Protein 1XK7 (pdb70)

GO terms:
  GO:0008735 L-carnitine CoA-transferase activity (F, EXP)
  GO:0042413 carnitine catabolic process (P, EXP)

Organism: Escherichia coli (strain K12) (NCBI:txid83333)

Secondary structure (DSSP, 8-state):
---------STTTT-EEEEE--SSHHHHHH--TTTT-EEEEEE-SSS--GGGGSSSHHHHHTTT-EEEEE-TTSHHHHHHHHH----SEEEEE-SSSHHHHTT--HHHHHHH-TT-EEEEE-SS-SSS-TTTTTSPP-HHHHHHHHTSGGGSSBTTB---TTTHHHHHHHHHHHHHHHHHHHHHHHH---EEEEE-----------TTTT------TTB-SSBTT-B-EEETTEEE----SHHHHHHHHHHHT-GGGTTSSSS-TT----BTTTSTTHHHHHHHHHHHHHTS-HHHHHHHHHHTT----B---GGGSTT-HHHHHHT-EEEEE----EEEEE-----SSS------------HHHHHHHTT--HHHHHHHHHTTSEE---/---------STTTT-EEEEE--SSHHHHHH--GGGT-EEEEEE-SSS--GGGGSSSHHHHHTTT-EEEEE-TTSHHHHHHHHH----SEEEEE-SSSHHHHTT--HHHHHHH-TT-EEEEE-SS-SSS-TTTTTSPP-HHHHHHHHTSGGGSSBTTB---TTTHHHHHHHHHHHHHHHHHHHHHHHH---EEEEE-----------GGGT------TTB-SSBTT-B-EE-SSSEE----SHHHHHHHHHHHT-GGGTTSSSS-TT----BTTTSTTHHHHHHHHHHHHHTS-HHHHHHHHHHHT----B---GGGSTT-HHHHHHT-EEEEE----EEEEE---EESSS------------HHHHHHHTT--HHHHHHHHHTTSEE---/---------STTTT-EEEEE--SSHHHHHH--TTTT-EEEEEE-SSS--GGGGSSSHHHHHTTT-EEEEE-TTSHHHHHHHHH----SEEEEE-SSSHHHHTT--HHHHHHH-TT-EEEEE-SS-SSS-TTTTTSPP-HHHHHHHHTHHHHSSBTTB---TTTHHHHHHHHHHHHHHHHHHHHHHHH---EEEEE-----------TTTT------TTB-SSBTT-B-EE-SSSEE----SHHHHHHHHHHHT-GGGTTSSSS-TT----BTTTSTTHHHHHHHHHHHHHHS-HHHHHHHHHHHT----B---GGGSTT-HHHHHHT-EEEEE----EEEEE---EESSS------------HHHHHHHTT--HHHHHHHHHTTSEE---

InterPro domains:
  IPR003673 CoA-transferase family III [PF02515] (12-378)
  IPR023452 L-carnitine CoA-transferase CaiB [MF_01050] (1-405)
  IPR023606 CoA-transferase family III domain 1 superfamily [G3DSA:3.40.50.10540] (11-395)
  IPR023606 CoA-transferase family III domain 1 superfamily [SSF89796] (5-401)
  IPR044855 CoA-transferase family III domain 3 superfamily [G3DSA:3.30.1540.10] (228-330)
  IPR050509 Coenzyme A-transferase family III [PTHR48228] (10-400)

Sequence (1170 aa):
SHDHLPPKFGPLAGLRVVFSGIEIAGPFAGQFAEWGAEVIWIENVAWADTIRVQPNYPQLSRRNLHALSLNIFKDEGREAFLKLETTDIFIEASKGPAFARRGITDEVLWQHNPKLVIAHLSGFGQYGTEEYTNLPAYNTIAQAFSGYLIQNGDVDQPPAFPYTADYFSGLTATTAALAALHKVRETGKGESIDIAYEVLRGQYFDYFNGGECPRSKGKDPYYAGCGLYKCADGYIVELVGITQIEECFKDIGLAHLLGTPEIPEGTQLIHRIECPYGPLVEEKLDAWLATHTIAEVKERFAELNIACAKVLTVPELESNPQYVARESITQWQTDGRTCKGPNIPKFKNNPGQIWRGPSHGDTAAILKNIGYSENDIQELVSKGLAKVEDSHDHLPPKFGPLAGLRVVFSGIEIAGPFAGQFAEWGAEVIWIENVAWADTIRVQPNYPQLSRRNLHALSLNIFKDEGREAFLKLETTDIFIEASKGPAFARRGITDEVLWQHNPKLVIAHLSGFGQYGTEEYTNLPAYNTIAQAFSGYLIQNGDVDQPPAFPYTADYFSGLTATTAALAALHKVRETGKGESIDIAYEVLRGQYFDYFNGGECPRSKGKDPYYAGCGLYKCADGYIVELVGITQIEECFKDIGLAHLLGTPEIPEGTQLIHRIECPYGPLVEEKLDAWLATHTIAEVKERFAELNIACAKVLTVPELESNPQYVARESITQWQTDGRTCKGPNIPKFKNNPGQIWRGPSHGDTAAILKNIGYSENDIQELVSKGLAKVEDSHDHLPPKFGPLAGLRVVFSGIEIAGPFAGQFAEWGAEVIWIENVAWADTIRVQPNYPQLSRRNLHALSLNIFKDEGREAFLKLETTDIFIEASKGPAFARRGITDEVLWQHNPKLVIAHLSGFGQYGTEEYTNLPAYNTIAQAFSGYLIQNGDVDQPPAFPYTADYFSGLTATTAALAALHKVRETGKGESIDIAYEVLRGQYFDYFNGGECPRSKGKDPYYAGCGLYKCADGYIVELVGITQIEECFKDIGLAHLLGTPEIPEGTQLIHRIECPYGPLVEEKLDAWLATHTIAEVKERFAELNIACAKVLTVPELESNPQYVARESITQWQTDGRTCKGPNIPKFKNNPGQIWRGPSHGDTAAILKNIGYSENDIQELVSKGLAKVED

CATH classification: 3.40.50.10540 (+1 more: 3.30.1540.10)

Radius of gyration: 36.62 Å; Cα contacts (8 Å, |Δi|>4): 2453; chains: 3; bounding box: 99×98×75 Å

Solvent-accessible surface area: 49655 Å² total

Nearest PDB structures (foldseek):
  1xk7-assembly1_A  TM=1.002E+00  e=2.950E-79  Escherichia coli
  1xvu-assembly1_A  TM=9.661E-01  e=5.053E-73  Escherichia coli
  9br6-assembly1_A  TM=8.521E-01  e=4.899E-26  Homo sapiens
  9br7-assembly1_A  TM=8.840E-01  e=3.973E-25  Homo sapiens
  4hl6-assembly3_E  TM=8.559E-01  e=3.321E-25  Escherichia coli K-12

Foldseek 3Di:
DVLDDDDAFFPAAPAAEEEDDADFQQLQLQVSQLGHHAYEYEAEQVDGHPNVVDDFVCLVSVFSYHYWYFQCLDDVSVVLNLLLLPHAEYEYEAQAQVCVVSPNDVVSSCVSPQNYAYEYEHAAKNDDDPVRRRDHHALVVLCVLLVNQVQDDAQPDTHDDDSVSSNLQSNVSNVVSVVQSVVCVVPVGYYYHIGYNVSNCVPPDAVVPPRDFGHHPQADRWWAPAGWAAAQAAIKGAQFWQLSVCVVCVQLVNNVVECDPLHHRGRGTHTLVSRPCNVVSNVSNNVSRHHDDPVRVVVVCVVSVNDMDTPDDPVRQCPPPVCVVVVQKDWDFAVGDIGIGGARVADDPGGGGRDYRDDHAVNVSSSVSSPADPVRVVVCVVVSRTDHDD/DVLDDDDAFFPAAPAAEEEADADFQQLQLQVSQLGHHAYEYEAEFPDGHPNVVDDFCLLVSVFSYDYWHFQCLDDLRVVLNLLLLPHAEYEYEAQALVCVVSPNDVVSSCVSPQLYAYEYEHAAKNDDDPVRRRDHHALVVLCVLLVNQVQDDAQPDTHDDDSVSSNLQSNVRNVVSVVQSVVCVPPVGYYYHIGYNVSNCVPPDAVVPPRDFGHHPQADRWFAPAGWADAQAAIKGDQFAQQSCCVVCVQLVNNVVECDPLHHRGDGTHGLVSRPCNVVSNVSNRVSRHHDDPVRVVVVCVVSVNDMDTDDDPVRQCPPPVCVVVVQKDWDFAVGDIGIGGRRVADDPGGGGRDYSDDHAVNVSNSVSSPADPVNVVVCVVVSRTDHDD/DVLDDDDAFFPAAPAAEEEADADFQQLQLQVSQLGHHAYEYEAELVDGHPNVVDDFCCLVSVFSYDYWYFQCLDDVRVVLNLLLLPHAEYEYEAQALVCVVSPNDPVSSCVSPQNYAYEYEAAAKNDDDPVRRRDHHDLVVLCVLLVNQVQDDAQPDTHDDDSVSSNLQSNVSNVVSVVQSVVCVPPVGYDYHIGYSVSNCVPPDAVVPPRDFGHHPQADRWWAPAGWADAQAAIKGDQFWQLSVCVVCVQLVNNVVECDPLHHHGRGTHTLVSRPCNVVSVVSNNVSRHHDDPVRVVVVCVVSVPDMDTPDDPVRQCPPPVCVVVVQKDWDFAVGDIGIGGRRVADDPGGGHRDYRDDHAVNVSNSVSSPADPVNSVVCVVVSRTDHDD

Structure (mmCIF, N/CA/C/O backbone):
data_1XK7
#
_entry.id   1XK7
#
_cell.length_a   184.276
_cell.length_b   106.167
_cell.length_c   69.676
_cell.angle_alpha   90.00
_cell.angle_beta   107.45
_cell.angle_gamma   90.00
#
_symmetry.space_group_name_H-M   'C 1 2 1'
#
loop_
_entity.id
_entity.type
_entity.pdbx_description
1 polymer 'Crotonobetainyl-CoA:carnitine CoA-transferase'
2 water water
#
loop_
_atom_site.group_PDB
_atom_site.id
_atom_site.type_symbol
_atom_site.label_atom_id
_atom_site.label_alt_id
_atom_site.label_comp_id
_atom_site.label_asym_id
_atom_site.label_entity_id
_atom_site.label_seq_id
_atom_site.pdbx_PDB_ins_code
_atom_site.Cartn_x
_atom_site.Cartn_y
_atom_site.Cartn_z
_atom_site.occupancy
_atom_site.B_iso_or_equiv
_atom_site.auth_seq_id
_atom_site.auth_comp_id
_atom_site.auth_asym_id
_atom_site.auth_atom_id
_atom_site.pdbx_PDB_model_num
ATOM 1 N N . SER A 1 2 ? 105.558 30.734 17.712 1.00 32.81 -1 SER A N 1
ATOM 2 C CA . SER A 1 2 ? 106.220 31.663 16.748 1.00 32.80 -1 SER A CA 1
ATOM 3 C C . SER A 1 2 ? 106.872 30.900 15.593 1.00 32.74 -1 SER A C 1
ATOM 4 O O . SER A 1 2 ? 106.738 29.677 15.498 1.00 33.04 -1 SER A O 1
ATOM 7 N N . HIS A 1 3 ? 107.581 31.625 14.727 1.00 32.60 0 HIS A N 1
ATOM 8 C CA . HIS A 1 3 ? 108.248 31.032 13.565 1.00 32.43 0 HIS A CA 1
ATOM 9 C C . HIS A 1 3 ? 109.337 30.020 13.935 1.00 32.50 0 HIS A C 1
ATOM 10 O O . HIS A 1 3 ? 109.711 29.178 13.116 1.00 32.76 0 HIS A O 1
ATOM 25 N N . ASP A 1 5 ? 108.938 27.963 16.529 1.00 31.00 2 ASP A N 1
ATOM 26 C CA . ASP A 1 5 ? 108.248 26.865 17.208 1.00 30.25 2 ASP A CA 1
ATOM 27 C C . ASP A 1 5 ? 107.589 25.894 16.238 1.00 29.15 2 ASP A C 1
ATOM 28 O O . ASP A 1 5 ? 106.360 25.851 16.115 1.00 29.53 2 ASP A O 1
ATOM 33 N N . HIS A 1 6 ? 108.420 25.114 15.553 1.00 27.63 3 HIS A N 1
ATOM 34 C CA . HIS A 1 6 ? 107.944 24.095 14.624 1.00 25.88 3 HIS A CA 1
ATOM 35 C C . HIS A 1 6 ? 108.872 22.884 14.623 1.00 24.29 3 HIS A C 1
ATOM 36 O O . HIS A 1 6 ? 110.068 23.001 14.919 1.00 24.54 3 HIS A O 1
ATOM 43 N N . LEU A 1 7 ? 108.322 21.722 14.283 1.00 21.84 4 LEU A N 1
ATOM 44 C CA . LEU A 1 7 ? 109.131 20.519 14.172 1.00 19.41 4 LEU A CA 1
ATOM 45 C C . LEU A 1 7 ? 109.884 20.535 12.844 1.00 18.15 4 LEU A C 1
ATOM 46 O O . LEU A 1 7 ? 109.279 20.716 11.785 1.00 17.64 4 LEU A O 1
ATOM 51 N N . PRO A 1 8 ? 111.205 20.372 12.900 1.00 16.86 5 PRO A N 1
ATOM 52 C CA . PRO A 1 8 ? 112.019 20.349 11.681 1.00 15.93 5 PRO A CA 1
ATOM 53 C C . PRO A 1 8 ? 111.860 19.047 10.892 1.00 15.02 5 PRO A C 1
ATOM 54 O O . PRO A 1 8 ? 111.805 17.956 11.466 1.00 14.78 5 PRO A O 1
ATOM 66 N N . PRO A 1 10 ? 112.223 17.979 6.232 1.00 12.52 7 PRO A N 1
ATOM 67 C CA . PRO A 1 10 ? 112.343 18.581 4.896 1.00 12.49 7 PRO A CA 1
ATOM 68 C C . PRO A 1 10 ? 110.969 18.924 4.317 1.00 12.28 7 PRO A C 1
ATOM 69 O O . PRO A 1 10 ? 109.998 18.209 4.576 1.00 12.29 7 PRO A O 1
ATOM 73 N N . LYS A 1 11 ? 110.885 20.030 3.583 1.00 12.20 8 LYS A N 1
ATOM 74 C CA . LYS A 1 11 ? 109.655 20.372 2.878 1.00 12.53 8 LYS A CA 1
ATOM 75 C C . LYS A 1 11 ? 109.564 19.549 1.602 1.00 12.24 8 LYS A C 1
ATOM 76 O O . LYS A 1 11 ? 110.415 19.666 0.727 1.00 12.71 8 LYS A O 1
ATOM 82 N N . PHE A 1 12 ? 108.537 18.704 1.511 1.00 11.79 9 PHE A N 1
ATOM 83 C CA . PHE A 1 12 ? 108.325 17.871 0.329 1.00 11.44 9 PHE A CA 1
ATOM 84 C C . PHE A 1 12 ? 106.893 17.378 0.267 1.00 11.06 9 PHE A C 1
ATOM 85 O O . PHE A 1 12 ? 106.169 17.426 1.262 1.00 11.37 9 PHE A O 1
ATOM 93 N N . GLY A 1 13 ? 106.507 16.893 -0.907 1.00 11.21 10 GLY A N 1
ATOM 94 C CA . GLY A 1 13 ? 105.250 16.183 -1.063 1.00 10.81 10 GLY A CA 1
ATOM 95 C C . GLY A 1 13 ? 104.052 17.097 -1.198 1.00 10.72 10 GLY A C 1
ATOM 96 O O . GLY A 1 13 ? 104.143 18.302 -0.953 1.00 11.24 10 GLY A O 1
ATOM 97 N N . PRO A 1 14 ? 102.922 16.534 -1.613 1.00 10.81 11 PRO A N 1
ATOM 98 C CA . PRO A 1 14 ? 101.690 17.318 -1.756 1.00 10.86 11 PRO A CA 1
ATOM 99 C C . PRO A 1 14 ? 101.160 17.815 -0.406 1.00 11.03 11 PRO A C 1
ATOM 100 O O . PRO A 1 14 ? 100.443 18.819 -0.364 1.00 11.00 11 PRO A O 1
ATOM 104 N N . LEU A 1 15 ? 101.543 17.148 0.684 1.00 10.59 12 LEU A N 1
ATOM 105 C CA . LEU A 1 15 ? 100.995 17.459 2.004 1.00 10.61 12 LEU A CA 1
ATOM 106 C C . LEU A 1 15 ? 101.950 18.222 2.933 1.00 10.44 12 LEU A C 1
ATOM 107 O O . LEU A 1 15 ? 101.706 18.306 4.135 1.00 10.37 12 LEU A O 1
ATOM 112 N N . ALA A 1 16 ? 103.020 18.792 2.378 1.00 11.00 13 ALA A N 1
ATOM 113 C CA . ALA A 1 16 ? 103.893 19.669 3.177 1.00 11.15 13 ALA A CA 1
ATOM 114 C C . ALA A 1 16 ? 103.077 20.716 3.939 1.00 11.85 13 ALA A C 1
ATOM 115 O O . ALA A 1 16 ? 102.186 21.357 3.372 1.00 11.96 13 ALA A O 1
ATOM 117 N N . GLY A 1 17 ? 103.379 20.875 5.225 1.00 12.07 14 GLY A N 1
ATOM 118 C CA . GLY A 1 17 ? 102.734 21.877 6.052 1.00 12.89 14 GLY A CA 1
ATOM 119 C C . GLY A 1 17 ? 101.435 21.455 6.713 1.00 13.07 14 GLY A C 1
ATOM 120 O O . GLY A 1 17 ? 100.918 22.161 7.583 1.00 13.67 14 GLY A O 1
ATOM 121 N N . LEU A 1 18 ? 100.900 20.307 6.311 1.00 12.98 15 LEU A N 1
ATOM 122 C CA . LEU A 1 18 ? 99.690 19.785 6.938 1.00 13.23 15 LEU A CA 1
ATOM 123 C C . LEU A 1 18 ? 100.044 19.160 8.276 1.00 13.29 15 LEU A C 1
ATOM 124 O O . LEU A 1 18 ? 101.056 18.460 8.389 1.00 14.18 15 LEU A O 1
ATOM 129 N N . ARG A 1 19 ? 99.211 19.415 9.281 1.00 13.14 16 ARG A N 1
ATOM 130 C CA . ARG A 1 19 ? 99.454 18.934 10.639 1.00 13.27 16 ARG A CA 1
ATOM 131 C C . ARG A 1 19 ? 98.461 17.838 11.008 1.00 12.61 16 ARG A C 1
ATOM 132 O O . ARG A 1 19 ? 97.269 18.099 11.174 1.00 12.29 16 ARG A O 1
ATOM 140 N N . VAL A 1 20 ? 98.963 16.610 11.119 1.00 11.74 17 VAL A N 1
ATOM 141 C CA . VAL A 1 20 ? 98.139 15.444 11.433 1.00 11.49 17 VAL A CA 1
ATOM 142 C C . VAL A 1 20 ? 98.584 14.838 12.758 1.00 11.20 17 VAL A C 1
ATOM 143 O O . VAL A 1 20 ? 99.777 14.784 13.051 1.00 11.19 17 VAL A O 1
ATOM 147 N N . VAL A 1 21 ? 97.618 14.395 13.557 1.00 11.29 18 VAL A N 1
ATOM 148 C CA . VAL A 1 21 ? 97.905 13.708 14.816 1.00 11.15 18 VAL A CA 1
ATOM 149 C C . VAL A 1 21 ? 97.077 12.429 14.843 1.00 11.24 18 VAL A C 1
ATOM 150 O O . VAL A 1 21 ? 95.912 12.450 14.451 1.00 11.13 18 VAL A O 1
ATOM 154 N N . PHE A 1 22 ? 97.665 11.319 15.282 1.00 11.10 19 PHE A N 1
ATOM 155 C CA . PHE A 1 22 ? 96.870 10.101 15.455 1.00 11.44 19 PHE A CA 1
ATOM 156 C C . PHE A 1 22 ? 97.044 9.411 16.799 1.00 12.06 19 PHE A C 1
ATOM 157 O O . PHE A 1 22 ? 98.129 9.411 17.384 1.00 11.56 19 PHE A O 1
ATOM 165 N N . SER A 1 23 ? 95.938 8.851 17.274 1.00 12.57 20 SER A N 1
ATOM 166 C CA . SER A 1 23 ? 95.892 8.062 18.491 1.00 13.66 20 SER A CA 1
ATOM 167 C C . SER A 1 23 ? 95.397 6.673 18.126 1.00 14.17 20 SER A C 1
ATOM 168 O O . SER A 1 23 ? 94.282 6.505 17.639 1.00 14.55 20 SER A O 1
ATOM 171 N N . GLY A 1 24 ? 96.239 5.678 18.348 1.00 14.49 21 GLY A N 1
ATOM 172 C CA . GLY A 1 24 ? 95.890 4.313 18.021 1.00 14.68 21 GLY A CA 1
ATOM 173 C C . GLY A 1 24 ? 97.113 3.444 17.884 1.00 14.85 21 GLY A C 1
ATOM 174 O O . GLY A 1 24 ? 98.239 3.940 17.835 1.00 14.83 21 GLY A O 1
ATOM 175 N N . ILE A 1 25 ? 96.877 2.138 17.822 1.00 14.82 22 ILE A N 1
ATOM 176 C CA . ILE A 1 25 ? 97.951 1.148 17.788 1.00 14.78 22 ILE A CA 1
ATOM 177 C C . ILE A 1 25 ? 97.785 0.173 16.625 1.00 14.93 22 ILE A C 1
ATOM 178 O O . ILE A 1 25 ? 96.760 0.178 15.930 1.00 15.12 22 ILE A O 1
ATOM 183 N N . GLU A 1 26 ? 98.815 -0.645 16.411 1.00 14.55 23 GLU A N 1
ATOM 184 C CA . GLU A 1 26 ? 98.802 -1.717 15.414 1.00 15.01 23 GLU A CA 1
ATOM 185 C C . GLU A 1 26 ? 98.642 -1.186 13.986 1.00 14.50 23 GLU A C 1
ATOM 186 O O . GLU A 1 26 ? 99.442 -0.346 13.573 1.00 14.77 23 GLU A O 1
ATOM 192 N N . ILE A 1 27 ? 97.632 -1.639 13.239 1.00 14.08 24 ILE A N 1
ATOM 193 C CA . ILE A 1 27 ? 97.570 -1.291 11.808 1.00 13.47 24 ILE A CA 1
ATOM 194 C C . ILE A 1 27 ? 96.591 -0.169 11.415 1.00 13.23 24 ILE A C 1
ATOM 195 O O . ILE A 1 27 ? 97.026 0.896 10.992 1.00 12.87 24 ILE A O 1
ATOM 200 N N . ALA A 1 28 ? 95.285 -0.408 11.543 1.00 12.72 25 ALA A N 1
ATOM 201 C CA . ALA A 1 28 ? 94.285 0.429 10.863 1.00 12.64 25 ALA A CA 1
ATOM 202 C C . ALA A 1 28 ? 94.442 1.941 11.061 1.00 12.44 25 ALA A C 1
ATOM 203 O O . ALA A 1 28 ? 94.602 2.679 10.087 1.00 12.39 25 ALA A O 1
ATOM 205 N N . GLY A 1 29 ? 94.397 2.393 12.311 1.00 12.36 26 GLY A N 1
ATOM 206 C CA . GLY A 1 29 ? 94.545 3.809 12.622 1.00 12.05 26 GLY A CA 1
ATOM 207 C C . GLY A 1 29 ? 95.896 4.407 12.257 1.00 11.68 26 GLY A C 1
ATOM 208 O O . GLY A 1 29 ? 95.968 5.420 11.553 1.00 11.72 26 GLY A O 1
ATOM 209 N N . PRO A 1 30 ? 96.981 3.817 12.749 1.00 11.26 27 PRO A N 1
ATOM 210 C CA . PRO A 1 30 ? 98.323 4.299 12.392 1.00 11.24 27 PRO A CA 1
ATOM 211 C C . PRO A 1 30 ? 98.650 4.256 10.890 1.00 11.00 27 PRO A C 1
ATOM 212 O O . PRO A 1 30 ? 99.342 5.156 10.412 1.00 10.80 27 PRO A O 1
ATOM 216 N N . PHE A 1 31 ? 98.152 3.253 10.165 1.00 10.89 28 PHE A N 1
ATOM 217 C CA . PHE A 1 31 ? 98.314 3.208 8.712 1.00 10.53 28 PHE A CA 1
ATOM 218 C C . PHE A 1 31 ? 97.688 4.444 8.060 1.00 10.73 28 PHE A C 1
ATOM 219 O O . PHE A 1 31 ? 98.306 5.084 7.202 1.00 10.78 28 PHE A O 1
ATOM 227 N N . ALA A 1 32 ? 96.472 4.772 8.493 1.00 10.78 29 ALA A N 1
ATOM 228 C CA . ALA A 1 32 ? 95.769 5.966 8.030 1.00 10.53 29 ALA A CA 1
ATOM 229 C C . ALA A 1 32 ? 96.587 7.224 8.307 1.00 10.70 29 ALA A C 1
ATOM 230 O O . ALA A 1 32 ? 96.745 8.072 7.435 1.00 11.09 29 ALA A O 1
ATOM 232 N N . GLY A 1 33 ? 97.124 7.324 9.516 1.00 10.60 30 GLY A N 1
ATOM 233 C CA . GLY A 1 33 ? 97.880 8.502 9.913 1.00 10.41 30 GLY A CA 1
ATOM 234 C C . GLY A 1 33 ? 99.215 8.607 9.203 1.00 10.15 30 GLY A C 1
ATOM 235 O O . GLY A 1 33 ? 99.592 9.675 8.703 1.00 9.73 30 GLY A O 1
ATOM 236 N N . GLN A 1 34 ? 99.935 7.493 9.147 1.00 10.09 31 GLN A N 1
ATOM 237 C CA . GLN A 1 34 ? 101.274 7.487 8.566 1.00 10.49 31 GLN A CA 1
ATOM 238 C C . GLN A 1 34 ? 101.283 7.732 7.055 1.00 10.71 31 GLN A C 1
ATOM 239 O O . GLN A 1 34 ? 102.263 8.246 6.522 1.00 10.66 31 GLN A O 1
ATOM 253 N N . PHE A 1 36 ? 99.772 9.994 5.489 1.00 10.81 33 PHE A N 1
ATOM 254 C CA . PHE A 1 36 ? 99.947 11.443 5.332 1.00 10.71 33 PHE A CA 1
ATOM 255 C C . PHE A 1 36 ? 101.435 11.791 5.343 1.00 10.79 33 PHE A C 1
ATOM 256 O O . PHE A 1 36 ? 101.876 12.682 4.615 1.00 11.00 33 PHE A O 1
ATOM 264 N N . ALA A 1 37 ? 102.196 11.068 6.166 1.00 10.29 34 ALA A N 1
ATOM 265 C CA . ALA A 1 37 ? 103.636 11.309 6.328 1.00 10.35 34 ALA A CA 1
ATOM 266 C C . ALA A 1 37 ? 104.473 10.809 5.141 1.00 10.37 34 ALA A C 1
ATOM 267 O O . ALA A 1 37 ? 105.529 11.370 4.837 1.00 10.46 34 ALA A O 1
ATOM 269 N N . GLU A 1 38 ? 104.007 9.757 4.467 1.00 10.30 35 GLU A N 1
ATOM 270 C CA . GLU A 1 38 ? 104.637 9.301 3.222 1.00 10.55 35 GLU A CA 1
ATOM 271 C C . GLU A 1 38 ? 104.648 10.428 2.187 1.00 10.42 35 GLU A C 1
ATOM 272 O O . GLU A 1 38 ? 105.544 10.503 1.342 1.00 10.51 35 GLU A O 1
ATOM 278 N N . TRP A 1 39 ? 103.644 11.306 2.272 1.00 10.49 36 TRP A N 1
ATOM 279 C CA . TRP A 1 39 ? 103.418 12.335 1.262 1.00 10.59 36 TRP A CA 1
ATOM 280 C C . TRP A 1 39 ? 103.685 13.758 1.754 1.00 10.77 36 TRP A C 1
ATOM 281 O O . TRP A 1 39 ? 103.235 14.729 1.141 1.00 10.99 36 TRP A O 1
ATOM 292 N N . GLY A 1 40 ? 104.425 13.872 2.853 1.00 10.43 37 GLY A N 1
ATOM 293 C CA . GLY A 1 40 ? 104.993 15.148 3.267 1.00 10.58 37 GLY A CA 1
ATOM 294 C C . GLY A 1 40 ? 104.438 15.834 4.500 1.00 10.45 37 GLY A C 1
ATOM 295 O O . GLY A 1 40 ? 105.006 16.829 4.956 1.00 11.19 37 GLY A O 1
ATOM 296 N N . ALA A 1 41 ? 103.341 15.325 5.051 1.00 10.50 38 ALA A N 1
ATOM 297 C CA . ALA A 1 41 ? 102.707 15.962 6.203 1.00 10.67 38 ALA A CA 1
ATOM 298 C C . ALA A 1 41 ? 103.556 15.825 7.465 1.00 10.95 38 ALA A C 1
ATOM 299 O O . ALA A 1 41 ? 104.374 14.914 7.579 1.00 10.55 38 ALA A O 1
ATOM 301 N N . GLU A 1 42 ? 103.342 16.736 8.409 1.00 11.15 39 GLU A N 1
ATOM 302 C CA . GLU A 1 42 ? 103.850 16.547 9.764 1.00 11.36 39 GLU A CA 1
ATOM 303 C C . GLU A 1 42 ? 102.847 15.676 10.511 1.00 11.80 39 GLU A C 1
ATOM 304 O O . GLU A 1 42 ? 101.714 16.096 10.745 1.00 12.16 39 GLU A O 1
ATOM 310 N N . VAL A 1 43 ? 103.259 14.464 10.869 1.00 11.59 40 VAL A N 1
ATOM 311 C CA . VAL A 1 43 ? 102.357 13.534 11.542 1.00 11.46 40 VAL A CA 1
ATOM 312 C C . VAL A 1 43 ? 102.904 13.157 12.912 1.00 11.52 40 VAL A C 1
ATOM 313 O O . VAL A 1 43 ? 104.031 12.664 13.030 1.00 11.41 40 VAL A O 1
ATOM 317 N N . ILE A 1 44 ? 102.090 13.397 13.939 1.00 11.35 41 ILE A N 1
ATOM 318 C CA . ILE A 1 44 ? 102.452 13.054 15.311 1.00 11.47 41 ILE A CA 1
ATOM 319 C C . ILE A 1 44 ? 101.738 11.778 15.742 1.00 11.60 41 ILE A C 1
ATOM 320 O O . ILE A 1 44 ? 100.505 11.697 15.723 1.00 12.32 41 ILE A O 1
ATOM 325 N N . TRP A 1 45 ? 102.549 10.796 16.123 1.00 11.85 42 TRP A N 1
ATOM 326 C CA . TRP A 1 45 ? 102.116 9.489 16.601 1.00 11.81 42 TRP A CA 1
ATOM 327 C C . TRP A 1 45 ? 102.023 9.566 18.123 1.00 12.06 42 TRP A C 1
ATOM 328 O O . TRP A 1 45 ? 103.041 9.751 18.803 1.00 11.89 42 TRP A O 1
ATOM 339 N N . ILE A 1 46 ? 100.810 9.447 18.663 1.00 12.33 43 ILE A N 1
ATOM 340 C CA . ILE A 1 46 ? 100.640 9.440 20.115 1.00 13.04 43 ILE A CA 1
ATOM 341 C C . ILE A 1 46 ? 100.714 8.026 20.661 1.00 13.57 43 ILE A C 1
ATOM 342 O O . ILE A 1 46 ? 100.017 7.129 20.178 1.00 13.84 43 ILE A O 1
ATOM 347 N N . GLU A 1 47 ? 101.570 7.842 21.668 1.00 13.98 44 GLU A N 1
ATOM 348 C CA . GLU A 1 47 ? 101.630 6.604 22.430 1.00 14.58 44 GLU A CA 1
ATOM 349 C C . GLU A 1 47 ? 101.333 6.889 23.896 1.00 15.53 44 GLU A C 1
ATOM 350 O O . GLU A 1 47 ? 101.590 7.987 24.390 1.00 15.50 44 GLU A O 1
ATOM 356 N N . ASN A 1 48 ? 100.789 5.891 24.584 1.00 16.69 45 ASN A N 1
ATOM 357 C CA . ASN A 1 48 ? 100.605 5.973 26.026 1.00 18.30 45 ASN A CA 1
ATOM 358 C C . ASN A 1 48 ? 101.951 6.079 26.738 1.00 18.59 45 ASN A C 1
ATOM 359 O O . ASN A 1 48 ? 102.992 5.795 26.145 1.00 18.65 45 ASN A O 1
ATOM 364 N N . VAL A 1 49 ? 101.919 6.499 28.000 1.00 19.03 46 VAL A N 1
ATOM 365 C CA . VAL A 1 49 ? 103.132 6.742 28.781 1.00 19.54 46 VAL A CA 1
ATOM 366 C C . VAL A 1 49 ? 103.779 5.451 29.302 1.00 20.12 46 VAL A C 1
ATOM 367 O O . VAL A 1 49 ? 104.975 5.223 29.092 1.00 20.10 46 VAL A O 1
ATOM 371 N N . ALA A 1 50 ? 102.984 4.613 29.965 1.00 20.81 47 ALA A N 1
ATOM 372 C CA . ALA A 1 50 ? 103.483 3.397 30.608 1.00 21.74 47 ALA A CA 1
ATOM 373 C C . ALA A 1 50 ? 103.720 2.234 29.637 1.00 22.34 47 ALA A C 1
ATOM 374 O O . ALA A 1 50 ? 104.532 1.344 29.908 1.00 23.01 47 ALA A O 1
ATOM 376 N N . TRP A 1 51 ? 103.005 2.241 28.516 1.00 22.50 48 TRP A N 1
ATOM 377 C CA . TRP A 1 51 ? 103.160 1.208 27.497 1.00 22.86 48 TRP A CA 1
ATOM 378 C C . TRP A 1 51 ? 103.186 1.824 26.107 1.00 21.93 48 TRP A C 1
ATOM 379 O O . TRP A 1 51 ? 102.417 2.739 25.805 1.00 22.97 48 TRP A O 1
ATOM 390 N N . ALA A 1 52 ? 104.077 1.312 25.269 1.00 20.52 49 ALA A N 1
ATOM 391 C CA . ALA A 1 52 ? 104.214 1.790 23.904 1.00 19.07 49 ALA A CA 1
ATOM 392 C C . ALA A 1 52 ? 103.258 1.039 22.980 1.00 18.12 49 ALA A C 1
ATOM 393 O O . ALA A 1 52 ? 102.688 0.012 23.361 1.00 18.00 49 ALA A O 1
ATOM 395 N N . ASP A 1 53 ? 103.069 1.585 21.781 1.00 16.87 50 ASP A N 1
ATOM 396 C CA . ASP A 1 53 ? 102.336 0.935 20.692 1.00 16.18 50 ASP A CA 1
ATOM 397 C C . ASP A 1 53 ? 102.799 -0.513 20.569 1.00 15.95 50 ASP A C 1
ATOM 398 O O . ASP A 1 53 ? 103.995 -0.775 20.463 1.00 15.58 50 ASP A O 1
ATOM 403 N N . THR A 1 54 ? 101.859 -1.454 20.590 1.00 16.01 51 THR A N 1
ATOM 404 C CA . THR A 1 54 ? 102.206 -2.874 20.485 1.00 16.58 51 THR A CA 1
ATOM 405 C C . THR A 1 54 ? 102.812 -3.251 19.128 1.00 16.10 51 THR A C 1
ATOM 406 O O . THR A 1 54 ? 103.411 -4.317 18.991 1.00 16.25 51 THR A O 1
ATOM 410 N N . ILE A 1 55 ? 102.675 -2.379 18.130 1.00 16.01 52 ILE A N 1
ATOM 411 C CA . ILE A 1 55 ? 103.356 -2.601 16.852 1.00 15.77 52 ILE A CA 1
ATOM 412 C C . ILE A 1 55 ? 104.865 -2.808 17.036 1.00 15.84 52 ILE A C 1
ATOM 413 O O . ILE A 1 55 ? 105.482 -3.552 16.283 1.00 16.02 52 ILE A O 1
ATOM 418 N N . ARG A 1 56 ? 105.434 -2.168 18.057 1.00 15.85 53 ARG A N 1
ATOM 419 C CA . ARG A 1 56 ? 106.884 -2.170 18.276 1.00 15.83 53 ARG A CA 1
ATOM 420 C C . ARG A 1 56 ? 107.454 -3.556 18.570 1.00 16.08 53 ARG A C 1
ATOM 421 O O . ARG A 1 56 ? 108.661 -3.769 18.442 1.00 16.15 53 ARG A O 1
ATOM 429 N N . VAL A 1 57 ? 106.580 -4.483 18.962 1.00 16.52 54 VAL A N 1
ATOM 430 C CA . VAL A 1 57 ? 106.955 -5.875 19.212 1.00 17.14 54 VAL A CA 1
ATOM 431 C C . VAL A 1 57 ? 107.359 -6.567 17.906 1.00 16.85 54 VAL A C 1
ATOM 432 O O . VAL A 1 57 ? 108.225 -7.450 17.907 1.00 16.99 54 VAL A O 1
ATOM 436 N N . GLN A 1 58 ? 106.737 -6.155 16.798 1.00 16.32 55 GLN A N 1
ATOM 437 C CA . GLN A 1 58 ? 107.065 -6.684 15.473 1.00 15.90 55 GLN A CA 1
ATOM 438 C C . GLN A 1 58 ? 108.516 -6.357 15.119 1.00 15.72 55 GLN A C 1
ATOM 439 O O . GLN A 1 58 ? 108.956 -5.222 15.301 1.00 15.89 55 GLN A O 1
ATOM 445 N N . PRO A 1 59 ? 109.265 -7.353 14.646 1.00 15.85 56 PRO A N 1
ATOM 446 C CA . PRO A 1 59 ? 110.714 -7.197 14.456 1.00 15.57 56 PRO A CA 1
ATOM 447 C C . PRO A 1 59 ? 111.174 -6.253 13.337 1.00 15.17 56 PRO A C 1
ATOM 448 O O . PRO A 1 59 ? 112.270 -5.709 13.457 1.00 15.72 56 PRO A O 1
ATOM 452 N N . ASN A 1 60 ? 110.383 -6.062 12.280 1.00 14.34 57 ASN A N 1
ATOM 453 C CA . ASN A 1 60 ? 110.855 -5.309 11.111 1.00 13.74 57 ASN A CA 1
ATOM 454 C C . ASN A 1 60 ? 109.822 -4.382 10.498 1.00 13.24 57 ASN A C 1
ATOM 455 O O . ASN A 1 60 ? 110.140 -3.265 10.089 1.00 12.34 57 ASN A O 1
ATOM 460 N N . TYR A 1 61 ? 108.582 -4.858 10.429 1.00 12.68 58 TYR A N 1
ATOM 461 C CA . TYR A 1 61 ? 107.505 -4.077 9.832 1.00 12.35 58 TYR A CA 1
ATOM 462 C C . TYR A 1 61 ? 107.398 -2.614 10.313 1.00 12.37 58 TYR A C 1
ATOM 463 O O . TYR A 1 61 ? 107.223 -1.725 9.473 1.00 12.08 58 TYR A O 1
ATOM 472 N N . PRO A 1 62 ? 107.500 -2.350 11.625 1.00 12.13 59 PRO A N 1
ATOM 473 C CA . PRO A 1 62 ? 107.362 -0.976 12.133 1.00 12.06 59 PRO A CA 1
ATOM 474 C C . PRO A 1 62 ? 108.375 0.001 11.533 1.00 11.72 59 PRO A C 1
ATOM 475 O O . PRO A 1 62 ? 108.092 1.193 11.495 1.00 12.03 59 PRO A O 1
ATOM 479 N N . GLN A 1 63 ? 109.523 -0.485 11.060 1.00 11.73 60 GLN A N 1
ATOM 480 C CA . GLN A 1 63 ? 110.483 0.403 10.397 1.00 11.48 60 GLN A CA 1
ATOM 481 C C . GLN A 1 63 ? 109.883 1.011 9.125 1.00 11.19 60 GLN A C 1
ATOM 482 O O . GLN A 1 63 ? 110.214 2.137 8.741 1.00 11.59 60 GLN A O 1
ATOM 488 N N . LEU A 1 64 ? 108.991 0.261 8.480 1.00 10.75 61 LEU A N 1
ATOM 489 C CA . LEU A 1 64 ? 108.226 0.788 7.358 1.00 10.33 61 LEU A CA 1
ATOM 490 C C . LEU A 1 64 ? 106.980 1.538 7.842 1.00 10.30 61 LEU A C 1
ATOM 491 O O . LEU A 1 64 ? 106.710 2.662 7.406 1.00 10.20 61 LEU A O 1
ATOM 496 N N . SER A 1 65 ? 106.222 0.912 8.736 1.00 10.40 62 SER A N 1
ATOM 497 C CA . SER A 1 65 ? 104.898 1.425 9.093 1.00 10.53 62 SER A CA 1
ATOM 498 C C . SER A 1 65 ? 104.912 2.650 10.014 1.00 10.78 62 SER A C 1
ATOM 499 O O . SER A 1 65 ? 103.867 3.282 10.226 1.00 10.66 62 SER A O 1
ATOM 502 N N . ARG A 1 66 ? 106.089 2.997 10.543 1.00 10.41 63 ARG A N 1
ATOM 503 C CA . ARG A 1 66 ? 106.226 4.165 11.421 1.00 10.28 63 ARG A CA 1
ATOM 504 C C . ARG A 1 66 ? 107.324 5.135 10.977 1.00 10.11 63 ARG A C 1
ATOM 505 O O . ARG A 1 66 ? 107.710 6.024 11.738 1.00 10.26 63 ARG A O 1
ATOM 513 N N . ARG A 1 67 ? 107.807 4.978 9.746 1.00 10.45 64 ARG A N 1
ATOM 514 C CA . ARG A 1 67 ? 108.792 5.915 9.201 1.00 10.44 64 ARG A CA 1
ATOM 515 C C . ARG A 1 67 ? 108.156 7.295 8.990 1.00 10.67 64 ARG A C 1
ATOM 516 O O . ARG A 1 67 ? 106.930 7.416 8.894 1.00 11.06 64 ARG A O 1
ATOM 524 N N . ASN A 1 68 ? 108.987 8.331 8.960 1.00 10.29 65 ASN A N 1
ATOM 525 C CA . ASN A 1 68 ? 108.533 9.709 8.713 1.00 10.21 65 ASN A CA 1
ATOM 526 C C . ASN A 1 68 ? 107.643 10.299 9.815 1.00 10.40 65 ASN A C 1
ATOM 527 O O . ASN A 1 68 ? 106.973 11.309 9.596 1.00 10.46 65 ASN A O 1
ATOM 532 N N . LEU A 1 69 ? 107.655 9.687 10.999 1.00 10.79 66 LEU A N 1
ATOM 533 C CA . LEU A 1 69 ? 106.782 10.111 12.092 1.00 11.25 66 LEU A CA 1
ATOM 534 C C . LEU A 1 69 ? 107.502 10.851 13.217 1.00 11.79 66 LEU A C 1
ATOM 535 O O . LEU A 1 69 ? 108.694 10.637 13.455 1.00 12.11 66 LEU A O 1
ATOM 540 N N . HIS A 1 70 ? 106.765 11.734 13.890 1.00 12.04 67 HIS A N 1
ATOM 541 C CA . HIS A 1 70 ? 107.200 12.337 15.152 1.00 12.69 67 HIS A CA 1
ATOM 542 C C . HIS A 1 70 ? 106.475 11.634 16.298 1.00 12.98 67 HIS A C 1
ATOM 543 O O . HIS A 1 70 ? 105.278 11.365 16.204 1.00 13.53 67 HIS A O 1
ATOM 550 N N . ALA A 1 71 ? 107.195 11.343 17.380 1.00 12.96 68 ALA A N 1
ATOM 551 C CA . ALA A 1 71 ? 106.639 10.552 18.478 1.00 13.09 68 ALA A CA 1
ATOM 552 C C . ALA A 1 71 ? 106.329 11.373 19.730 1.00 13.26 68 ALA A C 1
ATOM 553 O O . ALA A 1 71 ? 107.218 11.996 20.321 1.00 13.21 68 ALA A O 1
ATOM 555 N N . LEU A 1 72 ? 105.059 11.364 20.122 1.00 13.45 69 LEU A N 1
ATOM 556 C CA . LEU A 1 72 ? 104.604 11.990 21.357 1.00 13.76 69 LEU A CA 1
ATOM 557 C C . LEU A 1 72 ? 104.139 10.893 22.316 1.00 13.90 69 LEU A C 1
ATOM 558 O O . LEU A 1 72 ? 103.407 9.985 21.925 1.00 14.28 69 LEU A O 1
ATOM 563 N N . SER A 1 73 ? 104.576 10.970 23.568 1.00 14.39 70 SER A N 1
ATOM 564 C CA . SER A 1 73 ? 104.061 10.068 24.594 1.00 14.79 70 SER A CA 1
ATOM 565 C C . SER A 1 73 ? 103.373 10.893 25.674 1.00 15.21 70 SER A C 1
ATOM 566 O O . SER A 1 73 ? 104.022 11.635 26.415 1.00 15.23 70 SER A O 1
ATOM 569 N N . LEU A 1 74 ? 102.048 10.762 25.735 1.00 15.43 71 LEU A N 1
ATOM 570 C CA . LEU A 1 74 ? 101.193 11.633 26.534 1.00 15.59 71 LEU A CA 1
ATOM 571 C C . LEU A 1 74 ? 99.924 10.885 26.921 1.00 16.07 71 LEU A C 1
ATOM 572 O O . LEU A 1 74 ? 99.343 10.171 26.098 1.00 15.84 71 LEU A O 1
ATOM 577 N N . ASN A 1 75 ? 99.500 11.042 28.173 1.00 16.41 72 ASN A N 1
ATOM 578 C CA . ASN A 1 75 ? 98.204 10.531 28.606 1.00 17.26 72 ASN A CA 1
ATOM 579 C C . ASN A 1 75 ? 97.141 11.577 28.292 1.00 17.37 72 ASN A C 1
ATOM 580 O O . ASN A 1 75 ? 96.937 12.523 29.053 1.00 17.43 72 ASN A O 1
ATOM 585 N N . ILE A 1 76 ? 96.460 11.393 27.163 1.00 17.39 73 ILE A N 1
ATOM 586 C CA . ILE A 1 76 ? 95.576 12.419 26.614 1.00 17.86 73 ILE A CA 1
ATOM 587 C C . ILE A 1 76 ? 94.221 12.527 27.315 1.00 18.15 73 ILE A C 1
ATOM 588 O O . ILE A 1 76 ? 93.442 13.432 27.020 1.00 17.99 73 ILE A O 1
ATOM 593 N N . PHE A 1 77 ? 93.956 11.615 28.248 1.00 19.10 74 PHE A N 1
ATOM 594 C CA . PHE A 1 77 ? 92.668 11.577 28.939 1.00 20.24 74 PHE A CA 1
ATOM 595 C C . PHE A 1 77 ? 92.723 12.048 30.392 1.00 20.74 74 PHE A C 1
ATOM 596 O O . PHE A 1 77 ? 91.679 12.207 31.029 1.00 21.25 74 PHE A O 1
ATOM 604 N N . LYS A 1 78 ? 93.927 12.276 30.912 1.00 21.22 75 LYS A N 1
ATOM 605 C CA . LYS A 1 78 ? 94.097 12.543 32.340 1.00 21.64 75 LYS A CA 1
ATOM 606 C C . LYS A 1 78 ? 94.722 13.896 32.652 1.00 21.73 75 LYS A C 1
ATOM 607 O O . LYS A 1 78 ? 95.826 14.201 32.200 1.00 21.69 75 LYS A O 1
ATOM 613 N N . ASP A 1 79 ? 93.989 14.691 33.430 1.00 21.82 76 ASP A N 1
ATOM 614 C CA . ASP A 1 79 ? 94.479 15.940 34.023 1.00 21.97 76 ASP A CA 1
ATOM 615 C C . ASP A 1 79 ? 95.280 16.825 33.062 1.00 21.66 76 ASP A C 1
ATOM 616 O O . ASP A 1 79 ? 94.776 17.220 32.006 1.00 21.23 76 ASP A O 1
ATOM 621 N N . GLU A 1 80 ? 96.525 17.122 33.430 1.00 21.46 77 GLU A N 1
ATOM 622 C CA . GLU A 1 80 ? 97.384 18.013 32.650 1.00 21.56 77 GLU A CA 1
ATOM 623 C C . GLU A 1 80 ? 97.751 17.443 31.278 1.00 20.95 77 GLU A C 1
ATOM 624 O O . GLU A 1 80 ? 98.103 18.193 30.367 1.00 20.99 77 GLU A O 1
ATOM 630 N N . GLY A 1 81 ? 97.664 16.121 31.145 1.00 20.48 78 GLY A N 1
ATOM 631 C CA . GLY A 1 81 ? 97.897 15.446 29.878 1.00 20.03 78 GLY A CA 1
ATOM 632 C C . GLY A 1 81 ? 96.774 15.727 28.895 1.00 19.59 78 GLY A C 1
ATOM 633 O O . GLY A 1 81 ? 97.020 15.938 27.709 1.00 19.35 78 GLY A O 1
ATOM 634 N N . ARG A 1 82 ? 95.541 15.733 29.400 1.00 19.50 79 ARG A N 1
ATOM 635 C CA . ARG A 1 82 ? 94.372 16.104 28.603 1.00 19.55 79 ARG A CA 1
ATOM 636 C C . ARG A 1 82 ? 94.454 17.570 28.178 1.00 19.34 79 ARG A C 1
ATOM 637 O O . ARG A 1 82 ? 94.153 17.910 27.031 1.00 19.08 79 ARG A O 1
ATOM 645 N N . GLU A 1 83 ? 94.876 18.432 29.106 1.00 19.02 80 GLU A N 1
ATOM 646 C CA . GLU A 1 83 ? 95.080 19.850 28.806 1.00 19.05 80 GLU A CA 1
ATOM 647 C C . GLU A 1 83 ? 96.083 20.019 27.671 1.00 18.34 80 GLU A C 1
ATOM 648 O O . GLU A 1 83 ? 95.869 20.822 26.763 1.00 18.28 80 GLU A O 1
ATOM 654 N N . ALA A 1 84 ? 97.175 19.256 27.732 1.00 17.90 81 ALA A N 1
ATOM 655 C CA . ALA A 1 84 ? 98.218 19.315 26.712 1.00 17.13 81 ALA A CA 1
ATOM 656 C C . ALA A 1 84 ? 97.701 18.836 25.361 1.00 16.82 81 ALA A C 1
ATOM 657 O O . ALA A 1 84 ? 97.961 19.470 24.336 1.00 16.74 81 ALA A O 1
ATOM 659 N N . PHE A 1 85 ? 96.955 17.731 25.375 1.00 16.21 82 PHE A N 1
ATOM 660 C CA . PHE A 1 85 ? 96.361 17.179 24.156 1.00 15.91 82 PHE A CA 1
ATOM 661 C C . PHE A 1 85 ? 95.405 18.165 23.497 1.00 15.97 82 PHE A C 1
ATOM 662 O O . PHE A 1 85 ? 95.449 18.367 22.278 1.00 15.37 82 PHE A O 1
ATOM 670 N N . LEU A 1 86 ? 94.534 18.774 24.296 1.00 15.94 83 LEU A N 1
ATOM 671 C CA . LEU A 1 86 ? 93.563 19.709 23.741 1.00 15.94 83 LEU A CA 1
ATOM 672 C C . LEU A 1 86 ? 94.224 20.995 23.244 1.00 15.86 83 LEU A C 1
ATOM 673 O O . LEU A 1 86 ? 93.771 21.587 22.266 1.00 15.92 83 LEU A O 1
ATOM 678 N N . LYS A 1 87 ? 95.309 21.410 23.899 1.00 15.70 84 LYS A N 1
ATOM 679 C CA . LYS A 1 87 ? 96.107 22.523 23.397 1.00 15.86 84 LYS A CA 1
ATOM 680 C C . LYS A 1 87 ? 96.695 22.185 22.025 1.00 15.26 84 LYS A C 1
ATOM 681 O O . LYS A 1 87 ? 96.659 23.008 21.107 1.00 15.42 84 LYS A O 1
ATOM 687 N N . LEU A 1 88 ? 97.220 20.968 21.887 1.00 15.00 85 LEU A N 1
ATOM 688 C CA . LEU A 1 88 ? 97.773 20.510 20.609 1.00 14.75 85 LEU A CA 1
ATOM 689 C C . LEU A 1 88 ? 96.720 20.556 19.502 1.00 14.81 85 LEU A C 1
ATOM 690 O O . LEU A 1 88 ? 97.019 20.936 18.366 1.00 14.15 85 LEU A O 1
ATOM 703 N N . GLU A 1 90 ? 94.479 22.626 18.996 1.00 15.42 87 GLU A N 1
ATOM 704 C CA . GLU A 1 90 ? 94.268 23.991 18.512 1.00 15.86 87 GLU A CA 1
ATOM 705 C C . GLU A 1 90 ? 95.002 24.324 17.205 1.00 15.57 87 GLU A C 1
ATOM 706 O O . GLU A 1 90 ? 94.539 25.171 16.435 1.00 16.08 87 GLU A O 1
ATOM 712 N N . THR A 1 91 ? 96.128 23.652 16.955 1.00 15.43 88 THR A N 1
ATOM 713 C CA . THR A 1 91 ? 96.912 23.884 15.733 1.00 15.24 88 THR A CA 1
ATOM 714 C C . THR A 1 91 ? 97.005 22.650 14.832 1.00 14.65 88 THR A C 1
ATOM 715 O O . THR A 1 91 ? 97.807 22.613 13.890 1.00 15.24 88 THR A O 1
ATOM 719 N N . THR A 1 92 ? 96.176 21.652 15.123 1.00 13.53 89 THR A N 1
ATOM 720 C CA . THR A 1 92 ? 96.119 20.411 14.353 1.00 12.81 89 THR A CA 1
ATOM 721 C C . THR A 1 92 ? 95.050 20.507 13.263 1.00 12.52 89 THR A C 1
ATOM 722 O O . THR A 1 92 ? 93.947 20.999 13.520 1.00 12.51 89 THR A O 1
ATOM 726 N N . ASP A 1 93 ? 95.375 20.039 12.056 1.00 12.41 90 ASP A N 1
ATOM 727 C CA . ASP A 1 93 ? 94.403 20.036 10.952 1.00 12.11 90 ASP A CA 1
ATOM 728 C C . ASP A 1 93 ? 93.518 18.795 10.972 1.00 11.88 90 ASP A C 1
ATOM 729 O O . ASP A 1 93 ? 92.304 18.889 10.773 1.00 11.46 90 ASP A O 1
ATOM 734 N N . ILE A 1 94 ? 94.142 17.637 11.172 1.00 11.64 91 ILE A N 1
ATOM 735 C CA . ILE A 1 94 ? 93.451 16.349 11.122 1.00 11.20 91 ILE A CA 1
ATOM 736 C C . ILE A 1 94 ? 93.826 15.511 12.336 1.00 11.38 91 ILE A C 1
ATOM 737 O O . ILE A 1 94 ? 95.009 15.328 12.630 1.00 11.19 91 ILE A O 1
ATOM 742 N N . PHE A 1 95 ? 92.815 15.018 13.044 1.00 11.58 92 PHE A N 1
ATOM 743 C CA . PHE A 1 95 ? 93.024 14.061 14.122 1.00 11.70 92 PHE A CA 1
ATOM 744 C C . PHE A 1 95 ? 92.382 12.729 13.751 1.00 12.01 92 PHE A C 1
ATOM 745 O O . PHE A 1 95 ? 91.193 12.671 13.440 1.00 11.88 92 PHE A O 1
ATOM 753 N N . ILE A 1 96 ? 93.182 11.668 13.779 1.00 12.02 93 ILE A N 1
ATOM 754 C CA . ILE A 1 96 ? 92.699 10.313 13.510 1.00 12.76 93 ILE A CA 1
ATOM 755 C C . ILE A 1 96 ? 92.781 9.496 14.791 1.00 12.88 93 ILE A C 1
ATOM 756 O O . ILE A 1 96 ? 93.814 9.495 15.464 1.00 12.92 93 ILE A O 1
ATOM 761 N N . GLU A 1 97 ? 91.699 8.806 15.140 1.00 13.02 94 GLU A N 1
ATOM 762 C CA . GLU A 1 97 ? 91.757 7.874 16.264 1.00 13.29 94 GLU A CA 1
ATOM 763 C C . GLU A 1 97 ? 91.045 6.558 15.984 1.00 13.78 94 GLU A C 1
ATOM 764 O O . GLU A 1 97 ? 89.978 6.535 15.367 1.00 13.05 94 GLU A O 1
ATOM 770 N N . ALA A 1 98 ? 91.659 5.468 16.437 1.00 14.50 95 ALA A N 1
ATOM 771 C CA . ALA A 1 98 ? 91.051 4.146 16.361 1.00 15.51 95 ALA A CA 1
ATOM 772 C C . ALA A 1 98 ? 90.723 3.668 17.772 1.00 16.36 95 ALA A C 1
ATOM 773 O O . ALA A 1 98 ? 91.602 3.621 18.647 1.00 16.69 95 ALA A O 1
ATOM 775 N N . SER A 1 99 ? 89.447 3.342 17.979 1.00 16.91 96 SER A N 1
ATOM 776 C CA . SER A 1 99 ? 88.885 3.023 19.293 1.00 18.27 96 SER A CA 1
ATOM 777 C C . SER A 1 99 ? 87.815 1.947 19.173 1.00 18.66 96 SER A C 1
ATOM 778 O O . SER A 1 99 ? 87.343 1.654 18.073 1.00 18.68 96 SER A O 1
ATOM 781 N N . LYS A 1 100 ? 87.431 1.373 20.314 1.00 19.34 97 LYS A N 1
ATOM 782 C CA . LYS A 1 100 ? 86.281 0.477 20.387 1.00 19.96 97 LYS A CA 1
ATOM 783 C C . LYS A 1 100 ? 85.004 1.317 20.458 1.00 19.76 97 LYS A C 1
ATOM 784 O O . LYS A 1 100 ? 84.533 1.672 21.544 1.00 20.15 97 LYS A O 1
ATOM 790 N N . GLY A 1 101 ? 84.457 1.647 19.292 1.00 19.28 98 GLY A N 1
ATOM 791 C CA . GLY A 1 101 ? 83.283 2.503 19.207 1.00 18.92 98 GLY A CA 1
ATOM 792 C C . GLY A 1 101 ? 83.551 3.923 19.682 1.00 18.58 98 GLY A C 1
ATOM 793 O O . GLY A 1 101 ? 84.665 4.425 19.522 1.00 18.65 98 GLY A O 1
ATOM 794 N N . PRO A 1 102 ? 82.542 4.573 20.267 1.00 18.43 99 PRO A N 1
ATOM 795 C CA . PRO A 1 102 ? 82.675 5.956 20.746 1.00 18.21 99 PRO A CA 1
ATOM 796 C C . PRO A 1 102 ? 83.384 6.059 22.106 1.00 17.90 99 PRO A C 1
ATOM 797 O O . PRO A 1 102 ? 82.873 6.680 23.040 1.00 17.73 99 PRO A O 1
ATOM 801 N N . ALA A 1 103 ? 84.562 5.446 22.199 1.00 17.75 100 ALA A N 1
ATOM 802 C CA . ALA A 1 103 ? 85.352 5.437 23.432 1.00 17.68 100 ALA A CA 1
ATOM 803 C C . ALA A 1 103 ? 85.821 6.832 23.842 1.00 17.78 100 ALA A C 1
ATOM 804 O O . ALA A 1 103 ? 85.852 7.152 25.029 1.00 18.13 100 ALA A O 1
ATOM 806 N N . PHE A 1 104 ? 86.193 7.656 22.868 1.00 17.73 101 PHE A N 1
ATOM 807 C CA . PHE A 1 104 ? 86.627 9.021 23.166 1.00 18.07 101 PHE A CA 1
ATOM 808 C C . PHE A 1 104 ? 85.533 9.818 23.871 1.00 18.65 101 PHE A C 1
ATOM 809 O O . PHE A 1 104 ? 85.799 10.481 24.871 1.00 18.30 101 PHE A O 1
ATOM 817 N N . ALA A 1 105 ? 84.305 9.726 23.360 1.00 19.29 102 ALA A N 1
ATOM 818 C CA . ALA A 1 105 ? 83.160 10.414 23.960 1.00 20.14 102 ALA A CA 1
ATOM 819 C C . ALA A 1 105 ? 82.875 9.923 25.382 1.00 20.92 102 ALA A C 1
ATOM 820 O O . ALA A 1 105 ? 82.537 10.722 26.261 1.00 21.06 102 ALA A O 1
ATOM 822 N N . ARG A 1 106 ? 83.021 8.614 25.595 1.00 21.69 103 ARG A N 1
ATOM 823 C CA . ARG A 1 106 ? 82.859 7.996 26.913 1.00 22.54 103 ARG A CA 1
ATOM 824 C C . ARG A 1 106 ? 83.851 8.555 27.925 1.00 22.95 103 ARG A C 1
ATOM 825 O O . ARG A 1 106 ? 83.540 8.682 29.113 1.00 23.37 103 ARG A O 1
ATOM 833 N N . ARG A 1 107 ? 85.045 8.879 27.444 1.00 23.06 104 ARG A N 1
ATOM 834 C CA . ARG A 1 107 ? 86.122 9.359 28.302 1.00 23.43 104 ARG A CA 1
ATOM 835 C C . ARG A 1 107 ? 86.172 10.886 28.355 1.00 23.24 104 ARG A C 1
ATOM 836 O O . ARG A 1 107 ? 87.114 11.470 28.902 1.00 23.63 104 ARG A O 1
ATOM 844 N N . GLY A 1 108 ? 85.153 11.525 27.785 1.00 22.75 105 GLY A N 1
ATOM 845 C CA . GLY A 1 108 ? 84.976 12.959 27.914 1.00 22.14 105 GLY A CA 1
ATOM 846 C C . GLY A 1 108 ? 85.521 13.808 26.781 1.00 21.46 105 GLY A C 1
ATOM 847 O O . GLY A 1 108 ? 85.351 15.032 26.794 1.00 21.84 105 GLY A O 1
ATOM 848 N N . ILE A 1 109 ? 86.175 13.182 25.803 1.00 20.62 106 ILE A N 1
ATOM 849 C CA . ILE A 1 109 ? 86.652 13.924 24.638 1.00 19.55 106 ILE A CA 1
ATOM 850 C C . ILE A 1 109 ? 85.693 13.722 23.461 1.00 19.07 106 ILE A C 1
ATOM 851 O O . ILE A 1 109 ? 85.960 12.957 22.532 1.00 18.63 106 ILE A O 1
ATOM 856 N N . THR A 1 110 ? 84.555 14.405 23.537 1.00 18.52 107 THR A N 1
ATOM 857 C CA . THR A 1 110 ? 83.558 14.384 22.470 1.00 18.35 107 THR A CA 1
ATOM 858 C C . THR A 1 110 ? 84.046 15.254 21.315 1.00 17.99 107 THR A C 1
ATOM 859 O O . THR A 1 110 ? 84.979 16.046 21.477 1.00 17.91 107 THR A O 1
ATOM 863 N N . ASP A 1 111 ? 83.412 15.114 20.153 1.00 17.90 108 ASP A N 1
ATOM 864 C CA . ASP A 1 111 ? 83.701 15.985 19.013 1.00 18.19 108 ASP A CA 1
ATOM 865 C C . ASP A 1 111 ? 83.430 17.440 19.376 1.00 18.60 108 ASP A C 1
ATOM 866 O O . ASP A 1 111 ? 84.124 18.352 18.922 1.00 18.77 108 ASP A O 1
ATOM 871 N N . GLU A 1 112 ? 82.411 17.640 20.207 1.00 18.85 109 GLU A N 1
ATOM 872 C CA . GLU A 1 112 ? 82.047 18.962 20.692 1.00 19.25 109 GLU A CA 1
ATOM 873 C C . GLU A 1 112 ? 83.212 19.603 21.454 1.00 18.96 109 GLU A C 1
ATOM 874 O O . GLU A 1 112 ? 83.539 20.770 21.231 1.00 18.97 109 GLU A O 1
ATOM 880 N N . VAL A 1 113 ? 83.850 18.824 22.327 1.00 18.66 110 VAL A N 1
ATOM 881 C CA . VAL A 1 113 ? 85.010 19.290 23.087 1.00 18.48 110 VAL A CA 1
ATOM 882 C C . VAL A 1 113 ? 86.184 19.603 22.147 1.00 18.20 110 VAL A C 1
ATOM 883 O O . VAL A 1 113 ? 86.848 20.632 22.292 1.00 18.16 110 VAL A O 1
ATOM 887 N N . LEU A 1 114 ? 86.411 18.732 21.166 1.00 17.82 111 LEU A N 1
ATOM 888 C CA . LEU A 1 114 ? 87.483 18.945 20.191 1.00 17.64 111 LEU A CA 1
ATOM 889 C C . LEU A 1 114 ? 87.295 20.238 19.403 1.00 17.43 111 LEU A C 1
ATOM 890 O O . LEU A 1 114 ? 88.242 21.011 19.229 1.00 17.54 111 LEU A O 1
ATOM 895 N N . TRP A 1 115 ? 86.065 20.484 18.958 1.00 17.42 112 TRP A N 1
ATOM 896 C CA . TRP A 1 115 ? 85.749 21.678 18.186 1.00 17.47 112 TRP A CA 1
ATOM 897 C C . TRP A 1 115 ? 85.766 22.969 19.018 1.00 18.00 112 TRP A C 1
ATOM 898 O O . TRP A 1 115 ? 85.929 24.059 18.462 1.00 18.15 112 TRP A O 1
ATOM 909 N N . GLN A 1 116 ? 85.601 22.842 20.337 1.00 18.53 113 GLN A N 1
ATOM 910 C CA . GLN A 1 116 ? 85.762 23.969 21.256 1.00 19.06 113 GLN A CA 1
ATOM 911 C C . GLN A 1 116 ? 87.193 24.498 21.172 1.00 18.60 113 GLN A C 1
ATOM 912 O O . GLN A 1 116 ? 87.429 25.712 21.228 1.00 18.73 113 GLN A O 1
ATOM 918 N N . HIS A 1 117 ? 88.140 23.576 21.018 1.00 18.16 114 HIS A N 1
ATOM 919 C CA . HIS A 1 117 ? 89.553 23.925 20.919 1.00 17.93 114 HIS A CA 1
ATOM 920 C C . HIS A 1 117 ? 89.985 24.246 19.490 1.00 17.61 114 HIS A C 1
ATOM 921 O O . HIS A 1 117 ? 90.862 25.087 19.276 1.00 17.68 114 HIS A O 1
ATOM 928 N N . ASN A 1 118 ? 89.356 23.590 18.517 1.00 16.91 115 ASN A N 1
ATOM 929 C CA . ASN A 1 118 ? 89.592 23.893 17.111 1.00 16.39 115 ASN A CA 1
ATOM 930 C C . ASN A 1 118 ? 88.358 23.601 16.263 1.00 16.20 115 ASN A C 1
ATOM 931 O O . ASN A 1 118 ? 88.129 22.450 15.893 1.00 16.14 115 ASN A O 1
ATOM 936 N N . PRO A 1 119 ? 87.579 24.639 15.947 1.00 16.37 116 PRO A N 1
ATOM 937 C CA . PRO A 1 119 ? 86.374 24.490 15.115 1.00 16.41 116 PRO A CA 1
ATOM 938 C C . PRO A 1 119 ? 86.644 23.991 13.690 1.00 16.13 116 PRO A C 1
ATOM 939 O O . PRO A 1 119 ? 85.700 23.558 13.027 1.00 16.52 116 PRO A O 1
ATOM 943 N N . LYS A 1 120 ? 87.895 24.050 13.233 1.00 15.69 117 LYS A N 1
ATOM 944 C CA . LYS A 1 120 ? 88.258 23.604 11.885 1.00 15.07 117 LYS A CA 1
ATOM 945 C C . LYS A 1 120 ? 88.640 22.121 11.830 1.00 14.19 117 LYS A C 1
ATOM 946 O O . LYS A 1 120 ? 88.774 21.547 10.742 1.00 13.63 117 LYS A O 1
ATOM 952 N N . LEU A 1 121 ? 88.814 21.507 12.996 1.00 13.45 118 LEU A N 1
ATOM 953 C CA . LEU A 1 121 ? 89.385 20.159 13.079 1.00 12.95 118 LEU A CA 1
ATOM 954 C C . LEU A 1 121 ? 88.615 19.100 12.288 1.00 12.68 118 LEU A C 1
ATOM 955 O O . LEU A 1 121 ? 87.385 18.999 12.386 1.00 12.89 118 LEU A O 1
ATOM 960 N N . VAL A 1 122 ? 89.357 18.328 11.498 1.00 12.16 119 VAL A N 1
ATOM 961 C CA . VAL A 1 122 ? 88.824 17.129 10.861 1.00 11.70 119 VAL A CA 1
ATOM 962 C C . VAL A 1 122 ? 89.146 15.955 11.775 1.00 12.20 119 VAL A C 1
ATOM 963 O O . VAL A 1 122 ? 90.313 15.716 12.102 1.00 12.28 119 VAL A O 1
ATOM 967 N N . ILE A 1 123 ? 88.102 15.247 12.201 1.00 12.18 120 ILE A N 1
ATOM 968 C CA . ILE A 1 123 ? 88.229 14.123 13.122 1.00 12.00 120 ILE A CA 1
ATOM 969 C C . ILE A 1 123 ? 87.789 12.850 12.425 1.00 12.06 120 ILE A C 1
ATOM 970 O O . ILE A 1 123 ? 86.664 12.770 11.930 1.00 11.97 120 ILE A O 1
ATOM 975 N N . ALA A 1 124 ? 88.670 11.856 12.401 1.00 11.95 121 ALA A N 1
ATOM 976 C CA . ALA A 1 124 ? 88.344 10.556 11.828 1.00 11.80 121 ALA A CA 1
ATOM 977 C C . ALA A 1 124 ? 88.320 9.509 12.927 1.00 12.31 121 ALA A C 1
ATOM 978 O O . ALA A 1 124 ? 89.330 9.292 13.597 1.00 12.46 121 ALA A O 1
ATOM 980 N N . HIS A 1 125 ? 87.155 8.889 13.121 1.00 12.37 122 HIS A N 1
ATOM 981 C CA . HIS A 1 125 ? 86.977 7.821 14.099 1.00 12.75 122 HIS A CA 1
ATOM 982 C C . HIS A 1 125 ? 86.938 6.470 13.390 1.00 13.06 122 HIS A C 1
ATOM 983 O O . HIS A 1 125 ? 85.985 6.168 12.657 1.00 12.93 122 HIS A O 1
ATOM 990 N N . LEU A 1 126 ? 87.969 5.662 13.608 1.00 13.49 123 LEU A N 1
ATOM 991 C CA . LEU A 1 126 ? 88.026 4.319 13.046 1.00 14.10 123 LEU A CA 1
ATOM 992 C C . LEU A 1 126 ? 87.608 3.304 14.099 1.00 13.91 123 LEU A C 1
ATOM 993 O O . LEU A 1 126 ? 88.160 3.279 15.198 1.00 14.28 123 LEU A O 1
ATOM 998 N N . SER A 1 127 ? 86.618 2.477 13.781 1.00 13.24 124 SER A N 1
ATOM 999 C CA . SER A 1 127 ? 86.200 1.428 14.708 1.00 13.08 124 SER A CA 1
ATOM 1000 C C . SER A 1 127 ? 85.759 0.189 13.944 1.00 12.94 124 SER A C 1
ATOM 1001 O O . SER A 1 127 ? 85.627 0.226 12.723 1.00 12.76 124 SER A O 1
ATOM 1004 N N . GLY A 1 128 ? 85.525 -0.906 14.663 1.00 12.99 125 GLY A N 1
ATOM 1005 C CA . GLY A 1 128 ? 85.044 -2.121 14.026 1.00 12.98 125 GLY A CA 1
ATOM 1006 C C . GLY A 1 128 ? 83.607 -2.020 13.544 1.00 13.28 125 GLY A C 1
ATOM 1007 O O . GLY A 1 128 ? 83.287 -2.488 12.443 1.00 13.20 125 GLY A O 1
ATOM 1008 N N . PHE A 1 129 ? 82.756 -1.393 14.355 1.00 13.35 126 PHE A N 1
ATOM 1009 C CA . PHE A 1 129 ? 81.306 -1.435 14.143 1.00 13.54 126 PHE A CA 1
ATOM 1010 C C . PHE A 1 129 ? 80.624 -0.066 14.092 1.00 13.71 126 PHE A C 1
ATOM 1011 O O . PHE A 1 129 ? 79.403 0.012 13.944 1.00 13.39 126 PHE A O 1
ATOM 1019 N N . GLY A 1 130 ? 81.406 1.008 14.201 1.00 13.60 127 GLY A N 1
ATOM 1020 C CA . GLY A 1 130 ? 80.862 2.355 14.085 1.00 13.93 127 GLY A CA 1
ATOM 1021 C C . GLY A 1 130 ? 80.723 3.120 15.391 1.00 14.00 127 GLY A C 1
ATOM 1022 O O . GLY A 1 130 ? 80.861 2.553 16.475 1.00 14.16 127 GLY A O 1
ATOM 1023 N N . GLN A 1 131 ? 80.449 4.419 15.282 1.00 14.56 128 GLN A N 1
ATOM 1024 C CA . GLN A 1 131 ? 80.321 5.290 16.451 1.00 15.01 128 GLN A CA 1
ATOM 1025 C C . GLN A 1 131 ? 78.952 5.217 17.123 1.00 15.57 128 GLN A C 1
ATOM 1026 O O . GLN A 1 131 ? 78.783 5.685 18.250 1.00 16.26 128 GLN A O 1
ATOM 1032 N N . TYR A 1 132 ? 77.978 4.652 16.418 1.00 15.81 129 TYR A N 1
ATOM 1033 C CA . TYR A 1 132 ? 76.635 4.466 16.957 1.00 16.05 129 TYR A CA 1
ATOM 1034 C C . TYR A 1 132 ? 76.035 3.193 16.387 1.00 16.49 129 TYR A C 1
ATOM 1035 O O . TYR A 1 132 ? 76.520 2.660 15.385 1.00 16.09 129 TYR A O 1
ATOM 1044 N N . GLY A 1 133 ? 74.974 2.717 17.027 1.00 17.24 130 GLY A N 1
ATOM 1045 C CA . GLY A 1 133 ? 74.280 1.526 16.580 1.00 18.62 130 GLY A CA 1
ATOM 1046 C C . GLY A 1 133 ? 73.563 0.895 17.751 1.00 19.54 130 GLY A C 1
ATOM 1047 O O . GLY A 1 133 ? 72.878 1.586 18.505 1.00 20.49 130 GLY A O 1
ATOM 1048 N N . THR A 1 134 ? 73.730 -0.412 17.912 1.00 20.28 131 THR A N 1
ATOM 1049 C CA . THR A 1 134 ? 73.118 -1.128 19.028 1.00 21.22 131 THR A CA 1
ATOM 1050 C C . THR A 1 134 ? 74.096 -1.263 20.183 1.00 21.99 131 THR A C 1
ATOM 1051 O O . THR A 1 134 ? 75.307 -1.158 19.994 1.00 21.86 131 THR A O 1
ATOM 1055 N N . GLU A 1 135 ? 73.563 -1.516 21.376 1.00 22.88 132 GLU A N 1
ATOM 1056 C CA . GLU A 1 135 ? 74.384 -1.762 22.559 1.00 24.15 132 GLU A CA 1
ATOM 1057 C C . GLU A 1 135 ? 75.250 -3.014 22.419 1.00 24.44 132 GLU A C 1
ATOM 1058 O O . GLU A 1 135 ? 76.357 -3.068 22.954 1.00 24.34 132 GLU A O 1
ATOM 1064 N N . GLU A 1 136 ? 74.737 -4.001 21.687 1.00 25.00 133 GLU A N 1
ATOM 1065 C CA . GLU A 1 136 ? 75.387 -5.300 21.503 1.00 25.93 133 GLU A CA 1
ATOM 1066 C C . GLU A 1 136 ? 76.673 -5.255 20.672 1.00 25.89 133 GLU A C 1
ATOM 1067 O O . GLU A 1 136 ? 77.647 -5.922 21.013 1.00 25.98 133 GLU A O 1
ATOM 1073 N N . TYR A 1 137 ? 76.672 -4.475 19.591 1.00 25.91 134 TYR A N 1
ATOM 1074 C CA . TYR A 1 137 ? 77.765 -4.507 18.611 1.00 25.92 134 TYR A CA 1
ATOM 1075 C C . TYR A 1 137 ? 78.710 -3.309 18.649 1.00 25.73 134 TYR A C 1
ATOM 1076 O O . TYR A 1 137 ? 79.902 -3.447 18.360 1.00 25.93 134 TYR A O 1
ATOM 1085 N N . THR A 1 138 ? 78.175 -2.139 18.991 1.00 25.66 135 THR A N 1
ATOM 1086 C CA . THR A 1 138 ? 78.890 -0.867 18.834 1.00 25.40 135 THR A CA 1
ATOM 1087 C C . THR A 1 138 ? 80.225 -0.784 19.578 1.00 25.95 135 THR A C 1
ATOM 1088 O O . THR A 1 138 ? 81.166 -0.150 19.090 1.00 25.79 135 THR A O 1
ATOM 1092 N N . ASN A 1 139 ? 80.309 -1.428 20.740 1.00 26.42 136 ASN A N 1
ATOM 1093 C CA . ASN A 1 139 ? 81.497 -1.317 21.589 1.00 26.92 136 ASN A CA 1
ATOM 1094 C C . ASN A 1 139 ? 82.409 -2.547 21.573 1.00 27.08 136 ASN A C 1
ATOM 1095 O O . ASN A 1 139 ? 83.269 -2.708 22.443 1.00 27.18 136 ASN A O 1
ATOM 1100 N N . LEU A 1 140 ? 82.220 -3.399 20.569 1.00 27.33 137 LEU A N 1
ATOM 1101 C CA . LEU A 1 140 ? 83.016 -4.610 20.404 1.00 27.51 137 LEU A CA 1
ATOM 1102 C C . LEU A 1 140 ? 84.413 -4.290 19.857 1.00 27.62 137 LEU A C 1
ATOM 1103 O O . LEU A 1 140 ? 84.605 -3.252 19.224 1.00 27.60 137 LEU A O 1
ATOM 1108 N N . PRO A 1 141 ? 85.392 -5.161 20.120 1.00 27.61 138 PRO A N 1
ATOM 1109 C CA . PRO A 1 141 ? 86.756 -4.961 19.610 1.00 27.54 138 PRO A CA 1
ATOM 1110 C C . PRO A 1 141 ? 86.862 -5.016 18.086 1.00 27.13 138 PRO A C 1
ATOM 1111 O O . PRO A 1 141 ? 86.142 -5.788 17.439 1.00 27.27 138 PRO A O 1
ATOM 1115 N N . ALA A 1 142 ? 87.759 -4.198 17.538 1.00 26.54 139 ALA A N 1
ATOM 1116 C CA . ALA A 1 142 ? 88.050 -4.187 16.109 1.00 25.73 139 ALA A CA 1
ATOM 1117 C C . ALA A 1 142 ? 89.172 -5.162 15.781 1.00 25.29 139 ALA A C 1
ATOM 1118 O O . ALA A 1 142 ? 90.292 -5.037 16.290 1.00 25.59 139 ALA A O 1
ATOM 1120 N N . TYR A 1 143 ? 88.853 -6.142 14.945 1.00 24.07 140 TYR A N 1
ATOM 1121 C CA . TYR A 1 143 ? 89.845 -7.068 14.413 1.00 23.18 140 TYR A CA 1
ATOM 1122 C C . TYR A 1 143 ? 89.605 -7.231 12.928 1.00 21.99 140 TYR A C 1
ATOM 1123 O O . TYR A 1 143 ? 88.457 -7.256 12.481 1.00 21.78 140 TYR A O 1
ATOM 1132 N N . ASN A 1 144 ? 90.689 -7.339 12.166 1.00 20.69 141 ASN A N 1
ATOM 1133 C CA . ASN A 1 144 ? 90.594 -7.562 10.732 1.00 19.62 141 ASN A CA 1
ATOM 1134 C C . ASN A 1 144 ? 89.740 -8.786 10.376 1.00 19.20 141 ASN A C 1
ATOM 1135 O O . ASN A 1 144 ? 88.867 -8.700 9.509 1.00 18.59 141 ASN A O 1
ATOM 1140 N N . THR A 1 145 ? 89.975 -9.911 11.054 1.00 18.48 142 THR A N 1
ATOM 1141 C CA . THR A 1 145 ? 89.217 -11.132 10.773 1.00 18.11 142 THR A CA 1
ATOM 1142 C C . THR A 1 145 ? 87.731 -10.947 11.065 1.00 17.69 142 THR A C 1
ATOM 1143 O O . THR A 1 145 ? 86.888 -11.443 10.319 1.00 17.66 142 THR A O 1
ATOM 1147 N N . ILE A 1 146 ? 87.425 -10.238 12.150 1.00 17.48 143 ILE A N 1
ATOM 1148 C CA . ILE A 1 146 ? 86.038 -9.969 12.529 1.00 17.26 143 ILE A CA 1
ATOM 1149 C C . ILE A 1 146 ? 85.350 -9.084 11.485 1.00 16.84 143 ILE A C 1
ATOM 1150 O O . ILE A 1 146 ? 84.216 -9.359 11.095 1.00 16.71 143 ILE A O 1
ATOM 1155 N N . ALA A 1 147 ? 86.043 -8.040 11.028 1.00 16.18 144 ALA A N 1
ATOM 1156 C CA . ALA A 1 147 ? 85.508 -7.168 9.975 1.00 15.82 144 ALA A CA 1
ATOM 1157 C C . ALA A 1 147 ? 85.212 -7.944 8.695 1.00 15.53 144 ALA A C 1
ATOM 1158 O O . ALA A 1 147 ? 84.175 -7.731 8.065 1.00 15.49 144 ALA A O 1
ATOM 1160 N N . GLN A 1 148 ? 86.113 -8.847 8.316 1.00 15.01 145 GLN A N 1
ATOM 1161 C CA . GLN A 1 148 ? 85.905 -9.684 7.136 1.00 14.81 145 GLN A CA 1
ATOM 1162 C C . GLN A 1 148 ? 84.714 -10.626 7.350 1.00 14.91 145 GLN A C 1
ATOM 1163 O O . GLN A 1 148 ? 83.866 -10.778 6.463 1.00 15.10 145 GLN A O 1
ATOM 1169 N N . ALA A 1 149 ? 84.647 -11.226 8.539 1.00 15.25 146 ALA A N 1
ATOM 1170 C CA . ALA A 1 149 ? 83.545 -12.118 8.900 1.00 15.09 146 ALA A CA 1
ATOM 1171 C C . ALA A 1 149 ? 82.191 -11.401 8.882 1.00 15.13 146 ALA A C 1
ATOM 1172 O O . ALA A 1 149 ? 81.205 -11.937 8.374 1.00 15.24 146 ALA A O 1
ATOM 1174 N N . PHE A 1 150 ? 82.159 -10.184 9.420 1.00 14.89 147 PHE A N 1
ATOM 1175 C CA . PHE A 1 150 ? 80.912 -9.446 9.635 1.00 14.58 147 PHE A CA 1
ATOM 1176 C C . PHE A 1 150 ? 80.359 -8.789 8.369 1.00 14.57 147 PHE A C 1
ATOM 1177 O O . PHE A 1 150 ? 79.173 -8.463 8.307 1.00 14.50 147 PHE A O 1
ATOM 1185 N N . SER A 1 151 ? 81.223 -8.599 7.374 1.00 14.45 148 SER A N 1
ATOM 1186 C CA . SER A 1 151 ? 80.898 -7.832 6.171 1.00 14.31 148 SER A CA 1
ATOM 1187 C C . SER A 1 151 ? 80.537 -8.684 4.955 1.00 14.25 148 SER A C 1
ATOM 1188 O O . SER A 1 151 ? 80.206 -8.146 3.896 1.00 14.47 148 SER A O 1
ATOM 1191 N N . GLY A 1 152 ? 80.627 -10.004 5.093 1.00 14.18 149 GLY A N 1
ATOM 1192 C CA . GLY A 1 152 ? 80.464 -10.898 3.962 1.00 14.18 149 GLY A CA 1
ATOM 1193 C C . GLY A 1 152 ? 81.692 -11.017 3.067 1.00 14.28 149 GLY A C 1
ATOM 1194 O O . GLY A 1 152 ? 81.609 -11.581 1.977 1.00 14.38 149 GLY A O 1
ATOM 1195 N N . TYR A 1 153 ? 82.834 -10.492 3.518 1.00 14.13 150 TYR A N 1
ATOM 1196 C CA . TYR A 1 153 ? 84.059 -10.574 2.729 1.00 13.91 150 TYR A CA 1
ATOM 1197 C C . TYR A 1 153 ? 84.711 -11.939 2.885 1.00 13.90 150 TYR A C 1
ATOM 1198 O O . TYR A 1 153 ? 85.152 -12.532 1.901 1.00 13.82 150 TYR A O 1
ATOM 1207 N N . LEU A 1 154 ? 84.769 -12.422 4.125 1.00 14.34 151 LEU A N 1
ATOM 1208 C CA . LEU A 1 154 ? 85.411 -13.701 4.432 1.00 14.58 151 LEU A CA 1
ATOM 1209 C C . LEU A 1 154 ? 84.724 -14.856 3.702 1.00 14.84 151 LEU A C 1
ATOM 1210 O O . LEU A 1 154 ? 85.388 -15.690 3.082 1.00 14.95 151 LEU A O 1
ATOM 1215 N N . ILE A 1 155 ? 83.393 -14.882 3.759 1.00 15.34 152 ILE A N 1
ATOM 1216 C CA . ILE A 1 155 ? 82.622 -15.975 3.159 1.00 15.78 152 ILE A CA 1
ATOM 1217 C C . ILE A 1 155 ? 82.816 -16.122 1.645 1.00 15.86 152 ILE A C 1
ATOM 1218 O O . ILE A 1 155 ? 82.609 -17.206 1.093 1.00 16.19 152 ILE A O 1
ATOM 1223 N N . GLN A 1 156 ? 83.232 -15.048 0.975 1.00 15.77 153 GLN A N 1
ATOM 1224 C CA . GLN A 1 156 ? 83.445 -15.107 -0.472 1.00 15.73 153 GLN A CA 1
ATOM 1225 C C . GLN A 1 156 ? 84.909 -15.313 -0.885 1.00 15.50 153 GLN A C 1
ATOM 1226 O O . GLN A 1 156 ? 85.213 -15.481 -2.066 1.00 15.67 153 GLN A O 1
ATOM 1232 N N . ASN A 1 157 ? 85.807 -15.287 0.093 1.00 15.57 154 ASN A N 1
ATOM 1233 C CA . ASN A 1 157 ? 87.210 -15.607 -0.142 1.00 15.85 154 ASN A CA 1
ATOM 1234 C C . ASN A 1 157 ? 87.487 -17.069 0.184 1.00 16.11 154 ASN A C 1
ATOM 1235 O O . ASN A 1 157 ? 86.753 -17.688 0.954 1.00 15.87 154 ASN A O 1
ATOM 1240 N N . GLY A 1 158 ? 88.536 -17.619 -0.414 1.00 16.49 155 GLY A N 1
ATOM 1241 C CA . GLY A 1 158 ? 88.893 -19.007 -0.171 1.00 17.35 155 GLY A CA 1
ATOM 1242 C C . GLY A 1 158 ? 88.470 -19.959 -1.274 1.00 18.22 155 GLY A C 1
ATOM 1243 O O . GLY A 1 158 ? 88.205 -19.548 -2.416 1.00 18.19 155 GLY A O 1
ATOM 1244 N N . ASP A 1 159 ? 88.429 -21.240 -0.911 1.00 18.99 156 ASP A N 1
ATOM 1245 C CA . ASP A 1 159 ? 88.142 -22.344 -1.820 1.00 20.27 156 ASP A CA 1
ATOM 1246 C C . ASP A 1 159 ? 86.683 -22.763 -1.693 1.00 20.45 156 ASP A C 1
ATOM 1247 O O . ASP A 1 159 ? 86.034 -22.465 -0.691 1.00 19.94 156 ASP A O 1
ATOM 1252 N N . VAL A 1 160 ? 86.182 -23.465 -2.709 1.00 21.25 157 VAL A N 1
ATOM 1253 C CA . VAL A 1 160 ? 84.793 -23.947 -2.746 1.00 22.31 157 VAL A CA 1
ATOM 1254 C C . VAL A 1 160 ? 84.275 -24.381 -1.373 1.00 22.71 157 VAL A C 1
ATOM 1255 O O . VAL A 1 160 ? 83.240 -23.893 -0.916 1.00 23.07 157 VAL A O 1
ATOM 1259 N N . ASP A 1 161 ? 84.999 -25.291 -0.721 1.00 23.36 158 ASP A N 1
ATOM 1260 C CA . ASP A 1 161 ? 84.573 -25.829 0.573 1.00 23.91 158 ASP A CA 1
ATOM 1261 C C . ASP A 1 161 ? 85.495 -25.424 1.726 1.00 23.59 158 ASP A C 1
ATOM 1262 O O . ASP A 1 161 ? 85.604 -26.135 2.732 1.00 23.91 158 ASP A O 1
ATOM 1267 N N . GLN A 1 162 ? 86.153 -24.275 1.574 1.00 22.79 159 GLN A N 1
ATOM 1268 C CA . GLN A 1 162 ? 86.983 -23.712 2.632 1.00 21.98 159 GLN A CA 1
ATOM 1269 C C . GLN A 1 162 ? 87.117 -22.199 2.481 1.00 21.35 159 GLN A C 1
ATOM 1270 O O . GLN A 1 162 ? 87.986 -21.723 1.745 1.00 21.43 159 GLN A O 1
ATOM 1276 N N . PRO A 1 163 ? 86.254 -21.448 3.164 1.00 20.85 160 PRO A N 1
ATOM 1277 C CA . PRO A 1 163 ? 86.406 -19.990 3.222 1.00 20.43 160 PRO A CA 1
ATOM 1278 C C . PRO A 1 163 ? 87.680 -19.632 3.979 1.00 20.33 160 PRO A C 1
ATOM 1279 O O . PRO A 1 163 ? 88.109 -20.386 4.847 1.00 20.36 160 PRO A O 1
ATOM 1291 N N . PRO A 1 165 ? 90.096 -15.825 5.187 1.00 17.91 162 PRO A N 1
ATOM 1292 C CA . PRO A 1 165 ? 90.211 -14.364 5.112 1.00 17.10 162 PRO A CA 1
ATOM 1293 C C . PRO A 1 165 ? 91.274 -13.943 4.107 1.00 16.29 162 PRO A C 1
ATOM 1294 O O . PRO A 1 165 ? 92.202 -14.708 3.833 1.00 16.44 162 PRO A O 1
ATOM 1298 N N . ALA A 1 166 ? 91.124 -12.746 3.549 1.00 15.24 163 ALA A N 1
ATOM 1299 C CA . ALA A 1 166 ? 92.175 -12.156 2.728 1.00 14.29 163 ALA A CA 1
ATOM 1300 C C . ALA A 1 166 ? 93.337 -11.762 3.641 1.00 13.94 163 ALA A C 1
ATOM 1301 O O . ALA A 1 166 ? 93.120 -11.407 4.797 1.00 13.46 163 ALA A O 1
ATOM 1303 N N . PHE A 1 167 ? 94.556 -11.826 3.104 1.00 13.57 164 PHE A N 1
ATOM 1304 C CA . PHE A 1 167 ? 95.795 -11.800 3.894 1.00 13.96 164 PHE A CA 1
ATOM 1305 C C . PHE A 1 167 ? 96.800 -10.829 3.242 1.00 13.56 164 PHE A C 1
ATOM 1306 O O . PHE A 1 167 ? 96.829 -10.730 2.018 1.00 13.64 164 PHE A O 1
ATOM 1314 N N . PRO A 1 168 ? 97.630 -10.117 4.014 1.00 13.55 165 PRO A N 1
ATOM 1315 C CA . PRO A 1 168 ? 97.593 -10.049 5.479 1.00 13.38 165 PRO A CA 1
ATOM 1316 C C . PRO A 1 168 ? 96.809 -8.840 6.018 1.00 13.53 165 PRO A C 1
ATOM 1317 O O . PRO A 1 168 ? 97.004 -7.715 5.546 1.00 13.45 165 PRO A O 1
ATOM 1321 N N . TYR A 1 169 ? 95.930 -9.077 6.988 1.00 13.51 166 TYR A N 1
ATOM 1322 C CA . TYR A 1 169 ? 95.178 -8.002 7.654 1.00 13.69 166 TYR A CA 1
ATOM 1323 C C . TYR A 1 169 ? 94.502 -7.033 6.677 1.00 13.31 166 TYR A C 1
ATOM 1324 O O . TYR A 1 169 ? 94.450 -5.821 6.911 1.00 13.00 166 TYR A O 1
ATOM 1333 N N . THR A 1 170 ? 93.964 -7.595 5.596 1.00 12.83 167 THR A N 1
ATOM 1334 C CA . THR A 1 170 ? 93.426 -6.825 4.478 1.00 12.75 167 THR A CA 1
ATOM 1335 C C . THR A 1 170 ? 92.426 -5.743 4.890 1.00 12.64 167 THR A C 1
ATOM 1336 O O . THR A 1 170 ? 92.481 -4.624 4.375 1.00 12.60 167 THR A O 1
ATOM 1340 N N . ALA A 1 171 ? 91.531 -6.077 5.818 1.00 12.82 168 ALA A N 1
ATOM 1341 C CA . ALA A 1 171 ? 90.515 -5.135 6.288 1.00 12.77 168 ALA A CA 1
ATOM 1342 C C . ALA A 1 171 ? 91.113 -3.933 7.017 1.00 12.76 168 ALA A C 1
ATOM 1343 O O . ALA A 1 171 ? 90.565 -2.828 6.947 1.00 12.89 168 ALA A O 1
ATOM 1345 N N . ASP A 1 172 ? 92.233 -4.143 7.710 1.00 12.63 169 ASP A N 1
ATOM 1346 C CA . ASP A 1 172 ? 92.907 -3.044 8.406 1.00 12.93 169 ASP A CA 1
ATOM 1347 C C . ASP A 1 172 ? 93.411 -2.010 7.408 1.00 11.87 169 ASP A C 1
ATOM 1348 O O . ASP A 1 172 ? 93.300 -0.802 7.645 1.00 12.16 169 ASP A O 1
ATOM 1353 N N . TYR A 1 173 ? 93.945 -2.489 6.285 1.00 11.25 170 TYR A N 1
ATOM 1354 C CA . TYR A 1 173 ? 94.486 -1.620 5.245 1.00 10.71 170 TYR A CA 1
ATOM 1355 C C . TYR A 1 173 ? 93.409 -0.888 4.460 1.00 10.70 170 TYR A C 1
ATOM 1356 O O . TYR A 1 173 ? 93.520 0.312 4.225 1.00 10.86 170 TYR A O 1
ATOM 1365 N N . PHE A 1 174 ? 92.347 -1.595 4.078 1.00 10.67 171 PHE A N 1
ATOM 1366 C CA . PHE A 1 174 ? 91.234 -0.926 3.412 1.00 10.82 171 PHE A CA 1
ATOM 1367 C C . PHE A 1 174 ? 90.634 0.153 4.319 1.00 10.70 171 PHE A C 1
ATOM 1368 O O . PHE A 1 174 ? 90.323 1.250 3.859 1.00 10.95 171 PHE A O 1
ATOM 1376 N N . SER A 1 175 ? 90.475 -0.162 5.602 1.00 10.75 172 SER A N 1
ATOM 1377 C CA . SER A 1 175 ? 89.823 0.758 6.537 1.00 11.55 172 SER A CA 1
ATOM 1378 C C . SER A 1 175 ? 90.689 1.973 6.826 1.00 11.36 172 SER A C 1
ATOM 1379 O O . SER A 1 175 ? 90.204 3.104 6.775 1.00 11.32 172 SER A O 1
ATOM 1382 N N . GLY A 1 176 ? 91.975 1.738 7.094 1.00 11.24 173 GLY A N 1
ATOM 1383 C CA . GLY A 1 176 ? 92.933 2.821 7.259 1.00 11.27 173 GLY A CA 1
ATOM 1384 C C . GLY A 1 176 ? 93.022 3.722 6.038 1.00 11.34 173 GLY A C 1
ATOM 1385 O O . GLY A 1 176 ? 92.969 4.948 6.157 1.00 11.12 173 GLY A O 1
ATOM 1386 N N . LEU A 1 177 ? 93.150 3.122 4.857 1.00 11.52 174 LEU A N 1
ATOM 1387 C CA . LEU A 1 177 ? 93.214 3.898 3.624 1.00 11.93 174 LEU A CA 1
ATOM 1388 C C . LEU A 1 177 ? 91.955 4.737 3.433 1.00 11.56 174 LEU A C 1
ATOM 1389 O O . LEU A 1 177 ? 92.047 5.914 3.089 1.00 11.58 174 LEU A O 1
ATOM 1394 N N . THR A 1 178 ? 90.790 4.142 3.693 1.00 11.59 175 THR A N 1
ATOM 1395 C CA . THR A 1 178 ? 89.527 4.881 3.605 1.00 11.50 175 THR A CA 1
ATOM 1396 C C . THR A 1 178 ? 89.514 6.101 4.526 1.00 11.25 175 THR A C 1
ATOM 1397 O O . THR A 1 178 ? 89.045 7.178 4.135 1.00 11.15 175 THR A O 1
ATOM 1401 N N . ALA A 1 179 ? 90.047 5.937 5.736 1.00 10.65 176 ALA A N 1
ATOM 1402 C CA . ALA A 1 179 ? 90.125 7.041 6.691 1.00 10.47 176 ALA A CA 1
ATOM 1403 C C . ALA A 1 179 ? 90.996 8.182 6.160 1.00 10.51 176 ALA A C 1
ATOM 1404 O O . ALA A 1 179 ? 90.619 9.347 6.266 1.00 10.70 176 ALA A O 1
ATOM 1406 N N . THR A 1 180 ? 92.145 7.844 5.573 1.00 10.13 177 THR A N 1
ATOM 1407 C CA . THR A 1 180 ? 92.994 8.849 4.935 1.00 10.25 177 THR A CA 1
ATOM 1408 C C . THR A 1 180 ? 92.222 9.606 3.859 1.00 10.12 177 THR A C 1
ATOM 1409 O O . THR A 1 180 ? 92.213 10.844 3.857 1.00 10.14 177 THR A O 1
ATOM 1413 N N . THR A 1 181 ? 91.565 8.851 2.977 1.00 10.09 178 THR A N 1
ATOM 1414 C CA . THR A 1 181 ? 90.784 9.402 1.863 1.00 10.13 178 THR A CA 1
ATOM 1415 C C . THR A 1 181 ? 89.705 10.360 2.357 1.00 9.97 178 THR A C 1
ATOM 1416 O O . THR A 1 181 ? 89.597 11.498 1.886 1.00 9.89 178 THR A O 1
ATOM 1420 N N . ALA A 1 182 ? 88.907 9.882 3.308 1.00 10.05 179 ALA A N 1
ATOM 1421 C CA . ALA A 1 182 ? 87.791 10.655 3.846 1.00 9.90 179 ALA A CA 1
ATOM 1422 C C . ALA A 1 182 ? 88.251 11.925 4.562 1.00 10.23 179 ALA A C 1
ATOM 1423 O O . ALA A 1 182 ? 87.618 12.978 4.432 1.00 9.83 179 ALA A O 1
ATOM 1425 N N . ALA A 1 183 ? 89.350 11.826 5.311 1.00 10.02 180 ALA A N 1
ATOM 1426 C CA . ALA A 1 183 ? 89.906 12.987 6.010 1.00 10.42 180 ALA A CA 1
ATOM 1427 C C . ALA A 1 183 ? 90.389 14.045 5.026 1.00 10.38 180 ALA A C 1
ATOM 1428 O O . ALA A 1 183 ? 90.157 15.236 5.240 1.00 10.32 180 ALA A O 1
ATOM 1430 N N . LEU A 1 184 ? 91.049 13.609 3.949 1.00 10.48 181 LEU A N 1
ATOM 1431 C CA . LEU A 1 184 ? 91.486 14.514 2.883 1.00 10.73 181 LEU A CA 1
ATOM 1432 C C . LEU A 1 184 ? 90.298 15.183 2.183 1.00 10.60 181 LEU A C 1
ATOM 1433 O O . LEU A 1 184 ? 90.393 16.331 1.753 1.00 10.98 181 LEU A O 1
ATOM 1438 N N . ALA A 1 185 ? 89.187 14.459 2.071 1.00 10.70 182 ALA A N 1
ATOM 1439 C CA . ALA A 1 185 ? 87.979 15.017 1.461 1.00 10.86 182 ALA A CA 1
ATOM 1440 C C . ALA A 1 185 ? 87.372 16.089 2.364 1.00 11.13 182 ALA A C 1
ATOM 1441 O O . ALA A 1 185 ? 87.003 17.172 1.892 1.00 11.44 182 ALA A O 1
ATOM 1443 N N . ALA A 1 186 ? 87.270 15.780 3.657 1.00 11.14 183 ALA A N 1
ATOM 1444 C CA . ALA A 1 186 ? 86.766 16.722 4.648 1.00 11.39 183 ALA A CA 1
ATOM 1445 C C . ALA A 1 186 ? 87.665 17.955 4.728 1.00 11.59 183 ALA A C 1
ATOM 1446 O O . ALA A 1 186 ? 87.178 19.069 4.926 1.00 12.03 183 ALA A O 1
ATOM 1448 N N . LEU A 1 187 ? 88.973 17.745 4.577 1.00 12.10 184 LEU A N 1
ATOM 1449 C CA . LEU A 1 187 ? 89.939 18.843 4.554 1.00 12.89 184 LEU A CA 1
ATOM 1450 C C . LEU A 1 187 ? 89.613 19.858 3.463 1.00 13.47 184 LEU A C 1
ATOM 1451 O O . LEU A 1 187 ? 89.717 21.067 3.683 1.00 13.47 184 LEU A O 1
ATOM 1456 N N . HIS A 1 188 ? 89.199 19.361 2.301 1.00 14.35 185 HIS A N 1
ATOM 1457 C CA . HIS A 1 188 ? 88.799 20.224 1.198 1.00 14.95 185 HIS A CA 1
ATOM 1458 C C . HIS A 1 188 ? 87.682 21.170 1.615 1.00 15.63 185 HIS A C 1
ATOM 1459 O O . HIS A 1 188 ? 87.747 22.375 1.353 1.00 15.68 185 HIS A O 1
ATOM 1466 N N . LYS A 1 189 ? 86.673 20.616 2.283 1.00 16.31 186 LYS A N 1
ATOM 1467 C CA . LYS A 1 189 ? 85.524 21.388 2.745 1.00 16.94 186 LYS A CA 1
ATOM 1468 C C . LYS A 1 189 ? 85.925 22.481 3.742 1.00 17.81 186 LYS A C 1
ATOM 1469 O O . LYS A 1 189 ? 85.373 23.581 3.711 1.00 17.43 186 LYS A O 1
ATOM 1475 N N . VAL A 1 190 ? 86.900 22.179 4.599 1.00 18.83 187 VAL A N 1
ATOM 1476 C CA . VAL A 1 190 ? 87.402 23.143 5.583 1.00 20.30 187 VAL A CA 1
ATOM 1477 C C . VAL A 1 190 ? 87.990 24.378 4.894 1.00 21.88 187 VAL A C 1
ATOM 1478 O O . VAL A 1 190 ? 87.783 25.505 5.346 1.00 22.16 187 VAL A O 1
ATOM 1482 N N . ARG A 1 191 ? 88.705 24.161 3.793 1.00 23.82 188 ARG A N 1
ATOM 1483 C CA . ARG A 1 191 ? 89.393 25.255 3.098 1.00 26.03 188 ARG A CA 1
ATOM 1484 C C . ARG A 1 191 ? 88.472 26.269 2.400 1.00 26.89 188 ARG A C 1
ATOM 1485 O O . ARG A 1 191 ? 88.953 27.262 1.845 1.00 27.33 188 ARG A O 1
ATOM 1493 N N . GLU A 1 192 ? 87.163 26.020 2.433 1.00 28.01 189 GLU A N 1
ATOM 1494 C CA . GLU A 1 192 ? 86.172 26.979 1.933 1.00 28.84 189 GLU A CA 1
ATOM 1495 C C . GLU A 1 192 ? 85.220 27.487 3.021 1.00 28.92 189 GLU A C 1
ATOM 1496 O O . GLU A 1 192 ? 84.916 28.686 3.077 1.00 29.35 189 GLU A O 1
ATOM 1502 N N . THR A 1 193 ? 84.756 26.584 3.883 1.00 28.46 190 THR A N 1
ATOM 1503 C CA . THR A 1 193 ? 83.779 26.938 4.912 1.00 27.87 190 THR A CA 1
ATOM 1504 C C . THR A 1 193 ? 84.418 27.344 6.237 1.00 27.09 190 THR A C 1
ATOM 1505 O O . THR A 1 193 ? 83.850 28.144 6.980 1.00 27.38 190 THR A O 1
ATOM 1509 N N . GLY A 1 194 ? 85.586 26.779 6.537 1.00 26.34 191 GLY A N 1
ATOM 1510 C CA . GLY A 1 194 ? 86.237 26.998 7.817 1.00 24.95 191 GLY A CA 1
ATOM 1511 C C . GLY A 1 194 ? 85.637 26.175 8.946 1.00 24.07 191 GLY A C 1
ATOM 1512 O O . GLY A 1 194 ? 85.887 26.447 10.121 1.00 24.20 191 GLY A O 1
ATOM 1513 N N . LYS A 1 195 ? 84.838 25.172 8.591 1.00 23.00 192 LYS A N 1
ATOM 1514 C CA . LYS A 1 195 ? 84.188 24.322 9.582 1.00 21.95 192 LYS A CA 1
ATOM 1515 C C . LYS A 1 195 ? 84.629 22.875 9.428 1.00 20.56 192 LYS A C 1
ATOM 1516 O O . LYS A 1 195 ? 84.663 22.335 8.318 1.00 20.29 192 LYS A O 1
ATOM 1522 N N . GLY A 1 196 ? 84.957 22.260 10.560 1.00 19.40 193 GLY A N 1
ATOM 1523 C CA . GLY A 1 196 ? 85.477 20.908 10.590 1.00 17.57 193 GLY A CA 1
ATOM 1524 C C . GLY A 1 196 ? 84.438 19.834 10.366 1.00 16.69 193 GLY A C 1
ATOM 1525 O O . GLY A 1 196 ? 83.296 20.110 9.980 1.00 16.69 193 GLY A O 1
ATOM 1526 N N . GLU A 1 197 ? 84.853 18.597 10.613 1.00 14.94 194 GLU A N 1
ATOM 1527 C CA . GLU A 1 197 ? 84.055 17.428 10.286 1.00 13.72 194 GLU A CA 1
ATOM 1528 C C . GLU A 1 197 ? 84.417 16.277 11.214 1.00 13.33 194 GLU A C 1
ATOM 1529 O O . GLU A 1 197 ? 85.534 16.215 11.740 1.00 13.02 194 GLU A O 1
ATOM 1535 N N . SER A 1 198 ? 83.453 15.387 11.430 1.00 12.70 195 SER A N 1
ATOM 1536 C CA . SER A 1 198 ? 83.680 14.135 12.133 1.00 12.74 195 SER A CA 1
ATOM 1537 C C . SER A 1 198 ? 83.294 12.989 11.217 1.00 12.55 195 SER A C 1
ATOM 1538 O O . SER A 1 198 ? 82.211 12.991 10.621 1.00 13.07 195 SER A O 1
ATOM 1541 N N . ILE A 1 199 ? 84.185 12.010 11.113 1.00 11.81 196 ILE A N 1
ATOM 1542 C CA . ILE A 1 199 ? 84.019 10.912 10.170 1.00 11.79 196 ILE A CA 1
ATOM 1543 C C . ILE A 1 199 ? 83.935 9.584 10.909 1.00 11.76 196 ILE A C 1
ATOM 1544 O O . ILE A 1 199 ? 84.822 9.237 11.697 1.00 11.95 196 ILE A O 1
ATOM 1549 N N . ASP A 1 200 ? 82.852 8.853 10.653 1.00 11.86 197 ASP A N 1
ATOM 1550 C CA . ASP A 1 200 ? 82.580 7.579 11.310 1.00 11.66 197 ASP A CA 1
ATOM 1551 C C . ASP A 1 200 ? 82.901 6.456 10.319 1.00 11.76 197 ASP A C 1
ATOM 1552 O O . ASP A 1 200 ? 82.085 6.116 9.451 1.00 11.49 197 ASP A O 1
ATOM 1557 N N . ILE A 1 201 ? 84.115 5.917 10.439 1.00 11.99 198 ILE A N 1
ATOM 1558 C CA . ILE A 1 201 ? 84.578 4.823 9.584 1.00 12.35 198 ILE A CA 1
ATOM 1559 C C . ILE A 1 201 ? 84.440 3.500 10.325 1.00 12.51 198 ILE A C 1
ATOM 1560 O O . ILE A 1 201 ? 85.227 3.190 11.225 1.00 13.03 198 ILE A O 1
ATOM 1565 N N . ALA A 1 202 ? 83.427 2.728 9.939 1.00 12.40 199 ALA A N 1
ATOM 1566 C CA . ALA A 1 202 ? 83.202 1.403 10.491 1.00 11.93 199 ALA A CA 1
ATOM 1567 C C . ALA A 1 202 ? 83.822 0.381 9.555 1.00 11.88 199 ALA A C 1
ATOM 1568 O O . ALA A 1 202 ? 83.502 0.337 8.358 1.00 11.49 199 ALA A O 1
ATOM 1578 N N . TYR A 1 204 ? 83.469 -2.743 9.061 1.00 11.97 201 TYR A N 1
ATOM 1579 C CA . TYR A 1 204 ? 82.585 -3.661 8.345 1.00 11.54 201 TYR A CA 1
ATOM 1580 C C . TYR A 1 204 ? 81.870 -2.996 7.165 1.00 11.67 201 TYR A C 1
ATOM 1581 O O . TYR A 1 204 ? 81.573 -3.661 6.181 1.00 11.83 201 TYR A O 1
ATOM 1590 N N . GLU A 1 205 ? 81.634 -1.689 7.252 1.00 11.24 202 GLU A N 1
ATOM 1591 C CA . GLU A 1 205 ? 81.009 -0.963 6.146 1.00 11.34 202 GLU A CA 1
ATOM 1592 C C . GLU A 1 205 ? 81.997 -0.726 5.006 1.00 11.14 202 GLU A C 1
ATOM 1593 O O . GLU A 1 205 ? 81.619 -0.754 3.825 1.00 11.71 202 GLU A O 1
ATOM 1599 N N . VAL A 1 206 ? 83.263 -0.496 5.358 1.00 11.08 203 VAL A N 1
ATOM 1600 C CA . VAL A 1 206 ? 84.331 -0.438 4.364 1.00 11.40 203 VAL A CA 1
ATOM 1601 C C . VAL A 1 206 ? 84.367 -1.747 3.580 1.00 11.57 203 VAL A C 1
ATOM 1602 O O . VAL A 1 206 ? 84.333 -1.749 2.349 1.00 11.81 203 VAL A O 1
ATOM 1614 N N . LEU A 1 208 ? 82.144 -4.165 3.430 1.00 11.18 205 LEU A N 1
ATOM 1615 C CA . LEU A 1 208 ? 80.887 -4.374 2.719 1.00 10.77 205 LEU A CA 1
ATOM 1616 C C . LEU A 1 208 ? 80.986 -3.828 1.300 1.00 10.80 205 LEU A C 1
ATOM 1617 O O . LEU A 1 208 ? 80.654 -4.524 0.340 1.00 10.82 205 LEU A O 1
ATOM 1622 N N . ARG A 1 209 ? 81.466 -2.592 1.163 1.00 10.33 206 ARG A N 1
ATOM 1623 C CA . ARG A 1 209 ? 81.606 -1.996 -0.167 1.00 10.47 206 ARG A CA 1
ATOM 1624 C C . ARG A 1 209 ? 82.573 -2.774 -1.056 1.00 10.58 206 ARG A C 1
ATOM 1625 O O . ARG A 1 209 ? 82.310 -2.961 -2.239 1.00 10.63 206 ARG A O 1
ATOM 1641 N N . GLY A 1 211 ? 83.218 -5.830 -1.198 1.00 12.01 208 GLY A N 1
ATOM 1642 C CA . GLY A 1 211 ? 82.724 -7.143 -1.582 1.00 12.29 208 GLY A CA 1
ATOM 1643 C C . GLY A 1 211 ? 81.420 -7.138 -2.362 1.00 12.62 208 GLY A C 1
ATOM 1644 O O . GLY A 1 211 ? 80.668 -8.117 -2.315 1.00 12.56 208 GLY A O 1
ATOM 1645 N N . GLN A 1 212 ? 81.165 -6.067 -3.110 1.00 12.34 209 GLN A N 1
ATOM 1646 C CA . GLN A 1 212 ? 79.873 -5.907 -3.790 1.00 12.40 209 GLN A CA 1
ATOM 1647 C C . GLN A 1 212 ? 79.758 -6.436 -5.217 1.00 12.58 209 GLN A C 1
ATOM 1648 O O . GLN A 1 212 ? 78.639 -6.594 -5.721 1.00 12.54 209 GLN A O 1
ATOM 1654 N N . TYR A 1 213 ? 80.886 -6.684 -5.885 1.00 12.57 210 TYR A N 1
ATOM 1655 C CA . TYR A 1 213 ? 80.863 -7.030 -7.307 1.00 12.55 210 TYR A CA 1
ATOM 1656 C C . TYR A 1 213 ? 79.805 -8.077 -7.646 1.00 12.64 210 TYR A C 1
ATOM 1657 O O . TYR A 1 213 ? 79.046 -7.909 -8.602 1.00 12.59 210 TYR A O 1
ATOM 1666 N N . PHE A 1 214 ? 79.761 -9.144 -6.852 1.00 13.00 211 PHE A N 1
ATOM 1667 C CA . PHE A 1 214 ? 78.752 -10.179 -7.033 1.00 13.45 211 PHE A CA 1
ATOM 1668 C C . PHE A 1 214 ? 77.593 -10.076 -6.049 1.00 13.23 211 PHE A C 1
ATOM 1669 O O . PHE A 1 214 ? 76.488 -10.522 -6.358 1.00 13.82 211 PHE A O 1
ATOM 1693 N N . ASP A 1 217 ? 74.215 -8.763 -7.122 1.00 12.87 214 ASP A N 1
ATOM 1694 C CA . ASP A 1 217 ? 73.283 -9.718 -7.732 1.00 13.34 214 ASP A CA 1
ATOM 1695 C C . ASP A 1 217 ? 72.341 -10.313 -6.691 1.00 13.39 214 ASP A C 1
ATOM 1696 O O . ASP A 1 217 ? 71.142 -10.436 -6.945 1.00 13.55 214 ASP A O 1
ATOM 1701 N N . TYR A 1 218 ? 72.887 -10.699 -5.535 1.00 12.94 215 TYR A N 1
ATOM 1702 C CA . TYR A 1 218 ? 72.079 -11.230 -4.437 1.00 12.73 215 TYR A CA 1
ATOM 1703 C C . TYR A 1 218 ? 71.014 -10.227 -3.987 1.00 12.56 215 TYR A C 1
ATOM 1704 O O . TYR A 1 218 ? 69.832 -10.570 -3.848 1.00 12.58 215 TYR A O 1
ATOM 1713 N N . PHE A 1 219 ? 71.425 -8.979 -3.792 1.00 12.09 216 PHE A N 1
ATOM 1714 C CA . PHE A 1 219 ? 70.514 -7.946 -3.301 1.00 11.96 216 PHE A CA 1
ATOM 1715 C C . PHE A 1 219 ? 69.412 -7.599 -4.305 1.00 12.04 216 PHE A C 1
ATOM 1716 O O . PHE A 1 219 ? 68.374 -7.071 -3.915 1.00 11.98 216 PHE A O 1
ATOM 1724 N N . ASN A 1 220 ? 69.649 -7.899 -5.583 1.00 12.30 217 ASN A N 1
ATOM 1725 C CA . ASN A 1 220 ? 68.769 -7.455 -6.663 1.00 12.74 217 ASN A CA 1
ATOM 1726 C C . ASN A 1 220 ? 68.239 -8.569 -7.574 1.00 13.13 217 ASN A C 1
ATOM 1727 O O . ASN A 1 220 ? 68.069 -8.387 -8.793 1.00 12.92 217 ASN A O 1
ATOM 1732 N N . GLY A 1 221 ? 67.970 -9.716 -6.952 1.00 14.05 218 GLY A N 1
ATOM 1733 C CA . GLY A 1 221 ? 67.134 -10.747 -7.546 1.00 15.12 218 GLY A CA 1
ATOM 1734 C C . GLY A 1 221 ? 67.863 -11.893 -8.213 1.00 15.96 218 GLY A C 1
ATOM 1735 O O . GLY A 1 221 ? 67.224 -12.805 -8.750 1.00 16.22 218 GLY A O 1
ATOM 1736 N N . GLY A 1 222 ? 69.192 -11.838 -8.200 1.00 16.30 219 GLY A N 1
ATOM 1737 C CA . GLY A 1 222 ? 70.012 -12.900 -8.753 1.00 17.04 219 GLY A CA 1
ATOM 1738 C C . GLY A 1 222 ? 70.591 -13.770 -7.656 1.00 17.44 219 GLY A C 1
ATOM 1739 O O . GLY A 1 222 ? 70.023 -13.890 -6.572 1.00 17.92 219 GLY A O 1
ATOM 1740 N N . GLU A 1 223 ? 71.734 -14.382 -7.933 1.00 18.17 220 GLU A N 1
ATOM 1741 C CA . GLU A 1 223 ? 72.334 -15.286 -6.964 1.00 18.85 220 GLU A CA 1
ATOM 1742 C C . GLU A 1 223 ? 73.730 -14.818 -6.601 1.00 18.45 220 GLU A C 1
ATOM 1743 O O . GLU A 1 223 ? 74.419 -14.199 -7.420 1.00 18.06 220 GLU A O 1
ATOM 1757 N N . CYS A 1 225 ? 77.597 -15.406 -5.978 1.00 18.31 222 CYS A N 1
ATOM 1758 C CA . CYS A 1 225 ? 78.553 -16.222 -6.715 1.00 18.38 222 CYS A CA 1
ATOM 1759 C C . CYS A 1 225 ? 79.085 -17.352 -5.836 1.00 18.25 222 CYS A C 1
ATOM 1760 O O . CYS A 1 225 ? 79.069 -17.245 -4.611 1.00 17.94 222 CYS A O 1
ATOM 1763 N N . PRO A 1 226 ? 79.534 -18.442 -6.457 1.00 18.25 223 PRO A N 1
ATOM 1764 C CA . PRO A 1 226 ? 80.267 -19.479 -5.727 1.00 18.31 223 PRO A CA 1
ATOM 1765 C C . PRO A 1 226 ? 81.669 -18.991 -5.376 1.00 18.08 223 PRO A C 1
ATOM 1766 O O . PRO A 1 226 ? 82.161 -18.041 -5.990 1.00 18.20 223 PRO A O 1
ATOM 1770 N N . ARG A 1 227 ? 82.298 -19.631 -4.397 1.00 17.84 224 ARG A N 1
ATOM 1771 C CA . ARG A 1 227 ? 83.712 -19.387 -4.133 1.00 17.96 224 ARG A CA 1
ATOM 1772 C C . ARG A 1 227 ? 84.556 -19.971 -5.262 1.00 18.04 224 ARG A C 1
ATOM 1773 O O . ARG A 1 227 ? 84.126 -20.897 -5.957 1.00 18.38 224 ARG A O 1
ATOM 1789 N N . SER A 1 229 ? 87.434 -22.085 -7.170 1.00 18.28 226 SER A N 1
ATOM 1790 C CA . SER A 1 229 ? 88.061 -23.394 -7.027 1.00 18.50 226 SER A CA 1
ATOM 1791 C C . SER A 1 229 ? 89.550 -23.268 -7.317 1.00 18.28 226 SER A C 1
ATOM 1792 O O . SER A 1 229 ? 89.947 -23.039 -8.460 1.00 18.21 226 SER A O 1
ATOM 1795 N N . LYS A 1 230 ? 90.368 -23.413 -6.273 1.00 18.56 227 LYS A N 1
ATOM 1796 C CA . LYS A 1 230 ? 91.828 -23.294 -6.382 1.00 18.83 227 LYS A CA 1
ATOM 1797 C C . LYS A 1 230 ? 92.286 -22.028 -7.121 1.00 18.46 227 LYS A C 1
ATOM 1798 O O . LYS A 1 230 ? 93.220 -22.064 -7.922 1.00 18.77 227 LYS A O 1
ATOM 1804 N N . GLY A 1 231 ? 91.617 -20.909 -6.840 1.00 18.32 228 GLY A N 1
ATOM 1805 C CA . GLY A 1 231 ? 91.974 -19.625 -7.419 1.00 17.79 228 GLY A CA 1
ATOM 1806 C C . GLY A 1 231 ? 91.489 -19.390 -8.840 1.00 17.56 228 GLY A C 1
ATOM 1807 O O . GLY A 1 231 ? 91.861 -18.402 -9.477 1.00 17.49 228 GLY A O 1
ATOM 1808 N N . LYS A 1 232 ? 90.666 -20.304 -9.346 1.00 17.47 229 LYS A N 1
ATOM 1809 C CA . LYS A 1 232 ? 90.068 -20.139 -10.665 1.00 17.69 229 LYS A CA 1
ATOM 1810 C C . LYS A 1 232 ? 88.804 -19.295 -10.569 1.00 17.68 229 LYS A C 1
ATOM 1811 O O . LYS A 1 232 ? 88.090 -19.348 -9.569 1.00 17.53 229 LYS A O 1
ATOM 1817 N N . ASP A 1 233 ? 88.542 -18.522 -11.618 1.00 17.85 230 ASP A N 1
ATOM 1818 C CA . ASP A 1 233 ? 87.357 -17.672 -11.695 1.00 18.49 230 ASP A CA 1
ATOM 1819 C C . ASP A 1 233 ? 86.088 -18.461 -11.381 1.00 18.50 230 ASP A C 1
ATOM 1820 O O . ASP A 1 233 ? 85.944 -19.596 -11.844 1.00 18.63 230 ASP A O 1
ATOM 1825 N N . PRO A 1 234 ? 85.178 -17.888 -10.592 1.00 18.32 231 PRO A N 1
ATOM 1826 C CA . PRO A 1 234 ? 83.931 -18.587 -10.250 1.00 18.30 231 PRO A CA 1
ATOM 1827 C C . PRO A 1 234 ? 83.058 -18.901 -11.469 1.00 18.34 231 PRO A C 1
ATOM 1828 O O . PRO A 1 234 ? 82.304 -19.876 -11.422 1.00 18.48 231 PRO A O 1
ATOM 1832 N N . TYR A 1 235 ? 83.183 -18.116 -12.537 1.00 18.24 232 TYR A N 1
ATOM 1833 C CA . TYR A 1 235 ? 82.261 -18.224 -13.670 1.00 18.27 232 TYR A CA 1
ATOM 1834 C C . TYR A 1 235 ? 82.901 -18.539 -15.019 1.00 18.55 232 TYR A C 1
ATOM 1835 O O . TYR A 1 235 ? 82.305 -19.245 -15.837 1.00 18.66 232 TYR A O 1
ATOM 1844 N N . TYR A 1 236 ? 84.097 -18.007 -15.259 1.00 18.48 233 TYR A N 1
ATOM 1845 C CA . TYR A 1 236 ? 84.688 -18.044 -16.596 1.00 18.77 233 TYR A CA 1
ATOM 1846 C C . TYR A 1 236 ? 85.896 -18.965 -16.728 1.00 18.83 233 TYR A C 1
ATOM 1847 O O . TYR A 1 236 ? 86.895 -18.797 -16.033 1.00 18.84 233 TYR A O 1
ATOM 1856 N N . ALA A 1 237 ? 85.779 -19.942 -17.628 1.00 18.85 234 ALA A N 1
ATOM 1857 C CA . ALA A 1 237 ? 86.839 -20.914 -17.890 1.00 18.76 234 ALA A CA 1
ATOM 1858 C C . ALA A 1 237 ? 88.098 -20.251 -18.434 1.00 18.67 234 ALA A C 1
ATOM 1859 O O . ALA A 1 237 ? 88.024 -19.274 -19.174 1.00 18.75 234 ALA A O 1
ATOM 1861 N N . GLY A 1 238 ? 89.255 -20.786 -18.053 1.00 18.70 235 GLY A N 1
ATOM 1862 C CA . GLY A 1 238 ? 90.523 -20.276 -18.544 1.00 18.59 235 GLY A CA 1
ATOM 1863 C C . GLY A 1 238 ? 90.930 -18.948 -17.932 1.00 18.46 235 GLY A C 1
ATOM 1864 O O . GLY A 1 238 ? 91.838 -18.291 -18.438 1.00 18.50 235 GLY A O 1
ATOM 1865 N N . CYS A 1 239 ? 90.253 -18.561 -16.851 1.00 18.55 236 CYS A N 1
ATOM 1866 C CA . CYS A 1 239 ? 90.554 -17.317 -16.142 1.00 18.60 236 CYS A CA 1
ATOM 1867 C C . CYS A 1 239 ? 90.915 -17.556 -14.680 1.00 18.40 236 CYS A C 1
ATOM 1868 O O . CYS A 1 239 ? 90.217 -18.276 -13.963 1.00 18.25 236 CYS A O 1
ATOM 1871 N N . GLY A 1 240 ? 92.014 -16.945 -14.245 1.00 18.55 237 GLY A N 1
ATOM 1872 C CA . GLY A 1 240 ? 92.463 -17.082 -12.873 1.00 18.72 237 GLY A CA 1
ATOM 1873 C C . GLY A 1 240 ? 93.750 -17.870 -12.752 1.00 19.21 237 GLY A C 1
ATOM 1874 O O . GLY A 1 240 ? 94.574 -17.857 -13.661 1.00 19.02 237 GLY A O 1
ATOM 1875 N N . LEU A 1 241 ? 93.896 -18.568 -11.628 1.00 19.62 238 LEU A N 1
ATOM 1876 C CA . LEU A 1 241 ? 95.150 -19.220 -11.262 1.00 20.34 238 LEU A CA 1
ATOM 1877 C C . LEU A 1 241 ? 95.280 -20.648 -11.791 1.00 21.12 238 LEU A C 1
ATOM 1878 O O . LEU A 1 241 ? 94.351 -21.452 -11.674 1.00 21.02 238 LEU A O 1
ATOM 1883 N N . TYR A 1 242 ? 96.448 -20.949 -12.356 1.00 21.79 239 TYR A N 1
ATOM 1884 C CA . TYR A 1 242 ? 96.750 -22.277 -12.886 1.00 22.75 239 TYR A CA 1
ATOM 1885 C C . TYR A 1 242 ? 98.151 -22.721 -12.487 1.00 23.45 239 TYR A C 1
ATOM 1886 O O . TYR A 1 242 ? 99.016 -21.890 -12.196 1.00 23.37 239 TYR A O 1
ATOM 1895 N N . LYS A 1 243 ? 98.365 -24.034 -12.483 1.00 24.32 240 LYS A N 1
ATOM 1896 C CA . LYS A 1 243 ? 99.647 -24.613 -12.100 1.00 25.27 240 LYS A CA 1
ATOM 1897 C C . LYS A 1 243 ? 100.409 -25.094 -13.328 1.00 25.74 240 LYS A C 1
ATOM 1898 O O . LYS A 1 243 ? 99.896 -25.889 -14.123 1.00 25.99 240 LYS A O 1
ATOM 1904 N N . CYS A 1 244 ? 101.632 -24.597 -13.486 1.00 26.26 241 CYS A N 1
ATOM 1905 C CA . CYS A 1 244 ? 102.507 -25.044 -14.563 1.00 26.73 241 CYS A CA 1
ATOM 1906 C C . CYS A 1 244 ? 103.529 -26.039 -14.011 1.00 27.03 241 CYS A C 1
ATOM 1907 O O . CYS A 1 244 ? 103.412 -26.477 -12.862 1.00 26.94 241 CYS A O 1
ATOM 1910 N N . ALA A 1 245 ? 104.514 -26.401 -14.831 1.00 27.62 242 ALA A N 1
ATOM 1911 C CA . ALA A 1 245 ? 105.521 -27.392 -14.453 1.00 28.25 242 ALA A CA 1
ATOM 1912 C C . ALA A 1 245 ? 106.432 -26.917 -13.323 1.00 28.49 242 ALA A C 1
ATOM 1913 O O . ALA A 1 245 ? 106.830 -27.713 -12.469 1.00 28.94 242 ALA A O 1
ATOM 1915 N N . ASP A 1 246 ? 106.746 -25.623 -13.319 1.00 28.79 243 ASP A N 1
ATOM 1916 C CA . ASP A 1 246 ? 107.712 -25.060 -12.372 1.00 28.77 243 ASP A CA 1
ATOM 1917 C C . ASP A 1 246 ? 107.190 -23.854 -11.578 1.00 28.47 243 ASP A C 1
ATOM 1918 O O . ASP A 1 246 ? 107.969 -22.986 -11.173 1.00 28.70 243 ASP A O 1
ATOM 1923 N N . GLY A 1 247 ? 105.878 -23.813 -11.349 1.00 27.96 244 GLY A N 1
ATOM 1924 C CA . GLY A 1 247 ? 105.261 -22.738 -10.587 1.00 27.15 244 GLY A CA 1
ATOM 1925 C C . GLY A 1 247 ? 103.869 -22.381 -11.074 1.00 26.58 244 GLY A C 1
ATOM 1926 O O . GLY A 1 247 ? 103.311 -23.064 -11.934 1.00 26.64 244 GLY A O 1
ATOM 1927 N N . TYR A 1 248 ? 103.314 -21.303 -10.523 1.00 25.84 245 TYR A N 1
ATOM 1928 C CA . TYR A 1 248 ? 101.943 -20.887 -10.824 1.00 24.98 245 TYR A CA 1
ATOM 1929 C C . TYR A 1 248 ? 101.884 -19.714 -11.796 1.00 24.67 245 TYR A C 1
ATOM 1930 O O . TYR A 1 248 ? 102.777 -18.866 -11.822 1.00 24.23 245 TYR A O 1
ATOM 1939 N N . ILE A 1 249 ? 100.825 -19.679 -12.604 1.00 24.27 246 ILE A N 1
ATOM 1940 C CA . ILE A 1 249 ? 100.534 -18.520 -13.443 1.00 24.19 246 ILE A CA 1
ATOM 1941 C C . ILE A 1 249 ? 99.078 -18.111 -13.272 1.00 23.64 246 ILE A C 1
ATOM 1942 O O . ILE A 1 249 ? 98.230 -18.930 -12.909 1.00 23.52 246 ILE A O 1
ATOM 1947 N N . VAL A 1 250 ? 98.806 -16.833 -13.511 1.00 23.31 247 VAL A N 1
ATOM 1948 C CA . VAL A 1 250 ? 97.438 -16.361 -13.695 1.00 22.89 247 VAL A CA 1
ATOM 1949 C C . VAL A 1 250 ? 97.256 -16.065 -15.174 1.00 22.74 247 VAL A C 1
ATOM 1950 O O . VAL A 1 250 ? 98.186 -15.617 -15.838 1.00 22.66 247 VAL A O 1
ATOM 1962 N N . GLU A 1 252 ? 94.153 -15.129 -18.562 1.00 23.70 249 GLU A N 1
ATOM 1963 C CA . GLU A 1 252 ? 92.832 -14.661 -18.974 1.00 24.45 249 GLU A CA 1
ATOM 1964 C C . GLU A 1 252 ? 92.509 -15.137 -20.391 1.00 24.73 249 GLU A C 1
ATOM 1965 O O . GLU A 1 252 ? 92.921 -14.512 -21.376 1.00 24.54 249 GLU A O 1
ATOM 1971 N N . LEU A 1 253 ? 91.788 -16.254 -20.490 1.00 25.13 250 LEU A N 1
ATOM 1972 C CA . LEU A 1 253 ? 91.367 -16.789 -21.788 1.00 25.95 250 LEU A CA 1
ATOM 1973 C C . LEU A 1 253 ? 90.153 -16.030 -22.335 1.00 26.42 250 LEU A C 1
ATOM 1974 O O . LEU A 1 253 ? 89.005 -16.458 -22.179 1.00 26.67 250 LEU A O 1
ATOM 1979 N N . VAL A 1 254 ? 90.431 -14.893 -22.969 1.00 26.91 251 VAL A N 1
ATOM 1980 C CA . VAL A 1 254 ? 89.405 -14.011 -23.514 1.00 27.53 251 VAL A CA 1
ATOM 1981 C C . VAL A 1 254 ? 89.782 -13.605 -24.938 1.00 27.87 251 VAL A C 1
ATOM 1982 O O . VAL A 1 254 ? 90.913 -13.179 -25.191 1.00 28.03 251 VAL A O 1
ATOM 1986 N N . GLY A 1 255 ? 88.832 -13.744 -25.861 1.00 28.36 252 GLY A N 1
ATOM 1987 C CA . GLY A 1 255 ? 89.037 -13.368 -27.252 1.00 28.97 252 GLY A CA 1
ATOM 1988 C C . GLY A 1 255 ? 88.800 -14.519 -28.211 1.00 29.48 252 GLY A C 1
ATOM 1989 O O . GLY A 1 255 ? 88.958 -15.686 -27.838 1.00 29.37 252 GLY A O 1
ATOM 1990 N N . ILE A 1 256 ? 88.432 -14.185 -29.449 1.00 29.87 253 ILE A N 1
ATOM 1991 C CA . ILE A 1 256 ? 88.096 -15.183 -30.471 1.00 30.44 253 ILE A CA 1
ATOM 1992 C C . ILE A 1 256 ? 89.290 -16.064 -30.857 1.00 30.72 253 ILE A C 1
ATOM 1993 O O . ILE A 1 256 ? 89.220 -17.290 -30.743 1.00 30.77 253 ILE A O 1
ATOM 1998 N N . THR A 1 257 ? 90.378 -15.440 -31.307 1.00 31.17 254 THR A N 1
ATOM 1999 C CA . THR A 1 257 ? 91.580 -16.174 -31.712 1.00 31.62 254 THR A CA 1
ATOM 2000 C C . THR A 1 257 ? 92.278 -16.802 -30.502 1.00 31.65 254 THR A C 1
ATOM 2001 O O . THR A 1 257 ? 92.873 -17.880 -30.604 1.00 31.53 254 THR A O 1
ATOM 2005 N N . GLN A 1 258 ? 92.184 -16.121 -29.361 1.00 31.70 255 GLN A N 1
ATOM 2006 C CA . GLN A 1 258 ? 92.743 -16.603 -28.102 1.00 31.75 255 GLN A CA 1
ATOM 2007 C C . GLN A 1 258 ? 92.157 -17.959 -27.717 1.00 31.67 255 GLN A C 1
ATOM 2008 O O . GLN A 1 258 ? 92.895 -18.871 -27.350 1.00 31.77 255 GLN A O 1
ATOM 2014 N N . ILE A 1 259 ? 90.834 -18.081 -27.815 1.00 31.57 256 ILE A N 1
ATOM 2015 C CA . ILE A 1 259 ? 90.142 -19.339 -27.538 1.00 31.51 256 ILE A CA 1
ATOM 2016 C C . ILE A 1 259 ? 90.392 -20.358 -28.650 1.00 31.64 256 ILE A C 1
ATOM 2017 O O . ILE A 1 259 ? 90.626 -21.532 -28.372 1.00 31.65 256 ILE A O 1
ATOM 2022 N N . GLU A 1 260 ? 90.352 -19.899 -29.900 1.00 31.89 257 GLU A N 1
ATOM 2023 C CA . GLU A 1 260 ? 90.544 -20.774 -31.058 1.00 32.23 257 GLU A CA 1
ATOM 2024 C C . GLU A 1 260 ? 91.890 -21.501 -31.035 1.00 32.23 257 GLU A C 1
ATOM 2025 O O . GLU A 1 260 ? 91.938 -22.728 -31.138 1.00 32.36 257 GLU A O 1
ATOM 2031 N N . GLU A 1 261 ? 92.970 -20.741 -30.877 1.00 32.22 258 GLU A N 1
ATOM 2032 C CA . GLU A 1 261 ? 94.323 -21.294 -30.929 1.00 32.18 258 GLU A CA 1
ATOM 2033 C C . GLU A 1 261 ? 94.731 -22.028 -29.650 1.00 31.87 258 GLU A C 1
ATOM 2034 O O . GLU A 1 261 ? 95.509 -22.981 -29.707 1.00 31.83 258 GLU A O 1
ATOM 2040 N N . CYS A 1 262 ? 94.216 -21.584 -28.503 1.00 31.64 259 CYS A N 1
ATOM 2041 C CA . CYS A 1 262 ? 94.472 -22.273 -27.237 1.00 31.26 259 CYS A CA 1
ATOM 2042 C C . CYS A 1 262 ? 93.831 -23.658 -27.235 1.00 31.33 259 CYS A C 1
ATOM 2043 O O . CYS A 1 262 ? 94.456 -24.632 -26.816 1.00 31.20 259 CYS A O 1
ATOM 2046 N N . PHE A 1 263 ? 92.587 -23.729 -27.709 1.00 31.44 260 PHE A N 1
ATOM 2047 C CA . PHE A 1 263 ? 91.863 -24.992 -27.845 1.00 31.59 260 PHE A CA 1
ATOM 2048 C C . PHE A 1 263 ? 92.648 -25.988 -28.696 1.00 31.88 260 PHE A C 1
ATOM 2049 O O . PHE A 1 263 ? 92.771 -27.158 -28.331 1.00 31.78 260 PHE A O 1
ATOM 2057 N N . LYS A 1 264 ? 93.183 -25.508 -29.818 1.00 32.30 261 LYS A N 1
ATOM 2058 C CA . LYS A 1 264 ? 94.028 -26.315 -30.697 1.00 32.72 261 LYS A CA 1
ATOM 2059 C C . LYS A 1 264 ? 95.241 -26.873 -29.955 1.00 32.88 261 LYS A C 1
ATOM 2060 O O . LYS A 1 264 ? 95.554 -28.059 -30.075 1.00 33.01 261 LYS A O 1
ATOM 2066 N N . ASP A 1 265 ? 95.907 -26.015 -29.181 1.00 33.04 262 ASP A N 1
ATOM 2067 C CA . ASP A 1 265 ? 97.085 -26.406 -28.408 1.00 33.12 262 ASP A CA 1
ATOM 2068 C C . ASP A 1 265 ? 96.777 -27.496 -27.382 1.00 32.99 262 ASP A C 1
ATOM 2069 O O . ASP A 1 265 ? 97.569 -28.423 -27.200 1.00 33.03 262 ASP A O 1
ATOM 2074 N N . ILE A 1 266 ? 95.624 -27.382 -26.723 1.00 32.86 263 ILE A N 1
ATOM 2075 C CA . ILE A 1 266 ? 95.268 -28.263 -25.606 1.00 32.74 263 ILE A CA 1
ATOM 2076 C C . ILE A 1 266 ? 94.480 -29.513 -26.025 1.00 32.73 263 ILE A C 1
ATOM 2077 O O . ILE A 1 266 ? 94.095 -30.325 -25.179 1.00 32.73 263 ILE A O 1
ATOM 2082 N N . GLY A 1 267 ? 94.253 -29.657 -27.329 1.00 32.80 264 GLY A N 1
ATOM 2083 C CA . GLY A 1 267 ? 93.638 -30.847 -27.892 1.00 32.65 264 GLY A CA 1
ATOM 2084 C C . GLY A 1 267 ? 92.126 -30.796 -28.000 1.00 32.67 264 GLY A C 1
ATOM 2085 O O . GLY A 1 267 ? 91.467 -31.839 -28.019 1.00 32.56 264 GLY A O 1
ATOM 2086 N N . LEU A 1 268 ? 91.580 -29.584 -28.090 1.00 32.51 265 LEU A N 1
ATOM 2087 C CA . LEU A 1 268 ? 90.134 -29.379 -28.116 1.00 32.53 265 LEU A CA 1
ATOM 2088 C C . LEU A 1 268 ? 89.648 -28.652 -29.374 1.00 32.36 265 LEU A C 1
ATOM 2089 O O . LEU A 1 268 ? 88.582 -28.036 -29.369 1.00 32.28 265 LEU A O 1
ATOM 2094 N N . ALA A 1 269 ? 90.425 -28.742 -30.453 1.00 32.33 266 ALA A N 1
ATOM 2095 C CA . ALA A 1 269 ? 90.074 -28.115 -31.731 1.00 32.36 266 ALA A CA 1
ATOM 2096 C C . ALA A 1 269 ? 88.680 -28.515 -32.227 1.00 32.27 266 ALA A C 1
ATOM 2097 O O . ALA A 1 269 ? 87.983 -27.714 -32.854 1.00 32.35 266 ALA A O 1
ATOM 2099 N N . HIS A 1 270 ? 88.284 -29.751 -31.928 1.00 32.25 267 HIS A N 1
ATOM 2100 C CA . HIS A 1 270 ? 87.001 -30.304 -32.361 1.00 32.28 267 HIS A CA 1
ATOM 2101 C C . HIS A 1 270 ? 85.792 -29.685 -31.647 1.00 32.26 267 HIS A C 1
ATOM 2102 O O . HIS A 1 270 ? 84.651 -29.861 -32.085 1.00 32.36 267 HIS A O 1
ATOM 2109 N N . LEU A 1 271 ? 86.046 -28.966 -30.554 1.00 32.01 268 LEU A N 1
ATOM 2110 C CA . LEU A 1 271 ? 84.993 -28.263 -2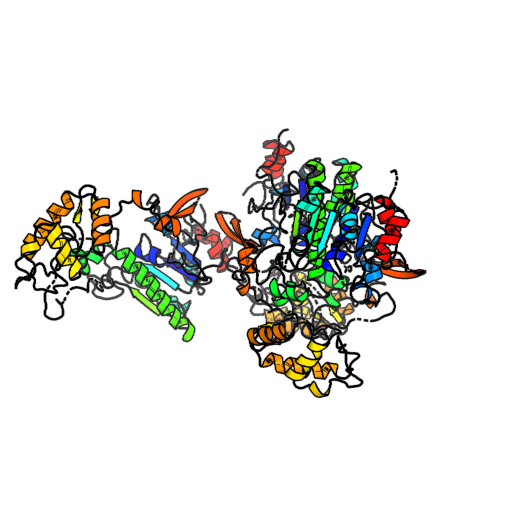9.825 1.00 31.87 268 LEU A CA 1
ATOM 2111 C C . LEU A 1 271 ? 84.641 -26.919 -30.462 1.00 31.66 268 LEU A C 1
ATOM 2112 O O . LEU A 1 271 ? 83.590 -26.349 -30.173 1.00 31.66 268 LEU A O 1
ATOM 2117 N N . LEU A 1 272 ? 85.523 -26.414 -31.323 1.00 31.48 269 LEU A N 1
ATOM 2118 C CA . LEU A 1 272 ? 85.298 -25.135 -31.996 1.00 31.28 269 LEU A CA 1
ATOM 2119 C C . LEU A 1 272 ? 84.229 -25.253 -33.078 1.00 31.10 269 LEU A C 1
ATOM 2120 O O . LEU A 1 272 ? 84.130 -26.280 -33.755 1.00 31.40 269 LEU A O 1
ATOM 2125 N N . GLY A 1 273 ? 83.422 -24.205 -33.222 1.00 30.73 270 GLY A N 1
ATOM 2126 C CA . GLY A 1 273 ? 82.358 -24.174 -34.215 1.00 30.32 270 GLY A CA 1
ATOM 2127 C C . GLY A 1 273 ? 81.148 -25.041 -33.903 1.00 29.92 270 GLY A C 1
ATOM 2128 O O . GLY A 1 273 ? 80.339 -25.325 -34.793 1.00 30.10 270 GLY A O 1
ATOM 2129 N N . THR A 1 274 ? 81.023 -25.464 -32.647 1.00 29.26 271 THR A N 1
ATOM 2130 C CA . THR A 1 274 ? 79.867 -26.239 -32.192 1.00 28.68 271 THR A CA 1
ATOM 2131 C C . THR A 1 274 ? 78.807 -25.297 -31.612 1.00 28.05 271 THR A C 1
ATOM 2132 O O . THR A 1 274 ? 79.111 -24.139 -31.331 1.00 27.91 271 THR A O 1
ATOM 2136 N N . PRO A 1 275 ? 77.565 -25.769 -31.457 1.00 27.50 272 PRO A N 1
ATOM 2137 C CA . PRO A 1 275 ? 76.523 -24.989 -30.771 1.00 27.14 272 PRO A CA 1
ATOM 2138 C C . PRO A 1 275 ? 76.936 -24.524 -29.368 1.00 26.88 272 PRO A C 1
ATOM 2139 O O . PRO A 1 275 ? 76.520 -23.448 -28.934 1.00 26.49 272 PRO A O 1
ATOM 2143 N N . GLU A 1 276 ? 77.746 -25.330 -28.685 1.00 26.73 273 GLU A N 1
ATOM 2144 C CA . GLU A 1 276 ? 78.192 -25.031 -27.323 1.00 26.78 273 GLU A CA 1
ATOM 2145 C C . GLU A 1 276 ? 79.254 -23.937 -27.297 1.00 26.84 273 GLU A C 1
ATOM 2146 O O . GLU A 1 276 ? 79.242 -23.076 -26.414 1.00 26.80 273 GLU A O 1
ATOM 2152 N N . ILE A 1 277 ? 80.177 -23.991 -28.255 1.00 27.02 274 ILE A N 1
ATOM 2153 C CA . ILE A 1 277 ? 81.179 -22.943 -28.451 1.00 27.41 274 ILE A CA 1
ATOM 2154 C C . ILE A 1 277 ? 81.149 -22.480 -29.918 1.00 27.69 274 ILE A C 1
ATOM 2155 O O . ILE A 1 277 ? 81.936 -22.952 -30.747 1.00 27.75 274 ILE A O 1
ATOM 2160 N N . PRO A 1 278 ? 80.217 -21.580 -30.240 1.00 27.94 275 PRO A N 1
ATOM 2161 C CA . PRO A 1 278 ? 80.035 -21.100 -31.617 1.00 28.18 275 PRO A CA 1
ATOM 2162 C C . PRO A 1 278 ? 81.216 -20.297 -32.144 1.00 28.51 275 PRO A C 1
ATOM 2163 O O . PRO A 1 278 ? 82.047 -19.822 -31.364 1.00 28.38 275 PRO A O 1
ATOM 2167 N N . GLU A 1 279 ? 81.275 -20.158 -33.467 1.00 28.82 276 GLU A N 1
ATOM 2168 C CA . GLU A 1 279 ? 82.233 -19.281 -34.128 1.00 29.28 276 GLU A CA 1
ATOM 2169 C C . GLU A 1 279 ? 82.054 -17.860 -33.600 1.00 28.98 276 GLU A C 1
ATOM 2170 O O . GLU A 1 279 ? 80.949 -17.310 -33.632 1.00 28.93 276 GLU A O 1
ATOM 2176 N N . GLY A 1 280 ? 83.139 -17.283 -33.091 1.00 28.75 277 GLY A N 1
ATOM 2177 C CA . GLY A 1 280 ? 83.112 -15.927 -32.573 1.00 28.32 277 GLY A CA 1
ATOM 2178 C C . GLY A 1 280 ? 82.962 -15.817 -31.064 1.00 28.08 277 GLY A C 1
ATOM 2179 O O . GLY A 1 280 ? 82.778 -14.716 -30.544 1.00 28.22 277 GLY A O 1
ATOM 2180 N N . THR A 1 281 ? 83.034 -16.951 -30.367 1.00 27.72 278 THR A N 1
ATOM 2181 C CA . THR A 1 281 ? 82.999 -16.975 -28.904 1.00 27.27 278 THR A CA 1
ATOM 2182 C C . THR A 1 281 ? 84.208 -16.233 -28.334 1.00 27.31 278 THR A C 1
ATOM 2183 O O . THR A 1 281 ? 85.348 -16.493 -28.724 1.00 26.99 278 THR A O 1
ATOM 2187 N N . GLN A 1 282 ? 83.938 -15.303 -27.422 1.00 27.33 279 GLN A N 1
ATOM 2188 C CA . GLN A 1 282 ? 84.974 -14.462 -26.826 1.00 27.51 279 GLN A CA 1
ATOM 2189 C C . GLN A 1 282 ? 85.271 -14.840 -25.382 1.00 27.19 279 GLN A C 1
ATOM 2190 O O . GLN A 1 282 ? 86.334 -14.510 -24.855 1.00 27.16 279 GLN A O 1
ATOM 2196 N N . LEU A 1 283 ? 84.328 -15.539 -24.755 1.00 26.73 280 LEU A N 1
ATOM 2197 C CA . LEU A 1 283 ? 84.400 -15.866 -23.338 1.00 26.48 280 LEU A CA 1
ATOM 2198 C C . LEU A 1 283 ? 83.646 -17.167 -23.082 1.00 26.22 280 LEU A C 1
ATOM 2199 O O . LEU A 1 283 ? 82.544 -17.358 -23.599 1.00 26.36 280 LEU A O 1
ATOM 2204 N N . ILE A 1 284 ? 84.241 -18.062 -22.298 1.00 25.76 281 ILE A N 1
ATOM 2205 C CA . ILE A 1 284 ? 83.595 -19.331 -21.960 1.00 25.34 281 ILE A CA 1
ATOM 2206 C C . ILE A 1 284 ? 83.031 -19.297 -20.541 1.00 24.97 281 ILE A C 1
ATOM 2207 O O . ILE A 1 284 ? 83.788 -19.224 -19.571 1.00 24.91 281 ILE A O 1
ATOM 2212 N N . HIS A 1 285 ? 81.705 -19.350 -20.425 1.00 24.49 282 HIS A N 1
ATOM 2213 C CA . HIS A 1 285 ? 81.057 -19.493 -19.124 1.00 24.00 282 HIS A CA 1
ATOM 2214 C C . HIS A 1 285 ? 81.100 -20.962 -18.714 1.00 24.02 282 HIS A C 1
ATOM 2215 O O . HIS A 1 285 ? 80.484 -21.812 -19.362 1.00 23.80 282 HIS A O 1
ATOM 2222 N N . ARG A 1 286 ? 81.835 -21.252 -17.642 1.00 23.76 283 ARG A N 1
ATOM 2223 C CA . ARG A 1 286 ? 82.115 -22.631 -17.232 1.00 23.96 283 ARG A CA 1
ATOM 2224 C C . ARG A 1 286 ? 80.883 -23.422 -16.798 1.00 24.23 283 ARG A C 1
ATOM 2225 O O . ARG A 1 286 ? 80.819 -24.636 -17.002 1.00 24.25 283 ARG A O 1
ATOM 2233 N N . ILE A 1 287 ? 79.919 -22.734 -16.193 1.00 24.60 284 ILE A N 1
ATOM 2234 C CA . ILE A 1 287 ? 78.708 -23.383 -15.699 1.00 25.30 284 ILE A CA 1
ATOM 2235 C C . ILE A 1 287 ? 77.690 -23.556 -16.828 1.00 25.44 284 ILE A C 1
ATOM 2236 O O . ILE A 1 287 ? 77.101 -24.628 -16.970 1.00 25.78 284 ILE A O 1
ATOM 2241 N N . GLU A 1 288 ? 77.506 -22.507 -17.629 1.00 25.76 285 GLU A N 1
ATOM 2242 C CA . GLU A 1 288 ? 76.535 -22.513 -18.729 1.00 26.22 285 GLU A CA 1
ATOM 2243 C C . GLU A 1 288 ? 76.970 -23.418 -19.889 1.00 25.89 285 GLU A C 1
ATOM 2244 O O . GLU A 1 288 ? 76.134 -24.077 -20.513 1.00 26.02 285 GLU A O 1
ATOM 2250 N N . CYS A 1 289 ? 78.270 -23.446 -20.174 1.00 25.46 286 CYS A N 1
ATOM 2251 C CA . CYS A 1 289 ? 78.798 -24.270 -21.257 1.00 25.05 286 CYS A CA 1
ATOM 2252 C C . CYS A 1 289 ? 78.987 -25.713 -20.789 1.00 25.05 286 CYS A C 1
ATOM 2253 O O . CYS A 1 289 ? 79.694 -25.960 -19.811 1.00 24.77 286 CYS A O 1
ATOM 2256 N N . PRO A 1 290 ? 78.347 -26.663 -21.478 1.00 24.98 287 PRO A N 1
ATOM 2257 C CA . PRO A 1 290 ? 78.476 -28.089 -21.144 1.00 25.07 287 PRO A CA 1
ATOM 2258 C C . PRO A 1 290 ? 79.921 -28.598 -21.179 1.00 25.13 287 PRO A C 1
ATOM 2259 O O . PRO A 1 290 ? 80.229 -29.587 -20.511 1.00 25.17 287 PRO A O 1
ATOM 2263 N N . TYR A 1 291 ? 80.785 -27.925 -21.935 1.00 25.18 288 TYR A N 1
ATOM 2264 C CA . TYR A 1 291 ? 82.187 -28.327 -22.066 1.00 25.34 288 TYR A CA 1
ATOM 2265 C C . TYR A 1 291 ? 83.120 -27.673 -21.039 1.00 25.10 288 TYR A C 1
ATOM 2266 O O . TYR A 1 291 ? 84.316 -27.971 -21.011 1.00 24.84 288 TYR A O 1
ATOM 2275 N N . GLY A 1 292 ? 82.568 -26.789 -20.209 1.00 25.09 289 GLY A N 1
ATOM 2276 C CA . GLY A 1 292 ? 83.324 -26.100 -19.170 1.00 25.01 289 GLY A CA 1
ATOM 2277 C C . GLY A 1 292 ? 84.337 -26.946 -18.403 1.00 25.11 289 GLY A C 1
ATOM 2278 O O . GLY A 1 292 ? 85.531 -26.638 -18.426 1.00 25.09 289 GLY A O 1
ATOM 2279 N N . PRO A 1 293 ? 83.875 -27.988 -17.709 1.00 25.21 290 PRO A N 1
ATOM 2280 C CA . PRO A 1 293 ? 84.776 -28.910 -16.999 1.00 25.24 290 PRO A CA 1
ATOM 2281 C C . PRO A 1 293 ? 85.840 -29.577 -17.886 1.00 25.25 290 PRO A C 1
ATOM 2282 O O . PRO A 1 293 ? 86.986 -29.696 -17.441 1.00 25.24 290 PRO A O 1
ATOM 2286 N N . LEU A 1 294 ? 85.480 -29.990 -19.103 1.00 25.11 291 LEU A N 1
ATOM 2287 C CA . LEU A 1 294 ? 86.442 -30.585 -20.038 1.00 25.15 291 LEU A CA 1
ATOM 2288 C C . LEU A 1 294 ? 87.530 -29.598 -20.467 1.00 25.14 291 LEU A C 1
ATOM 2289 O O . LEU A 1 294 ? 88.698 -29.975 -20.615 1.00 25.09 291 LEU A O 1
ATOM 2294 N N . VAL A 1 295 ? 87.144 -28.338 -20.664 1.00 25.04 292 VAL A N 1
ATOM 2295 C CA . VAL A 1 295 ? 88.097 -27.287 -21.014 1.00 25.09 292 VAL A CA 1
ATOM 2296 C C . VAL A 1 295 ? 89.140 -27.158 -19.902 1.00 25.18 292 VAL A C 1
ATOM 2297 O O . VAL A 1 295 ? 90.339 -27.100 -20.175 1.00 25.17 292 VAL A O 1
ATOM 2301 N N . GLU A 1 296 ? 88.671 -27.149 -18.655 1.00 25.25 293 GLU A N 1
ATOM 2302 C CA . GLU A 1 296 ? 89.548 -27.054 -17.489 1.00 25.64 293 GLU A CA 1
ATOM 2303 C C . GLU A 1 296 ? 90.482 -28.253 -17.383 1.00 26.11 293 GLU A C 1
ATOM 2304 O O . GLU A 1 296 ? 91.672 -28.088 -17.119 1.00 26.01 293 GLU A O 1
ATOM 2310 N N . GLU A 1 297 ? 89.940 -29.452 -17.599 1.00 26.63 294 GLU A N 1
ATOM 2311 C CA . GLU A 1 297 ? 90.728 -30.684 -17.549 1.00 27.37 294 GLU A CA 1
ATOM 2312 C C . GLU A 1 297 ? 91.895 -30.637 -18.537 1.00 27.42 294 GLU A C 1
ATOM 2313 O O . GLU A 1 297 ? 93.037 -30.945 -18.179 1.00 27.45 294 GLU A O 1
ATOM 2319 N N . LYS A 1 298 ? 91.598 -30.234 -19.770 1.00 27.62 295 LYS A N 1
ATOM 2320 C CA . LYS A 1 298 ? 92.590 -30.176 -20.839 1.00 27.93 295 LYS A CA 1
ATOM 2321 C C . LYS A 1 298 ? 93.558 -29.007 -20.681 1.00 27.87 295 LYS A C 1
ATOM 2322 O O . LYS A 1 298 ? 94.734 -29.123 -21.035 1.00 27.89 295 LYS A O 1
ATOM 2328 N N . LEU A 1 299 ? 93.064 -27.887 -20.152 1.00 27.87 296 LEU A N 1
ATOM 2329 C CA . LEU A 1 299 ? 93.918 -26.735 -19.865 1.00 27.85 296 LEU A CA 1
ATOM 2330 C C . LEU A 1 299 ? 94.935 -27.063 -18.778 1.00 27.71 296 LEU A C 1
ATOM 2331 O O . LEU A 1 299 ? 96.121 -26.767 -18.931 1.00 27.69 296 LEU A O 1
ATOM 2336 N N . ASP A 1 300 ? 94.466 -27.678 -17.691 1.00 27.68 297 ASP A N 1
ATOM 2337 C CA . ASP A 1 300 ? 95.338 -28.094 -16.593 1.00 27.96 297 ASP A CA 1
ATOM 2338 C C . ASP A 1 300 ? 96.460 -28.994 -17.106 1.00 28.24 297 ASP A C 1
ATOM 2339 O O . ASP A 1 300 ? 97.629 -28.782 -16.783 1.00 28.16 297 ASP A O 1
ATOM 2344 N N . ALA A 1 301 ? 96.090 -29.981 -17.921 1.00 28.66 298 ALA A N 1
ATOM 2345 C CA . ALA A 1 301 ? 97.029 -30.978 -18.440 1.00 28.87 298 ALA A CA 1
ATOM 2346 C C . ALA A 1 301 ? 98.103 -30.372 -19.339 1.00 29.22 298 ALA A C 1
ATOM 2347 O O . ALA A 1 301 ? 99.275 -30.748 -19.253 1.00 29.31 298 ALA A O 1
ATOM 2349 N N . TRP A 1 302 ? 97.701 -29.441 -20.201 1.00 29.48 299 TRP A N 1
ATOM 2350 C CA . TRP A 1 302 ? 98.633 -28.770 -21.099 1.00 29.99 299 TRP A CA 1
ATOM 2351 C C . TRP A 1 302 ? 99.614 -27.889 -20.328 1.00 30.32 299 TRP A C 1
ATOM 2352 O O . TRP A 1 302 ? 100.807 -27.867 -20.635 1.00 30.24 299 TRP A O 1
ATOM 2363 N N . LEU A 1 303 ? 99.104 -27.174 -19.325 1.00 30.61 300 LEU A N 1
ATOM 2364 C CA . LEU A 1 303 ? 99.931 -26.275 -18.521 1.00 31.09 300 LEU A CA 1
ATOM 2365 C C . LEU A 1 303 ? 100.871 -27.037 -17.587 1.00 31.56 300 LEU A C 1
ATOM 2366 O O . LEU A 1 303 ? 102.007 -26.615 -17.372 1.00 31.55 300 LEU A O 1
ATOM 2371 N N . ALA A 1 304 ? 100.392 -28.162 -17.056 1.00 32.24 301 ALA A N 1
ATOM 2372 C CA . ALA A 1 304 ? 101.154 -29.000 -16.126 1.00 33.00 301 ALA A CA 1
ATOM 2373 C C . ALA A 1 304 ? 102.471 -29.530 -16.704 1.00 33.52 301 ALA A C 1
ATOM 2374 O O . ALA A 1 304 ? 103.433 -29.737 -15.962 1.00 33.79 301 ALA A O 1
ATOM 2376 N N . THR A 1 305 ? 102.510 -29.737 -18.020 1.00 34.11 302 THR A N 1
ATOM 2377 C CA . THR A 1 305 ? 103.699 -30.270 -18.693 1.00 34.68 302 THR A CA 1
ATOM 2378 C C . THR A 1 305 ? 104.546 -29.181 -19.361 1.00 34.99 302 THR A C 1
ATOM 2379 O O . THR A 1 305 ? 105.518 -29.482 -20.060 1.00 35.08 302 THR A O 1
ATOM 2383 N N . HIS A 1 306 ? 104.176 -27.922 -19.139 1.00 35.31 303 HIS A N 1
ATOM 2384 C CA . HIS A 1 306 ? 104.897 -26.788 -19.711 1.00 35.56 303 HIS A CA 1
ATOM 2385 C C . HIS A 1 306 ? 105.452 -25.880 -18.618 1.00 35.66 303 HIS A C 1
ATOM 2386 O O . HIS A 1 306 ? 104.804 -25.665 -17.593 1.00 35.63 303 HIS A O 1
ATOM 2393 N N . THR A 1 307 ? 106.651 -25.347 -18.844 1.00 35.83 304 THR A N 1
ATOM 2394 C CA . THR A 1 307 ? 107.252 -24.394 -17.913 1.00 35.94 304 THR A CA 1
ATOM 2395 C C . THR A 1 307 ? 106.614 -23.017 -18.084 1.00 36.00 304 THR A C 1
ATOM 2396 O O . THR A 1 307 ? 105.993 -22.740 -19.112 1.00 35.90 304 THR A O 1
ATOM 2400 N N . ILE A 1 308 ? 106.773 -22.162 -17.075 1.00 36.23 305 ILE A N 1
ATOM 2401 C CA . ILE A 1 308 ? 106.238 -20.800 -17.112 1.00 36.43 305 ILE A CA 1
ATOM 2402 C C . ILE A 1 308 ? 106.778 -20.020 -18.313 1.00 36.54 305 ILE A C 1
ATOM 2403 O O . ILE A 1 308 ? 106.017 -19.343 -19.004 1.00 36.43 305 ILE A O 1
ATOM 2408 N N . ALA A 1 309 ? 108.082 -20.137 -18.567 1.00 36.69 306 ALA A N 1
ATOM 2409 C CA . ALA A 1 309 ? 108.710 -19.490 -19.719 1.00 36.78 306 ALA A CA 1
ATOM 2410 C C . ALA A 1 309 ? 108.086 -19.952 -21.035 1.00 36.87 306 ALA A C 1
ATOM 2411 O O . ALA A 1 309 ? 107.841 -19.139 -21.927 1.00 36.90 306 ALA A O 1
ATOM 2413 N N . GLU A 1 310 ? 107.829 -21.256 -21.138 1.00 37.07 307 GLU A N 1
ATOM 2414 C CA . GLU A 1 310 ? 107.180 -21.846 -22.307 1.00 37.24 307 GLU A CA 1
ATOM 2415 C C . GLU A 1 310 ? 105.744 -21.342 -22.459 1.00 37.27 307 GLU A C 1
ATOM 2416 O O . GLU A 1 310 ? 105.320 -20.981 -23.560 1.00 37.32 307 GLU A O 1
ATOM 2422 N N . VAL A 1 311 ? 105.010 -21.323 -21.347 1.00 37.46 308 VAL A N 1
ATOM 2423 C CA . VAL A 1 311 ? 103.628 -20.838 -21.311 1.00 37.56 308 VAL A CA 1
ATOM 2424 C C . VAL A 1 311 ? 103.566 -19.350 -21.665 1.00 37.78 308 VAL A C 1
ATOM 2425 O O . VAL A 1 311 ? 102.783 -18.949 -22.530 1.00 37.81 308 VAL A O 1
ATOM 2429 N N . LYS A 1 312 ? 104.405 -18.548 -21.008 1.00 37.95 309 LYS A N 1
ATOM 2430 C CA . LYS A 1 312 ? 104.503 -17.113 -21.281 1.00 38.21 309 LYS A CA 1
ATOM 2431 C C . LYS A 1 312 ? 104.835 -16.837 -22.745 1.00 38.19 309 LYS A C 1
ATOM 2432 O O . LYS A 1 312 ? 104.218 -15.977 -23.371 1.00 38.27 309 LYS A O 1
ATOM 2438 N N . GLU A 1 313 ? 105.808 -17.577 -23.280 1.00 38.37 310 GLU A N 1
ATOM 2439 C CA . GLU A 1 313 ? 106.194 -17.481 -24.688 1.00 38.38 310 GLU A CA 1
ATOM 2440 C C . GLU A 1 313 ? 105.011 -17.765 -25.616 1.00 38.17 310 GLU A C 1
ATOM 2441 O O . GLU A 1 313 ? 104.755 -17.003 -26.553 1.00 38.25 310 GLU A O 1
ATOM 2447 N N . ARG A 1 314 ? 104.295 -18.856 -25.340 1.00 37.86 311 ARG A N 1
ATOM 2448 C CA . ARG A 1 314 ? 103.139 -19.260 -26.139 1.00 37.54 311 ARG A CA 1
ATOM 2449 C C . ARG A 1 314 ? 101.968 -18.287 -25.999 1.00 37.14 311 ARG A C 1
ATOM 2450 O O . ARG A 1 314 ? 101.317 -17.954 -26.990 1.00 37.26 311 ARG A O 1
ATOM 2458 N N . PHE A 1 315 ? 101.714 -17.833 -24.773 1.00 36.73 312 PHE A N 1
ATOM 2459 C CA . PHE A 1 315 ? 100.619 -16.901 -24.503 1.00 36.23 312 PHE A CA 1
ATOM 2460 C C . PHE A 1 315 ? 100.896 -15.509 -25.071 1.00 36.20 312 PHE A C 1
ATOM 2461 O O . PHE A 1 315 ? 99.966 -14.789 -25.434 1.00 36.19 312 PHE A O 1
ATOM 2469 N N . ALA A 1 316 ? 102.175 -15.142 -25.146 1.00 36.05 313 ALA A N 1
ATOM 2470 C CA . ALA A 1 316 ? 102.591 -13.903 -25.800 1.00 36.08 313 ALA A CA 1
ATOM 2471 C C . ALA A 1 316 ? 102.314 -13.960 -27.302 1.00 35.95 313 ALA A C 1
ATOM 2472 O O . ALA A 1 316 ? 101.905 -12.965 -27.902 1.00 36.13 313 ALA A O 1
ATOM 2474 N N . GLU A 1 317 ? 102.533 -15.134 -27.895 1.00 35.93 314 GLU A N 1
ATOM 2475 C CA . GLU A 1 317 ? 102.274 -15.373 -29.315 1.00 35.72 314 GLU A CA 1
ATOM 2476 C C . GLU A 1 317 ? 100.788 -15.251 -29.661 1.00 35.32 314 GLU A C 1
ATOM 2477 O O . GLU A 1 317 ? 100.435 -14.798 -30.752 1.00 35.37 314 GLU A O 1
ATOM 2483 N N . LEU A 1 318 ? 99.931 -15.646 -28.722 1.00 34.69 315 LEU A N 1
ATOM 2484 C CA . LEU A 1 318 ? 98.484 -15.670 -28.937 1.00 34.12 315 LEU A CA 1
ATOM 2485 C C . LEU A 1 318 ? 97.758 -14.465 -28.339 1.00 33.68 315 LEU A C 1
ATOM 2486 O O . LEU A 1 318 ? 96.532 -14.361 -28.444 1.00 33.64 315 LEU A O 1
ATOM 2491 N N . ASN A 1 319 ? 98.517 -13.560 -27.721 1.00 33.02 316 ASN A N 1
ATOM 2492 C CA . ASN A 1 319 ? 97.963 -12.390 -27.034 1.00 32.31 316 ASN A CA 1
ATOM 2493 C C . ASN A 1 319 ? 97.009 -12.753 -25.887 1.00 31.51 316 ASN A C 1
ATOM 2494 O O . ASN A 1 319 ? 95.953 -12.136 -25.713 1.00 31.47 316 ASN A O 1
ATOM 2499 N N . ILE A 1 320 ? 97.387 -13.773 -25.122 1.00 30.55 317 ILE A N 1
ATOM 2500 C CA . ILE A 1 320 ? 96.664 -14.149 -23.912 1.00 29.62 317 ILE A CA 1
ATOM 2501 C C . ILE A 1 320 ? 97.376 -13.516 -22.721 1.00 28.88 317 ILE A C 1
ATOM 2502 O O . ILE A 1 320 ? 98.551 -13.798 -22.468 1.00 28.68 317 ILE A O 1
ATOM 2507 N N . ALA A 1 321 ? 96.663 -12.651 -22.006 1.00 28.05 318 ALA A N 1
ATOM 2508 C CA . ALA A 1 321 ? 97.222 -11.976 -20.841 1.00 27.28 318 ALA A CA 1
ATOM 2509 C C . ALA A 1 321 ? 97.542 -12.981 -19.742 1.00 26.73 318 ALA A C 1
ATOM 2510 O O . ALA A 1 321 ? 96.702 -13.804 -19.374 1.00 26.59 318 ALA A O 1
ATOM 2512 N N . CYS A 1 322 ? 98.770 -12.918 -19.236 1.00 26.15 319 CYS A N 1
ATOM 2513 C CA . CYS A 1 322 ? 99.206 -13.812 -18.172 1.00 25.45 319 CYS A CA 1
ATOM 2514 C C . CYS A 1 322 ? 100.364 -13.224 -17.376 1.00 24.82 319 CYS A C 1
ATOM 2515 O O . CYS A 1 322 ? 100.991 -12.249 -17.799 1.00 24.83 319 CYS A O 1
ATOM 2518 N N . ALA A 1 323 ? 100.624 -13.818 -16.216 1.00 24.17 320 ALA A N 1
ATOM 2519 C CA . ALA A 1 323 ? 101.759 -13.450 -15.379 1.00 23.60 320 ALA A CA 1
ATOM 2520 C C . ALA A 1 323 ? 102.103 -14.597 -14.446 1.00 23.18 320 ALA A C 1
ATOM 2521 O O . ALA A 1 323 ? 101.216 -15.275 -13.922 1.00 22.90 320 ALA A O 1
ATOM 2523 N N . LYS A 1 324 ? 103.399 -14.816 -14.245 1.00 22.80 321 LYS A N 1
ATOM 2524 C CA . LYS A 1 324 ? 103.856 -15.732 -13.220 1.00 22.46 321 LYS A CA 1
ATOM 2525 C C . LYS A 1 324 ? 103.474 -15.181 -11.850 1.00 21.89 321 LYS A C 1
ATOM 2526 O O . LYS A 1 324 ? 103.568 -13.970 -11.608 1.00 22.04 321 LYS A O 1
ATOM 2532 N N . VAL A 1 325 ? 103.003 -16.065 -10.978 1.00 21.21 322 VAL A N 1
ATOM 2533 C CA . VAL A 1 325 ? 102.833 -15.731 -9.571 1.00 20.47 322 VAL A CA 1
ATOM 2534 C C . VAL A 1 325 ? 104.229 -15.683 -8.959 1.00 20.18 322 VAL A C 1
ATOM 2535 O O . VAL A 1 325 ? 104.852 -16.719 -8.701 1.00 20.29 322 VAL A O 1
ATOM 2539 N N . LEU A 1 326 ? 104.720 -14.465 -8.759 1.00 19.28 323 LEU A N 1
ATOM 2540 C CA . LEU A 1 326 ? 106.068 -14.262 -8.244 1.00 18.65 323 LEU A CA 1
ATOM 2541 C C . LEU A 1 326 ? 106.134 -14.591 -6.763 1.00 18.31 323 LEU A C 1
ATOM 2542 O O . LEU A 1 326 ? 105.249 -14.218 -5.985 1.00 18.21 323 LEU A O 1
ATOM 2547 N N . THR A 1 327 ? 107.173 -15.327 -6.382 1.00 17.80 324 THR A N 1
ATOM 2548 C CA . THR A 1 327 ? 107.454 -15.551 -4.975 1.00 17.57 324 THR A CA 1
ATOM 2549 C C . THR A 1 327 ? 108.210 -14.328 -4.465 1.00 16.96 324 THR A C 1
ATOM 2550 O O . THR A 1 327 ? 108.788 -13.570 -5.247 1.00 16.77 324 THR A O 1
ATOM 2554 N N . VAL A 1 328 ? 108.184 -14.132 -3.154 1.00 16.54 325 VAL A N 1
ATOM 2555 C CA . VAL A 1 328 ? 108.822 -12.968 -2.546 1.00 16.21 325 VAL A CA 1
ATOM 2556 C C . VAL A 1 328 ? 110.309 -12.794 -2.935 1.00 16.07 325 VAL A C 1
ATOM 2557 O O . VAL A 1 328 ? 110.730 -11.675 -3.217 1.00 16.08 325 VAL A O 1
ATOM 2561 N N . PRO A 1 329 ? 111.106 -13.869 -2.957 1.00 16.03 326 PRO A N 1
ATOM 2562 C CA . PRO A 1 329 ? 112.498 -13.764 -3.422 1.00 16.06 326 PRO A CA 1
ATOM 2563 C C . PRO A 1 329 ? 112.691 -13.284 -4.869 1.00 16.14 326 PRO A C 1
ATOM 2564 O O . PRO A 1 329 ? 113.818 -12.928 -5.222 1.00 16.17 326 PRO A O 1
ATOM 2568 N N . GLU A 1 330 ? 111.635 -13.270 -5.683 1.00 16.11 327 GLU A N 1
ATOM 2569 C CA . GLU A 1 330 ? 111.750 -12.905 -7.095 1.00 16.56 327 GLU A CA 1
ATOM 2570 C C . GLU A 1 330 ? 111.480 -11.426 -7.401 1.00 16.09 327 GLU A C 1
ATOM 2571 O O . GLU A 1 330 ? 111.655 -10.989 -8.537 1.00 16.49 327 GLU A O 1
ATOM 2577 N N . LEU A 1 331 ? 111.050 -10.666 -6.398 1.00 15.80 328 LEU A N 1
ATOM 2578 C CA . LEU A 1 331 ? 110.631 -9.282 -6.625 1.00 15.50 328 LEU A CA 1
ATOM 2579 C C . LEU A 1 331 ? 111.781 -8.309 -6.885 1.00 15.36 328 LEU A C 1
ATOM 2580 O O . LEU A 1 331 ? 111.729 -7.536 -7.835 1.00 15.08 328 LEU A O 1
ATOM 2585 N N . GLU A 1 332 ? 112.813 -8.351 -6.045 1.00 15.41 329 GLU A N 1
ATOM 2586 C CA . GLU A 1 332 ? 113.884 -7.354 -6.087 1.00 15.61 329 GLU A CA 1
ATOM 2587 C C . GLU A 1 332 ? 114.626 -7.282 -7.418 1.00 15.56 329 GLU A C 1
ATOM 2588 O O . GLU A 1 332 ? 115.001 -6.198 -7.878 1.00 15.58 329 GLU A O 1
ATOM 2594 N N . SER A 1 333 ? 114.843 -8.442 -8.030 1.00 15.45 330 SER A N 1
ATOM 2595 C CA . SER A 1 333 ? 115.612 -8.520 -9.266 1.00 15.54 330 SER A CA 1
ATOM 2596 C C . SER A 1 333 ? 114.749 -8.356 -10.514 1.00 15.27 330 SER A C 1
ATOM 2597 O O . SER A 1 333 ? 115.276 -8.335 -11.627 1.00 15.59 330 SER A O 1
ATOM 2600 N N . ASN A 1 334 ? 113.431 -8.254 -10.337 1.00 15.14 331 ASN A N 1
ATOM 2601 C CA . ASN A 1 334 ? 112.558 -8.035 -11.486 1.00 15.11 331 ASN A CA 1
ATOM 2602 C C . ASN A 1 334 ? 112.870 -6.693 -12.159 1.00 15.14 331 ASN A C 1
ATOM 2603 O O . ASN A 1 334 ? 112.937 -5.660 -11.489 1.00 14.76 331 ASN A O 1
ATOM 2608 N N . PRO A 1 335 ? 113.088 -6.714 -13.473 1.00 14.94 332 PRO A N 1
ATOM 2609 C CA . PRO A 1 335 ? 113.504 -5.511 -14.204 1.00 14.73 332 PRO A CA 1
ATOM 2610 C C . PRO A 1 335 ? 112.584 -4.298 -14.011 1.00 14.17 332 PRO A C 1
ATOM 2611 O O . PRO A 1 335 ? 113.098 -3.183 -13.984 1.00 14.33 332 PRO A O 1
ATOM 2615 N N . GLN A 1 336 ? 111.273 -4.501 -13.870 1.00 13.38 333 GLN A N 1
ATOM 2616 C CA . GLN A 1 336 ? 110.374 -3.364 -13.645 1.00 12.91 333 GLN A CA 1
ATOM 2617 C C . GLN A 1 336 ? 110.574 -2.767 -12.250 1.00 12.82 333 GLN A C 1
ATOM 2618 O O . GLN A 1 336 ? 110.632 -1.545 -12.102 1.00 12.40 333 GLN A O 1
ATOM 2624 N N . TYR A 1 337 ? 110.690 -3.635 -11.245 1.00 12.51 334 TYR A N 1
ATOM 2625 C CA . TYR A 1 337 ? 110.993 -3.205 -9.879 1.00 12.64 334 TYR A CA 1
ATOM 2626 C C . TYR A 1 337 ? 112.304 -2.410 -9.851 1.00 12.59 334 TYR A C 1
ATOM 2627 O O . TYR A 1 337 ? 112.392 -1.349 -9.224 1.00 12.63 334 TYR A O 1
ATOM 2636 N N . VAL A 1 338 ? 113.323 -2.928 -10.538 1.00 12.68 335 VAL A N 1
ATOM 2637 C CA . VAL A 1 338 ? 114.617 -2.258 -10.611 1.00 13.02 335 VAL A CA 1
ATOM 2638 C C . VAL A 1 338 ? 114.514 -0.873 -11.266 1.00 13.09 335 VAL A C 1
ATOM 2639 O O . VAL A 1 338 ? 115.014 0.115 -10.727 1.00 13.20 335 VAL A O 1
ATOM 2643 N N . ALA A 1 339 ? 113.840 -0.804 -12.412 1.00 13.11 336 ALA A N 1
ATOM 2644 C CA . ALA A 1 339 ? 113.715 0.443 -13.164 1.00 13.40 336 ALA A CA 1
ATOM 2645 C C . ALA A 1 339 ? 112.955 1.519 -12.383 1.00 13.45 336 ALA A C 1
ATOM 2646 O O . ALA A 1 339 ? 113.285 2.706 -12.458 1.00 14.16 336 ALA A O 1
ATOM 2648 N N . ARG A 1 340 ? 111.940 1.093 -11.638 1.00 13.21 337 ARG A N 1
ATOM 2649 C CA . ARG A 1 340 ? 111.076 2.036 -10.929 1.00 12.97 337 ARG A CA 1
ATOM 2650 C C . ARG A 1 340 ? 111.501 2.274 -9.484 1.00 12.99 337 ARG A C 1
ATOM 2651 O O . ARG A 1 340 ? 110.858 3.040 -8.770 1.00 12.76 337 ARG A O 1
ATOM 2659 N N . GLU A 1 341 ? 112.586 1.621 -9.060 1.00 13.18 338 GLU A N 1
ATOM 2660 C CA . GLU A 1 341 ? 113.042 1.666 -7.665 1.00 13.40 338 GLU A CA 1
ATOM 2661 C C . GLU A 1 341 ? 111.878 1.370 -6.706 1.00 12.91 338 GLU A C 1
ATOM 2662 O O . GLU A 1 341 ? 111.678 2.073 -5.713 1.00 12.85 338 GLU A O 1
ATOM 2668 N N . SER A 1 342 ? 111.108 0.328 -7.016 1.00 12.40 339 SER A N 1
ATOM 2669 C CA . SER A 1 342 ? 109.898 0.029 -6.251 1.00 12.27 339 SER A CA 1
ATOM 2670 C C . SER A 1 342 ? 110.230 -0.427 -4.835 1.00 12.35 339 SER A C 1
ATOM 2671 O O . SER A 1 342 ? 109.484 -0.153 -3.895 1.00 12.16 339 SER A O 1
ATOM 2674 N N . ILE A 1 343 ? 111.350 -1.133 -4.702 1.00 12.71 340 ILE A N 1
ATOM 2675 C CA . ILE A 1 343 ? 111.910 -1.456 -3.395 1.00 13.24 340 ILE A CA 1
ATOM 2676 C C . ILE A 1 343 ? 113.178 -0.630 -3.213 1.00 13.44 340 ILE A C 1
ATOM 2677 O O . ILE A 1 343 ? 114.038 -0.599 -4.094 1.00 14.28 340 ILE A O 1
ATOM 2682 N N . THR A 1 344 ? 113.278 0.046 -2.074 1.00 13.30 341 THR A N 1
ATOM 2683 C CA . THR A 1 344 ? 114.392 0.945 -1.827 1.00 13.16 341 THR A CA 1
ATOM 2684 C C . THR A 1 344 ? 115.009 0.676 -0.456 1.00 13.10 341 THR A C 1
ATOM 2685 O O . THR A 1 344 ? 114.667 -0.307 0.203 1.00 12.79 341 THR A O 1
ATOM 2689 N N . GLN A 1 345 ? 115.942 1.532 -0.050 1.00 12.92 342 GLN A N 1
ATOM 2690 C CA . GLN A 1 345 ? 116.558 1.443 1.263 1.00 13.10 342 GLN A CA 1
ATOM 2691 C C . GLN A 1 345 ? 116.619 2.818 1.919 1.00 12.68 342 GLN A C 1
ATOM 2692 O O . GLN A 1 345 ? 116.658 3.842 1.231 1.00 12.77 342 GLN A O 1
ATOM 2698 N N . TRP A 1 346 ? 116.621 2.826 3.248 1.00 12.24 343 TRP A N 1
ATOM 2699 C CA . TRP A 1 346 ? 116.784 4.050 4.037 1.00 12.29 343 TRP A CA 1
ATOM 2700 C C . TRP A 1 346 ? 117.495 3.723 5.343 1.00 12.57 343 TRP A C 1
ATOM 2701 O O . TRP A 1 346 ? 117.652 2.554 5.690 1.00 12.52 343 TRP A O 1
ATOM 2712 N N . GLN A 1 347 ? 117.904 4.758 6.074 1.00 12.71 344 GLN A N 1
ATOM 2713 C CA . GLN A 1 347 ? 118.580 4.568 7.354 1.00 13.38 344 GLN A CA 1
ATOM 2714 C C . GLN A 1 347 ? 117.614 4.596 8.532 1.00 13.30 344 GLN A C 1
ATOM 2715 O O . GLN A 1 347 ? 116.771 5.491 8.625 1.00 13.37 344 GLN A O 1
ATOM 2721 N N . THR A 1 348 ? 117.733 3.615 9.427 1.00 13.22 345 THR A N 1
ATOM 2722 C CA . THR A 1 348 ? 116.982 3.642 10.681 1.00 13.73 345 THR A CA 1
ATOM 2723 C C . THR A 1 348 ? 117.597 4.692 11.601 1.00 14.35 345 THR A C 1
ATOM 2724 O O . THR A 1 348 ? 118.722 5.147 11.371 1.00 14.67 345 THR A O 1
ATOM 2736 N N . ASP A 1 350 ? 118.803 4.157 14.349 1.00 17.04 347 ASP A N 1
ATOM 2737 C CA . ASP A 1 350 ? 119.977 3.576 15.006 1.00 17.81 347 ASP A CA 1
ATOM 2738 C C . ASP A 1 350 ? 121.069 3.078 14.050 1.00 17.70 347 ASP A C 1
ATOM 2739 O O . ASP A 1 350 ? 121.838 2.178 14.387 1.00 18.01 347 ASP A O 1
ATOM 2744 N N . GLY A 1 351 ? 121.129 3.686 12.867 1.00 17.28 348 GLY A N 1
ATOM 2745 C CA . GLY A 1 351 ? 122.306 3.621 12.014 1.00 16.92 348 GLY A CA 1
ATOM 2746 C C . GLY A 1 351 ? 122.407 2.443 11.067 1.00 16.53 348 GLY A C 1
ATOM 2747 O O . GLY A 1 351 ? 123.455 2.227 10.458 1.00 16.89 348 GLY A O 1
ATOM 2748 N N . ARG A 1 352 ? 121.316 1.700 10.911 1.00 15.95 349 ARG A N 1
ATOM 2749 C CA . ARG A 1 352 ? 121.319 0.519 10.059 1.00 15.16 349 ARG A CA 1
ATOM 2750 C C . ARG A 1 352 ? 120.538 0.776 8.769 1.00 14.53 349 ARG A C 1
ATOM 2751 O O . ARG A 1 352 ? 119.539 1.502 8.772 1.00 14.15 349 ARG A O 1
ATOM 2759 N N . THR A 1 353 ? 121.008 0.197 7.668 1.00 13.48 350 THR A N 1
ATOM 2760 C CA . THR A 1 353 ? 120.262 0.236 6.414 1.00 13.32 350 THR A CA 1
ATOM 2761 C C . THR A 1 353 ? 119.064 -0.703 6.487 1.00 13.13 350 THR A C 1
ATOM 2762 O O . THR A 1 353 ? 119.211 -1.892 6.782 1.00 13.68 350 THR A O 1
ATOM 2766 N N . CYS A 1 354 ? 117.888 -0.154 6.198 1.00 12.91 351 CYS A N 1
ATOM 2767 C CA . CYS A 1 354 ? 116.637 -0.895 6.198 1.00 12.68 351 CYS A CA 1
ATOM 2768 C C . CYS A 1 354 ? 116.099 -0.956 4.777 1.00 12.54 351 CYS A C 1
ATOM 2769 O O . CYS A 1 354 ? 116.199 0.016 4.027 1.00 12.44 351 CYS A O 1
ATOM 2772 N N . LYS A 1 355 ? 115.551 -2.111 4.412 1.00 12.55 352 LYS A N 1
ATOM 2773 C CA . LYS A 1 355 ? 115.047 -2.351 3.067 1.00 12.85 352 LYS A CA 1
ATOM 2774 C C . LYS A 1 355 ? 113.526 -2.462 3.082 1.00 12.41 352 LYS A C 1
ATOM 2775 O O . LYS A 1 355 ? 112.950 -3.032 3.998 1.00 12.57 352 LYS A O 1
ATOM 2781 N N . GLY A 1 356 ? 112.875 -1.921 2.059 1.00 12.38 353 GLY A N 1
ATOM 2782 C CA . GLY A 1 356 ? 111.424 -1.990 1.978 1.00 12.25 353 GLY A CA 1
ATOM 2783 C C . GLY A 1 356 ? 110.887 -1.184 0.814 1.00 12.13 353 GLY A C 1
ATOM 2784 O O . GLY A 1 356 ? 111.662 -0.560 0.093 1.00 12.43 353 GLY A O 1
ATOM 2785 N N . PRO A 1 357 ? 109.569 -1.188 0.611 1.00 12.19 354 PRO A N 1
ATOM 2786 C CA . PRO A 1 357 ? 108.983 -0.432 -0.502 1.00 12.05 354 PRO A CA 1
ATOM 2787 C C . PRO A 1 357 ? 109.284 1.059 -0.440 1.00 11.79 354 PRO A C 1
ATOM 2788 O O . PRO A 1 357 ? 109.358 1.656 0.650 1.00 12.14 354 PRO A O 1
ATOM 2792 N N . ASN A 1 358 ? 109.470 1.639 -1.620 1.00 11.44 355 ASN A N 1
ATOM 2793 C CA . ASN A 1 358 ? 109.581 3.083 -1.787 1.00 11.36 355 ASN A CA 1
ATOM 2794 C C . ASN A 1 358 ? 108.240 3.746 -1.494 1.00 11.76 355 ASN A C 1
ATOM 2795 O O . ASN A 1 358 ? 107.257 3.059 -1.183 1.00 11.98 355 ASN A O 1
ATOM 2800 N N . ILE A 1 359 ? 108.203 5.075 -1.586 1.00 12.00 356 ILE A N 1
ATOM 2801 C CA . ILE A 1 359 ? 106.946 5.812 -1.471 1.00 12.11 356 ILE A CA 1
ATOM 2802 C C . ILE A 1 359 ? 106.055 5.453 -2.650 1.00 11.96 356 ILE A C 1
ATOM 2803 O O . ILE A 1 359 ? 106.517 5.399 -3.787 1.00 12.19 356 ILE A O 1
ATOM 2816 N N . PRO A 1 361 ? 101.891 6.413 -4.166 1.00 11.34 358 PRO A N 1
ATOM 2817 C CA . PRO A 1 361 ? 102.304 6.309 -5.569 1.00 11.50 358 PRO A CA 1
ATOM 2818 C C . PRO A 1 361 ? 103.367 7.364 -5.873 1.00 11.40 358 PRO A C 1
ATOM 2819 O O . PRO A 1 361 ? 103.844 8.040 -4.952 1.00 11.75 358 PRO A O 1
ATOM 2823 N N . LYS A 1 362 ? 103.733 7.505 -7.140 1.00 11.71 359 LYS A N 1
ATOM 2824 C CA . LYS A 1 362 ? 104.789 8.435 -7.510 1.00 11.79 359 LYS A CA 1
ATOM 2825 C C . LYS A 1 362 ? 104.188 9.762 -7.976 1.00 11.84 359 LYS A C 1
ATOM 2826 O O . LYS A 1 362 ? 103.593 9.834 -9.051 1.00 11.93 359 LYS A O 1
ATOM 2832 N N . PHE A 1 363 ? 104.327 10.799 -7.152 1.00 11.72 360 PHE A N 1
ATOM 2833 C CA . PHE A 1 363 ? 103.918 12.153 -7.534 1.00 11.93 360 PHE A CA 1
ATOM 2834 C C . PHE A 1 363 ? 105.028 12.783 -8.368 1.00 12.39 360 PHE A C 1
ATOM 2835 O O . PHE A 1 363 ? 106.194 12.737 -7.984 1.00 12.61 360 PHE A O 1
ATOM 2843 N N . LYS A 1 364 ? 104.665 13.369 -9.505 1.00 13.30 361 LYS A N 1
ATOM 2844 C CA . LYS A 1 364 ? 105.654 13.912 -10.440 1.00 13.78 361 LYS A CA 1
ATOM 2845 C C . LYS A 1 364 ? 106.344 15.181 -9.932 1.00 13.95 361 LYS A C 1
ATOM 2846 O O . LYS A 1 364 ? 107.584 15.267 -9.918 1.00 14.24 361 LYS A O 1
ATOM 2852 N N . ASN A 1 365 ? 105.544 16.161 -9.530 1.00 13.91 362 ASN A N 1
ATOM 2853 C CA . ASN A 1 365 ? 106.065 17.472 -9.157 1.00 13.88 362 ASN A CA 1
ATOM 2854 C C . ASN A 1 365 ? 106.532 17.530 -7.714 1.00 13.51 362 ASN A C 1
ATOM 2855 O O . ASN A 1 365 ? 107.566 18.136 -7.416 1.00 14.05 362 ASN A O 1
ATOM 2860 N N . ASN A 1 366 ? 105.771 16.896 -6.824 1.00 13.04 363 ASN A N 1
ATOM 2861 C CA . ASN A 1 366 ? 106.119 16.840 -5.408 1.00 12.75 363 ASN A CA 1
ATOM 2862 C C . ASN A 1 366 ? 106.191 15.405 -4.886 1.00 12.45 363 ASN A C 1
ATOM 2863 O O . ASN A 1 366 ? 105.314 14.971 -4.139 1.00 12.09 363 ASN A O 1
ATOM 2868 N N . PRO A 1 367 ? 107.232 14.666 -5.276 1.00 12.19 364 PRO A N 1
ATOM 2869 C CA . PRO A 1 367 ? 107.368 13.265 -4.863 1.00 12.09 364 PRO A CA 1
ATOM 2870 C C . PRO A 1 367 ? 107.533 13.137 -3.357 1.00 11.97 364 PRO A C 1
ATOM 2871 O O . PRO A 1 367 ? 108.113 14.024 -2.731 1.00 11.95 364 PRO A O 1
ATOM 2875 N N . GLY A 1 368 ? 107.005 12.055 -2.790 1.00 11.83 365 GLY A N 1
ATOM 2876 C CA . GLY A 1 368 ? 107.294 11.698 -1.414 1.00 11.83 365 GLY A CA 1
ATOM 2877 C C . GLY A 1 368 ? 108.734 11.234 -1.287 1.00 11.94 365 GLY A C 1
ATOM 2878 O O . GLY A 1 368 ? 109.403 10.949 -2.291 1.00 12.25 365 GLY A O 1
ATOM 2879 N N . GLN A 1 369 ? 109.215 11.188 -0.049 1.00 11.63 366 GLN A N 1
ATOM 2880 C CA . GLN A 1 369 ? 110.539 10.658 0.268 1.00 11.59 366 GLN A CA 1
ATOM 2881 C C . GLN A 1 369 ? 110.525 10.107 1.686 1.00 11.43 366 GLN A C 1
ATOM 2882 O O . GLN A 1 369 ? 109.617 10.410 2.464 1.00 10.96 366 GLN A O 1
ATOM 2888 N N . ILE A 1 370 ? 111.541 9.314 2.019 1.00 11.33 367 ILE A N 1
ATOM 2889 C CA . ILE A 1 370 ? 111.761 8.860 3.390 1.00 11.76 367 ILE A CA 1
ATOM 2890 C C . ILE A 1 370 ? 112.783 9.782 4.058 1.00 11.65 367 ILE A C 1
ATOM 2891 O O . ILE A 1 370 ? 113.956 9.768 3.683 1.00 12.67 367 ILE A O 1
ATOM 2896 N N . TRP A 1 371 ? 112.341 10.568 5.041 1.00 11.29 368 TRP A N 1
ATOM 2897 C CA . TRP A 1 371 ? 113.214 11.563 5.685 1.00 11.16 368 TRP A CA 1
ATOM 2898 C C . TRP A 1 371 ? 113.671 11.197 7.098 1.00 11.31 368 TRP A C 1
ATOM 2899 O O . TRP A 1 371 ? 114.599 11.815 7.626 1.00 11.07 368 TRP A O 1
ATOM 2910 N N . ARG A 1 372 ? 113.013 10.218 7.717 1.00 10.89 369 ARG A N 1
ATOM 2911 C CA . ARG A 1 372 ? 113.419 9.743 9.044 1.00 11.68 369 ARG A CA 1
ATOM 2912 C C . ARG A 1 372 ? 112.913 8.334 9.288 1.00 11.47 369 ARG A C 1
ATOM 2913 O O . ARG A 1 372 ? 111.815 7.979 8.861 1.00 11.71 369 ARG A O 1
ATOM 2921 N N . GLY A 1 373 ? 113.728 7.531 9.967 1.00 11.11 370 GLY A N 1
ATOM 2922 C CA . GLY A 1 373 ? 113.304 6.213 10.408 1.00 10.97 370 GLY A CA 1
ATOM 2923 C C . GLY A 1 373 ? 112.271 6.296 11.521 1.00 10.95 370 GLY A C 1
ATOM 2924 O O . GLY A 1 373 ? 112.006 7.371 12.050 1.00 10.48 370 GLY A O 1
ATOM 2933 N N . PRO A 1 375 ? 110.718 6.601 14.909 1.00 12.22 372 PRO A N 1
ATOM 2934 C CA . PRO A 1 375 ? 111.214 7.167 16.173 1.00 12.39 372 PRO A CA 1
ATOM 2935 C C . PRO A 1 375 ? 110.985 6.263 17.385 1.00 12.76 372 PRO A C 1
ATOM 2936 O O . PRO A 1 375 ? 110.126 5.369 17.366 1.00 12.72 372 PRO A O 1
ATOM 2940 N N . SER A 1 376 ? 111.761 6.497 18.440 1.00 13.19 373 SER A N 1
ATOM 2941 C CA . SER A 1 376 ? 111.579 5.776 19.693 1.00 13.55 373 SER A CA 1
ATOM 2942 C C . SER A 1 376 ? 110.404 6.334 20.503 1.00 13.86 373 SER A C 1
ATOM 2943 O O . SER A 1 376 ? 109.867 7.399 20.192 1.00 13.89 373 SER A O 1
ATOM 2946 N N . HIS A 1 377 ? 110.015 5.588 21.534 1.00 14.21 374 HIS A N 1
ATOM 2947 C CA . HIS A 1 377 ? 108.901 5.923 22.421 1.00 14.62 374 HIS A CA 1
ATOM 2948 C C . HIS A 1 377 ? 109.145 7.263 23.125 1.00 14.56 374 HIS A C 1
ATOM 2949 O O . HIS A 1 377 ? 110.099 7.402 23.894 1.00 14.84 374 HIS A O 1
ATOM 2956 N N . GLY A 1 378 ? 108.299 8.251 22.833 1.00 14.66 375 GLY A N 1
ATOM 2957 C CA . GLY A 1 378 ? 108.406 9.575 23.427 1.00 14.71 375 GLY A CA 1
ATOM 2958 C C . GLY A 1 378 ? 109.529 10.450 22.890 1.00 14.96 375 GLY A C 1
ATOM 2959 O O . GLY A 1 378 ? 109.839 11.492 23.474 1.00 14.83 375 GLY A O 1
ATOM 2968 N N . ASP A 1 380 ? 109.938 12.671 20.604 1.00 14.62 377 ASP A N 1
ATOM 2969 C CA . ASP A 1 380 ? 109.723 14.076 20.252 1.00 14.30 377 ASP A CA 1
ATOM 2970 C C . ASP A 1 380 ? 108.807 14.824 21.221 1.00 14.08 377 ASP A C 1
ATOM 2971 O O . ASP A 1 380 ? 108.451 15.979 20.975 1.00 14.18 377 ASP A O 1
ATOM 2976 N N . THR A 1 381 ? 108.465 14.175 22.331 1.00 13.97 378 THR A N 1
ATOM 2977 C CA . THR A 1 381 ? 107.587 14.758 23.344 1.00 13.99 378 THR A CA 1
ATOM 2978 C C . THR A 1 381 ? 108.019 16.162 23.759 1.00 14.24 378 THR A C 1
ATOM 2979 O O . THR A 1 381 ? 107.212 17.086 23.736 1.00 14.36 378 THR A O 1
ATOM 2983 N N . ALA A 1 382 ? 109.290 16.306 24.131 1.00 14.65 379 ALA A N 1
ATOM 2984 C CA . ALA A 1 382 ? 109.794 17.583 24.635 1.00 14.82 379 ALA A CA 1
ATOM 2985 C C . ALA A 1 382 ? 109.685 18.708 23.604 1.00 14.91 379 ALA A C 1
ATOM 2986 O O . ALA A 1 382 ? 109.274 19.823 23.936 1.00 14.59 379 ALA A O 1
ATOM 2988 N N . ALA A 1 383 ? 110.055 18.409 22.360 1.00 14.94 380 ALA A N 1
ATOM 2989 C CA . ALA A 1 383 ? 109.975 19.377 21.267 1.00 14.93 380 ALA A CA 1
ATOM 2990 C C . ALA A 1 383 ? 108.527 19.794 20.990 1.00 14.91 380 ALA A C 1
ATOM 2991 O O . ALA A 1 383 ? 108.234 20.985 20.849 1.00 14.98 380 ALA A O 1
ATOM 2993 N N . ILE A 1 384 ? 107.627 18.812 20.933 1.00 15.04 381 ILE A N 1
ATOM 2994 C CA . ILE A 1 384 ? 106.213 19.076 20.662 1.00 15.08 381 ILE A CA 1
ATOM 2995 C C . ILE A 1 384 ? 105.599 19.938 21.769 1.00 15.23 381 ILE A C 1
ATOM 2996 O O . ILE A 1 384 ? 104.922 20.928 21.488 1.00 15.14 381 ILE A O 1
ATOM 3001 N N . LEU A 1 385 ? 105.856 19.576 23.023 1.00 15.32 382 LEU A N 1
ATOM 3002 C CA . LEU A 1 385 ? 105.310 20.328 24.151 1.00 15.87 382 LEU A CA 1
ATOM 3003 C C . LEU A 1 385 ? 105.870 21.753 24.225 1.00 16.31 382 LEU A C 1
ATOM 3004 O O . LEU A 1 385 ? 105.126 22.693 24.489 1.00 16.16 382 LEU A O 1
ATOM 3009 N N . LYS A 1 386 ? 107.165 21.913 23.954 1.00 16.89 383 LYS A N 1
ATOM 3010 C CA . LYS A 1 386 ? 107.770 23.247 23.902 1.00 17.66 383 LYS A CA 1
ATOM 3011 C C . LYS A 1 386 ? 107.118 24.110 22.819 1.00 17.91 383 LYS A C 1
ATOM 3012 O O . LYS A 1 386 ? 106.817 25.285 23.052 1.00 18.10 383 LYS A O 1
ATOM 3018 N N . ASN A 1 387 ? 106.892 23.516 21.647 1.00 18.03 384 ASN A N 1
ATOM 3019 C CA . ASN A 1 387 ? 106.278 24.227 20.524 1.00 18.56 384 ASN A CA 1
ATOM 3020 C C . ASN A 1 387 ? 104.894 24.782 20.848 1.00 18.69 384 ASN A C 1
ATOM 3021 O O . ASN A 1 387 ? 104.525 25.858 20.369 1.00 19.37 384 ASN A O 1
ATOM 3026 N N . ILE A 1 388 ? 104.141 24.058 21.674 1.00 18.78 385 ILE A N 1
ATOM 3027 C CA . ILE A 1 388 ? 102.786 24.473 22.039 1.00 19.14 385 ILE A CA 1
ATOM 3028 C C . ILE A 1 388 ? 102.722 25.243 23.368 1.00 19.61 385 ILE A C 1
ATOM 3029 O O . ILE A 1 388 ? 101.640 25.470 23.914 1.00 20.14 385 ILE A O 1
ATOM 3034 N N . GLY A 1 389 ? 103.891 25.635 23.876 1.00 19.78 386 GLY A N 1
ATOM 3035 C CA . GLY A 1 389 ? 103.980 26.602 24.961 1.00 20.21 386 GLY A CA 1
ATOM 3036 C C . GLY A 1 389 ? 104.422 26.134 26.337 1.00 20.41 386 GLY A C 1
ATOM 3037 O O . GLY A 1 389 ? 104.396 26.922 27.284 1.00 20.86 386 GLY A O 1
ATOM 3038 N N . TYR A 1 390 ? 104.828 24.872 26.458 1.00 20.35 387 TYR A N 1
ATOM 3039 C CA . TYR A 1 390 ? 105.259 24.320 27.741 1.00 20.54 387 TYR A CA 1
ATOM 3040 C C . TYR A 1 390 ? 106.738 24.581 28.024 1.00 20.75 387 TYR A C 1
ATOM 3041 O O . TYR A 1 390 ? 107.587 24.389 27.158 1.00 20.63 387 TYR A O 1
ATOM 3050 N N . SER A 1 391 ? 107.037 25.023 29.244 1.00 21.11 388 SER A N 1
ATOM 3051 C CA . SER A 1 391 ? 108.423 25.216 29.672 1.00 21.51 388 SER A CA 1
ATOM 3052 C C . SER A 1 391 ? 109.081 23.883 30.030 1.00 21.64 388 SER A C 1
ATOM 3053 O O . SER A 1 391 ? 108.399 22.872 30.189 1.00 21.36 388 SER A O 1
ATOM 3056 N N . GLU A 1 392 ? 110.406 23.895 30.174 1.00 22.06 389 GLU A N 1
ATOM 3057 C CA . GLU A 1 392 ? 111.153 22.721 30.631 1.00 22.72 389 GLU A CA 1
ATOM 3058 C C . GLU A 1 392 ? 110.641 22.233 31.992 1.00 22.49 389 GLU A C 1
ATOM 3059 O O . GLU A 1 392 ? 110.510 21.025 32.221 1.00 22.46 389 GLU A O 1
ATOM 3065 N N . ASN A 1 393 ? 110.350 23.182 32.882 1.00 22.39 390 ASN A N 1
ATOM 3066 C CA . ASN A 1 393 ? 109.769 22.878 34.186 1.00 22.30 390 ASN A CA 1
ATOM 3067 C C . ASN A 1 393 ? 108.385 22.238 34.062 1.00 22.05 390 ASN A C 1
ATOM 3068 O O . ASN A 1 393 ? 108.080 21.285 34.780 1.00 22.20 390 ASN A O 1
ATOM 3073 N N . ASP A 1 394 ? 107.564 22.771 33.152 1.00 22.05 391 ASP A N 1
ATOM 3074 C CA . ASP A 1 394 ? 106.230 22.233 32.869 1.00 21.85 391 ASP A CA 1
ATOM 3075 C C . ASP A 1 394 ? 106.309 20.779 32.412 1.00 21.60 391 ASP A C 1
ATOM 3076 O O . ASP A 1 394 ? 105.532 19.934 32.864 1.00 21.40 391 ASP A O 1
ATOM 3081 N N . ILE A 1 395 ? 107.239 20.503 31.498 1.00 21.18 392 ILE A N 1
ATOM 3082 C CA . ILE A 1 395 ? 107.412 19.161 30.942 1.00 21.14 392 ILE A CA 1
ATOM 3083 C C . ILE A 1 395 ? 107.899 18.179 32.016 1.00 21.38 392 ILE A C 1
ATOM 3084 O O . ILE A 1 395 ? 107.395 17.061 32.117 1.00 21.04 392 ILE A O 1
ATOM 3089 N N . GLN A 1 396 ? 108.867 18.614 32.821 1.00 21.98 393 GLN A N 1
ATOM 3090 C CA . GLN A 1 396 ? 109.358 17.832 33.952 1.00 22.86 393 GLN A CA 1
ATOM 3091 C C . GLN A 1 396 ? 108.216 17.421 34.880 1.00 22.64 393 GLN A C 1
ATOM 3092 O O . GLN A 1 396 ? 108.159 16.276 35.336 1.00 22.64 393 GLN A O 1
ATOM 3098 N N . GLU A 1 397 ? 107.319 18.369 35.147 1.00 22.75 394 GLU A N 1
ATOM 3099 C CA . GLU A 1 397 ? 106.136 18.150 35.977 1.00 23.11 394 GLU A CA 1
ATOM 3100 C C . GLU A 1 397 ? 105.240 17.060 35.382 1.00 22.52 394 GLU A C 1
ATOM 3101 O O . GLU A 1 397 ? 104.788 16.160 36.090 1.00 22.11 394 GLU A O 1
ATOM 3107 N N . LEU A 1 398 ? 105.004 17.137 34.074 1.00 22.08 395 LEU A N 1
ATOM 3108 C CA . LEU A 1 398 ? 104.198 16.130 33.387 1.00 21.80 395 LEU A CA 1
ATOM 3109 C C . LEU A 1 398 ? 104.823 14.744 33.487 1.00 21.55 395 LEU A C 1
ATOM 3110 O O . LEU A 1 398 ? 104.121 13.756 33.722 1.00 21.36 395 LEU A O 1
ATOM 3115 N N . VAL A 1 399 ? 106.141 14.680 33.311 1.00 21.37 396 VAL A N 1
ATOM 3116 C CA . VAL A 1 399 ? 106.867 13.413 33.355 1.00 21.45 396 VAL A CA 1
ATOM 3117 C C . VAL A 1 399 ? 106.817 12.781 34.753 1.00 21.90 396 VAL A C 1
ATOM 3118 O O . VAL A 1 399 ? 106.595 11.574 34.881 1.00 21.88 396 VAL A O 1
ATOM 3122 N N . SER A 1 400 ? 107.007 13.602 35.786 1.00 22.27 397 SER A N 1
ATOM 3123 C CA . SER A 1 400 ? 106.995 13.120 37.169 1.00 22.78 397 SER A CA 1
ATOM 3124 C C . SER A 1 400 ? 105.603 12.656 37.603 1.00 22.69 397 SER A C 1
ATOM 3125 O O . SER A 1 400 ? 105.473 11.715 38.392 1.00 22.81 397 SER A O 1
ATOM 3128 N N . LYS A 1 401 ? 104.572 13.309 37.065 1.00 22.43 398 LYS A N 1
ATOM 3129 C CA . LYS A 1 401 ? 103.180 12.950 37.337 1.00 22.41 398 LYS A CA 1
ATOM 3130 C C . LYS A 1 401 ? 102.721 11.723 36.539 1.00 22.11 398 LYS A C 1
ATOM 3131 O O . LYS A 1 401 ? 101.617 11.215 36.754 1.00 22.27 398 LYS A O 1
ATOM 3137 N N . GLY A 1 402 ? 103.573 11.256 35.627 1.00 21.58 399 GLY A N 1
ATOM 3138 C CA . GLY A 1 402 ? 103.281 10.090 34.809 1.00 20.80 399 GLY A CA 1
ATOM 3139 C C . GLY A 1 402 ? 102.354 10.395 33.647 1.00 20.22 399 GLY A C 1
ATOM 3140 O O . GLY A 1 402 ? 101.740 9.487 33.082 1.00 20.19 399 GLY A O 1
ATOM 3141 N N . LEU A 1 403 ? 102.266 11.672 33.283 1.00 19.59 400 LEU A N 1
ATOM 3142 C CA . LEU A 1 403 ? 101.349 12.123 32.239 1.00 18.85 400 LEU A CA 1
ATOM 3143 C C . LEU A 1 403 ? 102.033 12.283 30.881 1.00 18.53 400 LEU A C 1
ATOM 3144 O O . LEU A 1 403 ? 101.362 12.408 29.855 1.00 18.21 400 LEU A O 1
ATOM 3149 N N . ALA A 1 404 ? 103.365 12.280 30.886 1.00 18.09 401 ALA A N 1
ATOM 3150 C CA . ALA A 1 404 ? 104.151 12.321 29.656 1.00 17.78 401 ALA A CA 1
ATOM 3151 C C . ALA A 1 404 ? 105.431 11.516 29.813 1.00 17.86 401 ALA A C 1
ATOM 3152 O O . ALA A 1 404 ? 105.921 11.322 30.926 1.00 17.86 401 ALA A O 1
ATOM 3154 N N . LYS A 1 405 ? 105.964 11.046 28.691 1.00 17.51 402 LYS A N 1
ATOM 3155 C CA . LYS A 1 405 ? 107.280 10.426 28.658 1.00 17.28 402 LYS A CA 1
ATOM 3156 C C . LYS A 1 405 ? 108.104 11.106 27.579 1.00 17.51 402 LYS A C 1
ATOM 3157 O O . LYS A 1 405 ? 107.640 11.264 26.446 1.00 16.80 402 LYS A O 1
ATOM 3163 N N . VAL A 1 406 ? 109.318 11.516 27.932 1.00 17.66 403 VAL A N 1
ATOM 3164 C CA . VAL A 1 406 ? 110.225 12.119 26.955 1.00 18.55 403 VAL A CA 1
ATOM 3165 C C . VAL A 1 406 ? 111.161 11.050 26.390 1.00 19.41 403 VAL A C 1
ATOM 3166 O O . VAL A 1 406 ? 110.851 9.860 26.465 1.00 19.42 403 VAL A O 1
ATOM 3170 N N . GLU A 1 407 ? 112.284 11.473 25.815 1.00 20.51 404 GLU A N 1
ATOM 3171 C CA . GLU A 1 407 ? 113.186 10.558 25.116 1.00 22.02 404 GLU A CA 1
ATOM 3172 C C . GLU A 1 407 ? 113.870 9.559 26.054 1.00 22.58 404 GLU A C 1
ATOM 3173 O O . GLU A 1 407 ? 114.123 9.864 27.223 1.00 22.79 404 GLU A O 1
ATOM 3179 N N . ASP A 1 408 ? 114.151 8.367 25.530 1.00 23.20 405 ASP A N 1
ATOM 3180 C CA . ASP A 1 408 ? 114.875 7.327 26.264 1.00 23.78 405 ASP A CA 1
ATOM 3181 C C . ASP A 1 408 ? 116.247 7.827 26.719 1.00 23.89 405 ASP A C 1
ATOM 3182 O O . ASP A 1 408 ? 116.491 7.839 27.944 1.00 19.37 405 ASP A O 1
ATOM 3188 N N . SER B 1 2 ? 151.247 12.065 17.664 1.00 36.56 -1 SER B N 1
ATOM 3189 C CA . SER B 1 2 ? 151.571 10.908 16.776 1.00 36.44 -1 SER B CA 1
ATOM 3190 C C . SER B 1 2 ? 150.613 10.826 15.583 1.00 36.38 -1 SER B C 1
ATOM 3191 O O . SER B 1 2 ? 149.781 11.718 15.384 1.00 36.61 -1 SER B O 1
ATOM 3194 N N . HIS B 1 3 ? 150.733 9.757 14.796 1.00 36.12 0 HIS B N 1
ATOM 3195 C CA . HIS B 1 3 ? 149.907 9.573 13.602 1.00 35.73 0 HIS B CA 1
ATOM 3196 C C . HIS B 1 3 ? 148.437 9.281 13.921 1.00 35.63 0 HIS B C 1
ATOM 3197 O O . HIS B 1 3 ? 147.568 9.432 13.059 1.00 35.79 0 HIS B O 1
ATOM 3212 N N . ASP B 1 5 ? 146.810 10.827 16.452 1.00 33.25 2 ASP B N 1
ATOM 3213 C CA . ASP B 1 5 ? 146.283 11.984 17.178 1.00 32.03 2 ASP B CA 1
ATOM 3214 C C . ASP B 1 5 ? 145.564 12.982 16.264 1.00 30.78 2 ASP B C 1
ATOM 3215 O O . ASP B 1 5 ? 145.670 14.197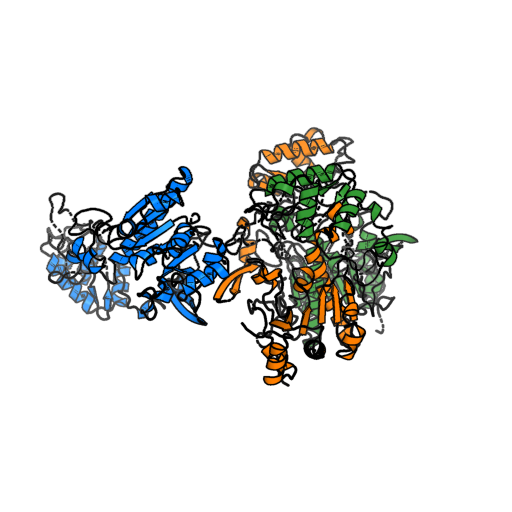 16.449 1.00 31.06 2 ASP B O 1
ATOM 3220 N N . HIS B 1 6 ? 144.826 12.462 15.284 1.00 28.95 3 HIS B N 1
ATOM 3221 C CA . HIS B 1 6 ? 144.053 13.299 14.368 1.00 26.88 3 HIS B CA 1
ATOM 3222 C C . HIS B 1 6 ? 142.551 13.040 14.498 1.00 25.07 3 HIS B C 1
ATOM 3223 O O . HIS B 1 6 ? 142.132 11.936 14.864 1.00 25.34 3 HIS B O 1
ATOM 3230 N N . LEU B 1 7 ? 141.744 14.056 14.203 1.00 22.35 4 LEU B N 1
ATOM 3231 C CA . LEU B 1 7 ? 140.294 13.891 14.184 1.00 19.88 4 LEU B CA 1
ATOM 3232 C C . LEU B 1 7 ? 139.890 13.224 12.875 1.00 18.38 4 LEU B C 1
ATOM 3233 O O . LEU B 1 7 ? 140.307 13.666 11.808 1.00 17.72 4 LEU B O 1
ATOM 3238 N N . PRO B 1 8 ? 139.104 12.149 12.954 1.00 17.08 5 PRO B N 1
ATOM 3239 C CA . PRO B 1 8 ? 138.647 11.452 11.748 1.00 16.03 5 PRO B CA 1
ATOM 3240 C C . PRO B 1 8 ? 137.608 12.257 10.968 1.00 15.15 5 PRO B C 1
ATOM 3241 O O . PRO B 1 8 ? 136.704 12.859 11.552 1.00 14.43 5 PRO B O 1
ATOM 3253 N N . PRO B 1 10 ? 136.511 12.470 6.317 1.00 12.13 7 PRO B N 1
ATOM 3254 C CA . PRO B 1 10 ? 136.978 12.058 4.988 1.00 12.14 7 PRO B CA 1
ATOM 3255 C C . PRO B 1 10 ? 137.951 13.087 4.410 1.00 12.18 7 PRO B C 1
ATOM 3256 O O . PRO B 1 10 ? 137.788 14.286 4.651 1.00 11.99 7 PRO B O 1
ATOM 3260 N N . LYS B 1 11 ? 138.972 12.614 3.699 1.00 12.00 8 LYS B N 1
ATOM 3261 C CA . LYS B 1 11 ? 139.901 13.508 3.010 1.00 12.59 8 LYS B CA 1
ATOM 3262 C C . LYS B 1 11 ? 139.252 14.006 1.724 1.00 12.34 8 LYS B C 1
ATOM 3263 O O . LYS B 1 11 ? 138.928 13.213 0.836 1.00 12.87 8 LYS B O 1
ATOM 3269 N N . PHE B 1 12 ? 139.033 15.317 1.635 1.00 11.87 9 PHE B N 1
ATOM 3270 C CA . PHE B 1 12 ? 138.443 15.905 0.431 1.00 11.21 9 PHE B CA 1
ATOM 3271 C C . PHE B 1 12 ? 138.706 17.402 0.331 1.00 11.16 9 PHE B C 1
ATOM 3272 O O . PHE B 1 12 ? 139.086 18.042 1.309 1.00 11.10 9 PHE B O 1
ATOM 3280 N N . GLY B 1 13 ? 138.471 17.945 -0.858 1.00 10.97 10 GLY B N 1
ATOM 3281 C CA . GLY B 1 13 ? 138.458 19.386 -1.057 1.00 10.92 10 GLY B CA 1
ATOM 3282 C C . GLY B 1 13 ? 139.845 19.987 -1.144 1.00 11.10 10 GLY B C 1
ATOM 3283 O O . GLY B 1 13 ? 140.838 19.325 -0.819 1.00 11.37 10 GLY B O 1
ATOM 3284 N N . PRO B 1 14 ? 139.932 21.240 -1.582 1.00 11.13 11 PRO B N 1
ATOM 3285 C CA . PRO B 1 14 ? 141.234 21.907 -1.705 1.00 11.20 11 PRO B CA 1
ATOM 3286 C C . PRO B 1 14 ? 141.918 22.108 -0.354 1.00 11.18 11 PRO B C 1
ATOM 3287 O O . PRO B 1 14 ? 143.142 22.218 -0.307 1.00 11.41 11 PRO B O 1
ATOM 3291 N N . LEU B 1 15 ? 141.143 22.129 0.725 1.00 11.01 12 LEU B N 1
ATOM 3292 C CA . LEU B 1 15 ? 141.697 22.449 2.042 1.00 11.13 12 LEU B CA 1
ATOM 3293 C C . LEU B 1 15 ? 141.877 21.271 2.990 1.00 11.16 12 LEU B C 1
ATOM 3294 O O . LEU B 1 15 ? 142.052 21.469 4.196 1.00 11.19 12 LEU B O 1
ATOM 3299 N N . ALA B 1 16 ? 141.856 20.047 2.454 1.00 11.31 13 ALA B N 1
ATOM 3300 C CA . ALA B 1 16 ? 142.155 18.862 3.259 1.00 11.58 13 ALA B CA 1
ATOM 3301 C C . ALA B 1 16 ? 143.463 19.059 4.019 1.00 11.99 13 ALA B C 1
ATOM 3302 O O . ALA B 1 16 ? 144.454 19.530 3.450 1.00 12.28 13 ALA B O 1
ATOM 3304 N N . GLY B 1 17 ? 143.454 18.707 5.301 1.00 12.48 14 GLY B N 1
ATOM 3305 C CA . GLY B 1 17 ? 144.658 18.755 6.112 1.00 12.87 14 GLY B CA 1
ATOM 3306 C C . GLY B 1 17 ? 144.912 20.089 6.787 1.00 13.03 14 GLY B C 1
ATOM 3307 O O . GLY B 1 17 ? 145.761 20.190 7.679 1.00 13.27 14 GLY B O 1
ATOM 3308 N N . LEU B 1 18 ? 144.199 21.123 6.358 1.00 12.84 15 LEU B N 1
ATOM 3309 C CA . LEU B 1 18 ? 144.302 22.425 7.015 1.00 13.01 15 LEU B CA 1
ATOM 3310 C C . LEU B 1 18 ? 143.582 22.404 8.361 1.00 13.07 15 LEU B C 1
ATOM 3311 O O . LEU B 1 18 ? 142.488 21.843 8.477 1.00 14.05 15 LEU B O 1
ATOM 3316 N N . ARG B 1 19 ? 144.209 22.995 9.374 1.00 12.61 16 ARG B N 1
ATOM 3317 C CA . ARG B 1 19 ? 143.636 23.045 10.715 1.00 12.87 16 ARG B CA 1
ATOM 3318 C C . ARG B 1 19 ? 143.224 24.470 11.084 1.00 12.15 16 ARG B C 1
ATOM 3319 O O . ARG B 1 19 ? 144.071 25.352 11.243 1.00 11.89 16 ARG B O 1
ATOM 3327 N N . VAL B 1 20 ? 141.912 24.678 11.198 1.00 11.50 17 VAL B N 1
ATOM 3328 C CA . VAL B 1 20 ? 141.320 25.984 11.493 1.00 11.12 17 VAL B CA 1
ATOM 3329 C C . VAL B 1 20 ? 140.537 25.884 12.794 1.00 10.87 17 VAL B C 1
ATOM 3330 O O . VAL B 1 20 ? 139.894 24.868 13.064 1.00 10.78 17 VAL B O 1
ATOM 3334 N N . VAL B 1 21 ? 140.626 26.924 13.617 1.00 10.68 18 VAL B N 1
ATOM 3335 C CA . VAL B 1 21 ? 139.866 27.012 14.857 1.00 10.69 18 VAL B CA 1
ATOM 3336 C C . VAL B 1 21 ? 139.201 28.382 14.859 1.00 11.07 18 VAL B C 1
ATOM 3337 O O . VAL B 1 21 ? 139.824 29.359 14.460 1.00 11.16 18 VAL B O 1
ATOM 3341 N N . PHE B 1 22 ? 137.943 28.457 15.292 1.00 11.27 19 PHE B N 1
ATOM 3342 C CA . PHE B 1 22 ? 137.303 29.760 15.448 1.00 11.56 19 PHE B CA 1
ATOM 3343 C C . PHE B 1 22 ? 136.608 29.966 16.788 1.00 11.85 19 PHE B C 1
ATOM 3344 O O . PHE B 1 22 ? 136.066 29.027 17.380 1.00 11.72 19 PHE B O 1
ATOM 3352 N N . SER B 1 23 ? 136.686 31.206 17.263 1.00 12.32 20 SER B N 1
ATOM 3353 C CA . SER B 1 23 ? 135.999 31.663 18.458 1.00 13.31 20 SER B CA 1
ATOM 3354 C C . SER B 1 23 ? 135.040 32.767 18.037 1.00 13.54 20 SER B C 1
ATOM 3355 O O . SER B 1 23 ? 135.447 33.782 17.489 1.00 14.23 20 SER B O 1
ATOM 3358 N N . GLY B 1 24 ? 133.756 32.549 18.267 1.00 13.69 21 GLY B N 1
ATOM 3359 C CA . GLY B 1 24 ? 132.757 33.523 17.888 1.00 13.69 21 GLY B CA 1
ATOM 3360 C C . GLY B 1 24 ? 131.396 32.888 17.859 1.00 13.53 21 GLY B C 1
ATOM 3361 O O . GLY B 1 24 ? 131.278 31.663 17.948 1.00 13.80 21 GLY B O 1
ATOM 3362 N N . ILE B 1 25 ? 130.380 33.733 17.736 1.00 13.35 22 ILE B N 1
ATOM 3363 C CA . ILE B 1 25 ? 128.990 33.289 17.727 1.00 13.23 22 ILE B CA 1
ATOM 3364 C C . ILE B 1 25 ? 128.238 33.906 16.555 1.00 13.40 22 ILE B C 1
ATOM 3365 O O . ILE B 1 25 ? 128.766 34.770 15.848 1.00 13.41 22 ILE B O 1
ATOM 3370 N N . GLU B 1 26 ? 127.009 33.438 16.352 1.00 13.53 23 GLU B N 1
ATOM 3371 C CA . GLU B 1 26 ? 126.097 34.012 15.370 1.00 14.02 23 GLU B CA 1
ATOM 3372 C C . GLU B 1 26 ? 126.623 33.851 13.935 1.00 13.41 23 GLU B C 1
ATOM 3373 O O . GLU B 1 26 ? 126.909 32.726 13.531 1.00 13.32 23 GLU B O 1
ATOM 3379 N N . ILE B 1 27 ? 126.774 34.945 13.180 1.00 13.16 24 ILE B N 1
ATOM 3380 C CA . ILE B 1 27 ? 127.106 34.819 11.750 1.00 12.49 24 ILE B CA 1
ATOM 3381 C C . ILE B 1 27 ? 128.561 35.104 11.355 1.00 12.22 24 ILE B C 1
ATOM 3382 O O . ILE B 1 27 ? 129.252 34.206 10.887 1.00 12.17 24 ILE B O 1
ATOM 3387 N N . ALA B 1 28 ? 129.013 36.347 11.527 1.00 11.86 25 ALA B N 1
ATOM 3388 C CA . ALA B 1 28 ? 130.234 36.827 10.865 1.00 11.69 25 ALA B CA 1
ATOM 3389 C C . ALA B 1 28 ? 131.457 35.929 11.060 1.00 11.53 25 ALA B C 1
ATOM 3390 O O . ALA B 1 28 ? 132.035 35.443 10.087 1.00 11.88 25 ALA B O 1
ATOM 3392 N N . GLY B 1 29 ? 131.850 35.722 12.314 1.00 11.04 26 GLY B N 1
ATOM 3393 C CA . GLY B 1 29 ? 133.008 34.901 12.624 1.00 10.82 26 GLY B CA 1
ATOM 3394 C C . GLY B 1 29 ? 132.842 33.439 12.243 1.00 10.70 26 GLY B C 1
ATOM 3395 O O . GLY B 1 29 ? 133.687 32.877 11.542 1.00 10.89 26 GLY B O 1
ATOM 3396 N N . PRO B 1 30 ? 131.775 32.801 12.718 1.00 10.47 27 PRO B N 1
ATOM 3397 C CA . PRO B 1 30 ? 131.515 31.399 12.364 1.00 10.41 27 PRO B CA 1
ATOM 3398 C C . PRO B 1 30 ? 131.344 31.137 10.859 1.00 10.40 27 PRO B C 1
ATOM 3399 O O . PRO B 1 30 ? 131.778 30.086 10.389 1.00 10.28 27 PRO B O 1
ATOM 3403 N N . PHE B 1 31 ? 130.746 32.074 10.121 1.00 10.58 28 PHE B N 1
ATOM 3404 C CA . PHE B 1 31 ? 130.647 31.943 8.668 1.00 10.41 28 PHE B CA 1
ATOM 3405 C C . PHE B 1 31 ? 132.038 31.862 8.045 1.00 10.59 28 PHE B C 1
ATOM 3406 O O . PHE B 1 31 ? 132.301 30.993 7.199 1.00 11.06 28 PHE B O 1
ATOM 3414 N N . ALA B 1 32 ? 132.925 32.755 8.483 1.00 10.41 29 ALA B N 1
ATOM 3415 C CA . ALA B 1 32 ? 134.316 32.755 8.032 1.00 10.57 29 ALA B CA 1
ATOM 3416 C C . ALA B 1 32 ? 134.990 31.414 8.306 1.00 10.38 29 ALA B C 1
ATOM 3417 O O . ALA B 1 32 ? 135.655 30.869 7.437 1.00 10.69 29 ALA B O 1
ATOM 3419 N N . GLY B 1 33 ? 134.814 30.889 9.517 1.00 10.44 30 GLY B N 1
ATOM 3420 C CA . GLY B 1 33 ? 135.458 29.642 9.903 1.00 10.27 30 GLY B CA 1
ATOM 3421 C C . GLY B 1 33 ? 134.869 28.442 9.189 1.00 10.31 30 GLY B C 1
ATOM 3422 O O . GLY B 1 33 ? 135.594 27.579 8.677 1.00 10.07 30 GLY B O 1
ATOM 3423 N N . GLN B 1 34 ? 133.543 28.395 9.141 1.00 10.04 31 GLN B N 1
ATOM 3424 C CA . GLN B 1 34 ? 132.855 27.245 8.560 1.00 10.62 31 GLN B CA 1
ATOM 3425 C C . GLN B 1 34 ? 133.091 27.115 7.054 1.00 10.71 31 GLN B C 1
ATOM 3426 O O . GLN B 1 34 ? 133.082 26.004 6.527 1.00 10.44 31 GLN B O 1
ATOM 3440 N N . PHE B 1 36 ? 135.813 27.295 5.487 1.00 11.10 33 PHE B N 1
ATOM 3441 C CA . PHE B 1 36 ? 136.958 26.395 5.344 1.00 11.11 33 PHE B CA 1
ATOM 3442 C C . PHE B 1 36 ? 136.515 24.930 5.365 1.00 10.85 33 PHE B C 1
ATOM 3443 O O . PHE B 1 36 ? 137.062 24.109 4.622 1.00 11.03 33 PHE B O 1
ATOM 3451 N N . ALA B 1 37 ? 135.526 24.622 6.209 1.00 10.76 34 ALA B N 1
ATOM 3452 C CA . ALA B 1 37 ? 134.998 23.258 6.351 1.00 10.45 34 ALA B CA 1
ATOM 3453 C C . ALA B 1 37 ? 134.181 22.796 5.138 1.00 10.30 34 ALA B C 1
ATOM 3454 O O . ALA B 1 37 ? 134.170 21.603 4.812 1.00 10.80 34 ALA B O 1
ATOM 3456 N N . GLU B 1 38 ? 133.497 23.728 4.473 1.00 10.35 35 GLU B N 1
ATOM 3457 C CA . GLU B 1 38 ? 132.791 23.410 3.224 1.00 10.33 35 GLU B CA 1
ATOM 3458 C C . GLU B 1 38 ? 133.758 22.829 2.198 1.00 10.43 35 GLU B C 1
ATOM 3459 O O . GLU B 1 38 ? 133.376 22.008 1.362 1.00 10.43 35 GLU B O 1
ATOM 3465 N N . TRP B 1 39 ? 135.021 23.250 2.293 1.00 10.15 36 TRP B N 1
ATOM 3466 C CA . TRP B 1 39 ? 136.035 22.931 1.295 1.00 10.32 36 TRP B CA 1
ATOM 3467 C C . TRP B 1 39 ? 137.131 21.971 1.789 1.00 10.10 36 TRP B C 1
ATOM 3468 O O . TRP B 1 39 ? 138.203 21.866 1.169 1.00 10.62 36 TRP B O 1
ATOM 3479 N N . GLY B 1 40 ? 136.863 21.284 2.897 1.00 10.41 37 GLY B N 1
ATOM 3480 C CA . GLY B 1 40 ? 137.670 20.138 3.301 1.00 9.98 37 GLY B CA 1
ATOM 3481 C C . GLY B 1 40 ? 138.555 20.280 4.526 1.00 10.62 37 GLY B C 1
ATOM 3482 O O . GLY B 1 40 ? 139.144 19.294 4.984 1.00 10.58 37 GLY B O 1
ATOM 3483 N N . ALA B 1 41 ? 138.650 21.492 5.060 1.00 10.50 38 ALA B N 1
ATOM 3484 C CA . ALA B 1 41 ? 139.497 21.738 6.228 1.00 10.59 38 ALA B CA 1
ATOM 3485 C C . ALA B 1 41 ? 138.941 21.072 7.479 1.00 10.60 38 ALA B C 1
ATOM 3486 O O . ALA B 1 41 ? 137.744 20.803 7.571 1.00 10.72 38 ALA B O 1
ATOM 3488 N N . GLU B 1 42 ? 139.822 20.816 8.441 1.00 10.46 39 GLU B N 1
ATOM 3489 C CA . GLU B 1 42 ? 139.403 20.456 9.788 1.00 11.00 39 GLU B CA 1
ATOM 3490 C C . GLU B 1 42 ? 139.155 21.763 10.529 1.00 11.12 39 GLU B C 1
ATOM 3491 O O . GLU B 1 42 ? 140.077 22.552 10.722 1.00 11.82 39 GLU B O 1
ATOM 3497 N N . VAL B 1 43 ? 137.903 22.002 10.906 1.00 10.66 40 VAL B N 1
ATOM 3498 C CA . VAL B 1 43 ? 137.533 23.248 11.568 1.00 10.68 40 VAL B CA 1
ATOM 3499 C C . VAL B 1 43 ? 136.917 22.975 12.934 1.00 10.87 40 VAL B C 1
ATOM 3500 O O . VAL B 1 43 ? 135.922 22.252 13.056 1.00 10.83 40 VAL B O 1
ATOM 3504 N N . ILE B 1 44 ? 137.533 23.554 13.961 1.00 10.74 41 ILE B N 1
ATOM 3505 C CA . ILE B 1 44 ? 137.046 23.436 15.329 1.00 10.86 41 ILE B CA 1
ATOM 3506 C C . ILE B 1 44 ? 136.298 24.700 15.743 1.00 10.76 41 ILE B C 1
ATOM 3507 O O . ILE B 1 44 ? 136.842 25.808 15.723 1.00 11.40 41 ILE B O 1
ATOM 3512 N N . TRP B 1 45 ? 135.041 24.494 16.115 1.00 10.82 42 TRP B N 1
ATOM 3513 C CA . TRP B 1 45 ? 134.122 25.517 16.593 1.00 10.78 42 TRP B CA 1
ATOM 3514 C C . TRP B 1 45 ? 134.229 25.556 18.117 1.00 11.31 42 TRP B C 1
ATOM 3515 O O . TRP B 1 45 ? 133.892 24.576 18.792 1.00 11.29 42 TRP B O 1
ATOM 3526 N N . ILE B 1 46 ? 134.737 26.664 18.664 1.00 11.22 43 ILE B N 1
ATOM 3527 C CA . ILE B 1 46 ? 134.779 26.819 20.119 1.00 12.05 43 ILE B CA 1
ATOM 3528 C C . ILE B 1 46 ? 133.493 27.443 20.639 1.00 11.91 43 ILE B C 1
ATOM 3529 O O . ILE B 1 46 ? 133.059 28.495 20.160 1.00 12.20 43 ILE B O 1
ATOM 3534 N N . GLU B 1 47 ? 132.884 26.776 21.615 1.00 12.57 44 GLU B N 1
ATOM 3535 C CA . GLU B 1 47 ? 131.744 27.329 22.340 1.00 12.97 44 GLU B CA 1
ATOM 3536 C C . GLU B 1 47 ? 132.090 27.498 23.813 1.00 13.64 44 GLU B C 1
ATOM 3537 O O . GLU B 1 47 ? 133.036 26.885 24.305 1.00 13.84 44 GLU B O 1
ATOM 3543 N N . ASN B 1 48 ? 131.314 28.342 24.493 1.00 14.71 45 ASN B N 1
ATOM 3544 C CA . ASN B 1 48 ? 131.383 28.507 25.947 1.00 16.13 45 ASN B CA 1
ATOM 3545 C C . ASN B 1 48 ? 131.013 27.195 26.647 1.00 16.30 45 ASN B C 1
ATOM 3546 O O . ASN B 1 48 ? 130.573 26.248 26.000 1.00 15.99 45 ASN B O 1
ATOM 3551 N N . VAL B 1 49 ? 131.181 27.151 27.967 1.00 16.78 46 VAL B N 1
ATOM 3552 C CA . VAL B 1 49 ? 130.998 25.914 28.727 1.00 17.15 46 VAL B CA 1
ATOM 3553 C C . VAL B 1 49 ? 129.572 25.729 29.273 1.00 17.31 46 VAL B C 1
ATOM 3554 O O . VAL B 1 49 ? 128.910 24.730 28.969 1.00 17.36 46 VAL B O 1
ATOM 3558 N N . ALA B 1 50 ? 129.105 26.684 30.073 1.00 17.42 47 ALA B N 1
ATOM 3559 C CA . ALA B 1 50 ? 127.787 26.577 30.713 1.00 17.66 47 ALA B CA 1
ATOM 3560 C C . ALA B 1 50 ? 126.625 27.006 29.809 1.00 17.70 47 ALA B C 1
ATOM 3561 O O . ALA B 1 50 ? 125.453 26.799 30.141 1.00 18.11 47 ALA B O 1
ATOM 3563 N N . TRP B 1 51 ? 126.959 27.617 28.678 1.00 17.34 48 TRP B N 1
ATOM 3564 C CA . TRP B 1 51 ? 125.988 27.936 27.633 1.00 17.13 48 TRP B CA 1
ATOM 3565 C C . TRP B 1 51 ? 126.673 27.770 26.279 1.00 16.65 48 TRP B C 1
ATOM 3566 O O . TRP B 1 51 ? 127.899 27.665 26.207 1.00 16.59 48 TRP B O 1
ATOM 3577 N N . ALA B 1 52 ? 125.877 27.732 25.217 1.00 15.81 49 ALA B N 1
ATOM 3578 C CA . ALA B 1 52 ? 126.386 27.468 23.876 1.00 15.12 49 ALA B CA 1
ATOM 3579 C C . ALA B 1 52 ? 126.258 28.695 22.967 1.00 14.61 49 ALA B C 1
ATOM 3580 O O . ALA B 1 52 ? 125.754 29.741 23.387 1.00 14.85 49 ALA B O 1
ATOM 3582 N N . ASP B 1 53 ? 126.742 28.555 21.732 1.00 13.88 50 ASP B N 1
ATOM 3583 C CA . ASP B 1 53 ? 126.592 29.549 20.667 1.00 13.67 50 ASP B CA 1
ATOM 3584 C C . ASP B 1 53 ? 125.116 29.900 20.535 1.00 13.59 50 ASP B C 1
ATOM 3585 O O . ASP B 1 53 ? 124.276 29.009 20.411 1.00 13.53 50 ASP B O 1
ATOM 3590 N N . THR B 1 54 ? 124.803 31.194 20.568 1.00 13.62 51 THR B N 1
ATOM 3591 C CA . THR B 1 54 ? 123.414 31.645 20.453 1.00 14.19 51 THR B CA 1
ATOM 3592 C C . THR B 1 54 ? 122.780 31.307 19.103 1.00 14.07 51 THR B C 1
ATOM 3593 O O . THR B 1 54 ? 121.559 31.332 18.978 1.00 14.21 51 THR B O 1
ATOM 3597 N N . ILE B 1 55 ? 123.602 30.986 18.101 1.00 13.90 52 ILE B N 1
ATOM 3598 C CA . ILE B 1 55 ? 123.073 30.506 16.816 1.00 13.58 52 ILE B CA 1
ATOM 3599 C C . ILE B 1 55 ? 122.129 29.317 17.005 1.00 13.83 52 ILE B C 1
ATOM 3600 O O . ILE B 1 55 ? 121.194 29.141 16.229 1.00 13.85 52 ILE B O 1
ATOM 3605 N N . ARG B 1 56 ? 122.361 28.527 18.053 1.00 14.05 53 ARG B N 1
ATOM 3606 C CA . ARG B 1 56 ? 121.644 27.264 18.244 1.00 14.23 53 ARG B CA 1
ATOM 3607 C C . ARG B 1 56 ? 120.154 27.466 18.519 1.00 14.92 53 ARG B C 1
ATOM 3608 O O . ARG B 1 56 ? 119.363 26.531 18.372 1.00 15.20 53 ARG B O 1
ATOM 3616 N N . VAL B 1 57 ? 119.790 28.687 18.913 1.00 15.33 54 VAL B N 1
ATOM 3617 C CA . VAL B 1 57 ? 118.395 29.067 19.139 1.00 16.17 54 VAL B CA 1
ATOM 3618 C C . VAL B 1 57 ? 117.619 29.076 17.813 1.00 15.84 54 VAL B C 1
ATOM 3619 O O . VAL B 1 57 ? 116.411 28.817 17.793 1.00 16.03 54 VAL B O 1
ATOM 3623 N N . GLN B 1 58 ? 118.317 29.350 16.710 1.00 15.34 55 GLN B N 1
ATOM 3624 C CA . GLN B 1 58 ? 117.688 29.352 15.387 1.00 15.15 55 GLN B CA 1
ATOM 3625 C C . GLN B 1 58 ? 117.223 27.947 15.011 1.00 15.15 55 GLN B C 1
ATOM 3626 O O . GLN B 1 58 ? 117.963 26.977 15.170 1.00 15.16 55 GLN B O 1
ATOM 3632 N N . PRO B 1 59 ? 115.986 27.835 14.529 1.00 15.34 56 PRO B N 1
ATOM 3633 C CA . PRO B 1 59 ? 115.363 26.523 14.320 1.00 15.08 56 PRO B CA 1
ATOM 3634 C C . PRO B 1 59 ? 115.961 25.634 13.219 1.00 14.55 56 PRO B C 1
ATOM 3635 O O . PRO B 1 59 ? 115.861 24.415 13.350 1.00 15.14 56 PRO B O 1
ATOM 3639 N N . ASN B 1 60 ? 116.545 26.205 12.164 1.00 13.64 57 ASN B N 1
ATOM 3640 C CA . ASN B 1 60 ? 116.975 25.400 11.010 1.00 12.90 57 ASN B CA 1
ATOM 3641 C C . ASN B 1 60 ? 118.310 25.802 10.396 1.00 12.34 57 ASN B C 1
ATOM 3642 O O . ASN B 1 60 ? 119.102 24.950 9.987 1.00 11.95 57 ASN B O 1
ATOM 3647 N N . TYR B 1 61 ? 118.547 27.109 10.321 1.00 11.84 58 TYR B N 1
ATOM 3648 C CA . TYR B 1 61 ? 119.765 27.635 9.716 1.00 11.37 58 TYR B CA 1
ATOM 3649 C C . TYR B 1 61 ? 121.069 26.990 10.224 1.00 11.37 58 TYR B C 1
ATOM 3650 O O . TYR B 1 61 ? 121.942 26.688 9.404 1.00 10.73 58 TYR B O 1
ATOM 3659 N N . PRO B 1 62 ? 121.214 26.782 11.541 1.00 11.33 59 PRO B N 1
ATOM 3660 C CA . PRO B 1 62 ? 122.449 26.196 12.084 1.00 11.39 59 PRO B CA 1
ATOM 3661 C C . PRO B 1 62 ? 122.805 24.837 11.480 1.00 11.00 59 PRO B C 1
ATOM 3662 O O . PRO B 1 62 ? 123.988 24.518 11.425 1.00 11.50 59 PRO B O 1
ATOM 3666 N N . GLN B 1 63 ? 121.822 24.065 11.015 1.00 10.61 60 GLN B N 1
ATOM 3667 C CA . GLN B 1 63 ? 122.120 22.799 10.350 1.00 11.11 60 GLN B CA 1
ATOM 3668 C C . GLN B 1 63 ? 122.975 23.024 9.101 1.00 10.85 60 GLN B C 1
ATOM 3669 O O . GLN B 1 63 ? 123.824 22.195 8.763 1.00 11.03 60 GLN B O 1
ATOM 3675 N N . LEU B 1 64 ? 122.762 24.159 8.432 1.00 10.64 61 LEU B N 1
ATOM 3676 C CA . LEU B 1 64 ? 123.605 24.568 7.318 1.00 9.98 61 LEU B CA 1
ATOM 3677 C C . LEU B 1 64 ? 124.870 25.277 7.808 1.00 10.30 61 LEU B C 1
ATOM 3678 O O . LEU B 1 64 ? 125.973 24.960 7.367 1.00 10.14 61 LEU B O 1
ATOM 3683 N N . SER B 1 65 ? 124.707 26.237 8.714 1.00 10.15 62 SER B N 1
ATOM 3684 C CA . SER B 1 65 ? 125.813 27.140 9.042 1.00 9.77 62 SER B CA 1
ATOM 3685 C C . SER B 1 65 ? 126.858 26.521 9.960 1.00 9.93 62 SER B C 1
ATOM 3686 O O . SER B 1 65 ? 127.916 27.115 10.182 1.00 9.66 62 SER B O 1
ATOM 3689 N N . ARG B 1 66 ? 126.567 25.327 10.478 1.00 9.47 63 ARG B N 1
ATOM 3690 C CA . ARG B 1 66 ? 127.503 24.622 11.354 1.00 9.70 63 ARG B CA 1
ATOM 3691 C C . ARG B 1 66 ? 127.798 23.195 10.897 1.00 9.68 63 ARG B C 1
ATOM 3692 O O . ARG B 1 66 ? 128.383 22.413 11.652 1.00 10.33 63 ARG B O 1
ATOM 3700 N N . ARG B 1 67 ? 127.417 22.857 9.664 1.00 9.82 64 ARG B N 1
ATOM 3701 C CA . ARG B 1 67 ? 127.734 21.525 9.145 1.00 9.44 64 ARG B CA 1
ATOM 3702 C C . ARG B 1 67 ? 129.251 21.374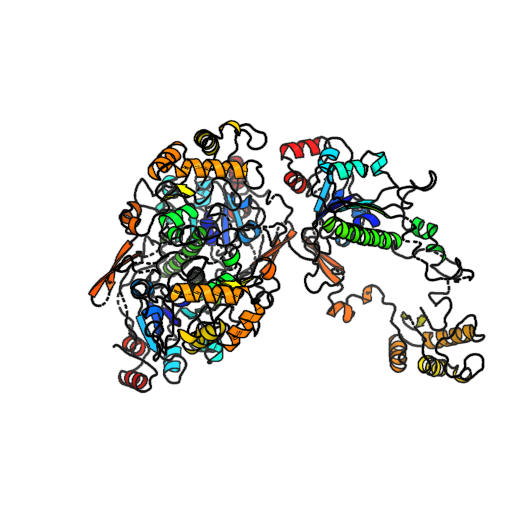 8.977 1.00 9.70 64 ARG B C 1
ATOM 3703 O O . ARG B 1 67 ? 129.978 22.373 8.927 1.00 9.53 64 ARG B O 1
ATOM 3711 N N . ASN B 1 68 ? 129.722 20.129 8.937 1.00 9.58 65 ASN B N 1
ATOM 3712 C CA . ASN B 1 68 ? 131.140 19.812 8.718 1.00 10.01 65 ASN B CA 1
ATOM 3713 C C . ASN B 1 68 ? 132.100 20.282 9.819 1.00 10.08 65 ASN B C 1
ATOM 3714 O O . ASN B 1 68 ? 133.314 20.334 9.596 1.00 10.57 65 ASN B O 1
ATOM 3719 N N . LEU B 1 69 ? 131.564 20.607 10.994 1.00 10.58 66 LEU B N 1
ATOM 3720 C CA . LEU B 1 69 ? 132.368 21.159 12.086 1.00 11.12 66 LEU B CA 1
ATOM 3721 C C . LEU B 1 69 ? 132.630 20.165 13.211 1.00 11.74 66 LEU B C 1
ATOM 3722 O O . LEU B 1 69 ? 131.824 19.263 13.465 1.00 11.71 66 LEU B O 1
ATOM 3727 N N . HIS B 1 70 ? 133.765 20.343 13.881 1.00 11.88 67 HIS B N 1
ATOM 3728 C CA . HIS B 1 70 ? 134.048 19.664 15.140 1.00 12.16 67 HIS B CA 1
ATOM 3729 C C . HIS B 1 70 ? 133.763 20.667 16.254 1.00 12.18 67 HIS B C 1
ATOM 3730 O O . HIS B 1 70 ? 134.075 21.847 16.110 1.00 12.62 67 HIS B O 1
ATOM 3737 N N . ALA B 1 71 ? 133.141 20.203 17.336 1.00 12.10 68 ALA B N 1
ATOM 3738 C CA . ALA B 1 71 ? 132.699 21.082 18.420 1.00 12.26 68 ALA B CA 1
ATOM 3739 C C . ALA B 1 71 ? 133.547 20.947 19.685 1.00 12.42 68 ALA B C 1
ATOM 3740 O O . ALA B 1 71 ? 133.632 19.870 20.282 1.00 12.56 68 ALA B O 1
ATOM 3742 N N . LEU B 1 72 ? 134.163 22.055 20.086 1.00 12.24 69 LEU B N 1
ATOM 3743 C CA . LEU B 1 72 ? 134.926 22.125 21.330 1.00 12.49 69 LEU B CA 1
ATOM 3744 C C . LEU B 1 72 ? 134.222 23.080 22.285 1.00 12.46 69 LEU B C 1
ATOM 3745 O O . LEU B 1 72 ? 133.848 24.181 21.897 1.00 12.80 69 LEU B O 1
ATOM 3750 N N . SER B 1 73 ? 134.027 22.648 23.527 1.00 12.81 70 SER B N 1
ATOM 3751 C CA . SER B 1 73 ? 133.476 23.524 24.560 1.00 13.14 70 SER B CA 1
ATOM 3752 C C . SER B 1 73 ? 134.534 23.730 25.632 1.00 13.45 70 SER B C 1
ATOM 3753 O O . SER B 1 73 ? 134.884 22.804 26.369 1.00 13.26 70 SER B O 1
ATOM 3756 N N . LEU B 1 74 ? 135.055 24.951 25.691 1.00 13.63 71 LEU B N 1
ATOM 3757 C CA . LEU B 1 74 ? 136.228 25.249 26.501 1.00 14.03 71 LEU B CA 1
ATOM 3758 C C . LEU B 1 74 ? 136.283 26.735 26.842 1.00 14.35 71 LEU B C 1
ATOM 3759 O O . LEU B 1 74 ? 136.028 27.588 25.989 1.00 14.17 71 LEU B O 1
ATOM 3764 N N . ASN B 1 75 ? 136.595 27.035 28.101 1.00 14.77 72 ASN B N 1
ATOM 3765 C CA . ASN B 1 75 ? 136.854 28.410 28.519 1.00 15.45 72 ASN B CA 1
ATOM 3766 C C . ASN B 1 75 ? 138.297 28.752 28.193 1.00 15.79 72 ASN B C 1
ATOM 3767 O O . ASN B 1 75 ? 139.212 28.400 28.942 1.00 15.93 72 ASN B O 1
ATOM 3772 N N . ILE B 1 76 ? 138.499 29.448 27.079 1.00 15.81 73 ILE B N 1
ATOM 3773 C CA . ILE B 1 76 ? 139.842 29.628 26.529 1.00 15.84 73 ILE B CA 1
ATOM 3774 C C . ILE B 1 76 ? 140.651 30.745 27.187 1.00 16.37 73 ILE B C 1
ATOM 3775 O O . ILE B 1 76 ? 141.829 30.929 26.873 1.00 16.23 73 ILE B O 1
ATOM 3780 N N . PHE B 1 77 ? 140.021 31.474 28.100 1.00 17.36 74 PHE B N 1
ATOM 3781 C CA . PHE B 1 77 ? 140.663 32.633 28.706 1.00 18.37 74 PHE B CA 1
ATOM 3782 C C . PHE B 1 77 ? 141.123 32.400 30.144 1.00 19.15 74 PHE B C 1
ATOM 3783 O O . PHE B 1 77 ? 141.906 33.191 30.670 1.00 19.73 74 PHE B O 1
ATOM 3791 N N . LYS B 1 78 ? 140.662 31.308 30.754 1.00 19.44 75 LYS B N 1
ATOM 3792 C CA . LYS B 1 78 ? 140.850 31.081 32.190 1.00 20.04 75 LYS B CA 1
ATOM 3793 C C . LYS B 1 78 ? 141.609 29.804 32.557 1.00 19.93 75 LYS B C 1
ATOM 3794 O O . LYS B 1 78 ? 141.210 28.699 32.182 1.00 19.93 75 LYS B O 1
ATOM 3800 N N . ASP B 1 79 ? 142.691 29.981 33.317 1.00 19.73 76 ASP B N 1
ATOM 3801 C CA . ASP B 1 79 ? 143.413 28.886 33.985 1.00 19.55 76 ASP B CA 1
ATOM 3802 C C . ASP B 1 79 ? 143.712 27.676 33.086 1.00 18.88 76 ASP B C 1
ATOM 3803 O O . ASP B 1 79 ? 144.378 27.818 32.065 1.00 18.40 76 ASP B O 1
ATOM 3808 N N . GLU B 1 80 ? 143.217 26.498 33.469 1.00 18.22 77 GLU B N 1
ATOM 3809 C CA . GLU B 1 80 ? 143.484 25.261 32.738 1.00 17.89 77 GLU B CA 1
ATOM 3810 C C . GLU B 1 80 ? 142.908 25.287 31.325 1.00 17.05 77 GLU B C 1
ATOM 3811 O O . GLU B 1 80 ? 143.443 24.647 30.425 1.00 17.13 77 GLU B O 1
ATOM 3817 N N . GLY B 1 81 ? 141.818 26.029 31.151 1.00 16.73 78 GLY B N 1
ATOM 3818 C CA . GLY B 1 81 ? 141.180 26.185 29.853 1.00 15.90 78 GLY B CA 1
ATOM 3819 C C . GLY B 1 81 ? 142.036 26.991 28.897 1.00 15.75 78 GLY B C 1
ATOM 3820 O O . GLY B 1 81 ? 142.161 26.645 27.722 1.00 15.21 78 GLY B O 1
ATOM 3821 N N . ARG B 1 82 ? 142.630 28.068 29.411 1.00 15.35 79 ARG B N 1
ATOM 3822 C CA . ARG B 1 82 ? 143.575 28.875 28.646 1.00 15.72 79 ARG B CA 1
ATOM 3823 C C . ARG B 1 82 ? 144.791 28.048 28.232 1.00 15.55 79 ARG B C 1
ATOM 3824 O O . ARG B 1 82 ? 145.268 28.142 27.100 1.00 15.35 79 ARG B O 1
ATOM 3832 N N . GLU B 1 83 ? 145.287 27.237 29.165 1.00 15.64 80 GLU B N 1
ATOM 3833 C CA . GLU B 1 83 ? 146.420 26.364 28.909 1.00 15.81 80 GLU B CA 1
ATOM 3834 C C . GLU B 1 83 ? 146.112 25.409 27.755 1.00 15.51 80 GLU B C 1
ATOM 3835 O O . GLU B 1 83 ? 146.947 25.204 26.872 1.00 15.43 80 GLU B O 1
ATOM 3841 N N . ALA B 1 84 ? 144.908 24.838 27.777 1.00 15.32 81 ALA B N 1
ATOM 3842 C CA . ALA B 1 84 ? 144.470 23.908 26.741 1.00 14.92 81 ALA B CA 1
ATOM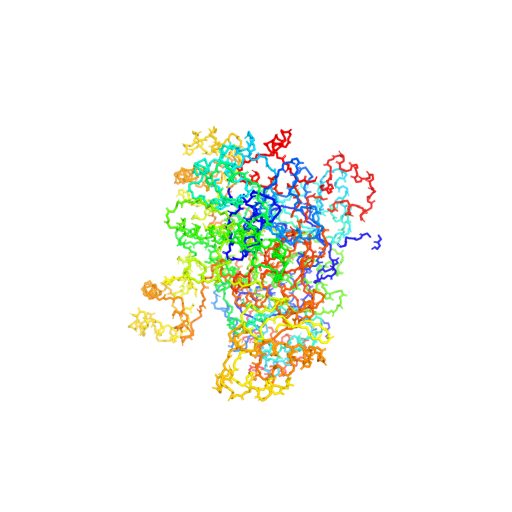 3843 C C . ALA B 1 84 ? 144.347 24.599 25.387 1.00 14.73 81 ALA B C 1
ATOM 3844 O O . ALA B 1 84 ? 144.781 24.056 24.368 1.00 14.49 81 ALA B O 1
ATOM 3846 N N . PHE B 1 85 ? 143.762 25.796 25.381 1.00 14.46 82 PHE B N 1
ATOM 3847 C CA . PHE B 1 85 ? 143.589 26.564 24.148 1.00 14.44 82 PHE B CA 1
ATOM 3848 C C . PHE B 1 85 ? 144.934 26.902 23.505 1.00 14.45 82 PHE B C 1
ATOM 3849 O O . PHE B 1 85 ? 145.121 26.735 22.298 1.00 14.71 82 PHE B O 1
ATOM 3857 N N . LEU B 1 86 ? 145.872 27.380 24.318 1.00 14.40 83 LEU B N 1
ATOM 3858 C CA . LEU B 1 86 ? 147.187 27.746 23.805 1.00 14.50 83 LEU B CA 1
ATOM 3859 C C . LEU B 1 86 ? 147.970 26.526 23.317 1.00 14.51 83 LEU B C 1
ATOM 3860 O O . LEU B 1 86 ? 148.732 26.623 22.353 1.00 14.96 83 LEU B O 1
ATOM 3865 N N . LYS B 1 87 ? 147.755 25.376 23.958 1.00 14.75 84 LYS B N 1
ATOM 3866 C CA . LYS B 1 87 ? 148.326 24.117 23.484 1.00 15.09 84 LYS B CA 1
ATOM 3867 C C . LYS B 1 87 ? 147.759 23.774 22.107 1.00 14.79 84 LYS B C 1
ATOM 3868 O O . LYS B 1 87 ? 148.499 23.392 21.202 1.00 14.75 84 LYS B O 1
ATOM 3874 N N . LEU B 1 88 ? 146.446 23.934 21.960 1.00 14.45 85 LEU B N 1
ATOM 3875 C CA . LEU B 1 88 ? 145.782 23.685 20.682 1.00 14.43 85 LEU B CA 1
ATOM 3876 C C . LEU B 1 88 ? 146.374 24.545 19.558 1.00 14.36 85 LEU B C 1
ATOM 3877 O O . LEU B 1 88 ? 146.567 24.065 18.435 1.00 14.27 85 LEU B O 1
ATOM 3890 N N . GLU B 1 90 ? 149.307 25.450 19.074 1.00 15.10 87 GLU B N 1
ATOM 3891 C CA . GLU B 1 90 ? 150.603 24.953 18.612 1.00 15.54 87 GLU B CA 1
ATOM 3892 C C . GLU B 1 90 ? 150.534 24.211 17.275 1.00 15.30 87 GLU B C 1
ATOM 3893 O O . GLU B 1 90 ? 151.482 24.272 16.489 1.00 15.65 87 GLU B O 1
ATOM 3899 N N . THR B 1 91 ? 149.412 23.535 17.017 1.00 15.36 88 THR B N 1
ATOM 3900 C CA . THR B 1 91 ? 149.223 22.771 15.781 1.00 15.22 88 THR B CA 1
ATOM 3901 C C . THR B 1 91 ? 148.122 23.332 14.880 1.00 14.74 88 THR B C 1
ATOM 3902 O O . THR B 1 91 ? 147.700 22.670 13.932 1.00 15.29 88 THR B O 1
ATOM 3906 N N . THR B 1 92 ? 147.664 24.544 15.188 1.00 13.61 89 THR B N 1
ATOM 3907 C CA . THR B 1 92 ? 146.620 25.213 14.418 1.00 12.94 89 THR B CA 1
ATOM 3908 C C . THR B 1 92 ? 147.245 26.080 13.324 1.00 12.74 89 THR B C 1
ATOM 3909 O O . THR B 1 92 ? 148.228 26.772 13.572 1.00 12.56 89 THR B O 1
ATOM 3913 N N . ASP B 1 93 ? 146.675 26.037 12.119 1.00 12.30 90 ASP B N 1
ATOM 3914 C CA . ASP B 1 93 ? 147.160 26.883 11.019 1.00 12.30 90 ASP B CA 1
ATOM 3915 C C . ASP B 1 93 ? 146.533 28.270 11.030 1.00 11.95 90 ASP B C 1
ATOM 3916 O O . ASP B 1 93 ? 147.218 29.275 10.820 1.00 11.70 90 ASP B O 1
ATOM 3921 N N . ILE B 1 94 ? 145.220 28.313 11.246 1.00 11.32 91 ILE B N 1
ATOM 3922 C CA . ILE B 1 94 ? 144.461 29.560 11.175 1.00 10.81 91 ILE B CA 1
ATOM 3923 C C . ILE B 1 94 ? 143.527 29.641 12.364 1.00 10.78 91 ILE B C 1
ATOM 3924 O O . ILE B 1 94 ? 142.782 28.698 12.644 1.00 10.66 91 ILE B O 1
ATOM 3929 N N . PHE B 1 95 ? 143.581 30.768 13.068 1.00 10.79 92 PHE B N 1
ATOM 3930 C CA . PHE B 1 95 ? 142.642 31.045 14.140 1.00 10.82 92 PHE B CA 1
ATOM 3931 C C . PHE B 1 95 ? 141.826 32.283 13.788 1.00 11.12 92 PHE B C 1
ATOM 3932 O O . PHE B 1 95 ? 142.387 33.337 13.501 1.00 10.56 92 PHE B O 1
ATOM 3940 N N . ILE B 1 96 ? 140.503 32.137 13.792 1.00 11.52 93 ILE B N 1
ATOM 3941 C CA . ILE B 1 96 ? 139.582 33.233 13.490 1.00 12.20 93 ILE B CA 1
ATOM 3942 C C . ILE B 1 96 ? 138.809 33.580 14.757 1.00 12.12 93 ILE B C 1
ATOM 3943 O O . ILE B 1 96 ? 138.290 32.694 15.431 1.00 11.49 93 ILE B O 1
ATOM 3948 N N . GLU B 1 97 ? 138.743 34.865 15.093 1.00 12.20 94 GLU B N 1
ATOM 3949 C CA . GLU B 1 97 ? 137.890 35.291 16.199 1.00 12.64 94 GLU B CA 1
ATOM 3950 C C . GLU B 1 97 ? 137.119 36.564 15.881 1.00 12.64 94 GLU B C 1
ATOM 3951 O O . GLU B 1 97 ? 137.650 37.479 15.244 1.00 12.56 94 GLU B O 1
ATOM 3957 N N . ALA B 1 98 ? 135.868 36.602 16.331 1.00 13.25 95 ALA B N 1
ATOM 3958 C CA . ALA B 1 98 ? 135.033 37.797 16.229 1.00 13.80 95 ALA B CA 1
ATOM 3959 C C . ALA B 1 98 ? 134.733 38.334 17.623 1.00 14.40 95 ALA B C 1
ATOM 3960 O O . ALA B 1 98 ? 134.228 37.608 18.485 1.00 14.38 95 ALA B O 1
ATOM 3962 N N . SER B 1 99 ? 135.062 39.608 17.825 1.00 15.15 96 SER B N 1
ATOM 3963 C CA . SER B 1 99 ? 135.014 40.267 19.127 1.00 16.30 96 SER B CA 1
ATOM 3964 C C . SER B 1 99 ? 134.690 41.740 18.955 1.00 16.36 96 SER B C 1
ATOM 3965 O O . SER B 1 99 ? 134.720 42.264 17.841 1.00 16.11 96 SER B O 1
ATOM 3968 N N . LYS B 1 100 ? 134.401 42.408 20.071 1.00 16.56 97 LYS B N 1
ATOM 3969 C CA . LYS B 1 100 ? 134.252 43.859 20.087 1.00 17.08 97 LYS B CA 1
ATOM 3970 C C . LYS B 1 100 ? 135.642 44.476 20.197 1.00 16.79 97 LYS B C 1
ATOM 3971 O O . LYS B 1 100 ? 136.198 44.582 21.290 1.00 17.17 97 LYS B O 1
ATOM 3977 N N . GLY B 1 101 ? 136.217 44.846 19.056 1.00 16.32 98 GLY B N 1
ATOM 3978 C CA . GLY B 1 101 ? 137.567 45.391 19.021 1.00 15.94 98 GLY B CA 1
ATOM 3979 C C . GLY B 1 101 ? 138.631 44.438 19.556 1.00 15.49 98 GLY B C 1
ATOM 3980 O O . GLY B 1 101 ? 138.500 43.216 19.411 1.00 15.31 98 GLY B O 1
ATOM 3981 N N . PRO B 1 102 ? 139.686 44.984 20.165 1.00 15.24 99 PRO B N 1
ATOM 3982 C CA . PRO B 1 102 ? 140.792 44.171 20.682 1.00 14.92 99 PRO B CA 1
ATOM 3983 C C . PRO B 1 102 ? 140.457 43.490 22.018 1.00 14.79 99 PRO B C 1
ATOM 3984 O O . PRO B 1 102 ? 141.235 43.554 22.977 1.00 15.06 99 PRO B O 1
ATOM 3988 N N . ALA B 1 103 ? 139.303 42.829 22.062 1.00 14.57 100 ALA B N 1
ATOM 3989 C CA . ALA B 1 103 ? 138.862 42.105 23.255 1.00 14.31 100 ALA B CA 1
ATOM 3990 C C . ALA B 1 103 ? 139.826 40.986 23.651 1.00 14.22 100 ALA B C 1
ATOM 3991 O O . ALA B 1 103 ? 140.040 40.755 24.831 1.00 14.22 100 ALA B O 1
ATOM 3993 N N . PHE B 1 104 ? 140.415 40.297 22.677 1.00 13.92 101 PHE B N 1
ATOM 3994 C CA . PHE B 1 104 ? 141.372 39.239 23.008 1.00 14.29 101 PHE B CA 1
ATOM 3995 C C . PHE B 1 104 ? 142.577 39.768 23.783 1.00 14.61 101 PHE B C 1
ATOM 3996 O O . PHE B 1 104 ? 142.985 39.174 24.788 1.00 14.92 101 PHE B O 1
ATOM 4004 N N . ALA B 1 105 ? 143.120 40.895 23.329 1.00 14.63 102 ALA B N 1
ATOM 4005 C CA . ALA B 1 105 ? 144.225 41.555 24.026 1.00 14.93 102 ALA B CA 1
ATOM 4006 C C . ALA B 1 105 ? 143.821 41.944 25.448 1.00 15.30 102 ALA B C 1
ATOM 4007 O O . ALA B 1 105 ? 144.598 41.754 26.395 1.00 15.81 102 ALA B O 1
ATOM 4009 N N . ARG B 1 106 ? 142.606 42.475 25.591 1.00 15.23 103 ARG B N 1
ATOM 4010 C CA . ARG B 1 106 ? 142.074 42.872 26.902 1.00 15.59 103 ARG B CA 1
ATOM 4011 C C . ARG B 1 106 ? 141.987 41.685 27.857 1.00 16.00 103 ARG B C 1
ATOM 4012 O O . ARG B 1 106 ? 142.188 41.835 29.067 1.00 16.09 103 ARG B O 1
ATOM 4020 N N . ARG B 1 107 ? 141.690 40.512 27.296 1.00 15.95 104 ARG B N 1
ATOM 4021 C CA . ARG B 1 107 ? 141.542 39.275 28.064 1.00 16.43 104 ARG B CA 1
ATOM 4022 C C . ARG B 1 107 ? 142.868 38.564 28.334 1.00 16.73 104 ARG B C 1
ATOM 4023 O O . ARG B 1 107 ? 142.892 37.506 28.976 1.00 17.58 104 ARG B O 1
ATOM 4031 N N . GLY B 1 108 ? 143.963 39.130 27.833 1.00 16.75 105 GLY B N 1
ATOM 4032 C CA . GLY B 1 108 ? 145.286 38.580 28.070 1.00 16.63 105 GLY B CA 1
ATOM 4033 C C . GLY B 1 108 ? 145.853 37.725 26.948 1.00 16.59 105 GLY B C 1
ATOM 4034 O O . GLY B 1 108 ? 146.968 37.214 27.066 1.00 17.24 105 GLY B O 1
ATOM 4035 N N . ILE B 1 109 ? 145.098 37.558 25.864 1.00 15.93 106 ILE B N 1
ATOM 4036 C CA . ILE B 1 109 ? 145.578 36.782 24.721 1.00 15.55 106 ILE B CA 1
ATOM 4037 C C . ILE B 1 109 ? 145.877 37.689 23.528 1.00 15.08 106 ILE B C 1
ATOM 4038 O O . ILE B 1 109 ? 145.084 37.805 22.588 1.00 14.64 106 ILE B O 1
ATOM 4043 N N . THR B 1 110 ? 147.031 38.344 23.595 1.00 14.63 107 THR B N 1
ATOM 4044 C CA . THR B 1 110 ? 147.519 39.186 22.507 1.00 14.60 107 THR B CA 1
ATOM 4045 C C . THR B 1 110 ? 148.026 38.321 21.363 1.00 14.37 107 THR B C 1
ATOM 4046 O O . THR B 1 110 ? 148.239 37.122 21.534 1.00 14.42 107 THR B O 1
ATOM 4050 N N . ASP B 1 111 ? 148.233 38.932 20.199 1.00 14.26 108 ASP B N 1
ATOM 4051 C CA . ASP B 1 111 ? 148.878 38.237 19.083 1.00 14.48 108 ASP B CA 1
ATOM 4052 C C . ASP B 1 111 ? 150.247 37.718 19.495 1.00 14.52 108 ASP B C 1
ATOM 4053 O O . ASP B 1 111 ? 150.665 36.640 19.079 1.00 14.37 108 ASP B O 1
ATOM 4058 N N . GLU B 1 112 ? 150.941 38.492 20.325 1.00 15.09 109 GLU 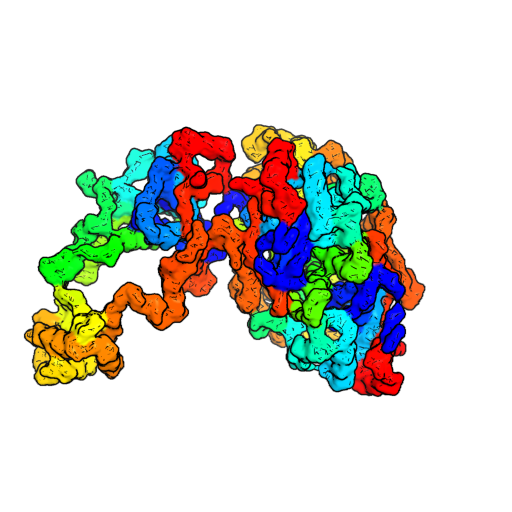B N 1
ATOM 4059 C CA . GLU B 1 112 ? 152.267 38.107 20.797 1.00 15.85 109 GLU B CA 1
ATOM 4060 C C . GLU B 1 112 ? 152.227 36.801 21.595 1.00 15.49 109 GLU B C 1
ATOM 4061 O O . GLU B 1 112 ? 153.075 35.926 21.405 1.00 15.20 109 GLU B O 1
ATOM 4067 N N . VAL B 1 113 ? 151.225 36.666 22.464 1.00 15.37 110 VAL B N 1
ATOM 4068 C CA . VAL B 1 113 ? 151.012 35.434 23.223 1.00 15.35 110 VAL B CA 1
ATOM 4069 C C . VAL B 1 113 ? 150.749 34.254 22.274 1.00 15.12 110 VAL B C 1
ATOM 4070 O O . VAL B 1 113 ? 151.332 33.179 22.433 1.00 15.19 110 VAL B O 1
ATOM 4074 N N . LEU B 1 114 ? 149.893 34.471 21.275 1.00 14.87 111 LEU B N 1
ATOM 4075 C CA . LEU B 1 114 ? 149.565 33.421 20.307 1.00 14.63 111 LEU B CA 1
ATOM 4076 C C . LEU B 1 114 ? 150.800 32.953 19.545 1.00 14.59 111 LEU B C 1
ATOM 4077 O O . LEU B 1 114 ? 151.025 31.751 19.403 1.00 15.02 111 LEU B O 1
ATOM 4082 N N . TRP B 1 115 ? 151.617 33.903 19.094 1.00 14.71 112 TRP B N 1
ATOM 4083 C CA . TRP B 1 115 ? 152.818 33.578 18.330 1.00 15.04 112 TRP B CA 1
ATOM 4084 C C . TRP B 1 115 ? 153.911 32.911 19.174 1.00 15.76 112 TRP B C 1
ATOM 4085 O O . TRP B 1 115 ? 154.776 32.220 18.633 1.00 15.59 112 TRP B O 1
ATOM 4096 N N . GLN B 1 116 ? 153.858 33.117 20.490 1.00 16.61 113 GLN B N 1
ATOM 4097 C CA . GLN B 1 116 ? 154.742 32.403 21.413 1.00 17.65 113 GLN B CA 1
ATOM 4098 C C . GLN B 1 116 ? 154.477 30.903 21.350 1.00 17.53 113 GLN B C 1
ATOM 4099 O O . GLN B 1 116 ? 155.403 30.100 21.455 1.00 18.12 113 GLN B O 1
ATOM 4105 N N . HIS B 1 117 ? 153.216 30.534 21.144 1.00 17.31 114 HIS B N 1
ATOM 4106 C CA . HIS B 1 117 ? 152.836 29.131 21.038 1.00 17.14 114 HIS B CA 1
ATOM 4107 C C . HIS B 1 117 ? 152.911 28.608 19.611 1.00 16.79 114 HIS B C 1
ATOM 4108 O O . HIS B 1 117 ? 153.235 27.439 19.392 1.00 16.99 114 HIS B O 1
ATOM 4115 N N . ASN B 1 118 ? 152.630 29.478 18.644 1.00 16.03 115 ASN B N 1
ATOM 4116 C CA . ASN B 1 118 ? 152.787 29.130 17.237 1.00 15.20 115 ASN B CA 1
ATOM 4117 C C . ASN B 1 118 ? 153.212 30.318 16.386 1.00 15.18 115 ASN B C 1
ATOM 4118 O O . ASN B 1 118 ? 152.371 31.106 15.960 1.00 14.76 115 ASN B O 1
ATOM 4123 N N . PRO B 1 119 ? 154.513 30.427 16.127 1.00 15.13 116 PRO B N 1
ATOM 4124 C CA . PRO B 1 119 ? 155.071 31.516 15.314 1.00 15.21 116 PRO B CA 1
ATOM 4125 C C . PRO B 1 119 ? 154.492 31.615 13.903 1.00 14.85 116 PRO B C 1
ATOM 4126 O O . PRO B 1 119 ? 154.600 32.678 13.290 1.00 15.08 116 PRO B O 1
ATOM 4130 N N . LYS B 1 120 ? 153.895 30.531 13.408 1.00 14.25 117 LYS B N 1
ATOM 4131 C CA . LYS B 1 120 ? 153.357 30.477 12.052 1.00 14.14 117 LYS B CA 1
ATOM 4132 C C . LYS B 1 120 ? 151.875 30.840 11.980 1.00 13.17 117 LYS B C 1
ATOM 4133 O O . LYS B 1 120 ? 151.315 30.954 10.886 1.00 13.19 117 LYS B O 1
ATOM 4139 N N . LEU B 1 121 ? 151.240 31.017 13.133 1.00 12.50 118 LEU B N 1
ATOM 4140 C CA . LEU B 1 121 ? 149.781 31.165 13.185 1.00 11.63 118 LEU B CA 1
ATOM 4141 C C . LEU B 1 121 ? 149.253 32.355 12.375 1.00 11.43 118 LEU B C 1
ATOM 4142 O O . LEU B 1 121 ? 149.763 33.477 12.484 1.00 11.36 118 LEU B O 1
ATOM 4147 N N . VAL B 1 122 ? 148.240 32.091 11.548 1.00 11.06 119 VAL B N 1
ATOM 4148 C CA . VAL B 1 122 ? 147.477 33.158 10.897 1.00 10.61 119 VAL B CA 1
ATOM 4149 C C . VAL B 1 122 ? 146.285 33.489 11.796 1.00 11.03 119 VAL B C 1
ATOM 4150 O O . VAL B 1 122 ? 145.464 32.616 12.091 1.00 11.40 119 VAL B O 1
ATOM 4154 N N . ILE B 1 123 ? 146.209 34.744 12.232 1.00 10.63 120 ILE B N 1
ATOM 4155 C CA . ILE B 1 123 ? 145.166 35.196 13.150 1.00 11.15 120 ILE B CA 1
ATOM 4156 C C . ILE B 1 123 ? 144.272 36.203 12.448 1.00 11.20 120 ILE B C 1
ATOM 4157 O O . ILE B 1 123 ? 144.756 37.224 11.958 1.00 11.68 120 ILE B O 1
ATOM 4162 N N . ALA B 1 124 ? 142.973 35.922 12.401 1.00 11.30 121 ALA B N 1
ATOM 4163 C CA . ALA B 1 124 ? 142.018 36.859 11.826 1.00 11.28 121 ALA B CA 1
ATOM 4164 C C . ALA B 1 124 ? 141.091 37.414 12.898 1.00 11.20 121 ALA B C 1
ATOM 4165 O O . ALA B 1 124 ? 140.365 36.665 13.554 1.00 11.66 121 ALA B O 1
ATOM 4167 N N . HIS B 1 125 ? 141.126 38.735 13.059 1.00 11.17 122 HIS B N 1
ATOM 4168 C CA . HIS B 1 125 ? 140.309 39.442 14.038 1.00 11.48 122 HIS B CA 1
ATOM 4169 C C . HIS B 1 125 ? 139.179 40.162 13.310 1.00 11.78 122 HIS B C 1
ATOM 4170 O O . HIS B 1 125 ? 139.425 41.132 12.585 1.00 11.93 122 HIS B O 1
ATOM 4177 N N . LEU B 1 126 ? 137.949 39.690 13.506 1.00 12.06 123 LEU B N 1
ATOM 4178 C CA . LEU B 1 126 ? 136.770 40.317 12.921 1.00 12.44 123 LEU B CA 1
ATOM 4179 C C . LEU B 1 126 ? 136.051 41.158 13.964 1.00 12.35 123 LEU B C 1
ATOM 4180 O O . LEU B 1 126 ? 135.660 40.648 15.010 1.00 12.74 123 LEU B O 1
ATOM 4185 N N . SER B 1 127 ? 135.881 42.446 13.681 1.00 11.44 124 SER B N 1
ATOM 4186 C CA . SER B 1 127 ? 135.186 43.345 14.597 1.00 11.21 124 SER B CA 1
ATOM 4187 C C . SER B 1 127 ? 134.360 44.357 13.821 1.00 11.13 124 SER B C 1
ATOM 4188 O O . SER B 1 127 ? 134.516 44.494 12.603 1.00 11.52 124 SER B O 1
ATOM 4191 N N . GLY B 1 128 ? 133.490 45.074 14.526 1.00 11.24 125 GLY B N 1
ATOM 4192 C CA . GLY B 1 128 ? 132.671 46.093 13.891 1.00 11.38 125 GLY B CA 1
ATOM 4193 C C . GLY B 1 128 ? 133.475 47.290 13.418 1.00 11.46 125 GLY B C 1
ATOM 4194 O O . GLY B 1 128 ? 133.221 47.823 12.332 1.00 11.67 125 GLY B O 1
ATOM 4195 N N . PHE B 1 129 ? 134.457 47.694 14.224 1.00 11.95 126 PHE B N 1
ATOM 4196 C CA . PHE B 1 129 ? 135.133 48.981 14.051 1.00 11.93 126 PHE B CA 1
ATOM 4197 C C . PHE B 1 129 ? 136.662 48.898 14.020 1.00 12.20 126 PHE B C 1
ATOM 4198 O O . PHE B 1 129 ? 137.340 49.920 13.886 1.00 12.07 126 PHE B O 1
ATOM 4206 N N . GLY B 1 130 ? 137.203 47.689 14.134 1.00 12.10 127 GLY B N 1
ATOM 4207 C CA . GLY B 1 130 ? 138.639 47.490 14.011 1.00 12.54 127 GLY B CA 1
ATOM 4208 C C . GLY B 1 130 ? 139.353 47.219 15.319 1.00 12.80 127 GLY B C 1
ATOM 4209 O O . GLY B 1 130 ? 138.783 47.397 16.397 1.00 12.85 127 GLY B O 1
ATOM 4210 N N . GLN B 1 131 ? 140.607 46.785 15.210 1.00 13.21 128 GLN B N 1
ATOM 4211 C CA . GLN B 1 131 ? 141.439 46.454 16.370 1.00 13.61 128 GLN B CA 1
ATOM 4212 C C . GLN B 1 131 ? 142.049 47.674 17.056 1.00 13.98 128 GLN B C 1
ATOM 4213 O O . GLN B 1 131 ? 142.557 47.578 18.180 1.00 14.43 128 GLN B O 1
ATOM 4219 N N . TYR B 1 132 ? 142.021 48.811 16.367 1.00 14.32 129 TYR B N 1
ATOM 4220 C CA . TYR B 1 132 ? 142.546 50.057 16.913 1.00 14.89 129 TYR B CA 1
ATOM 4221 C C . TYR B 1 132 ? 141.764 51.232 16.347 1.00 15.40 129 TYR B C 1
ATOM 4222 O O . TYR B 1 132 ? 141.050 51.094 15.353 1.00 14.86 129 TYR B O 1
ATOM 4231 N N . GLY B 1 133 ? 141.911 52.389 16.981 1.00 16.03 130 GLY B N 1
ATOM 4232 C CA . GLY B 1 133 ? 141.244 53.598 16.538 1.00 17.82 130 GLY B CA 1
ATOM 4233 C C . GLY B 1 133 ? 141.042 54.503 17.731 1.00 18.97 130 GLY B C 1
ATOM 4234 O O . GLY B 1 133 ? 141.969 54.699 18.518 1.00 20.06 130 GLY B O 1
ATOM 4235 N N . THR B 1 134 ? 139.833 55.033 17.875 1.00 19.72 131 THR B N 1
ATOM 4236 C CA . THR B 1 134 ? 139.491 55.895 19.011 1.00 20.63 131 THR B CA 1
ATOM 4237 C C . THR B 1 134 ? 138.866 55.099 20.158 1.00 21.46 131 THR B C 1
ATOM 4238 O O . THR B 1 134 ? 138.341 54.005 19.951 1.00 21.14 131 THR B O 1
ATOM 4242 N N . GLU B 1 135 ? 138.902 55.666 21.365 1.00 22.37 132 GLU B N 1
ATOM 4243 C CA . GLU B 1 135 ? 138.249 55.049 22.523 1.00 23.51 132 GLU B CA 1
ATOM 4244 C C . GLU B 1 135 ? 136.727 55.003 22.359 1.00 23.68 132 GLU B C 1
ATOM 4245 O O . GLU B 1 135 ? 136.067 54.094 22.870 1.00 23.90 132 GLU B O 1
ATOM 4251 N N . GLU B 1 136 ? 136.187 55.982 21.635 1.00 24.06 133 GLU B N 1
ATOM 4252 C CA . GLU B 1 136 ? 134.747 56.129 21.431 1.00 24.86 133 GLU B CA 1
ATOM 4253 C C . GLU B 1 136 ? 134.125 55.010 20.589 1.00 24.74 133 GLU B C 1
ATOM 4254 O O . GLU B 1 136 ? 133.053 54.508 20.926 1.00 24.92 133 GLU B O 1
ATOM 4260 N N . TYR B 1 137 ? 134.805 54.619 19.511 1.00 24.59 134 TYR B N 1
ATOM 4261 C CA . TYR B 1 137 ? 134.222 53.725 18.506 1.00 24.40 134 TYR B CA 1
ATOM 4262 C C . TYR B 1 137 ? 134.746 52.291 18.529 1.00 24.38 134 TYR B C 1
ATOM 4263 O O . TYR B 1 137 ? 133.996 51.356 18.242 1.00 24.33 134 TYR B O 1
ATOM 4272 N N . THR B 1 138 ? 136.025 52.121 18.864 1.00 24.32 135 THR B N 1
ATOM 4273 C CA . THR B 1 138 ? 136.720 50.838 18.693 1.00 24.21 135 THR B CA 1
ATOM 4274 C C . THR B 1 138 ? 136.040 49.658 19.390 1.00 24.96 135 THR B C 1
ATOM 4275 O O . THR B 1 138 ? 136.035 48.542 18.862 1.00 25.12 135 THR B O 1
ATOM 4279 N N . ASN B 1 139 ? 135.461 49.909 20.561 1.00 25.67 136 ASN B N 1
ATOM 4280 C CA . ASN B 1 139 ? 134.939 48.834 21.401 1.00 26.26 136 ASN B CA 1
ATOM 4281 C C . ASN B 1 139 ? 133.418 48.721 21.401 1.00 26.40 136 ASN B C 1
ATOM 4282 O O . ASN B 1 139 ? 132.828 48.076 22.271 1.00 26.58 136 ASN B O 1
ATOM 4287 N N . LEU B 1 140 ? 132.799 49.342 20.405 1.00 26.74 137 LEU B N 1
ATOM 4288 C CA . LEU B 1 140 ? 131.356 49.287 20.237 1.00 26.85 137 LEU B CA 1
ATOM 4289 C C . LEU B 1 140 ? 130.922 47.928 19.675 1.00 27.03 137 LEU B C 1
ATOM 4290 O O . LEU B 1 140 ? 131.682 47.289 18.941 1.00 26.99 137 LEU B O 1
ATOM 4295 N N . PRO B 1 141 ? 129.720 47.477 20.041 1.00 27.09 138 PRO B N 1
ATOM 4296 C CA . PRO B 1 141 ? 129.195 46.185 19.572 1.00 27.13 138 PRO B CA 1
ATOM 4297 C C . PRO B 1 141 ? 129.112 46.066 18.051 1.00 27.08 138 PRO B C 1
ATOM 4298 O O . PRO B 1 141 ? 128.778 47.044 17.377 1.00 27.30 138 PRO B O 1
ATOM 4302 N N . ALA B 1 142 ? 129.426 44.876 17.538 1.00 26.85 139 ALA B N 1
ATOM 4303 C CA . ALA B 1 142 ? 129.313 44.577 16.116 1.00 26.30 139 ALA B CA 1
ATOM 4304 C C . ALA B 1 142 ? 127.898 44.112 15.792 1.00 25.93 139 ALA B C 1
ATOM 4305 O O . ALA B 1 142 ? 127.375 43.190 16.428 1.00 26.14 139 ALA B O 1
ATOM 4307 N N . TYR B 1 143 ? 127.279 44.775 14.822 1.00 24.95 140 TYR B N 1
ATOM 4308 C CA . TYR B 1 143 ? 125.943 44.419 14.349 1.00 24.23 140 TYR B CA 1
ATOM 4309 C C . TYR B 1 143 ? 125.831 44.752 12.876 1.00 22.67 140 TYR B C 1
ATOM 4310 O O . TYR B 1 143 ? 126.287 45.809 12.443 1.00 22.57 140 TYR B O 1
ATOM 4319 N N . ASN B 1 144 ? 125.214 43.853 12.112 1.00 20.69 141 ASN B N 1
ATOM 4320 C CA . ASN B 1 144 ? 125.104 44.028 10.668 1.00 18.89 141 ASN B CA 1
ATOM 4321 C C . ASN B 1 144 ? 124.491 45.381 10.283 1.00 18.05 141 ASN B C 1
ATOM 4322 O O . ASN B 1 144 ? 125.035 46.087 9.435 1.00 17.26 141 ASN B O 1
ATOM 4327 N N . THR B 1 145 ? 123.381 45.758 10.921 1.00 17.07 142 THR B N 1
ATOM 4328 C CA . THR B 1 145 ? 122.731 47.028 10.589 1.00 16.60 142 THR B CA 1
ATOM 4329 C C . THR B 1 145 ? 123.627 48.214 10.932 1.00 16.07 142 THR B C 1
ATOM 4330 O O . THR B 1 145 ? 123.631 49.215 10.212 1.00 15.53 142 THR B O 1
ATOM 4334 N N . ILE B 1 146 ? 124.378 48.097 12.028 1.00 15.68 143 ILE B N 1
ATOM 4335 C CA . ILE B 1 146 ? 125.303 49.157 12.432 1.00 15.54 143 ILE B CA 1
ATOM 4336 C C . ILE B 1 146 ? 126.446 49.301 11.429 1.00 14.97 143 ILE B C 1
ATOM 4337 O O . ILE B 1 146 ? 126.825 50.417 11.084 1.00 15.19 143 ILE B O 1
ATOM 4342 N N . ALA B 1 147 ? 126.986 48.175 10.964 1.00 14.33 144 ALA B N 1
ATOM 4343 C CA . ALA B 1 147 ? 128.037 48.199 9.946 1.00 13.58 144 ALA B CA 1
ATOM 4344 C C . ALA B 1 147 ? 127.531 48.848 8.660 1.00 13.14 144 ALA B C 1
ATOM 4345 O O . ALA B 1 147 ? 128.239 49.647 8.046 1.00 12.97 144 ALA B O 1
ATOM 4347 N N . GLN B 1 148 ? 126.302 48.523 8.264 1.00 12.94 145 GLN B N 1
ATOM 4348 C CA . GLN B 1 148 ? 125.705 49.141 7.081 1.00 12.59 145 GLN B CA 1
ATOM 4349 C C . GLN B 1 148 ? 125.495 50.642 7.295 1.00 12.71 145 GLN B C 1
ATOM 4350 O O . GLN B 1 148 ? 125.789 51.445 6.407 1.00 12.67 145 GLN B O 1
ATOM 4356 N N . ALA B 1 149 ? 125.016 51.010 8.484 1.00 12.88 146 ALA B N 1
ATOM 4357 C CA . ALA B 1 149 ? 124.773 52.417 8.819 1.00 12.96 146 ALA B CA 1
ATOM 4358 C C . ALA B 1 149 ? 126.058 53.248 8.783 1.00 12.87 146 ALA B C 1
ATOM 4359 O O . ALA B 1 149 ? 126.084 54.353 8.237 1.00 13.13 146 ALA B O 1
ATOM 4361 N N . PHE B 1 150 ? 127.124 52.689 9.344 1.00 12.83 147 PHE B N 1
ATOM 4362 C CA . PHE B 1 150 ? 128.382 53.395 9.556 1.00 12.77 147 PHE B CA 1
ATOM 4363 C C . PHE B 1 150 ? 129.249 53.497 8.300 1.00 12.70 147 PHE B C 1
ATOM 4364 O O . PHE B 1 150 ? 130.140 54.343 8.228 1.00 12.63 147 PHE B O 1
ATOM 4372 N N . SER B 1 151 ? 128.981 52.633 7.319 1.00 12.43 148 SER B N 1
ATOM 4373 C CA . SER B 1 151 ? 129.819 52.493 6.125 1.00 11.95 148 SER B CA 1
ATOM 4374 C C . SER B 1 151 ? 129.272 53.223 4.905 1.00 11.93 148 SER B C 1
ATOM 4375 O O . SER B 1 151 ? 129.905 53.231 3.843 1.00 11.63 148 SER B O 1
ATOM 4378 N N . GLY B 1 152 ? 128.083 53.803 5.049 1.00 11.61 149 GLY B N 1
ATOM 4379 C CA . GLY B 1 152 ? 127.391 54.416 3.930 1.00 11.90 149 GLY B CA 1
ATOM 4380 C C . GLY B 1 152 ? 126.682 53.425 3.016 1.00 11.97 149 GLY B C 1
ATOM 4381 O O . GLY B 1 152 ? 126.196 53.807 1.954 1.00 12.24 149 GLY B O 1
ATOM 4382 N N . TYR B 1 153 ? 126.601 52.161 3.425 1.00 11.96 150 TYR B N 1
ATOM 4383 C CA . TYR B 1 153 ? 125.908 51.161 2.617 1.00 11.79 150 TYR B CA 1
ATOM 4384 C C . TYR B 1 153 ? 124.403 51.281 2.779 1.00 11.99 150 TYR B C 1
ATOM 4385 O O . TYR B 1 153 ? 123.660 51.199 1.801 1.00 11.71 150 TYR B O 1
ATOM 4394 N N . LEU B 1 154 ? 123.957 51.492 4.014 1.00 12.04 151 LEU B N 1
ATOM 4395 C CA . LEU B 1 154 ? 122.527 51.552 4.301 1.00 12.57 151 LEU B CA 1
ATOM 4396 C C . LEU B 1 154 ? 121.861 52.724 3.582 1.00 12.82 151 LEU B C 1
ATOM 4397 O O . LEU B 1 154 ? 120.808 52.557 2.964 1.00 13.11 151 LEU B O 1
ATOM 4402 N N . ILE B 1 155 ? 122.498 53.894 3.631 1.00 12.95 152 ILE B N 1
ATOM 4403 C CA . ILE B 1 155 ? 121.927 55.102 3.035 1.00 13.21 152 ILE B CA 1
ATOM 4404 C C . ILE B 1 155 ? 121.703 54.990 1.524 1.00 13.40 152 ILE B C 1
ATOM 4405 O O . ILE B 1 155 ? 120.866 55.699 0.966 1.00 13.66 152 ILE B O 1
ATOM 4410 N N . GLN B 1 156 ? 122.431 54.091 0.864 1.00 13.37 153 GLN B N 1
ATOM 4411 C CA . GLN B 1 156 ? 122.281 53.948 -0.583 1.00 13.40 153 GLN B CA 1
ATOM 4412 C C . GLN B 1 156 ? 121.371 52.794 -0.996 1.00 13.11 153 GLN B C 1
ATOM 4413 O O . GLN B 1 156 ? 121.093 52.609 -2.184 1.00 13.26 153 GLN B O 1
ATOM 4419 N N . ASN B 1 157 ? 120.904 52.033 -0.009 1.00 13.17 154 ASN B N 1
ATOM 4420 C CA . ASN B 1 157 ? 119.940 50.963 -0.237 1.00 13.41 154 ASN B CA 1
ATOM 4421 C C . ASN B 1 157 ? 118.519 51.415 0.082 1.00 13.79 154 ASN B C 1
ATOM 4422 O O . ASN B 1 157 ? 118.309 52.313 0.898 1.00 13.64 154 ASN B O 1
ATOM 4427 N N . GLY B 1 158 ? 117.546 50.788 -0.563 1.00 14.20 155 GLY B N 1
ATOM 4428 C CA . GLY B 1 158 ? 116.156 51.128 -0.329 1.00 14.88 155 GLY B CA 1
ATOM 4429 C C . GLY B 1 158 ? 115.561 52.017 -1.400 1.00 15.72 155 GLY 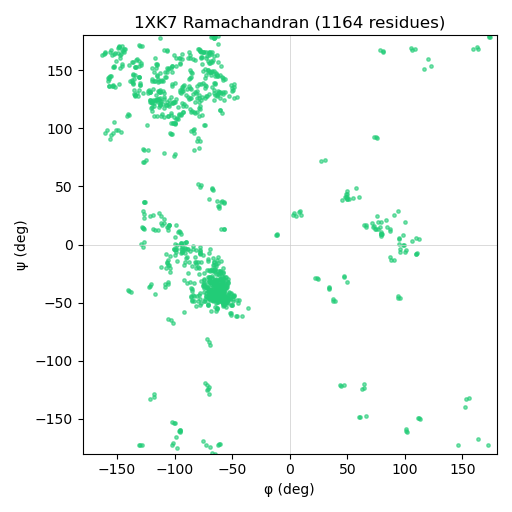B C 1
ATOM 4430 O O . GLY B 1 158 ? 116.083 52.097 -2.518 1.00 15.48 155 GLY B O 1
ATOM 4431 N N . ASP B 1 159 ? 114.456 52.671 -1.039 1.00 16.60 156 ASP B N 1
ATOM 4432 C CA . ASP B 1 159 ? 113.663 53.508 -1.940 1.00 18.00 156 ASP B CA 1
ATOM 4433 C C . ASP B 1 159 ? 114.069 54.970 -1.784 1.00 18.47 156 ASP B C 1
ATOM 4434 O O . ASP B 1 159 ? 114.644 55.351 -0.766 1.00 18.19 156 ASP B O 1
ATOM 4439 N N . VAL B 1 160 ? 113.747 55.781 -2.790 1.00 19.57 157 VAL B N 1
ATOM 4440 C CA . VAL B 1 160 ? 114.090 57.208 -2.803 1.00 20.87 157 VAL B CA 1
ATOM 4441 C C . VAL B 1 160 ? 113.819 57.893 -1.457 1.00 21.18 157 VAL B C 1
ATOM 4442 O O . VAL B 1 160 ? 114.684 58.599 -0.937 1.00 21.99 157 VAL B O 1
ATOM 4446 N N . ASP B 1 161 ? 112.635 57.674 -0.890 1.00 21.67 158 ASP B N 1
ATOM 4447 C CA . ASP B 1 161 ? 112.292 58.285 0.397 1.00 22.10 158 ASP B CA 1
ATOM 4448 C C . ASP B 1 161 ? 112.181 57.274 1.537 1.00 21.60 158 ASP B C 1
ATOM 4449 O O . ASP B 1 161 ? 111.489 57.519 2.532 1.00 21.93 158 ASP B O 1
ATOM 4454 N N . GLN B 1 162 ? 112.869 56.142 1.390 1.00 20.55 159 GLN B N 1
ATOM 4455 C CA . GLN B 1 162 ? 112.934 55.133 2.445 1.00 19.51 159 GLN B CA 1
ATOM 4456 C C . GLN B 1 162 ? 114.182 54.257 2.318 1.00 18.80 159 GLN B C 1
ATOM 4457 O O . GLN B 1 162 ? 114.151 53.229 1.635 1.00 18.28 159 GLN B O 1
ATOM 4463 N N . PRO B 1 163 ? 115.274 54.655 2.973 1.00 18.33 160 PRO B N 1
ATOM 4464 C CA . PRO B 1 163 ? 116.461 53.794 3.045 1.00 18.05 160 PRO B CA 1
ATOM 4465 C C . PRO B 1 163 ? 116.114 52.502 3.772 1.00 17.79 160 PRO B C 1
ATOM 4466 O O . PRO B 1 163 ? 115.199 52.492 4.596 1.00 17.53 160 PRO B O 1
ATOM 4478 N N . PRO B 1 165 ? 118.252 48.552 5.023 1.00 15.55 162 PRO B N 1
ATOM 4479 C CA . PRO B 1 165 ? 119.476 47.745 4.957 1.00 14.92 162 PRO B CA 1
ATOM 4480 C C . PRO B 1 165 ? 119.329 46.604 3.957 1.00 14.30 162 PRO B C 1
ATOM 4481 O O . PRO B 1 165 ? 118.209 46.164 3.686 1.00 14.45 162 PRO B O 1
ATOM 4485 N N . ALA B 1 166 ? 120.447 46.155 3.396 1.00 13.35 163 ALA B N 1
ATOM 4486 C CA . ALA B 1 166 ? 120.454 44.936 2.595 1.00 12.63 163 ALA B CA 1
ATOM 4487 C C . ALA B 1 166 ? 120.229 43.732 3.517 1.00 12.49 163 ALA B C 1
ATOM 4488 O O . ALA B 1 166 ? 120.637 43.743 4.683 1.00 12.02 163 ALA B O 1
ATOM 4490 N N . PHE B 1 167 ? 119.587 42.702 2.972 1.00 12.22 164 PHE B N 1
ATOM 4491 C CA . PHE B 1 167 ? 118.985 41.612 3.744 1.00 12.35 164 PHE B CA 1
ATOM 4492 C C . PHE B 1 167 ? 119.320 40.257 3.086 1.00 11.96 164 PHE B C 1
ATOM 4493 O O . PHE B 1 167 ? 119.401 40.188 1.866 1.00 12.15 164 PHE B O 1
ATOM 4501 N N . PRO B 1 168 ? 119.503 39.174 3.850 1.00 11.81 165 PRO B N 1
ATOM 4502 C CA . PRO B 1 168 ? 119.582 39.167 5.317 1.00 11.69 165 PRO B CA 1
ATOM 4503 C C . PRO B 1 168 ? 121.014 39.267 5.853 1.00 11.85 165 PRO B C 1
ATOM 4504 O O . PRO B 1 168 ? 121.897 38.546 5.390 1.00 11.69 165 PRO B O 1
ATOM 4508 N N . TYR B 1 169 ? 121.221 40.136 6.837 1.00 11.78 166 TYR B N 1
ATOM 4509 C CA . TYR B 1 169 ? 122.516 40.268 7.522 1.00 12.09 166 TYR B CA 1
ATOM 4510 C C . TYR B 1 169 ? 123.702 40.354 6.556 1.00 11.98 166 TYR B C 1
ATOM 4511 O O . TYR B 1 169 ? 124.764 39.783 6.796 1.00 12.25 166 TYR B O 1
ATOM 4520 N N . THR B 1 170 ? 123.504 41.105 5.476 1.00 11.57 167 THR B N 1
ATOM 4521 C CA . THR B 1 170 ? 124.444 41.175 4.362 1.00 11.18 167 THR B CA 1
ATOM 4522 C C . THR B 1 170 ? 125.874 41.505 4.793 1.00 11.05 167 THR B C 1
ATOM 4523 O O . THR B 1 170 ? 126.831 40.926 4.268 1.00 11.41 167 THR B O 1
ATOM 4527 N N . ALA B 1 171 ? 126.016 42.431 5.737 1.00 11.38 168 ALA B N 1
ATOM 4528 C CA . ALA B 1 171 ? 127.339 42.842 6.196 1.00 11.42 168 ALA B CA 1
ATOM 4529 C C . ALA B 1 171 ? 128.095 41.739 6.937 1.00 11.64 168 ALA B C 1
ATOM 4530 O O . ALA B 1 171 ? 129.324 41.672 6.855 1.00 11.45 168 ALA B O 1
ATOM 4532 N N . ASP B 1 172 ? 127.368 40.874 7.646 1.00 11.60 169 ASP B N 1
ATOM 4533 C CA . ASP B 1 172 ? 128.000 39.759 8.354 1.00 11.76 169 ASP B CA 1
ATOM 4534 C C . ASP B 1 172 ? 128.638 38.807 7.351 1.00 10.90 169 ASP B C 1
ATOM 4535 O O . ASP B 1 172 ? 129.745 38.313 7.566 1.00 11.35 169 ASP B O 1
ATOM 4540 N N . TYR B 1 173 ? 127.928 38.555 6.252 1.00 10.31 170 TYR B N 1
ATOM 4541 C CA . TYR B 1 173 ? 128.415 37.661 5.213 1.00 10.05 170 TYR B CA 1
ATOM 4542 C C . TYR B 1 173 ? 129.592 38.232 4.441 1.00 9.78 170 TYR B C 1
ATOM 4543 O O . TYR B 1 173 ? 130.593 37.549 4.255 1.00 9.93 170 TYR B O 1
ATOM 4552 N N . PHE B 1 174 ? 129.499 39.492 4.018 1.00 10.03 171 PHE B N 1
ATOM 4553 C CA . PHE B 1 174 ? 130.642 40.124 3.364 1.00 10.09 171 PHE B CA 1
ATOM 4554 C C . PHE B 1 174 ? 131.867 40.102 4.270 1.00 10.36 171 PHE B C 1
ATOM 4555 O O . PHE B 1 174 ? 132.972 39.800 3.814 1.00 10.28 171 PHE B O 1
ATOM 4563 N N . SER B 1 175 ? 131.666 40.427 5.545 1.00 10.43 172 SER B N 1
ATOM 4564 C CA . SER B 1 175 ? 132.782 40.524 6.486 1.00 10.95 172 SER B CA 1
ATOM 4565 C C . SER B 1 175 ? 133.401 39.163 6.778 1.00 10.71 172 SER B C 1
ATOM 4566 O O . SER B 1 175 ? 134.630 39.026 6.788 1.00 10.53 172 SER B O 1
ATOM 4569 N N . GLY B 1 176 ? 132.556 38.158 7.002 1.00 10.56 173 GLY B N 1
ATOM 4570 C CA . GLY B 1 176 ? 133.027 36.800 7.222 1.00 10.75 173 GLY B CA 1
ATOM 4571 C C . GLY B 1 176 ? 133.771 36.269 6.008 1.00 10.84 173 GLY B C 1
ATOM 4572 O O . GLY B 1 176 ? 134.857 35.700 6.126 1.00 10.90 173 GLY B O 1
ATOM 4573 N N . LEU B 1 177 ? 133.190 36.457 4.825 1.00 11.37 174 LEU B N 1
ATOM 4574 C CA . LEU B 1 177 ? 133.838 36.000 3.601 1.00 11.49 174 LEU B CA 1
ATOM 4575 C C . LEU B 1 177 ? 135.197 36.671 3.408 1.00 11.37 174 LEU B C 1
ATOM 4576 O O . LEU B 1 177 ? 136.169 36.011 3.051 1.00 11.32 174 LEU B O 1
ATOM 4581 N N . THR B 1 178 ? 135.266 37.973 3.685 1.00 11.23 175 THR B N 1
ATOM 4582 C CA . THR B 1 178 ? 136.532 38.704 3.598 1.00 11.18 175 THR B CA 1
ATOM 4583 C C . THR B 1 178 ? 137.591 38.100 4.528 1.00 10.87 175 THR B C 1
ATOM 4584 O O . THR B 1 178 ? 138.747 37.950 4.129 1.00 10.68 175 THR B O 1
ATOM 4588 N N . ALA B 1 179 ? 137.185 37.728 5.741 1.00 10.67 176 ALA B N 1
ATOM 4589 C CA . ALA B 1 179 ? 138.094 37.079 6.696 1.00 10.36 176 ALA B CA 1
ATOM 4590 C C . ALA B 1 179 ? 138.656 35.765 6.149 1.00 10.39 176 ALA B C 1
ATOM 4591 O O . ALA B 1 179 ? 139.861 35.515 6.239 1.00 10.63 176 ALA B O 1
ATOM 4593 N N . THR B 1 180 ? 137.786 34.925 5.590 1.00 10.10 177 THR B N 1
ATOM 4594 C CA . THR B 1 180 ? 138.231 33.686 4.943 1.00 9.92 177 THR B CA 1
ATOM 4595 C C . THR B 1 180 ? 139.263 33.979 3.856 1.00 10.00 177 THR B C 1
ATOM 4596 O O . THR B 1 180 ? 140.334 33.368 3.833 1.00 10.24 177 THR B O 1
ATOM 4600 N N . THR B 1 181 ? 138.931 34.921 2.972 1.00 9.81 178 THR B N 1
ATOM 4601 C CA . THR B 1 181 ? 139.802 35.329 1.867 1.00 9.92 178 THR B CA 1
ATOM 4602 C C . THR B 1 181 ? 141.169 35.801 2.366 1.00 9.88 178 THR B C 1
ATOM 4603 O O . THR B 1 181 ? 142.212 35.323 1.905 1.00 9.82 178 THR B O 1
ATOM 4607 N N . ALA B 1 182 ? 141.147 36.728 3.319 1.00 9.85 179 ALA B N 1
ATOM 4608 C CA . ALA B 1 182 ? 142.381 37.297 3.858 1.00 9.50 179 ALA B CA 1
ATOM 4609 C C . ALA B 1 182 ? 143.240 36.265 4.578 1.00 9.70 179 ALA B C 1
ATOM 4610 O O . ALA B 1 182 ? 144.469 36.262 4.432 1.00 9.56 179 ALA B O 1
ATOM 4612 N N . ALA B 1 183 ? 142.597 35.379 5.338 1.00 9.33 180 ALA B N 1
ATOM 4613 C CA . ALA B 1 183 ? 143.319 34.322 6.042 1.00 9.34 180 ALA B CA 1
ATOM 4614 C C . ALA B 1 183 ? 143.988 33.362 5.053 1.00 9.57 180 ALA B C 1
ATOM 4615 O O . ALA B 1 183 ? 145.131 32.965 5.255 1.00 9.95 180 ALA B O 1
ATOM 4617 N N . LEU B 1 184 ? 143.293 33.022 3.966 1.00 9.71 181 LEU B N 1
ATOM 4618 C CA . LEU B 1 184 ? 143.890 32.192 2.919 1.00 10.10 181 LEU B CA 1
ATOM 4619 C C . LEU B 1 184 ? 145.078 32.891 2.245 1.00 10.21 181 LEU B C 1
ATOM 4620 O O . LEU B 1 184 ? 146.049 32.240 1.864 1.00 10.58 181 LEU B O 1
ATOM 4625 N N . ALA B 1 185 ? 144.998 34.214 2.102 1.00 10.26 182 ALA B N 1
ATOM 4626 C CA . ALA B 1 185 ? 146.097 34.989 1.526 1.00 10.64 182 ALA B CA 1
ATOM 4627 C C . ALA B 1 185 ? 147.324 34.950 2.437 1.00 10.79 182 ALA B C 1
ATOM 4628 O O . ALA B 1 185 ? 148.442 34.711 1.972 1.00 10.80 182 ALA B O 1
ATOM 4630 N N . ALA B 1 186 ? 147.103 35.173 3.732 1.00 11.14 183 ALA B N 1
ATOM 4631 C CA . ALA B 1 186 ? 148.175 35.159 4.720 1.00 11.32 183 ALA B CA 1
ATOM 4632 C C . ALA B 1 186 ? 148.793 33.768 4.788 1.00 11.77 183 ALA B C 1
ATOM 4633 O O . ALA B 1 186 ? 150.002 33.631 4.955 1.00 11.89 183 ALA B O 1
ATOM 4635 N N . LEU B 1 187 ? 147.954 32.741 4.636 1.00 12.19 184 LEU B N 1
ATOM 4636 C CA . LEU B 1 187 ? 148.419 31.356 4.652 1.00 12.76 184 LEU B CA 1
ATOM 4637 C C . LEU B 1 187 ? 149.467 31.105 3.564 1.00 13.17 184 LEU B C 1
ATOM 4638 O O . LEU B 1 187 ? 150.459 30.409 3.796 1.00 13.19 184 LEU B O 1
ATOM 4643 N N . HIS B 1 188 ? 149.246 31.683 2.384 1.00 13.74 185 HIS B N 1
ATOM 4644 C CA . HIS B 1 188 ? 150.210 31.610 1.288 1.00 14.22 185 HIS B CA 1
ATOM 4645 C C . HIS B 1 188 ? 151.592 32.106 1.710 1.00 14.97 185 HIS B C 1
ATOM 4646 O O . HIS B 1 188 ? 152.605 31.445 1.466 1.00 14.57 185 HIS B O 1
ATOM 4653 N N . LYS B 1 189 ? 151.615 33.264 2.363 1.00 15.64 186 LYS B N 1
ATOM 4654 C CA . LYS B 1 189 ? 152.855 33.868 2.829 1.00 16.49 186 LYS B CA 1
ATOM 4655 C C . LYS B 1 189 ? 153.579 32.986 3.850 1.00 17.18 186 LYS B C 1
ATOM 4656 O O . LYS B 1 189 ? 154.807 32.883 3.822 1.00 17.15 186 LYS B O 1
ATOM 4662 N N . VAL B 1 190 ? 152.820 32.341 4.736 1.00 18.03 187 VAL B N 1
ATOM 4663 C CA . VAL B 1 190 ? 153.405 31.453 5.747 1.00 19.40 187 VAL B CA 1
ATOM 4664 C C . VAL B 1 190 ? 154.244 30.343 5.112 1.00 20.95 187 VAL B C 1
ATOM 4665 O O . VAL B 1 190 ? 155.335 30.034 5.592 1.00 21.27 187 VAL B O 1
ATOM 4669 N N . ARG B 1 191 ? 153.740 29.761 4.027 1.00 22.93 188 ARG B N 1
ATOM 4670 C CA . ARG B 1 191 ? 154.430 28.651 3.365 1.00 25.22 188 ARG B CA 1
ATOM 4671 C C . ARG B 1 191 ? 155.877 28.977 2.969 1.00 26.14 188 ARG B C 1
ATOM 4672 O O . ARG B 1 191 ? 156.768 28.128 3.098 1.00 26.81 188 ARG B O 1
ATOM 4680 N N . GLU B 1 192 ? 156.118 30.209 2.524 1.00 27.00 189 GLU B N 1
ATOM 4681 C CA . GLU B 1 192 ? 157.472 30.645 2.172 1.00 27.58 189 GLU B CA 1
ATOM 4682 C C . GLU B 1 192 ? 158.324 31.084 3.372 1.00 27.58 189 GLU B C 1
ATOM 4683 O O . GLU B 1 192 ? 159.436 30.583 3.560 1.00 27.88 189 GLU B O 1
ATOM 4689 N N . THR B 1 193 ? 157.800 32.002 4.183 1.00 27.10 190 THR B N 1
ATOM 4690 C CA . THR B 1 193 ? 158.587 32.645 5.240 1.00 26.72 190 THR B CA 1
ATOM 4691 C C . THR B 1 193 ? 158.591 31.914 6.582 1.00 26.16 190 THR B C 1
ATOM 4692 O O . THR B 1 193 ? 159.510 32.095 7.388 1.00 26.49 190 THR B O 1
ATOM 4696 N N . GLY B 1 194 ? 157.552 31.118 6.833 1.00 25.25 191 GLY B N 1
ATOM 4697 C CA . GLY B 1 194 ? 157.377 30.452 8.113 1.00 24.27 191 GLY B CA 1
ATOM 4698 C C . GLY B 1 194 ? 156.915 31.401 9.204 1.00 23.35 191 GLY B C 1
ATOM 4699 O O . GLY B 1 194 ? 156.950 31.061 10.389 1.00 23.97 191 GLY B O 1
ATOM 4700 N N . LYS B 1 195 ? 156.485 32.597 8.803 1.00 22.23 192 LYS B N 1
ATOM 4701 C CA . LYS B 1 195 ? 156.066 33.628 9.749 1.00 21.30 192 LYS B CA 1
ATOM 4702 C C . LYS B 1 195 ? 154.580 33.935 9.629 1.00 19.81 192 LYS B C 1
ATOM 4703 O O . LYS B 1 195 ? 154.065 34.145 8.529 1.00 19.54 192 LYS B O 1
ATOM 4709 N N . GLY B 1 196 ? 153.908 33.965 10.776 1.00 18.52 193 GLY B N 1
ATOM 4710 C CA . GLY B 1 196 ? 152.476 34.194 10.836 1.00 16.62 193 GLY B CA 1
ATOM 4711 C C . GLY B 1 196 ? 152.058 35.618 10.536 1.00 15.68 193 GLY B C 1
ATOM 4712 O O . GLY B 1 196 ? 152.870 36.453 10.136 1.00 15.38 193 GLY B O 1
ATOM 4713 N N . GLU B 1 197 ? 150.772 35.881 10.736 1.00 14.15 194 GLU B N 1
ATOM 4714 C CA . GLU B 1 197 ? 150.163 37.156 10.376 1.00 13.13 194 GLU B CA 1
ATOM 4715 C C . GLU B 1 197 ? 148.964 37.412 11.278 1.00 12.48 194 GLU B C 1
ATOM 4716 O O . GLU B 1 197 ? 148.352 36.473 11.788 1.00 12.58 194 GLU B O 1
ATOM 4722 N N . SER B 1 198 ? 148.652 38.692 11.475 1.00 11.64 195 SER B N 1
ATOM 4723 C CA . SER B 1 198 ? 147.445 39.121 12.166 1.00 11.39 195 SER B CA 1
ATOM 4724 C C . SER B 1 198 ? 146.652 40.022 11.232 1.00 11.40 195 SER B C 1
ATOM 4725 O O . SER B 1 198 ? 147.209 40.918 10.601 1.00 11.50 195 SER B O 1
ATOM 4728 N N . ILE B 1 199 ? 145.354 39.762 11.138 1.00 10.81 196 ILE B N 1
ATOM 4729 C CA . ILE B 1 199 ? 144.509 40.440 10.173 1.00 10.82 196 ILE B CA 1
ATOM 4730 C C . ILE B 1 199 ? 143.387 41.171 10.892 1.00 10.63 196 ILE B C 1
ATOM 4731 O O . ILE B 1 199 ? 142.620 40.577 11.649 1.00 10.74 196 ILE B O 1
ATOM 4736 N N . ASP B 1 200 ? 143.302 42.471 10.632 1.00 10.79 197 ASP B N 1
ATOM 4737 C CA . ASP B 1 200 ? 142.327 43.349 11.262 1.00 10.54 197 ASP B CA 1
ATOM 4738 C C . ASP B 1 200 ? 141.201 43.633 10.268 1.00 10.43 197 ASP B C 1
ATOM 4739 O O . ASP B 1 200 ? 141.326 44.514 9.415 1.00 10.75 197 ASP B O 1
ATOM 4744 N N . ILE B 1 201 ? 140.121 42.856 10.370 1.00 10.56 198 ILE B N 1
ATOM 4745 C CA . ILE B 1 201 ? 138.949 43.009 9.504 1.00 10.82 198 ILE B CA 1
ATOM 4746 C C . ILE B 1 201 ? 137.865 43.787 10.233 1.00 10.57 198 ILE B C 1
ATOM 4747 O O . ILE B 1 201 ? 137.200 43.251 11.119 1.00 11.35 198 ILE B O 1
ATOM 4752 N N . ALA B 1 202 ? 137.711 45.059 9.867 1.00 10.74 199 ALA B N 1
ATOM 4753 C CA . ALA B 1 202 ? 136.673 45.917 10.424 1.00 10.67 199 ALA B CA 1
ATOM 4754 C C . ALA B 1 202 ? 135.479 45.898 9.487 1.00 10.75 199 ALA B C 1
ATOM 4755 O O . ALA B 1 202 ? 135.612 46.193 8.302 1.00 10.70 199 ALA B O 1
ATOM 4765 N N . TYR B 1 204 ? 132.928 47.833 8.993 1.00 10.78 201 TYR B N 1
ATOM 4766 C CA . TYR B 1 204 ? 132.593 49.053 8.257 1.00 10.44 201 TYR B CA 1
ATOM 4767 C C . TYR B 1 204 ? 133.542 49.311 7.084 1.00 10.36 201 TYR B C 1
ATOM 4768 O O . TYR B 1 204 ? 133.141 49.910 6.091 1.00 10.75 201 TYR B O 1
ATOM 4777 N N . GLU B 1 205 ? 134.785 48.849 7.200 1.00 10.48 202 GLU B N 1
ATOM 4778 C CA . GLU B 1 205 ? 135.746 48.992 6.109 1.00 10.32 202 GLU B CA 1
ATOM 4779 C C . GLU B 1 205 ? 135.452 48.022 4.959 1.00 10.39 202 GLU B C 1
ATOM 4780 O O . GLU B 1 205 ? 135.611 48.368 3.788 1.00 11.15 202 GLU B O 1
ATOM 4786 N N . VAL B 1 206 ? 135.015 46.812 5.304 1.00 10.36 203 VAL B N 1
ATOM 4787 C CA . VAL B 1 206 ? 134.534 45.854 4.312 1.00 10.18 203 VAL B CA 1
ATOM 4788 C C . VAL B 1 206 ? 133.390 46.480 3.528 1.00 10.32 203 VAL B C 1
ATOM 4789 O O . VAL B 1 206 ? 133.398 46.506 2.293 1.00 10.30 203 VAL B O 1
ATOM 4801 N N . LEU B 1 208 ? 132.415 49.623 3.386 1.00 10.28 205 LEU B N 1
ATOM 4802 C CA . LEU B 1 208 ? 132.826 50.833 2.683 1.00 10.11 205 LEU B CA 1
ATOM 4803 C C . LEU B 1 208 ? 133.264 50.473 1.265 1.00 9.95 205 LEU B C 1
ATOM 4804 O O . LEU B 1 208 ? 132.841 51.117 0.303 1.00 10.30 205 LEU B O 1
ATOM 4809 N N . ARG B 1 209 ? 134.087 49.431 1.135 1.00 9.78 206 ARG B N 1
ATOM 4810 C CA . ARG B 1 209 ? 134.556 49.011 -0.184 1.00 9.81 206 ARG B CA 1
ATOM 4811 C C . ARG B 1 209 ? 133.403 48.557 -1.076 1.00 9.68 206 ARG B C 1
ATOM 4812 O O . ARG B 1 209 ? 133.377 48.878 -2.255 1.00 10.03 206 ARG B O 1
ATOM 4828 N N . GLY B 1 211 ? 130.441 49.514 -1.254 1.00 10.73 208 GLY B N 1
ATOM 4829 C CA . GLY B 1 211 ? 129.559 50.601 -1.647 1.00 10.79 208 GLY B CA 1
ATOM 4830 C C . GLY B 1 211 ? 130.214 51.728 -2.431 1.00 10.88 208 GLY B C 1
ATOM 4831 O O . GLY B 1 211 ? 129.706 52.857 -2.427 1.00 11.63 208 GLY B O 1
ATOM 4832 N N . GLN B 1 212 ? 131.314 51.432 -3.120 1.00 10.39 209 GLN B N 1
ATOM 4833 C CA . GLN B 1 212 ? 132.091 52.470 -3.817 1.00 10.63 209 GLN B CA 1
ATOM 4834 C C . GLN B 1 212 ? 131.684 52.831 -5.246 1.00 10.78 209 GLN B C 1
ATOM 4835 O O . GLN B 1 212 ? 132.118 53.866 -5.764 1.00 10.96 209 GLN B O 1
ATOM 4841 N N . TYR B 1 213 ? 130.872 51.995 -5.892 1.00 10.74 210 TYR B N 1
ATOM 4842 C CA . TYR B 1 213 ? 130.604 52.171 -7.321 1.00 11.02 210 TYR B CA 1
ATOM 4843 C C . TYR B 1 213 ? 130.220 53.613 -7.672 1.00 11.15 210 TYR B C 1
ATOM 4844 O O . TYR B 1 213 ? 130.755 54.192 -8.619 1.00 10.71 210 TYR B O 1
ATOM 4853 N N . PHE B 1 214 ? 129.312 54.193 -6.893 1.00 11.43 211 PHE B N 1
ATOM 4854 C CA . PHE B 1 214 ? 128.933 55.585 -7.091 1.00 12.44 211 PHE B CA 1
ATOM 4855 C C . PHE B 1 214 ? 129.589 56.536 -6.091 1.00 12.09 211 PHE B C 1
ATOM 4856 O O . PHE B 1 214 ? 129.776 57.722 -6.394 1.00 12.41 211 PHE B O 1
ATOM 4880 N N . ASP B 1 217 ? 132.441 58.758 -7.108 1.00 11.87 214 ASP B N 1
ATOM 4881 C CA . ASP B 1 217 ? 132.103 60.034 -7.739 1.00 12.54 214 ASP B CA 1
ATOM 4882 C C . ASP B 1 217 ? 132.086 61.154 -6.707 1.00 12.42 214 ASP B C 1
ATOM 4883 O O . ASP B 1 217 ? 132.641 62.234 -6.941 1.00 12.46 214 ASP B O 1
ATOM 4888 N N . TYR B 1 218 ? 131.442 60.891 -5.570 1.00 12.23 215 TYR B N 1
ATOM 4889 C CA . TYR B 1 218 ? 131.393 61.853 -4.476 1.00 12.37 215 TYR B CA 1
ATOM 4890 C C . TYR B 1 218 ? 132.801 62.253 -4.019 1.00 12.32 215 TYR B C 1
ATOM 4891 O O . TYR B 1 218 ? 133.094 63.446 -3.852 1.00 12.29 215 TYR B O 1
ATOM 4900 N N . PHE B 1 219 ? 133.679 61.264 -3.850 1.00 12.15 216 PHE B N 1
ATOM 4901 C CA . PHE B 1 219 ? 135.035 61.526 -3.361 1.00 11.87 216 PHE B CA 1
ATOM 4902 C C . PHE B 1 219 ? 135.890 62.309 -4.367 1.00 11.88 216 PHE B C 1
ATOM 4903 O O . PHE B 1 219 ? 136.888 62.932 -3.984 1.00 11.30 216 PHE B O 1
ATOM 4911 N N . ASN B 1 220 ? 135.497 62.267 -5.640 1.00 12.00 217 ASN B N 1
ATOM 4912 C CA . ASN B 1 220 ? 136.325 62.796 -6.725 1.00 12.38 217 ASN B CA 1
ATOM 4913 C C . ASN B 1 220 ? 135.645 63.810 -7.648 1.00 12.75 217 ASN B C 1
ATOM 4914 O O . ASN B 1 220 ? 135.898 63.846 -8.859 1.00 12.65 217 ASN B O 1
ATOM 4919 N N . GLY B 1 221 ? 134.796 64.642 -7.048 1.00 13.64 218 GLY B N 1
ATOM 4920 C CA . GLY B 1 221 ? 134.336 65.856 -7.702 1.00 14.72 218 GLY B CA 1
ATOM 4921 C C . GLY B 1 221 ? 132.962 65.808 -8.330 1.00 15.52 218 GLY B C 1
ATOM 4922 O O . GLY B 1 221 ? 132.468 66.832 -8.799 1.00 16.04 218 GLY B O 1
ATOM 4923 N N . GLY B 1 222 ? 132.352 64.628 -8.346 1.00 16.13 219 GLY B N 1
ATOM 4924 C CA . GLY B 1 222 ? 131.003 64.468 -8.862 1.00 16.86 219 GLY B CA 1
ATOM 4925 C C . GLY B 1 222 ? 129.964 64.412 -7.759 1.00 17.38 219 GLY B C 1
ATOM 4926 O O . GLY B 1 222 ? 130.164 64.948 -6.668 1.00 17.69 219 GLY B O 1
ATOM 4927 N N . GLU B 1 223 ? 128.846 63.753 -8.040 1.00 18.05 220 GLU B N 1
ATOM 4928 C CA . GLU B 1 223 ? 127.756 63.655 -7.074 1.00 18.87 220 GLU B CA 1
ATOM 4929 C C . GLU B 1 223 ? 127.506 62.211 -6.687 1.00 18.47 220 GLU B C 1
ATOM 4930 O O . GLU B 1 223 ? 127.704 61.297 -7.494 1.00 18.38 220 GLU B O 1
ATOM 4944 N N . CYS B 1 225 ? 125.016 59.175 -6.109 1.00 17.59 222 CYS B N 1
ATOM 4945 C CA . CYS B 1 225 ? 123.809 58.773 -6.817 1.00 17.39 222 CYS B CA 1
ATOM 4946 C C . CYS B 1 225 ? 122.579 58.884 -5.916 1.00 17.06 222 CYS B C 1
ATOM 4947 O O . CYS B 1 225 ? 122.695 58.831 -4.692 1.00 16.89 222 CYS B O 1
ATOM 4950 N N . PRO B 1 226 ? 121.406 59.061 -6.524 1.00 16.79 223 PRO B N 1
ATOM 4951 C CA . PRO B 1 226 ? 120.143 58.931 -5.795 1.00 16.61 223 PRO B CA 1
ATOM 4952 C C . PRO B 1 226 ? 119.887 57.471 -5.434 1.00 16.23 223 PRO B C 1
ATOM 4953 O O . PRO B 1 226 ? 120.505 56.567 -6.010 1.00 16.41 223 PRO B O 1
ATOM 4957 N N . ARG B 1 227 ? 118.985 57.244 -4.488 1.00 15.75 224 ARG B N 1
ATOM 4958 C CA . ARG B 1 227 ? 118.500 55.894 -4.237 1.00 15.58 224 ARG B CA 1
ATOM 4959 C C . ARG B 1 227 ? 117.599 55.457 -5.386 1.00 15.75 224 ARG B C 1
ATOM 4960 O O . ARG B 1 227 ? 117.051 56.294 -6.123 1.00 16.13 224 ARG B O 1
ATOM 4976 N N . SER B 1 229 ? 114.281 54.071 -7.237 1.00 16.10 226 SER B N 1
ATOM 4977 C CA . SER B 1 229 ? 112.836 54.178 -7.054 1.00 16.48 226 SER B CA 1
ATOM 4978 C C . SER B 1 229 ? 112.205 52.822 -7.348 1.00 16.03 226 SER B C 1
ATOM 4979 O O . SER B 1 229 ? 112.216 52.364 -8.492 1.00 16.11 226 SER B O 1
ATOM 4982 N N . LYS B 1 230 ? 111.668 52.177 -6.313 1.00 16.03 227 LYS B N 1
ATOM 4983 C CA . LYS B 1 230 ? 111.027 50.862 -6.459 1.00 15.92 227 LYS B CA 1
ATOM 4984 C C . LYS B 1 230 ? 111.913 49.835 -7.190 1.00 15.59 227 LYS B C 1
ATOM 4985 O O . LYS B 1 230 ? 111.430 49.042 -8.001 1.00 15.86 227 LYS B O 1
ATOM 4991 N N . GLY B 1 231 ? 113.214 49.869 -6.902 1.00 15.56 228 GLY B N 1
ATOM 4992 C CA . GLY B 1 231 ? 114.162 48.930 -7.474 1.00 15.23 228 GLY B CA 1
ATOM 4993 C C . GLY B 1 231 ? 114.613 49.248 -8.889 1.00 15.10 228 GLY B C 1
ATOM 4994 O O . GLY B 1 231 ? 115.290 48.440 -9.528 1.00 15.32 228 GLY B O 1
ATOM 4995 N N . LYS B 1 232 ? 114.241 50.426 -9.382 1.00 15.18 229 LYS B N 1
ATOM 4996 C CA . LYS B 1 232 ? 114.675 50.871 -10.703 1.00 15.32 229 LYS B CA 1
ATOM 4997 C C . LYS B 1 232 ? 116.034 51.548 -10.609 1.00 15.55 229 LYS B C 1
ATOM 4998 O O . LYS B 1 232 ? 116.349 52.183 -9.606 1.00 15.58 229 LYS B O 1
ATOM 5004 N N . ASP B 1 233 ? 116.825 51.417 -11.671 1.00 15.92 230 ASP B N 1
ATOM 5005 C CA . ASP B 1 233 ? 118.140 52.042 -11.758 1.00 16.65 230 ASP B CA 1
ATOM 5006 C C . ASP B 1 233 ? 118.078 53.524 -11.364 1.00 17.00 230 ASP B C 1
ATOM 5007 O O . ASP B 1 233 ? 117.150 54.227 -11.764 1.00 16.99 230 ASP B O 1
ATOM 5012 N N . PRO B 1 234 ? 119.036 53.994 -10.561 1.00 17.34 231 PRO B N 1
ATOM 5013 C CA . PRO B 1 234 ? 119.066 55.411 -10.167 1.00 17.59 231 PRO B CA 1
ATOM 5014 C C . PRO B 1 234 ? 119.236 56.388 -11.343 1.00 17.74 231 PRO B C 1
ATOM 5015 O O . PRO B 1 234 ? 118.807 57.539 -11.225 1.00 18.15 231 PRO B O 1
ATOM 5019 N N . TYR B 1 235 ? 119.830 55.936 -12.448 1.00 17.66 232 TYR B N 1
ATOM 5020 C CA . TYR B 1 235 ? 120.185 56.832 -13.550 1.00 17.84 232 TYR B CA 1
ATOM 5021 C C . TYR B 1 235 ? 119.547 56.504 -14.894 1.00 18.09 232 TYR B C 1
ATOM 5022 O O . TYR B 1 235 ? 119.262 57.412 -15.678 1.00 18.34 232 TYR B O 1
ATOM 5031 N N . TYR B 1 236 ? 119.342 55.218 -15.173 1.00 18.18 233 TYR B N 1
ATOM 5032 C CA . TYR B 1 236 ? 118.946 54.794 -16.519 1.00 18.65 233 TYR B CA 1
ATOM 5033 C C . TYR B 1 236 ? 117.540 54.231 -16.624 1.00 18.26 233 TYR B C 1
ATOM 5034 O O . TYR B 1 236 ? 117.196 53.252 -15.960 1.00 18.21 233 TYR B O 1
ATOM 5043 N N . ALA B 1 237 ? 116.734 54.863 -17.473 1.00 18.02 234 ALA B N 1
ATOM 5044 C CA . ALA B 1 237 ? 115.357 54.437 -17.708 1.00 17.84 234 ALA B CA 1
ATOM 5045 C C . ALA B 1 237 ? 115.288 53.036 -18.307 1.00 17.57 234 ALA B C 1
ATOM 5046 O O . ALA B 1 237 ? 116.154 52.645 -19.093 1.00 17.80 234 ALA B O 1
ATOM 5048 N N . GLY B 1 238 ? 114.251 52.286 -17.934 1.00 17.30 235 GLY B N 1
ATOM 5049 C CA . GLY B 1 238 ? 114.033 50.948 -18.461 1.00 17.02 235 GLY B CA 1
ATOM 5050 C C . GLY B 1 238 ? 115.008 49.902 -17.950 1.00 16.92 235 GLY B C 1
ATOM 5051 O O . GLY B 1 238 ? 115.119 48.819 -18.523 1.00 16.75 235 GLY B O 1
ATOM 5052 N N . CYS B 1 239 ? 115.722 50.233 -16.878 1.00 16.73 236 CYS B N 1
ATOM 5053 C CA . CYS B 1 239 ? 116.677 49.311 -16.273 1.00 16.84 236 CYS B CA 1
ATOM 5054 C C . CYS B 1 239 ? 116.323 49.045 -14.819 1.00 16.47 236 CYS B C 1
ATOM 5055 O O . CYS B 1 239 ? 116.073 49.976 -14.050 1.00 17.03 236 CYS B O 1
ATOM 5058 N N . GLY B 1 240 ? 116.294 47.769 -14.450 1.00 16.25 237 GLY B N 1
ATOM 5059 C CA . GLY B 1 240 ? 116.010 47.379 -13.084 1.00 15.76 237 GLY B CA 1
ATOM 5060 C C . GLY B 1 240 ? 114.692 46.650 -12.942 1.00 15.73 237 GLY B C 1
ATOM 5061 O O . GLY B 1 240 ? 114.242 45.971 -13.864 1.00 15.30 237 GLY B O 1
ATOM 5062 N N . LEU B 1 241 ? 114.072 46.809 -11.778 1.00 16.02 238 LEU B N 1
ATOM 5063 C CA . LEU B 1 241 ? 112.895 46.036 -11.397 1.00 15.94 238 LEU B CA 1
ATOM 5064 C C . LEU B 1 241 ? 111.588 46.657 -11.885 1.00 16.40 238 LEU B C 1
ATOM 5065 O O . LEU B 1 241 ? 111.370 47.866 -11.743 1.00 16.16 238 LEU B O 1
ATOM 5070 N N . TYR B 1 242 ? 110.726 45.809 -12.445 1.00 16.45 239 TYR B N 1
ATOM 5071 C CA . TYR B 1 242 ? 109.411 46.222 -12.931 1.00 17.16 239 TYR B CA 1
ATOM 5072 C C . TYR B 1 242 ? 108.341 45.207 -12.549 1.00 17.78 239 TYR B C 1
ATOM 5073 O O . TYR B 1 242 ? 108.636 44.037 -12.300 1.00 17.89 239 TYR B O 1
ATOM 5082 N N . LYS B 1 243 ? 107.096 45.668 -12.513 1.00 18.64 240 LYS B N 1
ATOM 5083 C CA . LYS B 1 243 ? 105.967 44.826 -12.152 1.00 19.61 240 LYS B CA 1
ATOM 5084 C C . LYS B 1 243 ? 105.137 44.492 -13.385 1.00 20.06 240 LYS B C 1
ATOM 5085 O O . LYS B 1 243 ? 104.665 45.386 -14.087 1.00 20.05 240 LYS B O 1
ATOM 5091 N N . CYS B 1 244 ? 104.982 43.201 -13.649 1.00 20.39 241 CYS B N 1
ATOM 5092 C CA . CYS B 1 244 ? 104.104 42.731 -14.712 1.00 20.93 241 CYS B CA 1
ATOM 5093 C C . CYS B 1 244 ? 102.767 42.318 -14.107 1.00 21.39 241 CYS B C 1
ATOM 5094 O O . CYS B 1 244 ? 102.543 42.501 -12.911 1.00 21.34 241 CYS B O 1
ATOM 5097 N N . ALA B 1 245 ? 101.880 41.772 -14.937 1.00 22.14 242 ALA B N 1
ATOM 5098 C CA . ALA B 1 245 ? 100.538 41.402 -14.494 1.00 22.61 242 ALA B CA 1
ATOM 5099 C C . ALA B 1 245 ? 100.529 40.324 -13.411 1.00 22.97 242 ALA B C 1
ATOM 5100 O O . ALA B 1 245 ? 99.681 40.358 -12.520 1.00 23.51 242 ALA B O 1
ATOM 5102 N N . ASP B 1 246 ? 101.479 39.390 -13.479 1.00 22.91 243 ASP B N 1
ATOM 5103 C CA . ASP B 1 246 ? 101.481 38.216 -12.602 1.00 22.93 243 ASP B CA 1
ATOM 5104 C C . ASP B 1 246 ? 102.800 37.954 -11.856 1.00 22.51 243 ASP B C 1
ATOM 5105 O O . ASP B 1 246 ? 103.007 36.867 -11.304 1.00 22.79 243 ASP B O 1
ATOM 5110 N N . GLY B 1 247 ? 103.681 38.949 -11.832 1.00 21.87 244 GLY B N 1
ATOM 5111 C CA . GLY B 1 247 ? 104.938 38.835 -11.111 1.00 20.84 244 GLY B CA 1
ATOM 5112 C C . GLY B 1 247 ? 105.862 40.005 -11.374 1.00 19.99 244 GLY B C 1
ATOM 5113 O O . GLY B 1 247 ? 105.468 40.982 -12.007 1.00 20.06 244 GLY B O 1
ATOM 5114 N N . TYR B 1 248 ? 107.091 39.904 -10.876 1.00 18.87 245 TYR B N 1
ATOM 5115 C CA . TYR B 1 248 ? 108.112 40.926 -11.113 1.00 18.18 245 TYR B CA 1
ATOM 5116 C C . TYR B 1 248 ? 109.155 40.440 -12.109 1.00 17.68 245 TYR B C 1
ATOM 5117 O O . TYR B 1 248 ? 109.448 39.243 -12.183 1.00 17.68 245 TYR B O 1
ATOM 5126 N N . ILE B 1 249 ? 109.702 41.377 -12.882 1.00 17.42 246 ILE B N 1
ATOM 5127 C CA . ILE B 1 249 ? 110.835 41.099 -13.764 1.00 17.41 246 ILE B CA 1
ATOM 5128 C C . ILE B 1 249 ? 111.933 42.126 -13.547 1.00 16.99 246 ILE B C 1
ATOM 5129 O O . ILE B 1 249 ? 111.668 43.241 -13.097 1.00 16.75 246 ILE B O 1
ATOM 5134 N N . VAL B 1 250 ? 113.164 41.734 -13.859 1.00 16.61 247 VAL B N 1
ATOM 5135 C CA . VAL B 1 250 ? 114.248 42.698 -14.041 1.00 16.71 247 VAL B CA 1
ATOM 5136 C C . VAL B 1 250 ? 114.561 42.794 -15.527 1.00 16.71 247 VAL B C 1
ATOM 5137 O O . VAL B 1 250 ? 114.446 41.809 -16.248 1.00 16.55 247 VAL B O 1
ATOM 5149 N N . GLU B 1 252 ? 116.817 45.292 -18.826 1.00 19.01 249 GLU B N 1
ATOM 5150 C CA . GLU B 1 252 ? 117.811 46.290 -19.218 1.00 20.31 249 GLU B CA 1
ATOM 5151 C C . GLU B 1 252 ? 117.489 46.829 -20.611 1.00 20.62 249 GLU B C 1
ATOM 5152 O O . GLU B 1 252 ? 117.809 46.192 -21.621 1.00 21.21 249 GLU B O 1
ATOM 5158 N N . LEU B 1 253 ? 116.851 47.997 -20.658 1.00 21.31 250 LEU B N 1
ATOM 5159 C CA . LEU B 1 253 ? 116.545 48.658 -21.926 1.00 21.71 250 LEU B CA 1
ATOM 5160 C C . LEU B 1 253 ? 117.792 49.353 -22.470 1.00 22.11 250 LEU B C 1
ATOM 5161 O O . LEU B 1 253 ? 118.052 50.527 -22.180 1.00 21.91 250 LEU B O 1
ATOM 5166 N N . VAL B 1 254 ? 118.563 48.599 -23.249 1.00 22.71 251 VAL B N 1
ATOM 5167 C CA . VAL B 1 254 ? 119.841 49.055 -23.785 1.00 23.41 251 VAL B CA 1
ATOM 5168 C C . VAL B 1 254 ? 119.931 48.668 -25.259 1.00 23.68 251 VAL B C 1
ATOM 5169 O O . VAL B 1 254 ? 119.626 47.532 -25.628 1.00 23.82 251 VAL B O 1
ATOM 5173 N N . GLY B 1 255 ? 120.344 49.621 -26.093 1.00 24.08 252 GLY B N 1
ATOM 5174 C CA . GLY B 1 255 ? 120.526 49.378 -27.516 1.00 24.57 252 GLY B CA 1
ATOM 5175 C C . GLY B 1 255 ? 119.604 50.199 -28.397 1.00 24.96 252 GLY B C 1
ATOM 5176 O O . GLY B 1 255 ? 118.489 50.540 -27.995 1.00 25.14 252 GLY B O 1
ATOM 5177 N N . ILE B 1 256 ? 120.071 50.501 -29.610 1.00 25.30 253 ILE B N 1
ATOM 5178 C CA . ILE B 1 256 ? 119.356 51.389 -30.532 1.00 25.49 253 ILE B CA 1
ATOM 5179 C C . ILE B 1 256 ? 117.991 50.842 -30.959 1.00 25.66 253 ILE B C 1
ATOM 5180 O O . ILE B 1 256 ? 116.974 51.515 -30.793 1.00 25.62 253 ILE B O 1
ATOM 5185 N N . THR B 1 257 ? 117.976 49.624 -31.500 1.00 26.02 254 THR B N 1
ATOM 5186 C CA . THR B 1 257 ? 116.735 49.003 -31.967 1.00 26.33 254 THR B CA 1
ATOM 5187 C C . THR B 1 257 ? 115.822 48.660 -30.789 1.00 26.42 254 THR B C 1
ATOM 5188 O O . THR B 1 257 ? 114.596 48.754 -30.893 1.00 26.51 254 THR B O 1
ATOM 5192 N N . GLN B 1 258 ? 116.436 48.280 -29.671 1.00 26.51 255 GLN B N 1
ATOM 5193 C CA . GLN B 1 258 ? 115.715 47.955 -28.442 1.00 26.62 255 GLN B CA 1
ATOM 5194 C C . GLN B 1 258 ? 114.851 49.119 -27.967 1.00 26.70 255 GLN B C 1
ATOM 5195 O O . GLN B 1 258 ? 113.663 48.943 -27.698 1.00 26.73 255 GLN B O 1
ATOM 5201 N N . ILE B 1 259 ? 115.452 50.304 -27.876 1.00 26.85 256 ILE B N 1
ATOM 5202 C CA . ILE B 1 259 ? 114.729 51.508 -27.467 1.00 26.91 256 ILE B CA 1
ATOM 5203 C C . ILE B 1 259 ? 113.653 51.885 -28.490 1.00 27.20 256 ILE B C 1
ATOM 5204 O O . ILE B 1 259 ? 112.523 52.197 -28.118 1.00 27.16 256 ILE B O 1
ATOM 5209 N N . GLU B 1 260 ? 114.006 51.834 -29.772 1.00 27.55 257 GLU B N 1
ATOM 5210 C CA . GLU B 1 260 ? 113.066 52.160 -30.843 1.00 27.94 257 GLU B CA 1
ATOM 5211 C C . GLU B 1 260 ? 111.815 51.281 -30.812 1.00 28.01 257 GLU B C 1
ATOM 5212 O O . GLU B 1 260 ? 110.692 51.789 -30.819 1.00 28.02 257 GLU B O 1
ATOM 5218 N N . GLU B 1 261 ? 112.018 49.968 -30.762 1.00 28.12 258 GLU B N 1
ATOM 5219 C CA . GLU B 1 261 ? 110.915 49.013 -30.821 1.00 28.10 258 GLU B CA 1
ATOM 5220 C C . GLU B 1 261 ? 110.084 48.970 -29.535 1.00 27.98 258 GLU B C 1
ATOM 5221 O O . GLU B 1 261 ? 108.862 48.814 -29.589 1.00 27.90 258 GLU B O 1
ATOM 5227 N N . CYS B 1 262 ? 110.748 49.114 -28.389 1.00 27.61 259 CYS B N 1
ATOM 5228 C CA . CYS B 1 262 ? 110.058 49.192 -27.103 1.00 27.41 259 CYS B CA 1
ATOM 5229 C C . CYS B 1 262 ? 109.188 50.447 -27.015 1.00 27.55 259 CYS B C 1
ATOM 5230 O O . CYS B 1 262 ? 108.053 50.384 -26.543 1.00 27.58 259 CYS B O 1
ATOM 5233 N N . PHE B 1 263 ? 109.720 51.576 -27.484 1.00 27.71 260 PHE B N 1
ATOM 5234 C CA . PHE B 1 263 ? 108.973 52.834 -27.501 1.00 27.97 260 PHE B CA 1
ATOM 5235 C C . PHE B 1 263 ? 107.703 52.687 -28.338 1.00 28.24 260 PHE B C 1
ATOM 5236 O O . PHE B 1 263 ? 106.640 53.169 -27.948 1.00 28.54 260 PHE B O 1
ATOM 5244 N N . LYS B 1 264 ? 107.824 52.002 -29.475 1.00 28.60 261 LYS B N 1
ATOM 5245 C CA . LYS B 1 264 ? 106.685 51.711 -30.349 1.00 28.99 261 LYS B CA 1
ATOM 5246 C C . LYS B 1 264 ? 105.632 50.859 -29.634 1.00 29.12 261 LYS B C 1
ATOM 5247 O O . LYS B 1 264 ? 104.434 51.128 -29.736 1.00 29.14 261 LYS B O 1
ATOM 5253 N N . ASP B 1 265 ? 106.091 49.840 -28.908 1.00 29.22 262 ASP B N 1
ATOM 5254 C CA . ASP B 1 265 ? 105.211 48.967 -28.130 1.00 29.37 262 ASP B CA 1
ATOM 5255 C C . ASP B 1 265 ? 104.411 49.736 -27.080 1.00 29.40 262 ASP B C 1
ATOM 5256 O O . ASP B 1 265 ? 103.220 49.485 -26.896 1.00 29.33 262 ASP B O 1
ATOM 5261 N N . ILE B 1 266 ? 105.076 50.669 -26.399 1.00 29.46 263 ILE B N 1
ATOM 5262 C CA . ILE B 1 266 ? 104.510 51.332 -25.221 1.00 29.71 263 ILE B CA 1
ATOM 5263 C C . ILE B 1 266 ? 103.794 52.655 -25.522 1.00 30.15 263 ILE B C 1
ATOM 5264 O O . ILE B 1 266 ? 103.261 53.294 -24.613 1.00 30.25 263 ILE B O 1
ATOM 5269 N N . GLY B 1 267 ? 103.788 53.053 -26.794 1.00 30.73 264 GLY B N 1
ATOM 5270 C CA . GLY B 1 267 ? 103.056 54.227 -27.244 1.00 31.33 264 GLY B CA 1
ATOM 5271 C C . GLY B 1 267 ? 103.864 55.511 -27.299 1.00 31.80 264 GLY B C 1
ATOM 5272 O O . GLY B 1 267 ? 103.308 56.603 -27.163 1.00 31.82 264 GLY B O 1
ATOM 5273 N N . LEU B 1 268 ? 105.170 55.386 -27.518 1.00 32.20 265 LEU B N 1
ATOM 5274 C CA . LEU B 1 268 ? 106.073 56.533 -27.479 1.00 32.60 265 LEU B CA 1
ATOM 5275 C C . LEU B 1 268 ? 106.932 56.673 -28.742 1.00 32.83 265 LEU B C 1
ATOM 5276 O O . LEU B 1 268 ? 108.015 57.258 -28.701 1.00 32.78 265 LEU B O 1
ATOM 5281 N N . ALA B 1 269 ? 106.431 56.152 -29.861 1.00 33.23 266 ALA B N 1
ATOM 5282 C CA . ALA B 1 269 ? 107.145 56.191 -31.141 1.00 33.64 266 ALA B CA 1
ATOM 5283 C C . ALA B 1 269 ? 107.482 57.611 -31.596 1.00 33.90 266 ALA B C 1
ATOM 5284 O O . ALA B 1 269 ? 108.516 57.839 -32.228 1.00 34.02 266 ALA B O 1
ATOM 5286 N N . HIS B 1 270 ? 106.605 58.555 -31.260 1.00 34.28 267 HIS B N 1
ATOM 5287 C CA . HIS B 1 270 ? 106.768 59.964 -31.623 1.00 34.69 267 HIS B CA 1
ATOM 5288 C C . HIS B 1 270 ? 107.976 60.633 -30.962 1.00 34.82 267 HIS B C 1
ATOM 5289 O O . HIS B 1 270 ? 108.464 61.654 -31.449 1.00 34.88 267 HIS B O 1
ATOM 5296 N N . LEU B 1 271 ? 108.454 60.056 -29.859 1.00 34.93 268 LEU B N 1
ATOM 5297 C CA . LEU B 1 271 ? 109.621 60.582 -29.152 1.00 35.12 268 LEU B CA 1
ATOM 5298 C C . LEU B 1 271 ? 110.937 60.238 -29.852 1.00 35.17 268 LEU B C 1
ATOM 5299 O O . LEU B 1 271 ? 111.977 60.824 -29.548 1.00 35.22 268 LEU B O 1
ATOM 5304 N N . LEU B 1 272 ? 110.887 59.290 -30.784 1.00 35.38 269 LEU B N 1
ATOM 5305 C CA . LEU B 1 272 ? 112.082 58.851 -31.500 1.00 35.62 269 LEU B CA 1
ATOM 5306 C C . LEU B 1 272 ? 112.498 59.863 -32.563 1.00 35.84 269 LEU B C 1
ATOM 5307 O O . LEU B 1 272 ? 111.690 60.259 -33.406 1.00 35.99 269 LEU B O 1
ATOM 5312 N N . GLY B 1 273 ? 113.759 60.284 -32.508 1.00 36.02 270 GLY B N 1
ATOM 5313 C CA . GLY B 1 273 ? 114.299 61.240 -33.461 1.00 36.31 270 GLY B CA 1
ATOM 5314 C C . GLY B 1 273 ? 114.267 62.688 -33.000 1.00 36.48 270 GLY B C 1
ATOM 5315 O O . GLY B 1 273 ? 114.692 63.584 -33.736 1.00 36.57 270 GLY B O 1
ATOM 5316 N N . THR B 1 274 ? 113.764 62.918 -31.789 1.00 36.57 271 THR B N 1
ATOM 5317 C CA . THR B 1 274 ? 113.721 64.255 -31.192 1.00 36.67 271 THR B CA 1
ATOM 5318 C C . THR B 1 274 ? 115.127 64.705 -30.775 1.00 36.68 271 THR B C 1
ATOM 5319 O O . THR B 1 274 ? 116.044 63.883 -30.723 1.00 36.69 271 THR B O 1
ATOM 5323 N N . PRO B 1 275 ? 115.314 66.000 -30.494 1.00 36.66 272 PRO B N 1
ATOM 5324 C CA . PRO B 1 275 ? 116.575 66.475 -29.906 1.00 36.60 272 PRO B CA 1
ATOM 5325 C C . PRO B 1 275 ? 116.869 65.802 -28.562 1.00 36.48 272 PRO B C 1
ATOM 5326 O O . PRO B 1 275 ? 118.037 65.583 -28.229 1.00 36.56 272 PRO B O 1
ATOM 5330 N N . GLU B 1 276 ? 115.813 65.475 -27.818 1.00 36.32 273 GLU B N 1
ATOM 5331 C CA . GLU B 1 276 ? 115.921 64.814 -26.517 1.00 36.11 273 GLU B CA 1
ATOM 5332 C C . GLU B 1 276 ? 116.352 63.352 -26.645 1.00 35.94 273 GLU B C 1
ATOM 5333 O O . GLU B 1 276 ? 117.218 62.892 -25.899 1.00 35.87 273 GLU B O 1
ATOM 5339 N N . ILE B 1 277 ? 115.735 62.627 -27.580 1.00 35.82 274 ILE B N 1
ATOM 5340 C CA . ILE B 1 277 ? 116.102 61.238 -27.876 1.00 35.73 274 ILE B CA 1
ATOM 5341 C C . ILE B 1 277 ? 116.461 61.095 -29.366 1.00 35.70 274 ILE B C 1
ATOM 5342 O O . ILE B 1 277 ? 115.626 60.680 -30.177 1.00 35.68 274 ILE B O 1
ATOM 5347 N N . PRO B 1 278 ? 117.698 61.451 -29.722 1.00 35.71 275 PRO B N 1
ATOM 5348 C CA . PRO B 1 278 ? 118.146 61.425 -31.123 1.00 35.68 275 PRO B CA 1
ATOM 5349 C C . PRO B 1 278 ? 118.266 60.015 -31.700 1.00 35.60 275 PRO B C 1
ATOM 5350 O O . PRO B 1 278 ? 118.282 59.036 -30.949 1.00 35.70 275 PRO B O 1
ATOM 5354 N N . GLU B 1 279 ? 118.345 59.923 -33.027 1.00 35.44 276 GLU B N 1
ATOM 5355 C CA . GLU B 1 279 ? 118.583 58.649 -33.699 1.00 35.16 276 GLU B CA 1
ATOM 5356 C C . GLU B 1 279 ? 119.928 58.080 -33.260 1.00 34.68 276 GLU B C 1
ATOM 5357 O O . GLU B 1 279 ? 120.937 58.791 -33.245 1.00 34.72 276 GLU B O 1
ATOM 5363 N N . GLY B 1 280 ? 119.929 56.804 -32.884 1.00 33.99 277 GLY B N 1
ATOM 5364 C CA . GLY B 1 280 ? 121.136 56.135 -32.435 1.00 33.23 277 GLY B CA 1
ATOM 5365 C C . GLY B 1 280 ? 121.329 56.127 -30.928 1.00 32.70 277 GLY B C 1
ATOM 5366 O O . GLY B 1 280 ? 122.374 55.685 -30.446 1.00 32.59 277 GLY B O 1
ATOM 5367 N N . THR B 1 281 ? 120.334 56.617 -30.189 1.00 32.23 278 THR B N 1
ATOM 5368 C CA . THR B 1 281 ? 120.357 56.572 -28.726 1.00 31.83 278 THR B CA 1
ATOM 5369 C C . THR B 1 281 ? 120.427 55.116 -28.260 1.00 31.38 278 THR B C 1
ATOM 5370 O O . THR B 1 281 ? 119.611 54.287 -28.670 1.00 31.30 278 THR B O 1
ATOM 5374 N N . GLN B 1 282 ? 121.417 54.822 -27.419 1.00 30.94 279 GLN B N 1
ATOM 5375 C CA . GLN B 1 282 ? 121.672 53.466 -26.935 1.00 30.70 279 GLN B CA 1
ATOM 5376 C C . GLN B 1 282 ? 121.190 53.272 -25.499 1.00 30.13 279 GLN B C 1
ATOM 5377 O O . GLN B 1 282 ? 120.978 52.142 -25.056 1.00 29.92 279 GLN B O 1
ATOM 5383 N N . LEU B 1 283 ? 121.016 54.382 -24.785 1.00 29.52 280 LEU B N 1
ATOM 5384 C CA . LEU B 1 283 ? 120.691 54.368 -23.362 1.00 28.96 280 LEU B CA 1
ATOM 5385 C C . LEU B 1 283 ? 119.952 55.654 -22.991 1.00 28.52 280 LEU B C 1
ATOM 5386 O O . LEU B 1 283 ? 120.333 56.742 -23.427 1.00 28.43 280 LEU B O 1
ATOM 5391 N N . ILE B 1 284 ? 118.892 55.530 -22.197 1.00 27.66 281 ILE B N 1
ATOM 5392 C CA . ILE B 1 284 ? 118.136 56.702 -21.761 1.00 27.18 281 ILE B CA 1
ATOM 5393 C C . ILE B 1 284 ? 118.534 57.090 -20.338 1.00 26.82 281 ILE B C 1
ATOM 5394 O O . ILE B 1 284 ? 118.229 56.373 -19.386 1.00 26.91 281 ILE B O 1
ATOM 5399 N N . HIS B 1 285 ? 119.229 58.216 -20.201 1.00 26.33 282 HIS B N 1
ATOM 5400 C CA . HIS B 1 285 ? 119.531 58.766 -18.884 1.00 25.90 282 HIS B CA 1
ATOM 5401 C C . HIS B 1 285 ? 118.293 59.485 -18.360 1.00 25.68 282 HIS B C 1
ATOM 5402 O O . HIS B 1 285 ? 117.908 60.533 -18.882 1.00 25.69 282 HIS B O 1
ATOM 5409 N N . ARG B 1 286 ? 117.680 58.916 -17.325 1.00 25.32 283 ARG B N 1
ATOM 5410 C CA . ARG B 1 286 ? 116.381 59.380 -16.834 1.00 25.28 283 ARG B CA 1
ATOM 5411 C C . ARG B 1 286 ? 116.369 60.821 -16.329 1.00 25.66 283 ARG B C 1
ATOM 5412 O O . ARG B 1 286 ? 115.380 61.530 -16.512 1.00 25.66 283 ARG B O 1
ATOM 5420 N N . ILE B 1 287 ? 117.458 61.241 -15.689 1.00 26.19 284 ILE B N 1
ATOM 5421 C CA . ILE B 1 287 ? 117.558 62.591 -15.140 1.00 26.91 284 ILE B CA 1
ATOM 5422 C C . ILE B 1 287 ? 117.866 63.625 -16.228 1.00 27.43 284 ILE B C 1
ATOM 5423 O O . ILE B 1 287 ? 117.218 64.672 -16.288 1.00 27.73 284 ILE B O 1
ATOM 5428 N N . GLU B 1 288 ? 118.847 63.324 -17.079 1.00 28.01 285 GLU B N 1
ATOM 5429 C CA . GLU B 1 288 ? 119.253 64.224 -18.161 1.00 28.63 285 GLU B CA 1
ATOM 5430 C C . GLU B 1 288 ? 118.134 64.406 -19.186 1.00 28.61 285 GLU B C 1
ATOM 5431 O O . GLU B 1 288 ? 117.858 65.526 -19.624 1.00 28.91 285 GLU B O 1
ATOM 5437 N N . CYS B 1 289 ? 117.490 63.301 -19.553 1.00 28.57 286 CYS B N 1
ATOM 5438 C CA . CYS B 1 289 ? 116.431 63.313 -20.554 1.00 28.61 286 CYS B CA 1
ATOM 5439 C C . CYS B 1 289 ? 115.114 63.813 -19.956 1.00 28.58 286 CYS B C 1
ATOM 5440 O O . CYS B 1 289 ? 114.621 63.244 -18.982 1.00 28.43 286 CYS B O 1
ATOM 5443 N N . PRO B 1 290 ? 114.551 64.878 -20.536 1.00 28.67 287 PRO B N 1
ATOM 5444 C CA . PRO B 1 290 ? 113.273 65.439 -20.072 1.00 28.63 287 PRO B CA 1
ATOM 5445 C C . PRO B 1 290 ? 112.109 64.450 -20.156 1.00 28.47 287 PRO B C 1
ATOM 5446 O O . PRO B 1 290 ? 111.138 64.589 -19.409 1.00 28.58 287 PRO B O 1
ATOM 5450 N N . TYR B 1 291 ? 112.214 63.468 -21.048 1.00 28.17 288 TYR B N 1
ATOM 5451 C CA . TYR B 1 291 ? 111.160 62.476 -21.239 1.00 27.98 288 TYR B CA 1
ATOM 5452 C C . TYR B 1 291 ? 111.314 61.242 -20.340 1.00 27.44 288 TYR B C 1
ATOM 5453 O O . TYR B 1 291 ? 110.515 60.309 -20.428 1.00 27.35 288 TYR B O 1
ATOM 5462 N N . GLY B 1 292 ? 112.335 61.248 -19.482 1.00 27.01 289 GLY B N 1
ATOM 5463 C CA . GLY B 1 292 ? 112.599 60.156 -18.553 1.00 26.42 289 GLY B CA 1
ATOM 5464 C C . GLY B 1 292 ? 111.386 59.644 -17.783 1.00 26.03 289 GLY B C 1
ATOM 5465 O O . GLY B 1 292 ? 111.034 58.467 -17.908 1.00 25.75 289 GLY B O 1
ATOM 5466 N N . PRO B 1 293 ? 110.754 60.510 -16.984 1.00 25.82 290 PRO B N 1
ATOM 5467 C CA . PRO B 1 293 ? 109.531 60.148 -16.251 1.00 25.62 290 PRO B CA 1
ATOM 5468 C C . PRO B 1 293 ? 108.382 59.657 -17.138 1.00 25.44 290 PRO B C 1
ATOM 5469 O O . PRO B 1 293 ? 107.645 58.764 -16.710 1.00 25.47 290 PRO B O 1
ATOM 5473 N N . LEU B 1 294 ? 108.229 60.224 -18.335 1.00 25.24 291 LEU B N 1
ATOM 5474 C CA . LEU B 1 294 ? 107.198 59.775 -19.274 1.00 24.93 291 LEU B CA 1
ATOM 5475 C C . LEU B 1 294 ? 107.462 58.349 -19.766 1.00 24.58 291 LEU B C 1
ATOM 5476 O O . LEU B 1 294 ? 106.531 57.547 -19.888 1.00 24.42 291 LEU B O 1
ATOM 5481 N N . VAL B 1 295 ? 108.731 58.048 -20.044 1.00 24.10 292 VAL B N 1
ATOM 5482 C CA . VAL B 1 295 ? 109.150 56.703 -20.446 1.00 23.81 292 VAL B CA 1
ATOM 5483 C C . VAL B 1 295 ? 108.755 55.683 -19.374 1.00 23.72 292 VAL B C 1
ATOM 5484 O O . VAL B 1 295 ? 108.143 54.658 -19.684 1.00 23.36 292 VAL B O 1
ATOM 5488 N N . GLU B 1 296 ? 109.087 55.984 -18.118 1.00 23.70 293 GLU B N 1
ATOM 5489 C CA . GLU B 1 296 ? 108.728 55.119 -16.991 1.00 23.87 293 GLU B CA 1
ATOM 5490 C C . GLU B 1 296 ? 107.223 54.928 -16.870 1.00 24.19 293 GLU B C 1
ATOM 5491 O O . GLU B 1 296 ? 106.758 53.815 -16.639 1.00 24.15 293 GLU B O 1
ATOM 5497 N N . GLU B 1 297 ? 106.470 56.015 -17.036 1.00 24.54 294 GLU B N 1
ATOM 5498 C CA . GLU B 1 297 ? 105.013 55.971 -16.946 1.00 24.88 294 GLU B CA 1
ATOM 5499 C C . GLU B 1 297 ? 104.431 54.999 -17.968 1.00 24.65 294 GLU B C 1
ATOM 5500 O O . GLU B 1 297 ? 103.592 54.161 -17.631 1.00 24.55 294 GLU B O 1
ATOM 5506 N N . LYS B 1 298 ? 104.897 55.114 -19.210 1.00 24.56 295 LYS B N 1
ATOM 5507 C CA . LYS B 1 298 ? 104.410 54.285 -20.307 1.00 24.49 295 LYS B CA 1
ATOM 5508 C C . LYS B 1 298 ? 104.927 52.849 -20.216 1.00 24.21 295 LYS B C 1
ATOM 5509 O O . LYS B 1 298 ? 104.205 51.906 -20.545 1.00 24.58 295 LYS B O 1
ATOM 5515 N N . LEU B 1 299 ? 106.171 52.689 -19.767 1.00 23.81 296 LEU B N 1
ATOM 5516 C CA . LEU B 1 299 ? 106.746 51.360 -19.564 1.00 23.48 296 LEU B CA 1
ATOM 5517 C C . LEU B 1 299 ? 105.983 50.601 -18.481 1.00 23.11 296 LEU B C 1
ATOM 5518 O O . LEU B 1 299 ? 105.637 49.432 -18.666 1.00 22.87 296 LEU B O 1
ATOM 5523 N N . ASP B 1 300 ? 105.718 51.278 -17.364 1.00 23.00 297 ASP B N 1
ATOM 5524 C CA . ASP B 1 300 ? 104.957 50.699 -16.253 1.00 23.07 297 ASP B CA 1
ATOM 5525 C C . ASP B 1 300 ? 103.589 50.207 -16.709 1.00 23.22 297 ASP B C 1
ATOM 5526 O O . ASP B 1 300 ? 103.182 49.095 -16.377 1.00 23.00 297 ASP B O 1
ATOM 5531 N N . ALA B 1 301 ? 102.893 51.047 -17.475 1.00 23.48 298 ALA B N 1
ATOM 5532 C CA . ALA B 1 301 ? 101.546 50.743 -17.952 1.00 23.56 298 ALA B CA 1
ATOM 5533 C C . ALA B 1 301 ? 101.525 49.522 -18.864 1.00 23.57 298 ALA B C 1
ATOM 5534 O O . ALA B 1 301 ? 100.648 48.668 -18.738 1.00 23.76 298 ALA B O 1
ATOM 5536 N N . TRP B 1 302 ? 102.492 49.451 -19.777 1.00 23.56 299 TRP B N 1
ATOM 5537 C CA . TRP B 1 302 ? 102.581 48.351 -20.731 1.00 23.49 299 TRP B CA 1
ATOM 5538 C C . TRP B 1 302 ? 102.879 47.020 -20.039 1.00 23.39 299 TRP B C 1
ATOM 5539 O O . TRP B 1 302 ? 102.219 46.016 -20.306 1.00 23.34 299 TRP B O 1
ATOM 5550 N N . LEU B 1 303 ? 103.863 47.022 -19.141 1.00 23.10 300 LEU B N 1
ATOM 5551 C CA . LEU B 1 303 ? 104.235 45.815 -18.406 1.00 23.00 300 LEU B CA 1
ATOM 5552 C C . LEU B 1 303 ? 103.107 45.328 -17.492 1.00 23.27 300 LEU B C 1
ATOM 5553 O O . LEU B 1 303 ? 102.925 44.124 -17.314 1.00 23.13 300 LEU B O 1
ATOM 5558 N N . ALA B 1 304 ? 102.342 46.272 -16.943 1.00 23.86 301 ALA B N 1
ATOM 5559 C CA . ALA B 1 304 ? 101.220 45.966 -16.050 1.00 24.49 301 ALA B CA 1
ATOM 5560 C C . ALA B 1 304 ? 100.124 45.116 -16.700 1.00 25.00 301 ALA B C 1
ATOM 5561 O O . ALA B 1 304 ? 99.456 44.339 -16.015 1.00 25.24 301 ALA B O 1
ATOM 5563 N N . THR B 1 305 ? 99.952 45.258 -18.014 1.00 25.49 302 THR B N 1
ATOM 5564 C CA . THR B 1 305 ? 98.910 44.527 -18.744 1.00 26.12 302 THR B CA 1
ATOM 5565 C C . THR B 1 305 ? 99.393 43.203 -19.360 1.00 26.03 302 THR B C 1
ATOM 5566 O O . THR B 1 305 ? 98.594 42.450 -19.924 1.00 26.37 302 THR B O 1
ATOM 5570 N N . HIS B 1 306 ? 100.689 42.918 -19.239 1.00 25.86 303 HIS B N 1
ATOM 5571 C CA . HIS B 1 306 ? 101.269 41.704 -19.817 1.00 25.62 303 HIS B CA 1
ATOM 5572 C C . HIS B 1 306 ? 101.803 40.747 -18.753 1.00 25.46 303 HIS B C 1
ATOM 5573 O O . HIS B 1 306 ? 102.319 41.179 -17.726 1.00 25.28 303 HIS B O 1
ATOM 5580 N N . THR B 1 307 ? 101.684 39.446 -19.010 1.00 25.20 304 THR B N 1
ATOM 5581 C CA . THR B 1 307 ? 102.249 38.433 -18.114 1.00 25.12 304 THR B CA 1
ATOM 5582 C C . THR B 1 307 ? 103.763 38.340 -18.301 1.00 25.03 304 THR B C 1
ATOM 5583 O O . THR B 1 307 ? 104.292 38.776 -19.324 1.00 24.83 304 THR B O 1
ATOM 5587 N N . ILE B 1 308 ? 104.449 37.763 -17.314 1.00 25.02 305 ILE B N 1
ATOM 5588 C CA . ILE B 1 308 ? 105.892 37.511 -17.395 1.00 25.11 305 ILE B CA 1
ATOM 5589 C C . ILE B 1 308 ? 106.261 36.811 -18.705 1.00 25.12 305 ILE B C 1
ATOM 5590 O O . ILE B 1 308 ? 107.191 37.229 -19.398 1.00 24.81 305 ILE B O 1
ATOM 5595 N N . ALA B 1 309 ? 105.521 35.753 -19.036 1.00 25.15 306 ALA B N 1
ATOM 5596 C CA . ALA B 1 309 ? 105.777 34.960 -20.235 1.00 25.16 306 ALA B CA 1
ATOM 5597 C C . ALA B 1 309 ? 105.654 35.790 -21.513 1.00 25.19 306 ALA B C 1
ATOM 5598 O O . ALA B 1 309 ? 106.457 35.637 -22.431 1.00 25.16 306 ALA B O 1
ATOM 5600 N N . GLU B 1 310 ? 104.649 36.663 -21.555 1.00 25.32 307 GLU B N 1
ATOM 5601 C CA . GLU B 1 310 ? 104.408 37.522 -22.712 1.00 25.66 307 GLU B CA 1
ATOM 5602 C C . GLU B 1 310 ? 105.508 38.566 -22.856 1.00 25.61 307 GLU B C 1
ATOM 5603 O O . GLU B 1 310 ? 105.946 38.867 -23.966 1.00 25.83 307 GLU B O 1
ATOM 5609 N N . VAL B 1 311 ? 105.953 39.106 -21.723 1.00 25.54 308 VAL B N 1
ATOM 5610 C CA . VAL B 1 311 ? 107.028 40.093 -21.700 1.00 25.49 308 VAL B CA 1
ATOM 5611 C C . VAL B 1 311 ? 108.339 39.436 -22.119 1.00 25.75 308 VAL B C 1
ATOM 5612 O O . VAL B 1 311 ? 109.077 39.988 -22.930 1.00 25.71 308 VAL B O 1
ATOM 5616 N N . LYS B 1 312 ? 108.611 38.255 -21.563 1.00 26.13 309 LYS B N 1
ATOM 5617 C CA . LYS B 1 312 ? 109.794 37.470 -21.919 1.00 26.44 309 LYS B CA 1
ATOM 5618 C C . LYS B 1 312 ? 109.823 37.132 -23.406 1.00 26.60 309 LYS B C 1
ATOM 5619 O O . LYS B 1 312 ? 110.881 37.175 -24.032 1.00 26.52 309 LYS B O 1
ATOM 5625 N N . GLU B 1 313 ? 108.656 36.801 -23.960 1.00 26.89 310 GLU B N 1
ATOM 5626 C CA . GLU B 1 313 ? 108.524 36.479 -25.380 1.00 27.23 310 GLU B CA 1
ATOM 5627 C C . GLU B 1 313 ? 108.890 37.676 -26.255 1.00 26.85 310 GLU B C 1
ATOM 5628 O O . GLU B 1 313 ? 109.692 37.550 -27.184 1.00 26.80 310 GLU B O 1
ATOM 5634 N N . ARG B 1 314 ? 108.308 38.831 -25.942 1.00 26.52 311 ARG B N 1
ATOM 5635 C CA . ARG B 1 314 ? 108.570 40.061 -26.681 1.00 26.26 311 ARG B CA 1
ATOM 5636 C C . ARG B 1 314 ? 110.023 40.520 -26.544 1.00 25.91 311 ARG B C 1
ATOM 5637 O O . ARG B 1 314 ? 110.630 40.975 -27.516 1.00 25.72 311 ARG B O 1
ATOM 5645 N N . PHE B 1 315 ? 110.580 40.389 -25.343 1.00 25.50 312 PHE B N 1
ATOM 5646 C CA . PHE B 1 315 ? 111.933 40.875 -25.079 1.00 25.33 312 PHE B CA 1
ATOM 5647 C C . PHE B 1 315 ? 113.003 39.974 -25.697 1.00 25.57 312 PHE B C 1
ATOM 5648 O O . PHE B 1 315 ? 114.112 40.423 -25.977 1.00 25.82 312 PHE B O 1
ATOM 5656 N N . ALA B 1 316 ? 112.656 38.708 -25.917 1.00 25.99 313 ALA B N 1
ATOM 5657 C CA . ALA B 1 316 ? 113.518 37.788 -26.651 1.00 26.48 313 ALA B CA 1
ATOM 5658 C C . ALA B 1 316 ? 113.581 38.167 -28.130 1.00 26.82 313 ALA B C 1
ATOM 5659 O O . ALA B 1 316 ? 114.640 38.068 -28.751 1.00 27.10 313 ALA B O 1
ATOM 5661 N N . GLU B 1 317 ? 112.447 38.602 -28.682 1.00 27.31 314 GLU B N 1
ATOM 5662 C CA . GLU B 1 317 ? 112.375 39.065 -30.069 1.00 27.75 314 GLU B CA 1
ATOM 5663 C C . GLU B 1 317 ? 113.183 40.344 -30.271 1.00 27.56 314 GLU B C 1
ATOM 5664 O O . GLU B 1 317 ? 113.782 40.552 -31.330 1.00 27.82 314 GLU B O 1
ATOM 5670 N N . LEU B 1 318 ? 113.195 41.193 -29.245 1.00 27.31 315 LEU B N 1
ATOM 5671 C CA . LEU B 1 318 ? 113.844 42.497 -29.313 1.00 26.88 315 LEU B CA 1
ATOM 5672 C C . LEU B 1 318 ? 115.274 42.481 -28.783 1.00 26.49 315 LEU B C 1
ATOM 5673 O O . LEU B 1 318 ? 115.974 43.494 -28.856 1.00 26.45 315 LEU B O 1
ATOM 5678 N N . ASN B 1 319 ? 115.704 41.330 -28.266 1.00 26.07 316 ASN B N 1
ATOM 5679 C CA . ASN B 1 319 ? 117.020 41.187 -27.637 1.00 25.66 316 ASN B CA 1
ATOM 5680 C C . ASN B 1 319 ? 117.219 42.161 -26.463 1.00 25.14 316 ASN B C 1
ATOM 5681 O O . ASN B 1 319 ? 118.229 42.867 -26.374 1.00 25.08 316 ASN B O 1
ATOM 5686 N N . ILE B 1 320 ? 116.222 42.199 -25.581 1.00 24.34 317 ILE B N 1
ATOM 5687 C CA . ILE B 1 320 ? 116.302 42.938 -24.325 1.00 23.64 317 ILE B CA 1
ATOM 5688 C C . ILE B 1 320 ? 116.502 41.915 -23.209 1.00 23.19 317 ILE B C 1
ATOM 5689 O O . ILE B 1 320 ? 115.675 41.019 -23.029 1.00 23.23 317 ILE B O 1
ATOM 5694 N N . ALA B 1 321 ? 117.602 42.049 -22.471 1.00 22.70 318 ALA B N 1
ATOM 5695 C CA . ALA B 1 321 ? 117.918 41.125 -21.385 1.00 22.16 318 ALA B CA 1
ATOM 5696 C C . ALA B 1 321 ? 116.919 41.273 -20.248 1.00 21.83 318 ALA B C 1
ATOM 5697 O O . ALA B 1 321 ? 116.571 42.391 -19.854 1.00 21.59 318 ALA B O 1
ATOM 5699 N N . CYS B 1 322 ? 116.455 40.138 -19.733 1.00 21.35 319 CYS B N 1
ATOM 5700 C CA . CYS B 1 322 ? 115.483 40.127 -18.646 1.00 21.14 319 CYS B CA 1
ATOM 5701 C C . CYS B 1 322 ? 115.394 38.776 -17.951 1.00 20.61 319 CYS B C 1
ATOM 5702 O O . CYS B 1 322 ? 115.849 37.755 -18.482 1.00 20.89 319 CYS B O 1
ATOM 5705 N N . ALA B 1 323 ? 114.804 38.786 -16.759 1.00 20.02 320 ALA B N 1
ATOM 5706 C CA . ALA B 1 323 ? 114.542 37.570 -15.998 1.00 19.26 320 ALA B CA 1
ATOM 5707 C C . ALA B 1 323 ? 113.381 37.784 -15.041 1.00 18.91 320 ALA B C 1
ATOM 5708 O O . ALA B 1 323 ? 113.217 38.873 -14.487 1.00 18.54 320 ALA B O 1
ATOM 5710 N N . LYS B 1 324 ? 112.581 36.739 -14.846 1.00 18.41 321 LYS B N 1
ATOM 5711 C CA . LYS B 1 324 ? 111.566 36.745 -13.806 1.00 18.05 321 LYS B CA 1
ATOM 5712 C C . LYS B 1 324 ? 112.241 36.777 -12.438 1.00 17.57 321 LYS B C 1
ATOM 5713 O O . LYS B 1 324 ? 113.251 36.103 -12.222 1.00 17.51 321 LYS B O 1
ATOM 5719 N N . VAL B 1 325 ? 111.692 37.574 -11.528 1.00 16.84 322 VAL B N 1
ATOM 5720 C CA . VAL B 1 325 ? 112.106 37.512 -10.130 1.00 16.19 322 VAL B CA 1
ATOM 5721 C C . VAL B 1 325 ? 111.474 36.267 -9.515 1.00 16.06 322 VAL B C 1
ATOM 5722 O O . VAL B 1 325 ? 110.249 36.182 -9.378 1.00 16.62 322 VAL B O 1
ATOM 5726 N N . LEU B 1 326 ? 112.311 35.291 -9.180 1.00 15.28 323 LEU B N 1
ATOM 5727 C CA . LEU B 1 326 ? 111.819 34.035 -8.618 1.00 14.81 323 LEU B CA 1
ATOM 5728 C C . LEU B 1 326 ? 111.479 34.171 -7.146 1.00 14.60 323 LEU B C 1
ATOM 5729 O O . LEU B 1 326 ? 112.208 34.814 -6.380 1.00 14.62 323 LEU B O 1
ATOM 5734 N N . THR B 1 327 ? 110.355 33.579 -6.756 1.00 14.29 324 THR B N 1
ATOM 5735 C CA . THR B 1 327 ? 110.009 33.478 -5.347 1.00 14.12 324 THR B CA 1
ATOM 5736 C C . THR B 1 327 ? 110.664 32.231 -4.775 1.00 13.58 324 THR B C 1
ATOM 5737 O O . THR B 1 327 ? 111.041 31.320 -5.513 1.00 13.15 324 THR B O 1
ATOM 5741 N N . VAL B 1 328 ? 110.794 32.197 -3.452 1.00 13.58 325 VAL B N 1
ATOM 5742 C CA . VAL B 1 328 ? 111.433 31.076 -2.768 1.00 13.59 325 VAL B CA 1
ATOM 5743 C C . VAL B 1 328 ? 110.850 29.697 -3.159 1.00 13.34 325 VAL B C 1
ATOM 5744 O O . VAL B 1 328 ? 111.607 28.775 -3.446 1.00 13.10 325 VAL B O 1
ATOM 5748 N N . PRO B 1 329 ? 109.524 29.548 -3.199 1.00 13.57 326 PRO B N 1
ATOM 5749 C CA . PRO B 1 329 ? 108.931 28.272 -3.628 1.00 13.70 326 PRO B CA 1
ATOM 5750 C C . PRO B 1 329 ? 109.237 27.824 -5.069 1.00 13.86 326 PRO B C 1
ATOM 5751 O O . PRO B 1 329 ? 108.942 26.675 -5.390 1.00 14.29 326 PRO B O 1
ATOM 5755 N N . GLU B 1 330 ? 109.812 28.694 -5.901 1.00 13.84 327 GLU B N 1
ATOM 5756 C CA . GLU B 1 330 ? 110.081 28.368 -7.307 1.00 14.24 327 GLU B CA 1
ATOM 5757 C C . GLU B 1 330 ? 111.487 27.837 -7.569 1.00 13.99 327 GLU B C 1
ATOM 5758 O O . GLU B 1 330 ? 111.791 27.413 -8.688 1.00 14.22 327 GLU B O 1
ATOM 5764 N N . LEU B 1 331 ? 112.346 27.862 -6.552 1.00 13.77 328 LEU B N 1
ATOM 5765 C CA . LEU B 1 331 ? 113.754 27.530 -6.770 1.00 13.73 328 LEU B CA 1
ATOM 5766 C C . LEU B 1 331 ? 114.027 26.041 -6.988 1.00 13.53 328 LEU B C 1
ATOM 5767 O O . LEU B 1 331 ? 114.737 25.669 -7.920 1.00 13.08 328 LEU B O 1
ATOM 5772 N N . GLU B 1 332 ? 113.457 25.192 -6.141 1.00 13.69 329 GLU B N 1
ATOM 5773 C CA . GLU B 1 332 ? 113.770 23.762 -6.168 1.00 14.38 329 GLU B CA 1
ATOM 5774 C C . GLU B 1 332 ? 113.468 23.066 -7.494 1.00 14.64 329 GLU B C 1
ATOM 5775 O O . GLU B 1 332 ? 114.224 22.196 -7.930 1.00 14.81 329 GLU B O 1
ATOM 5781 N N . SER B 1 333 ? 112.360 23.446 -8.123 1.00 14.69 330 SER B N 1
ATOM 5782 C CA . SER B 1 333 ? 111.929 22.810 -9.360 1.00 14.89 330 SER B CA 1
ATOM 5783 C C . SER B 1 333 ? 112.521 23.461 -10.608 1.00 14.56 330 SER B C 1
ATOM 5784 O O . SER B 1 333 ? 112.295 22.982 -11.721 1.00 15.13 330 SER B O 1
ATOM 5787 N N . ASN B 1 334 ? 113.274 24.550 -10.438 1.00 14.05 331 ASN B N 1
ATOM 5788 C CA . ASN B 1 334 ? 113.900 25.189 -11.591 1.00 13.50 331 ASN B CA 1
ATOM 5789 C C . ASN B 1 334 ? 114.887 24.233 -12.278 1.00 13.37 331 ASN B C 1
ATOM 5790 O O . ASN B 1 334 ? 115.709 23.610 -11.608 1.00 12.80 331 ASN B O 1
ATOM 5795 N N . PRO B 1 335 ? 114.786 24.084 -13.602 1.00 13.10 332 PRO B N 1
ATOM 5796 C CA . PRO B 1 335 ? 115.626 23.126 -14.333 1.00 13.01 332 PRO B CA 1
ATOM 5797 C C . PRO B 1 335 ? 117.136 23.298 -14.138 1.00 12.67 332 PRO B C 1
ATOM 5798 O O . PRO B 1 335 ? 117.832 22.285 -14.114 1.00 12.74 332 PRO B O 1
ATOM 5802 N N . GLN B 1 336 ? 117.623 24.530 -13.985 1.00 12.19 333 GLN B N 1
ATOM 5803 C CA . GLN B 1 336 ? 119.051 24.748 -13.738 1.00 11.69 333 GLN B CA 1
ATOM 5804 C C . GLN B 1 336 ? 119.461 24.265 -12.349 1.00 11.23 333 GLN B C 1
ATOM 5805 O O . GLN B 1 336 ? 120.492 23.605 -12.196 1.00 11.10 333 GLN B O 1
ATOM 5811 N N . TYR B 1 337 ? 118.651 24.600 -11.347 1.00 11.37 334 TYR B N 1
ATOM 5812 C CA . TYR B 1 337 ? 118.866 24.132 -9.979 1.00 11.15 334 TYR B CA 1
ATOM 5813 C C . TYR B 1 337 ? 118.891 22.601 -9.938 1.00 11.35 334 TYR B C 1
ATOM 5814 O O . TYR B 1 337 ? 119.764 21.996 -9.308 1.00 11.42 334 TYR B O 1
ATOM 5823 N N . VAL B 1 338 ? 117.936 21.987 -10.635 1.00 11.40 335 VAL B N 1
ATOM 5824 C CA . VAL B 1 338 ? 117.828 20.532 -10.673 1.00 11.73 335 VAL B CA 1
ATOM 5825 C C . VAL B 1 338 ? 119.071 19.924 -11.327 1.00 12.03 335 VAL B C 1
ATOM 5826 O O . VAL B 1 338 ? 119.678 18.997 -10.783 1.00 12.34 335 VAL B O 1
ATOM 5830 N N . ALA B 1 339 ? 119.461 20.477 -12.474 1.00 12.26 336 ALA B N 1
ATOM 5831 C CA . ALA B 1 339 ? 120.593 19.952 -13.240 1.00 12.54 336 ALA B CA 1
ATOM 5832 C C . ALA B 1 339 ? 121.904 20.065 -12.466 1.00 12.58 336 ALA B C 1
ATOM 5833 O O . ALA B 1 339 ? 122.756 19.181 -12.546 1.00 13.39 336 ALA B O 1
ATOM 5835 N N . ARG B 1 340 ? 122.056 21.154 -11.715 1.00 12.47 337 ARG B N 1
ATOM 5836 C CA . ARG B 1 340 ? 123.296 21.415 -10.990 1.00 12.64 337 ARG B CA 1
ATOM 5837 C C . ARG B 1 340 ? 123.283 20.938 -9.540 1.00 12.62 337 ARG B C 1
ATOM 5838 O O . ARG B 1 340 ? 124.271 21.116 -8.819 1.00 12.70 337 ARG B O 1
ATOM 5846 N N . GLU B 1 341 ? 122.179 20.328 -9.107 1.00 12.86 338 GLU B N 1
ATOM 5847 C CA . GLU B 1 341 ? 122.002 19.919 -7.705 1.00 13.25 338 GLU B CA 1
ATOM 5848 C C . GLU B 1 341 ? 122.344 21.063 -6.743 1.00 12.67 338 GLU B C 1
ATOM 5849 O O . GLU B 1 341 ? 123.004 20.860 -5.718 1.00 13.06 338 GLU B O 1
ATOM 5855 N N . SER B 1 342 ? 121.881 22.265 -7.077 1.00 12.52 339 SER B N 1
ATOM 5856 C CA . SER B 1 342 ? 122.204 23.463 -6.297 1.00 12.30 339 SER B CA 1
ATOM 5857 C C . SER B 1 342 ? 121.629 23.396 -4.880 1.00 12.56 339 SER B C 1
ATOM 5858 O O . SER B 1 342 ? 122.241 23.887 -3.924 1.00 11.86 339 SER B O 1
ATOM 5861 N N . ILE B 1 343 ? 120.453 22.780 -4.757 1.00 12.84 340 ILE B N 1
ATOM 5862 C CA . ILE B 1 343 ? 119.846 22.493 -3.467 1.00 13.10 340 ILE B CA 1
ATOM 5863 C C . ILE B 1 343 ? 119.922 20.981 -3.263 1.00 13.51 340 ILE B C 1
ATOM 5864 O O . ILE B 1 343 ? 119.500 20.212 -4.125 1.00 14.53 340 ILE B O 1
ATOM 5869 N N . THR B 1 344 ? 120.481 20.563 -2.135 1.00 13.15 341 THR B N 1
ATOM 5870 C CA . THR B 1 344 ? 120.681 19.143 -1.874 1.00 13.05 341 THR B CA 1
ATOM 5871 C C . THR B 1 344 ? 120.146 18.736 -0.498 1.00 13.08 341 THR B C 1
ATOM 5872 O O . THR B 1 344 ? 119.463 19.521 0.168 1.00 12.97 341 THR B O 1
ATOM 5876 N N . GLN B 1 345 ? 120.424 17.496 -0.102 1.00 13.09 342 GLN B N 1
ATOM 5877 C CA . GLN B 1 345 ? 120.039 17.001 1.209 1.00 12.89 342 GLN B CA 1
ATOM 5878 C C . GLN B 1 345 ? 121.193 16.262 1.871 1.00 12.60 342 GLN B C 1
ATOM 5879 O O . GLN B 1 345 ? 122.070 15.719 1.193 1.00 12.77 342 GLN B O 1
ATOM 5885 N N . TRP B 1 346 ? 121.190 16.266 3.200 1.00 12.20 343 TRP B N 1
ATOM 5886 C CA . TRP B 1 346 ? 122.166 15.519 3.989 1.00 12.07 343 TRP B CA 1
ATOM 5887 C C . TRP B 1 346 ? 121.528 15.063 5.296 1.00 12.35 343 TRP B C 1
ATOM 5888 O O . TRP B 1 346 ? 120.426 15.494 5.644 1.00 12.53 343 TRP B O 1
ATOM 5899 N N . GLN B 1 347 ? 122.223 14.196 6.027 1.00 12.57 344 GLN B N 1
ATOM 5900 C CA . GLN B 1 347 ? 121.709 13.715 7.303 1.00 13.38 344 GLN B CA 1
ATOM 5901 C C . GLN B 1 347 ? 122.234 14.530 8.471 1.00 13.59 344 GLN B C 1
ATOM 5902 O O . GLN B 1 347 ? 123.439 14.773 8.566 1.00 13.63 344 GLN B O 1
ATOM 5908 N N . THR B 1 348 ? 121.326 14.962 9.346 1.00 13.66 345 THR B N 1
ATOM 5909 C CA . THR B 1 348 ? 121.717 15.574 10.615 1.00 13.82 345 THR B CA 1
ATOM 5910 C C . THR B 1 348 ? 122.305 14.504 11.527 1.00 14.62 345 THR B C 1
ATOM 5911 O O . THR B 1 348 ? 122.143 13.300 11.285 1.00 14.89 345 THR B O 1
ATOM 5923 N N . ASP B 1 350 ? 121.272 13.763 14.344 1.00 17.53 347 ASP B N 1
ATOM 5924 C CA . ASP B 1 350 ? 120.179 13.075 15.029 1.00 18.10 347 ASP B CA 1
ATOM 5925 C C . ASP B 1 350 ? 119.205 12.369 14.075 1.00 17.96 347 ASP B C 1
ATOM 5926 O O . ASP B 1 350 ? 118.048 12.129 14.421 1.00 18.45 347 ASP B O 1
ATOM 5931 N N . GLY B 1 351 ? 119.696 12.029 12.882 1.00 17.55 348 GLY B N 1
ATOM 5932 C CA . GLY B 1 351 ? 119.046 11.048 12.023 1.00 17.08 348 GLY B CA 1
ATOM 5933 C C . GLY B 1 351 ? 117.965 11.532 11.075 1.00 16.98 348 GLY B C 1
ATOM 5934 O O . GLY B 1 351 ? 117.232 10.717 10.498 1.00 17.37 348 GLY B O 1
ATOM 5935 N N . ARG B 1 352 ? 117.873 12.844 10.888 1.00 16.12 349 ARG B N 1
ATOM 5936 C CA . ARG B 1 352 ? 116.842 13.418 10.028 1.00 15.49 349 ARG B CA 1
ATOM 5937 C C . ARG B 1 352 ? 117.454 13.953 8.737 1.00 14.73 349 ARG B C 1
ATOM 5938 O O . ARG B 1 352 ? 118.573 14.466 8.744 1.00 14.44 349 ARG B O 1
ATOM 5946 N N . THR B 1 353 ? 116.728 13.818 7.629 1.00 13.87 350 THR B N 1
ATOM 5947 C CA . THR B 1 353 ? 117.146 14.432 6.375 1.00 13.75 350 THR B CA 1
ATOM 5948 C C . THR B 1 353 ? 116.940 15.935 6.473 1.00 13.28 350 THR B C 1
ATOM 5949 O O . THR B 1 353 ? 115.861 16.397 6.837 1.00 13.16 350 THR B O 1
ATOM 5953 N N . CYS B 1 354 ? 117.995 16.680 6.160 1.00 12.95 351 CYS B N 1
ATOM 5954 C CA . CYS B 1 354 ? 117.962 18.134 6.136 1.00 12.49 351 CYS B CA 1
ATOM 5955 C C . CYS B 1 354 ? 118.175 18.611 4.705 1.00 12.42 351 CYS B C 1
ATOM 5956 O O . CYS B 1 354 ? 118.953 18.015 3.956 1.00 12.03 351 CYS B O 1
ATOM 5959 N N . LYS B 1 355 ? 117.461 19.673 4.334 1.00 12.08 352 LYS B N 1
ATOM 5960 C CA . LYS B 1 355 ? 117.502 20.240 2.991 1.00 12.26 352 LYS B CA 1
ATOM 5961 C C . LYS B 1 355 ? 118.163 21.618 2.994 1.00 12.03 352 LYS B C 1
ATOM 5962 O O . LYS B 1 355 ? 117.945 22.421 3.901 1.00 11.92 352 LYS B O 1
ATOM 5968 N N . GLY B 1 356 ? 118.960 21.897 1.968 1.00 11.51 353 GLY B N 1
ATOM 5969 C CA . GLY B 1 356 ? 119.628 23.187 1.881 1.00 11.78 353 GLY B CA 1
ATOM 5970 C C . GLY B 1 356 ? 120.620 23.234 0.739 1.00 11.34 353 GLY B C 1
ATOM 5971 O O . GLY B 1 356 ? 120.788 22.243 0.025 1.00 11.67 353 GLY B O 1
ATOM 5972 N N . PRO B 1 357 ? 121.273 24.378 0.538 1.00 11.34 354 PRO B N 1
ATOM 5973 C CA . PRO B 1 357 ? 122.235 24.498 -0.561 1.00 11.10 354 PRO B CA 1
ATOM 5974 C C . PRO B 1 357 ? 123.366 23.481 -0.497 1.00 11.07 354 PRO B C 1
ATOM 5975 O O . PRO B 1 357 ? 123.857 23.135 0.582 1.00 11.24 354 PRO B O 1
ATOM 5979 N N . ASN B 1 358 ? 123.767 23.014 -1.673 1.00 11.10 355 ASN B N 1
ATOM 5980 C CA . ASN B 1 358 ? 124.965 22.205 -1.832 1.00 11.23 355 ASN B CA 1
ATOM 5981 C C . ASN B 1 358 ? 126.213 23.035 -1.536 1.00 11.60 355 ASN B C 1
ATOM 5982 O O . ASN B 1 358 ? 126.117 24.227 -1.238 1.00 11.74 355 ASN B O 1
ATOM 5987 N N . ILE B 1 359 ? 127.383 22.408 -1.626 1.00 11.59 356 ILE B N 1
ATOM 5988 C CA . ILE B 1 359 ? 128.645 23.136 -1.523 1.00 11.92 356 ILE B CA 1
ATOM 5989 C C . ILE B 1 359 ? 128.794 24.083 -2.713 1.00 11.65 356 ILE B C 1
ATOM 5990 O O . ILE B 1 359 ? 128.544 23.698 -3.857 1.00 12.18 356 ILE B O 1
ATOM 6003 N N . PRO B 1 361 ? 131.737 27.176 -4.208 1.00 11.04 358 PRO B N 1
ATOM 6004 C CA . PRO B 1 361 ? 131.459 26.876 -5.615 1.00 11.06 358 PRO B CA 1
ATOM 6005 C C . PRO B 1 361 ? 131.798 25.421 -5.907 1.00 11.05 358 PRO B C 1
ATOM 6006 O O . PRO B 1 361 ? 132.076 24.664 -4.975 1.00 11.60 358 PRO B O 1
ATOM 6010 N N . LYS B 1 362 ? 131.764 25.030 -7.173 1.00 10.91 359 LYS B N 1
ATOM 6011 C CA . LYS B 1 362 ? 132.023 23.643 -7.529 1.00 10.89 359 LYS B CA 1
ATOM 6012 C C . LYS B 1 362 ? 133.469 23.481 -7.981 1.00 11.02 359 LYS B C 1
ATOM 6013 O O . LYS B 1 362 ? 133.845 23.959 -9.047 1.00 11.34 359 LYS B O 1
ATOM 6019 N N . PHE B 1 363 ? 134.277 22.821 -7.154 1.00 11.13 360 PHE B N 1
ATOM 6020 C CA . PHE B 1 363 ? 135.661 22.509 -7.515 1.00 11.68 360 PHE B CA 1
ATOM 6021 C C . PHE B 1 363 ? 135.664 21.229 -8.348 1.00 12.16 360 PHE B C 1
ATOM 6022 O O . PHE B 1 363 ? 135.066 20.225 -7.949 1.00 12.68 360 PHE B O 1
ATOM 6030 N N . LYS B 1 364 ? 136.338 21.264 -9.495 1.00 12.68 361 LYS B N 1
ATOM 6031 C CA . LYS B 1 364 ? 136.315 20.146 -10.446 1.00 13.09 361 LYS B CA 1
ATOM 6032 C C . LYS B 1 364 ? 137.080 18.931 -9.929 1.00 13.20 361 LYS B C 1
ATOM 6033 O O . LYS B 1 364 ? 136.549 17.818 -9.906 1.00 13.66 361 LYS B O 1
ATOM 6039 N N . ASN B 1 365 ? 138.322 19.154 -9.515 1.00 12.88 362 ASN B N 1
ATOM 6040 C CA . ASN B 1 365 ? 139.213 18.059 -9.128 1.00 12.95 362 ASN B CA 1
ATOM 6041 C C . ASN B 1 365 ? 139.040 17.627 -7.680 1.00 12.94 362 ASN B C 1
ATOM 6042 O O . ASN B 1 365 ? 139.098 16.431 -7.369 1.00 13.09 362 ASN B O 1
ATOM 6047 N N . ASN B 1 366 ? 138.826 18.600 -6.798 1.00 12.56 363 ASN B N 1
ATOM 6048 C CA . ASN B 1 366 ? 138.627 18.316 -5.383 1.00 12.45 363 ASN B CA 1
ATOM 6049 C C . ASN B 1 366 ? 137.346 18.963 -4.861 1.00 12.06 363 ASN B C 1
ATOM 6050 O O . ASN B 1 366 ? 137.403 19.928 -4.097 1.00 11.93 363 ASN B O 1
ATOM 6055 N N . PRO B 1 367 ? 136.190 18.439 -5.270 1.00 11.68 364 PRO B N 1
ATOM 6056 C CA . PRO B 1 367 ? 134.911 19.009 -4.843 1.00 11.82 364 PRO B CA 1
ATOM 6057 C C . PRO B 1 367 ? 134.713 18.923 -3.334 1.00 11.79 364 PRO B C 1
ATOM 6058 O O . PRO B 1 367 ? 135.165 17.972 -2.691 1.00 11.37 364 PRO B O 1
ATOM 6062 N N . GLY B 1 368 ? 134.061 19.939 -2.775 1.00 11.75 365 GLY B N 1
ATOM 6063 C CA . GLY B 1 368 ? 133.579 19.867 -1.411 1.00 12.13 365 GLY B CA 1
ATOM 6064 C C . GLY B 1 368 ? 132.462 18.842 -1.290 1.00 12.40 365 GLY B C 1
ATOM 6065 O O . GLY B 1 368 ? 131.899 18.379 -2.292 1.00 13.01 365 GLY B O 1
ATOM 6066 N N . GLN B 1 369 ? 132.151 18.485 -0.053 1.00 12.18 366 GLN B N 1
ATOM 6067 C CA . GLN B 1 369 ? 131.033 17.599 0.262 1.00 12.47 366 GLN B CA 1
ATOM 6068 C C . GLN B 1 369 ? 130.553 17.885 1.685 1.00 12.39 366 GLN B C 1
ATOM 6069 O O . GLN B 1 369 ? 131.269 18.511 2.470 1.00 12.20 366 GLN B O 1
ATOM 6075 N N . ILE B 1 370 ? 129.346 17.422 2.010 1.00 12.43 367 ILE B N 1
ATOM 6076 C CA . ILE B 1 370 ? 128.845 17.451 3.384 1.00 12.44 367 ILE B CA 1
ATOM 6077 C C . ILE B 1 370 ? 129.148 16.099 4.021 1.00 12.29 367 ILE B C 1
ATOM 6078 O O . ILE B 1 370 ? 128.578 15.079 3.613 1.00 12.64 367 ILE B O 1
ATOM 6083 N N . TRP B 1 371 ? 130.047 16.092 5.005 1.00 12.07 368 TRP B N 1
ATOM 6084 C CA . TRP B 1 371 ? 130.484 14.841 5.641 1.00 11.72 368 TRP B CA 1
ATOM 6085 C C . TRP B 1 371 ? 129.910 14.600 7.043 1.00 11.73 368 TRP B C 1
ATOM 6086 O O . TRP B 1 371 ? 129.955 13.476 7.549 1.00 11.73 368 TRP B O 1
ATOM 6097 N N . ARG B 1 372 ? 129.398 15.653 7.673 1.00 11.39 369 ARG B N 1
ATOM 6098 C CA . ARG B 1 372 ? 128.750 15.525 8.976 1.00 11.82 369 ARG B CA 1
ATOM 6099 C C . ARG B 1 372 ? 127.800 16.687 9.200 1.00 11.52 369 ARG B C 1
ATOM 6100 O O . ARG B 1 372 ? 128.078 17.816 8.786 1.00 12.13 369 ARG B O 1
ATOM 6108 N N . GLY B 1 373 ? 126.679 16.410 9.862 1.00 11.35 370 GLY B N 1
ATOM 6109 C CA . GLY B 1 373 ? 125.763 17.462 10.272 1.00 11.22 370 GLY B CA 1
ATOM 6110 C C . GLY B 1 373 ? 126.338 18.292 11.407 1.00 11.11 370 GLY B C 1
ATOM 6111 O O . GLY B 1 373 ? 127.388 17.955 11.969 1.00 11.20 370 GLY B O 1
ATOM 6120 N N . PRO B 1 375 ? 127.370 19.469 14.808 1.00 11.20 372 PRO B N 1
ATOM 6121 C CA . PRO B 1 375 ? 127.607 18.750 16.067 1.00 11.34 372 PRO B CA 1
ATOM 6122 C C . PRO B 1 375 ? 126.899 19.369 17.270 1.00 11.95 372 PRO B C 1
ATOM 6123 O O . PRO B 1 375 ? 126.560 20.558 17.254 1.00 11.96 372 PRO B O 1
ATOM 6127 N N . SER B 1 376 ? 126.684 18.561 18.306 1.00 12.17 373 SER B N 1
ATOM 6128 C CA . SER B 1 376 ? 126.112 19.042 19.560 1.00 12.80 373 SER B CA 1
ATOM 6129 C C . SER B 1 376 ? 127.161 19.768 20.415 1.00 13.03 373 SER B C 1
ATOM 6130 O O . SER B 1 376 ? 128.363 19.693 20.143 1.00 13.05 373 SER B O 1
ATOM 6133 N N . HIS B 1 377 ? 126.686 20.472 21.439 1.00 13.48 374 HIS B N 1
ATOM 6134 C CA . HIS B 1 377 ? 127.517 21.283 22.335 1.00 13.74 374 HIS B CA 1
ATOM 6135 C C . HIS B 1 377 ? 128.564 20.432 23.068 1.00 13.78 374 HIS B C 1
ATOM 6136 O O . HIS B 1 377 ? 128.215 19.540 23.849 1.00 14.34 374 HIS B O 1
ATOM 6143 N N . GLY B 1 378 ? 129.842 20.693 22.787 1.00 13.78 375 GLY B N 1
ATOM 6144 C CA . GLY B 1 378 ? 130.952 19.963 23.392 1.00 14.01 375 GLY B CA 1
ATOM 6145 C C . GLY B 1 378 ? 131.161 18.542 22.880 1.00 14.23 375 GLY B C 1
ATOM 6146 O O . GLY B 1 378 ? 131.891 17.752 23.500 1.00 14.09 375 GLY B O 1
ATOM 6155 N N . ASP B 1 380 ? 132.915 17.095 20.560 1.00 13.96 377 ASP B N 1
ATOM 6156 C CA . ASP B 1 380 ? 134.253 16.601 20.238 1.00 13.86 377 ASP B CA 1
ATOM 6157 C C . ASP B 1 380 ? 135.342 17.035 21.222 1.00 13.53 377 ASP B C 1
ATOM 6158 O O . ASP B 1 380 ? 136.523 16.795 20.987 1.00 13.37 377 ASP B O 1
ATOM 6163 N N . THR B 1 381 ? 134.934 17.650 22.329 1.00 13.70 378 THR B N 1
ATOM 6164 C CA . THR B 1 381 ? 135.878 18.141 23.333 1.00 13.58 378 THR B CA 1
ATOM 6165 C C . THR B 1 381 ? 136.891 17.085 23.771 1.00 13.75 378 THR B C 1
ATOM 6166 O O . THR B 1 381 ? 138.096 17.333 23.753 1.00 13.73 378 THR B O 1
ATOM 6170 N N . ALA B 1 382 ? 136.395 15.913 24.162 1.00 13.92 379 ALA B N 1
ATOM 6171 C CA . ALA B 1 382 ? 137.255 14.857 24.689 1.00 13.89 379 ALA B CA 1
ATOM 6172 C C . ALA B 1 382 ? 138.282 14.373 23.659 1.00 14.13 379 ALA B C 1
ATOM 6173 O O . ALA B 1 382 ? 139.460 14.191 23.988 1.00 14.40 379 ALA B O 1
ATOM 6175 N N . ALA B 1 383 ? 137.835 14.178 22.418 1.00 13.95 380 ALA B N 1
ATOM 6176 C CA . ALA B 1 383 ? 138.715 13.756 21.331 1.00 14.22 380 ALA B CA 1
ATOM 6177 C C . ALA B 1 383 ? 139.792 14.794 21.045 1.00 14.27 380 ALA B C 1
ATOM 6178 O O . ALA B 1 383 ? 140.962 14.446 20.878 1.00 14.53 380 ALA B O 1
ATOM 6180 N N . ILE B 1 384 ? 139.394 16.066 20.992 1.00 14.26 381 ILE B N 1
ATOM 6181 C CA . ILE B 1 384 ? 140.334 17.146 20.711 1.00 14.52 381 ILE B CA 1
ATOM 6182 C C . ILE B 1 384 ? 141.395 17.227 21.808 1.00 14.93 381 ILE B C 1
ATOM 6183 O O . ILE B 1 384 ? 142.589 17.309 21.517 1.00 15.37 381 ILE B O 1
ATOM 6188 N N . LEU B 1 385 ? 140.956 17.179 23.063 1.00 15.09 382 LEU B N 1
ATOM 6189 C CA . LEU B 1 385 ? 141.880 17.276 24.190 1.00 15.55 382 LEU B CA 1
ATOM 6190 C C . LEU B 1 385 ? 142.829 16.081 24.265 1.00 16.22 382 LEU B C 1
ATOM 6191 O O . LEU B 1 385 ? 144.026 16.255 24.516 1.00 16.24 382 LEU B O 1
ATOM 6196 N N . LYS B 1 386 ? 142.306 14.878 24.023 1.00 16.71 383 LYS B N 1
ATOM 6197 C CA . LYS B 1 386 ? 143.152 13.683 23.978 1.00 17.26 383 LYS B CA 1
ATOM 6198 C C . LYS B 1 386 ? 144.214 13.820 22.887 1.00 17.38 383 LYS B C 1
ATOM 6199 O O . LYS B 1 386 ? 145.380 13.494 23.107 1.00 17.44 383 LYS B O 1
ATOM 6205 N N . ASN B 1 387 ? 143.811 14.324 21.720 1.00 17.48 384 ASN B N 1
ATOM 6206 C CA . ASN B 1 387 ? 144.738 14.510 20.604 1.00 18.14 384 ASN B CA 1
ATOM 6207 C C . ASN B 1 387 ? 145.917 15.417 20.938 1.00 18.17 384 ASN B C 1
ATOM 6208 O O . ASN B 1 387 ? 147.018 15.216 20.419 1.00 18.85 384 ASN B O 1
ATOM 6213 N N . ILE B 1 388 ? 145.684 16.410 21.797 1.00 18.29 385 ILE B N 1
ATOM 6214 C CA . ILE B 1 388 ? 146.737 17.357 22.173 1.00 18.32 385 I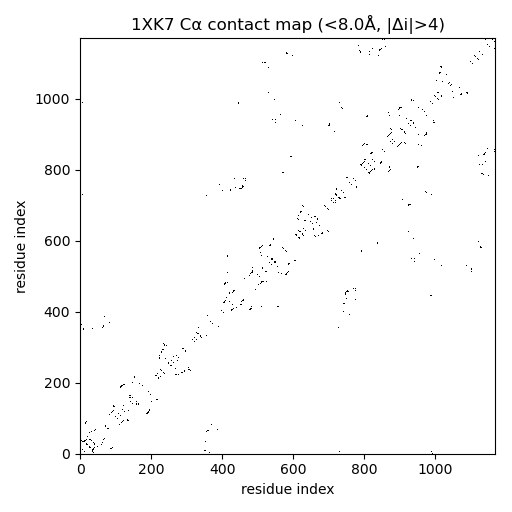LE B CA 1
ATOM 6215 C C . ILE B 1 388 ? 147.412 17.022 23.513 1.00 18.94 385 ILE B C 1
ATOM 6216 O O . ILE B 1 388 ? 148.093 17.866 24.109 1.00 19.36 385 ILE B O 1
ATOM 6221 N N . GLY B 1 389 ? 147.217 15.786 23.972 1.00 19.37 386 GLY B N 1
ATOM 6222 C CA . GLY B 1 389 ? 147.995 15.240 25.077 1.00 19.95 386 GLY B CA 1
ATOM 6223 C C . GLY B 1 389 ? 147.331 15.101 26.436 1.00 20.29 386 GLY B C 1
ATOM 6224 O O . GLY B 1 389 ? 147.983 14.684 27.399 1.00 20.72 386 GLY B O 1
ATOM 6225 N N . TYR B 1 390 ? 146.047 15.435 26.525 1.00 20.53 387 TYR B N 1
ATOM 6226 C CA . TYR B 1 390 ? 145.323 15.383 27.794 1.00 20.79 387 TYR B CA 1
ATOM 6227 C C . TYR B 1 390 ? 144.864 13.974 28.140 1.00 21.40 387 TYR B C 1
ATOM 6228 O O . TYR B 1 390 ? 144.298 13.277 27.299 1.00 21.55 387 TYR B O 1
ATOM 6237 N N . SER B 1 391 ? 145.124 13.563 29.380 1.00 22.03 388 SER B N 1
ATOM 6238 C CA . SER B 1 391 ? 144.642 12.284 29.899 1.00 22.67 388 SER B CA 1
ATOM 6239 C C . SER B 1 391 ? 143.151 12.362 30.215 1.00 23.01 388 SER B C 1
ATOM 6240 O O . SER B 1 391 ? 142.585 13.454 30.301 1.00 22.68 388 SER B O 1
ATOM 6243 N N . GLU B 1 392 ? 142.524 11.203 30.403 1.00 23.56 389 GLU B N 1
ATOM 6244 C CA . GLU B 1 392 ? 141.112 11.142 30.789 1.00 24.31 389 GLU B CA 1
ATOM 6245 C C . GLU B 1 392 ? 140.858 11.860 32.121 1.00 24.18 389 GLU B C 1
ATOM 6246 O O . GLU B 1 392 ? 139.855 12.568 32.264 1.00 23.95 389 GLU B O 1
ATOM 6252 N N . ASN B 1 393 ? 141.777 11.695 33.076 1.00 24.02 390 ASN B N 1
ATOM 6253 C CA . ASN B 1 393 ? 141.713 12.405 34.356 1.00 24.25 390 ASN B CA 1
ATOM 6254 C C . ASN B 1 393 ? 141.866 13.916 34.188 1.00 23.71 390 ASN B C 1
ATOM 6255 O O . ASN B 1 393 ? 141.182 14.686 34.863 1.00 23.60 390 ASN B O 1
ATOM 6260 N N . ASP B 1 394 ? 142.768 14.322 33.288 1.00 23.54 391 ASP B N 1
ATOM 6261 C CA . ASP B 1 394 ? 142.976 15.732 32.937 1.00 23.30 391 ASP B CA 1
ATOM 6262 C C . ASP B 1 394 ? 141.673 16.361 32.456 1.00 22.73 391 ASP B C 1
ATOM 6263 O O . ASP B 1 394 ? 141.307 17.460 32.879 1.00 22.40 391 ASP B O 1
ATOM 6268 N N . ILE B 1 395 ? 140.985 15.653 31.562 1.00 22.16 392 ILE B N 1
ATOM 6269 C CA . ILE B 1 395 ? 139.736 16.130 30.974 1.00 21.77 392 ILE B CA 1
ATOM 6270 C C . ILE B 1 395 ? 138.612 16.204 32.012 1.00 21.80 392 ILE B C 1
ATOM 6271 O O . ILE B 1 395 ? 137.874 17.186 32.056 1.00 21.23 392 ILE B O 1
ATOM 6276 N N . GLN B 1 396 ? 138.496 15.171 32.849 1.00 22.17 393 GLN B N 1
ATOM 6277 C CA . GLN B 1 396 ? 137.521 15.169 33.941 1.00 22.62 393 GLN B CA 1
ATOM 6278 C C . GLN B 1 396 ? 137.726 16.358 34.886 1.00 22.43 393 GLN B C 1
ATOM 6279 O O . GLN B 1 396 ? 136.757 16.969 35.339 1.00 22.34 393 GLN B O 1
ATOM 6285 N N . GLU B 1 397 ? 138.987 16.694 35.163 1.00 22.44 394 GLU B N 1
ATOM 6286 C CA . GLU B 1 397 ? 139.309 17.848 36.002 1.00 22.77 394 GLU B CA 1
ATOM 6287 C C . GLU B 1 397 ? 138.823 19.155 35.373 1.00 22.23 394 GLU B C 1
ATOM 6288 O O . GLU B 1 397 ? 138.227 19.991 36.055 1.00 22.06 394 GLU B O 1
ATOM 6294 N N . LEU B 1 398 ? 139.068 19.318 34.073 1.00 21.60 395 LEU B N 1
ATOM 6295 C CA . LEU B 1 398 ? 138.608 20.499 33.341 1.00 21.20 395 LEU B CA 1
ATOM 6296 C C . LEU B 1 398 ? 137.091 20.637 33.425 1.00 20.86 395 LEU B C 1
ATOM 6297 O O . LEU B 1 398 ? 136.574 21.731 33.649 1.00 20.69 395 LEU B O 1
ATOM 6302 N N . VAL B 1 399 ? 136.392 19.517 33.253 1.00 20.54 396 VAL B N 1
ATOM 6303 C CA . VAL B 1 399 ? 134.935 19.488 33.346 1.00 20.45 396 VAL B CA 1
ATOM 6304 C C . VAL B 1 399 ? 134.477 19.837 34.763 1.00 20.63 396 VAL B C 1
ATOM 6305 O O . VAL B 1 399 ? 133.580 20.654 34.939 1.00 20.41 396 VAL B O 1
ATOM 6309 N N . SER B 1 400 ? 135.117 19.236 35.767 1.00 20.87 397 SER B N 1
ATOM 6310 C CA . SER B 1 400 ? 134.734 19.464 37.160 1.00 21.40 397 SER B CA 1
ATOM 6311 C C . SER B 1 400 ? 134.952 20.921 37.580 1.00 21.05 397 SER B C 1
ATOM 6312 O O . SER B 1 400 ? 134.164 21.473 38.346 1.00 21.10 397 SER B O 1
ATOM 6315 N N . LYS B 1 401 ? 136.004 21.543 37.049 1.00 20.82 398 LYS B N 1
ATOM 6316 C CA . LYS B 1 401 ? 136.297 22.954 37.312 1.00 20.70 398 LYS B CA 1
ATOM 6317 C C . LYS B 1 401 ? 135.420 23.926 36.508 1.00 20.33 398 LYS B C 1
ATOM 6318 O O . LYS B 1 401 ? 135.505 25.143 36.690 1.00 20.77 398 LYS B O 1
ATOM 6324 N N . GLY B 1 402 ? 134.586 23.390 35.620 1.00 19.61 399 GLY B N 1
ATOM 6325 C CA . GLY B 1 402 ? 133.700 24.206 34.804 1.00 18.84 399 GLY B CA 1
ATOM 6326 C C . GLY B 1 402 ? 134.410 24.912 33.663 1.00 18.14 399 GLY B C 1
ATOM 6327 O O . GLY B 1 402 ? 133.938 25.943 33.168 1.00 18.14 399 GLY B O 1
ATOM 6328 N N . LEU B 1 403 ? 135.540 24.348 33.244 1.00 17.67 400 LEU B N 1
ATOM 6329 C CA . LEU B 1 403 ? 136.385 24.949 32.216 1.00 17.18 400 LEU B CA 1
ATOM 6330 C C . LEU B 1 403 ? 136.259 24.265 30.856 1.00 16.76 400 LEU B C 1
ATOM 6331 O O . LEU B 1 403 ? 136.785 24.754 29.858 1.00 16.27 400 LEU B O 1
ATOM 6336 N N . ALA B 1 404 ? 135.572 23.124 30.831 1.00 16.44 401 ALA B N 1
ATOM 6337 C CA . ALA B 1 404 ? 135.264 22.420 29.592 1.00 16.40 401 ALA B CA 1
ATOM 6338 C C . ALA B 1 404 ? 133.968 21.641 29.761 1.00 16.44 401 ALA B C 1
ATOM 6339 O O . ALA B 1 404 ? 133.550 21.346 30.883 1.00 15.98 401 ALA B O 1
ATOM 6341 N N . LYS B 1 405 ? 133.329 21.329 28.640 1.00 16.34 402 LYS B N 1
ATOM 6342 C CA . LYS B 1 405 ? 132.159 20.466 28.625 1.00 16.63 402 LYS B CA 1
ATOM 6343 C C . LYS B 1 405 ? 132.384 19.414 27.554 1.00 17.02 402 LYS B C 1
ATOM 6344 O O . LYS B 1 405 ? 132.791 19.741 26.434 1.00 16.52 402 LYS B O 1
ATOM 6350 N N . VAL B 1 406 ? 132.132 18.154 27.898 1.00 17.56 403 VAL B N 1
ATOM 6351 C CA . VAL B 1 406 ? 132.233 17.068 26.927 1.00 18.29 403 VAL B CA 1
ATOM 6352 C C . VAL B 1 406 ? 130.853 16.773 26.322 1.00 19.08 403 VAL B C 1
ATOM 6353 O O . VAL B 1 406 ? 129.957 17.616 26.374 1.00 18.95 403 VAL B O 1
ATOM 6357 N N . GLU B 1 407 ? 130.695 15.593 25.735 1.00 20.11 404 GLU B N 1
ATOM 6358 C CA . GLU B 1 407 ? 129.475 15.244 25.008 1.00 21.38 404 GLU B CA 1
ATOM 6359 C C . GLU B 1 407 ? 128.244 15.158 25.913 1.00 21.74 404 GLU B C 1
ATOM 6360 O O . GLU B 1 407 ? 128.357 14.817 27.094 1.00 22.06 404 GLU B O 1
ATOM 6366 N N . ASP B 1 408 ? 127.079 15.479 25.351 1.00 22.22 405 ASP B N 1
ATOM 6367 C CA . ASP B 1 408 ? 125.806 15.411 26.073 1.00 22.65 405 ASP B CA 1
ATOM 6368 C C . ASP B 1 408 ? 125.542 14.019 26.652 1.00 22.81 405 ASP B C 1
ATOM 6369 O O . ASP B 1 408 ? 124.694 13.272 26.112 1.00 19.37 405 ASP B O 1
ATOM 6375 N N . SER C 1 2 ? 164.567 34.926 -17.693 1.00 34.99 -1 SER C N 1
ATOM 6376 C CA . SER C 1 2 ? 165.731 35.192 -16.793 1.00 34.93 -1 SER C CA 1
ATOM 6377 C C . SER C 1 2 ? 165.352 36.118 -15.632 1.00 34.90 -1 SER C C 1
ATOM 6378 O O . SER C 1 2 ? 164.218 36.603 -15.560 1.00 35.01 -1 SER C O 1
ATOM 6381 N N . HIS C 1 3 ? 166.309 36.364 -14.735 1.00 34.73 0 HIS C N 1
ATOM 6382 C CA . HIS C 1 3 ? 166.090 37.202 -13.552 1.00 34.53 0 HIS C CA 1
ATOM 6383 C C . HIS C 1 3 ? 165.668 38.639 -13.879 1.00 34.49 0 HIS C C 1
ATOM 6384 O O . HIS C 1 3 ? 165.100 39.330 -13.033 1.00 34.68 0 HIS C O 1
ATOM 6399 N N . ASP C 1 5 ? 163.629 39.288 -16.470 1.00 32.34 2 ASP C N 1
ATOM 6400 C CA . ASP C 1 5 ? 162.312 39.178 -17.099 1.00 31.48 2 ASP C CA 1
ATOM 6401 C C . ASP C 1 5 ? 161.190 39.136 -16.060 1.00 30.23 2 ASP C C 1
ATOM 6402 O O . ASP C 1 5 ? 160.582 38.089 -15.816 1.00 30.53 2 ASP C O 1
ATOM 6407 N N . HIS C 1 6 ? 160.931 40.287 -15.446 1.00 28.59 3 HIS C N 1
ATOM 6408 C CA . HIS C 1 6 ? 159.846 40.430 -14.480 1.00 26.73 3 HIS C CA 1
ATOM 6409 C C . HIS C 1 6 ? 159.258 41.836 -14.530 1.00 24.97 3 HIS C C 1
ATOM 6410 O O . HIS C 1 6 ? 159.949 42.801 -14.890 1.00 25.50 3 HIS C O 1
ATOM 6417 N N . LEU C 1 7 ? 157.980 41.956 -14.178 1.00 22.40 4 LEU C N 1
ATOM 6418 C CA . LEU C 1 7 ? 157.347 43.265 -14.122 1.00 19.79 4 LEU C CA 1
ATOM 6419 C C . LEU C 1 7 ? 157.726 43.943 -12.808 1.00 18.01 4 LEU C C 1
ATOM 6420 O O . LEU C 1 7 ? 157.570 43.356 -11.734 1.00 17.41 4 LEU C O 1
ATOM 6425 N N . PRO C 1 8 ? 158.258 45.162 -12.893 1.00 16.51 5 PRO C N 1
ATOM 6426 C CA . PRO C 1 8 ? 158.656 45.911 -11.697 1.00 15.46 5 PRO C CA 1
ATOM 6427 C C . PRO C 1 8 ? 157.452 46.391 -10.884 1.00 14.52 5 PRO C C 1
ATOM 6428 O O . PRO C 1 8 ? 156.464 46.872 -11.444 1.00 14.05 5 PRO C O 1
ATOM 6440 N N . PRO C 1 10 ? 156.730 47.240 -6.223 1.00 12.06 7 PRO C N 1
ATOM 6441 C CA . PRO C 1 10 ? 157.316 47.063 -4.885 1.00 12.21 7 PRO C CA 1
ATOM 6442 C C . PRO C 1 10 ? 156.899 45.713 -4.298 1.00 12.29 7 PRO C C 1
ATOM 6443 O O . PRO C 1 10 ? 155.765 45.270 -4.522 1.00 12.26 7 PRO C O 1
ATOM 6447 N N . LYS C 1 11 ? 157.811 45.053 -3.591 1.00 11.96 8 LYS C N 1
ATOM 6448 C CA . LYS C 1 11 ? 157.454 43.822 -2.900 1.00 12.59 8 LYS C CA 1
ATOM 6449 C C . LYS C 1 11 ? 156.709 44.163 -1.616 1.00 12.27 8 LYS C C 1
ATOM 6450 O O . LYS C 1 11 ? 157.243 44.840 -0.744 1.00 12.84 8 LYS C O 1
ATOM 6456 N N . PHE C 1 12 ? 155.467 43.698 -1.506 1.00 11.92 9 PHE C N 1
ATOM 6457 C CA . PHE C 1 12 ? 154.654 43.942 -0.316 1.00 11.64 9 PHE C CA 1
ATOM 6458 C C . PHE C 1 12 ? 153.507 42.948 -0.246 1.00 11.51 9 PHE C C 1
ATOM 6459 O O . PHE C 1 12 ? 153.171 42.308 -1.245 1.00 11.62 9 PHE C O 1
ATOM 6467 N N . GLY C 1 13 ? 152.899 42.848 0.932 1.00 11.46 10 GLY C N 1
ATOM 6468 C CA . GLY C 1 13 ? 151.648 42.129 1.088 1.00 11.20 10 GLY C CA 1
ATOM 6469 C C . GLY C 1 13 ? 151.832 40.633 1.205 1.00 11.23 10 GLY C C 1
ATOM 6470 O O . GLY C 1 13 ? 152.907 40.120 0.894 1.00 11.44 10 GLY C O 1
ATOM 6471 N N . PRO C 1 14 ? 150.788 39.928 1.648 1.00 11.47 11 PRO C N 1
ATOM 6472 C CA . PRO C 1 14 ? 150.858 38.468 1.785 1.00 11.21 11 PRO C CA 1
ATOM 6473 C C . PRO C 1 14 ? 151.023 37.765 0.438 1.00 11.48 11 PRO C C 1
ATOM 6474 O O . PRO C 1 14 ? 151.511 36.635 0.403 1.00 11.62 11 PRO C O 1
ATOM 6478 N N . LEU C 1 15 ? 150.645 38.434 -0.648 1.00 10.92 12 LEU C N 1
ATOM 6479 C CA . LEU C 1 15 ? 150.632 37.795 -1.959 1.00 10.62 12 LEU C CA 1
ATOM 6480 C C . LEU C 1 15 ? 151.753 38.222 -2.904 1.00 10.67 12 LEU C C 1
ATOM 6481 O O . LEU C 1 15 ? 151.682 37.963 -4.100 1.00 10.65 12 LEU C O 1
ATOM 6486 N N . ALA C 1 16 ? 152.790 38.872 -2.369 1.00 11.12 13 ALA C N 1
ATOM 6487 C CA . ALA C 1 16 ? 153.971 39.205 -3.174 1.00 11.12 13 ALA C CA 1
ATOM 6488 C C . ALA C 1 16 ? 154.469 37.972 -3.927 1.00 11.65 13 ALA C C 1
ATOM 6489 O O . ALA C 1 16 ? 154.586 36.891 -3.348 1.00 11.95 13 ALA C O 1
ATOM 6491 N N . GLY C 1 17 ? 154.734 38.139 -5.219 1.00 11.86 14 GLY C N 1
ATOM 6492 C CA . GLY C 1 17 ? 155.309 37.072 -6.019 1.00 12.57 14 GLY C CA 1
ATOM 6493 C C . GLY C 1 17 ? 154.294 36.172 -6.695 1.00 12.69 14 GLY C C 1
ATOM 6494 O O . GLY C 1 17 ? 154.665 35.384 -7.563 1.00 13.51 14 GLY C O 1
ATOM 6495 N N . LEU C 1 18 ? 153.029 36.269 -6.286 1.00 13.05 15 LEU C N 1
ATOM 6496 C CA . LEU C 1 18 ? 151.962 35.502 -6.934 1.00 13.16 15 LEU C CA 1
ATOM 6497 C C . LEU C 1 18 ? 151.611 36.126 -8.276 1.00 13.17 15 LEU C C 1
ATOM 6498 O O . LEU C 1 18 ? 151.539 37.349 -8.396 1.00 13.92 15 LEU C O 1
ATOM 6503 N N . ARG C 1 19 ? 151.393 35.277 -9.279 1.00 12.66 16 ARG C N 1
ATOM 6504 C CA . ARG C 1 19 ? 151.107 35.733 -10.633 1.00 12.81 16 ARG C CA 1
ATOM 6505 C C . ARG C 1 19 ? 149.670 35.396 -10.990 1.00 12.07 16 ARG C C 1
ATOM 6506 O O . ARG C 1 19 ? 149.319 34.227 -11.133 1.00 11.55 16 ARG C O 1
ATOM 6514 N N . VAL C 1 20 ? 148.844 36.436 -11.093 1.00 11.25 17 VAL C N 1
ATOM 6515 C CA . VAL C 1 20 ? 147.423 36.302 -11.402 1.00 11.02 17 VAL C CA 1
ATOM 6516 C C . VAL C 1 20 ? 147.122 36.994 -12.721 1.00 10.68 17 VAL C C 1
ATOM 6517 O O . VAL C 1 20 ? 147.662 38.064 -13.009 1.00 10.49 17 VAL C O 1
ATOM 6521 N N . VAL C 1 21 ? 146.262 36.372 -13.524 1.00 10.51 18 VAL C N 1
ATOM 6522 C CA . VAL C 1 21 ? 145.802 36.965 -14.776 1.00 10.65 18 VAL C CA 1
ATOM 6523 C C . VAL C 1 21 ? 144.284 36.866 -14.799 1.00 10.54 18 VAL C C 1
ATOM 6524 O O . VAL C 1 21 ? 143.729 35.840 -14.401 1.00 10.57 18 VAL C O 1
ATOM 6528 N N . PHE C 1 22 ? 143.610 37.930 -15.230 1.00 10.76 19 PHE C N 1
ATOM 6529 C CA . PHE C 1 22 ? 142.159 37.851 -15.400 1.00 11.23 19 PHE C CA 1
ATOM 6530 C C . PHE C 1 22 ? 141.645 38.364 -16.738 1.00 11.56 19 PHE C C 1
ATOM 6531 O O . PHE C 1 22 ? 142.190 39.315 -17.314 1.00 11.42 19 PHE C O 1
ATOM 6539 N N . SER C 1 23 ? 140.609 37.684 -17.225 1.00 12.19 20 SER C N 1
ATOM 6540 C CA . SER C 1 23 ? 139.877 38.069 -18.420 1.00 12.92 20 SER C CA 1
ATOM 6541 C C . SER C 1 23 ? 138.431 38.305 -18.022 1.00 13.30 20 SER C C 1
ATOM 6542 O O . SER C 1 23 ? 137.752 37.403 -17.540 1.00 14.04 20 SER C O 1
ATOM 6545 N N . GLY C 1 24 ? 137.962 39.527 -18.219 1.00 13.39 21 GLY C N 1
ATOM 6546 C CA . GLY C 1 24 ? 136.602 39.875 -17.856 1.00 13.41 21 GLY C CA 1
ATOM 6547 C C . GLY C 1 24 ? 136.459 41.375 -17.810 1.00 13.23 21 GLY C C 1
ATOM 6548 O O . GLY C 1 24 ? 137.456 42.096 -17.854 1.00 13.11 21 GLY C O 1
ATOM 6549 N N . ILE C 1 25 ? 135.217 41.839 -17.721 1.00 13.22 22 ILE C N 1
ATOM 6550 C CA . ILE C 1 25 ? 134.931 43.267 -17.694 1.00 13.14 22 ILE C CA 1
ATOM 6551 C C . ILE C 1 25 ? 134.011 43.636 -16.534 1.00 13.08 22 ILE C C 1
ATOM 6552 O O . ILE C 1 25 ? 133.470 42.762 -15.853 1.00 13.12 22 ILE C O 1
ATOM 6557 N N . GLU C 1 26 ? 133.858 44.941 -16.318 1.00 12.90 23 GLU C N 1
ATOM 6558 C CA . GLU C 1 26 ? 132.915 45.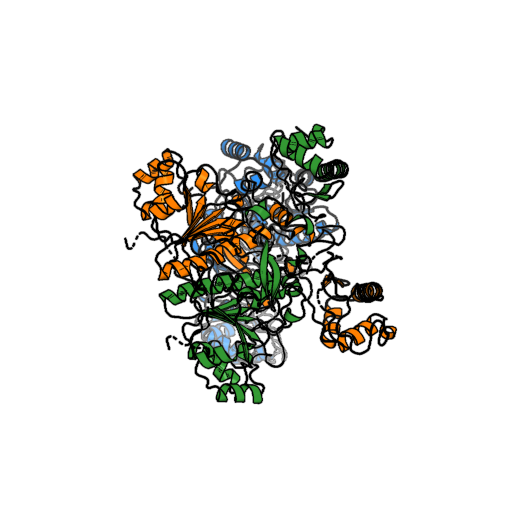490 -15.340 1.00 13.41 23 GLU C CA 1
ATOM 6559 C C . GLU C 1 26 ? 133.271 45.102 -13.900 1.00 13.06 23 GLU C C 1
ATOM 6560 O O . GLU C 1 26 ? 134.366 45.424 -13.460 1.00 12.97 23 GLU C O 1
ATOM 6566 N N . ILE C 1 27 ? 132.397 44.401 -13.174 1.00 12.67 24 ILE C N 1
ATOM 6567 C CA . ILE C 1 27 ? 132.659 44.178 -11.741 1.00 12.20 24 ILE C CA 1
ATOM 6568 C C . ILE C 1 27 ? 133.115 42.771 -11.340 1.00 12.42 24 ILE C C 1
ATOM 6569 O O . ILE C 1 27 ? 134.220 42.609 -10.841 1.00 12.29 24 ILE C O 1
ATOM 6574 N N . ALA C 1 28 ? 132.268 41.763 -11.531 1.00 11.88 25 ALA C N 1
ATOM 6575 C CA . ALA C 1 28 ? 132.490 40.459 -10.879 1.00 11.66 25 ALA C CA 1
ATOM 6576 C C . ALA C 1 28 ? 133.891 39.859 -11.064 1.00 11.39 25 ALA C C 1
ATOM 6577 O O . ALA C 1 28 ? 134.612 39.629 -10.081 1.00 11.57 25 ALA C O 1
ATOM 6579 N N . GLY C 1 29 ? 134.271 39.602 -12.315 1.00 11.21 26 GLY C N 1
ATOM 6580 C CA . GLY C 1 29 ? 135.569 39.024 -12.624 1.00 10.91 26 GLY C CA 1
ATOM 6581 C C . GLY C 1 29 ? 136.758 39.894 -12.236 1.00 10.67 26 GLY C C 1
ATOM 6582 O O . GLY C 1 29 ? 137.671 39.433 -11.537 1.00 10.36 26 GLY C O 1
ATOM 6583 N N . PRO C 1 30 ? 136.785 41.138 -12.708 1.00 10.29 27 PRO C N 1
ATOM 6584 C CA . PRO C 1 30 ? 137.867 42.058 -12.340 1.00 10.42 27 PRO C CA 1
ATOM 6585 C C . PRO C 1 30 ? 137.983 42.344 -10.837 1.00 10.36 27 PRO C C 1
ATOM 6586 O O . PRO C 1 30 ? 139.107 42.493 -10.361 1.00 10.96 27 PRO C O 1
ATOM 6590 N N . PHE C 1 31 ? 136.865 42.403 -10.110 1.00 10.36 28 PHE C N 1
ATOM 6591 C CA . PHE C 1 31 ? 136.911 42.562 -8.651 1.00 10.17 28 PHE C CA 1
ATOM 6592 C C . PHE C 1 31 ? 137.666 41.405 -8.003 1.00 10.52 28 PHE C C 1
ATOM 6593 O O . PHE C 1 31 ? 138.529 41.614 -7.140 1.00 10.33 28 PHE C O 1
ATOM 6601 N N . ALA C 1 32 ? 137.345 40.189 -8.437 1.00 10.56 29 ALA C N 1
ATOM 6602 C CA . ALA C 1 32 ? 138.053 38.988 -8.012 1.00 10.79 29 ALA C CA 1
ATOM 6603 C C . ALA C 1 32 ? 139.553 39.108 -8.272 1.00 10.82 29 ALA C C 1
ATOM 6604 O O . ALA C 1 32 ? 140.367 38.865 -7.375 1.00 11.54 29 ALA C O 1
ATOM 6606 N N . GLY C 1 33 ? 139.908 39.499 -9.493 1.00 10.66 30 GLY C N 1
ATOM 6607 C CA . GLY C 1 33 ? 141.301 39.600 -9.897 1.00 10.57 30 GLY C CA 1
ATOM 6608 C C . GLY C 1 33 ? 142.053 40.688 -9.151 1.00 10.33 30 GLY C C 1
ATOM 6609 O O . GLY C 1 33 ? 143.157 40.471 -8.633 1.00 10.12 30 GLY C O 1
ATOM 6610 N N . GLN C 1 34 ? 141.444 41.864 -9.082 1.00 10.31 31 GLN C N 1
ATOM 6611 C CA . GLN C 1 34 ? 142.099 43.032 -8.494 1.00 10.57 31 GLN C CA 1
ATOM 6612 C C . GLN C 1 34 ? 142.325 42.903 -6.989 1.00 10.64 31 GLN C C 1
ATOM 6613 O O . GLN C 1 34 ? 143.286 43.475 -6.466 1.00 10.59 31 GLN C O 1
ATOM 6627 N N . PHE C 1 36 ? 143.531 40.461 -5.435 1.00 10.43 33 PHE C N 1
ATOM 6628 C CA . PHE C 1 36 ? 144.881 39.907 -5.299 1.00 10.24 33 PHE C CA 1
ATOM 6629 C C . PHE C 1 36 ? 145.937 41.014 -5.314 1.00 10.04 33 PHE C C 1
ATOM 6630 O O . PHE C 1 36 ? 146.925 40.943 -4.570 1.00 10.23 33 PHE C O 1
ATOM 6638 N N . ALA C 1 37 ? 145.704 42.039 -6.137 1.00 9.87 34 ALA C N 1
ATOM 6639 C CA . ALA C 1 37 ? 146.633 43.161 -6.302 1.00 10.02 34 ALA C CA 1
ATOM 6640 C C . ALA C 1 37 ? 146.620 44.127 -5.112 1.00 9.95 34 ALA C C 1
ATOM 6641 O O . ALA C 1 37 ? 147.635 44.765 -4.812 1.00 10.58 34 ALA C O 1
ATOM 6643 N N . GLU C 1 38 ? 145.471 44.254 -4.449 1.00 10.41 35 GLU C N 1
ATOM 6644 C CA . GLU C 1 38 ? 145.383 45.031 -3.206 1.00 10.22 35 GLU C CA 1
ATOM 6645 C C . GLU C 1 38 ? 146.357 44.478 -2.174 1.00 10.19 35 GLU C C 1
ATOM 6646 O O . GLU C 1 38 ? 146.892 45.227 -1.345 1.00 10.26 35 GLU C O 1
ATOM 6652 N N . TRP C 1 39 ? 146.588 43.168 -2.248 1.00 9.64 36 TRP C N 1
ATOM 6653 C CA . TRP C 1 39 ? 147.379 42.450 -1.248 1.00 9.76 36 TRP C CA 1
ATOM 6654 C C . TRP C 1 39 ? 148.754 41.983 -1.735 1.00 9.74 36 TRP C C 1
ATOM 6655 O O . TRP C 1 39 ? 149.368 41.093 -1.130 1.00 10.46 36 TRP C O 1
ATOM 6666 N N . GLY C 1 40 ? 149.236 42.574 -2.824 1.00 9.99 37 GLY C N 1
ATOM 6667 C CA . GLY C 1 40 ? 150.627 42.416 -3.209 1.00 9.77 37 GLY C CA 1
ATOM 6668 C C . GLY C 1 40 ? 150.947 41.590 -4.432 1.00 9.74 37 GLY C C 1
ATOM 6669 O O . GLY C 1 40 ? 152.093 41.577 -4.870 1.00 10.13 37 GLY C O 1
ATOM 6670 N N . ALA C 1 41 ? 149.949 40.911 -4.997 1.00 9.49 38 ALA C N 1
ATOM 6671 C CA . ALA C 1 41 ? 150.180 40.051 -6.161 1.00 9.56 38 ALA C CA 1
ATOM 6672 C C . ALA C 1 41 ? 150.481 40.843 -7.433 1.00 9.39 38 ALA C C 1
ATOM 6673 O O . ALA C 1 41 ? 150.120 42.021 -7.553 1.00 9.31 38 ALA C O 1
ATOM 6675 N N . GLU C 1 42 ? 151.138 40.183 -8.382 1.00 9.86 39 GLU C N 1
ATOM 6676 C CA . GLU C 1 42 ? 151.239 40.704 -9.737 1.00 9.87 39 GLU C CA 1
ATOM 6677 C C . GLU C 1 42 ? 149.996 40.256 -10.491 1.00 10.43 39 GLU C C 1
ATOM 6678 O O . GLU C 1 42 ? 149.797 39.058 -10.716 1.00 11.01 39 GLU C O 1
ATOM 6684 N N . VAL C 1 43 ? 149.165 41.223 -10.859 1.00 10.35 40 VAL C N 1
ATOM 6685 C CA . VAL C 1 43 ? 147.903 40.925 -11.523 1.00 10.73 40 VAL C CA 1
ATOM 6686 C C . VAL C 1 43 ? 147.854 41.577 -12.895 1.00 10.81 40 VAL C C 1
ATOM 6687 O O . VAL C 1 43 ? 147.984 42.799 -13.023 1.00 10.88 40 VAL C O 1
ATOM 6691 N N . ILE C 1 44 ? 147.674 40.744 -13.919 1.00 10.86 41 ILE C N 1
ATOM 6692 C CA . ILE C 1 44 ? 147.525 41.219 -15.291 1.00 11.30 41 ILE C CA 1
ATOM 6693 C C . ILE C 1 44 ? 146.052 41.223 -15.704 1.00 10.83 41 ILE C C 1
ATOM 6694 O O . ILE C 1 44 ? 145.372 40.194 -15.663 1.00 11.58 41 ILE C O 1
ATOM 6699 N N . TRP C 1 45 ? 145.597 42.409 -16.097 1.00 11.21 42 TRP C N 1
ATOM 6700 C CA . TRP C 1 45 ? 144.243 42.699 -16.550 1.00 10.73 42 TRP C CA 1
ATOM 6701 C C . TRP C 1 45 ? 144.254 42.586 -18.065 1.00 11.33 42 TRP C C 1
ATOM 6702 O O . TRP C 1 45 ? 144.910 43.384 -18.744 1.00 10.97 42 TRP C O 1
ATOM 6713 N N . ILE C 1 46 ? 143.573 41.571 -18.595 1.00 11.44 43 ILE C N 1
ATOM 6714 C CA . ILE C 1 46 ? 143.448 41.437 -20.040 1.00 12.37 43 ILE C CA 1
ATOM 6715 C C . ILE C 1 46 ? 142.246 42.213 -20.547 1.00 12.63 43 ILE C C 1
ATOM 6716 O O . ILE C 1 46 ? 141.123 42.030 -20.068 1.00 12.77 43 ILE C O 1
ATOM 6721 N N . GLU C 1 47 ? 142.505 43.090 -21.507 1.00 13.48 44 GLU C N 1
ATOM 6722 C CA . GLU C 1 47 ? 141.455 43.758 -22.254 1.00 14.27 44 GLU C CA 1
ATOM 6723 C C . GLU C 1 47 ? 141.528 43.335 -23.710 1.00 15.20 44 GLU C C 1
ATOM 6724 O O . GLU C 1 47 ? 142.612 43.094 -24.248 1.00 15.10 44 GLU C O 1
ATOM 6730 N N . ASN C 1 48 ? 140.366 43.243 -24.343 1.00 16.29 45 ASN C N 1
ATOM 6731 C CA . ASN C 1 48 ? 140.307 43.016 -25.781 1.00 17.49 45 ASN C CA 1
ATOM 6732 C C . ASN C 1 48 ? 140.944 44.171 -26.539 1.00 17.71 45 ASN C C 1
ATOM 6733 O O . ASN C 1 48 ? 141.070 45.278 -26.011 1.00 18.08 45 ASN C O 1
ATOM 6738 N N . VAL C 1 49 ? 141.372 43.902 -27.769 1.00 17.93 46 VAL C N 1
ATOM 6739 C CA . VAL C 1 49 ? 142.013 44.916 -28.596 1.00 18.34 46 VAL C CA 1
ATOM 6740 C C . VAL C 1 49 ? 140.968 45.913 -29.114 1.00 18.90 46 VAL C C 1
ATOM 6741 O O . VAL C 1 49 ? 141.152 47.124 -28.991 1.00 19.43 46 VAL C O 1
ATOM 6745 N N . ALA C 1 50 ? 139.870 45.394 -29.665 1.00 19.50 47 ALA C N 1
ATOM 6746 C CA . ALA C 1 50 ? 138.776 46.228 -30.163 1.00 19.69 47 ALA C CA 1
ATOM 6747 C C . ALA C 1 50 ? 137.961 46.893 -29.052 1.00 19.89 47 ALA C C 1
ATOM 6748 O O . ALA C 1 50 ? 137.498 48.025 -29.209 1.00 20.25 47 ALA C O 1
ATOM 6750 N N . TRP C 1 51 ? 137.775 46.186 -27.941 1.00 19.94 48 TRP C N 1
ATOM 6751 C CA . TRP C 1 51 ? 136.919 46.685 -26.865 1.00 19.91 48 TRP C CA 1
ATOM 6752 C C . TRP C 1 51 ? 137.645 46.765 -25.532 1.00 19.21 48 TRP C C 1
ATOM 6753 O O . TRP C 1 51 ? 137.854 45.742 -24.873 1.00 19.40 48 TRP C O 1
ATOM 6764 N N . ALA C 1 52 ? 138.031 47.979 -25.143 1.00 18.15 49 ALA C N 1
ATOM 6765 C CA . ALA C 1 52 ? 138.534 48.216 -23.792 1.00 17.24 49 ALA C CA 1
ATOM 6766 C C . ALA C 1 52 ? 137.445 47.834 -22.793 1.00 16.51 49 ALA C C 1
ATOM 6767 O O . ALA C 1 52 ? 136.255 47.848 -23.120 1.00 16.58 49 ALA C O 1
ATOM 6769 N N . ASP C 1 53 ? 137.859 47.470 -21.585 1.00 15.43 50 ASP C N 1
ATOM 6770 C CA . ASP C 1 53 ? 136.937 47.180 -20.493 1.00 14.91 50 ASP C CA 1
ATOM 6771 C C . ASP C 1 53 ? 135.912 48.311 -20.386 1.00 15.00 50 ASP C C 1
ATOM 6772 O O . ASP C 1 53 ? 136.285 49.483 -20.290 1.00 15.08 50 ASP C O 1
ATOM 6777 N N . THR C 1 54 ? 134.627 47.963 -20.417 1.00 15.07 51 THR C N 1
ATOM 6778 C CA . THR C 1 54 ? 133.563 48.969 -20.346 1.00 15.93 51 THR C CA 1
ATOM 6779 C C . THR C 1 54 ? 133.523 49.703 -19.001 1.00 15.41 51 THR C C 1
ATOM 6780 O O . THR C 1 54 ? 132.891 50.752 -18.886 1.00 15.26 51 THR C O 1
ATOM 6784 N N . ILE C 1 55 ? 134.204 49.166 -17.989 1.00 14.75 52 ILE C N 1
ATOM 6785 C CA . ILE C 1 55 ? 134.343 49.888 -16.721 1.00 14.50 52 ILE C CA 1
ATOM 6786 C C . ILE C 1 55 ? 134.938 51.284 -16.924 1.00 14.32 52 ILE C C 1
ATOM 6787 O O . ILE C 1 55 ? 134.658 52.189 -16.143 1.00 14.32 52 ILE C O 1
ATOM 6792 N N . ARG C 1 56 ? 135.737 51.449 -17.980 1.00 14.27 53 ARG C N 1
ATOM 6793 C CA . ARG C 1 56 ? 136.475 52.693 -18.228 1.00 14.36 53 ARG C CA 1
ATOM 6794 C C . ARG C 1 56 ? 135.563 53.883 -18.535 1.00 15.00 53 ARG C C 1
ATOM 6795 O O . ARG C 1 56 ? 135.998 55.035 -18.458 1.00 15.10 53 ARG C O 1
ATOM 6803 N N . VAL C 1 57 ? 134.311 53.590 -18.886 1.00 15.46 54 VAL C N 1
ATOM 6804 C CA . VAL C 1 57 ? 133.294 54.615 -19.124 1.00 16.29 54 VAL C CA 1
ATOM 6805 C C . VAL C 1 57 ? 132.883 55.286 -17.813 1.00 16.19 54 VAL C C 1
ATOM 6806 O O . VAL C 1 57 ? 132.487 56.452 -17.812 1.00 16.66 54 VAL C O 1
ATOM 6810 N N . GLN C 1 58 ? 132.991 54.557 -16.702 1.00 15.77 55 GLN C N 1
ATOM 6811 C CA . GLN C 1 58 ? 132.704 55.123 -15.386 1.00 15.44 55 GLN C CA 1
ATOM 6812 C C . GLN C 1 58 ? 133.733 56.209 -15.061 1.00 15.40 55 GLN C C 1
ATOM 6813 O O . GLN C 1 58 ? 134.936 55.995 -15.217 1.00 15.53 55 GLN C O 1
ATOM 6819 N N . PRO C 1 59 ? 133.262 57.385 -14.644 1.00 15.67 56 PRO C N 1
ATOM 6820 C CA . PRO C 1 59 ? 134.139 58.551 -14.485 1.00 15.52 56 PRO C CA 1
ATOM 6821 C C . PRO C 1 59 ? 135.191 58.470 -13.372 1.00 15.00 56 PRO C C 1
ATOM 6822 O O . PRO C 1 59 ? 136.228 59.119 -13.511 1.00 15.57 56 PRO C O 1
ATOM 6826 N N . ASN C 1 60 ? 134.943 57.705 -12.308 1.00 14.18 57 ASN C N 1
ATOM 6827 C CA . ASN C 1 60 ? 135.839 57.718 -11.142 1.00 13.53 57 ASN C CA 1
ATOM 6828 C C . ASN C 1 60 ? 136.139 56.354 -10.534 1.00 12.86 57 ASN C C 1
ATOM 6829 O O . ASN C 1 60 ? 137.273 56.072 -10.145 1.00 12.06 57 ASN C O 1
ATOM 6834 N N . TYR C 1 61 ? 135.115 55.512 -10.445 1.00 11.93 58 TYR C N 1
ATOM 6835 C CA . TYR C 1 61 ? 135.255 54.202 -9.815 1.00 11.54 58 TYR C CA 1
ATOM 6836 C C . TYR C 1 61 ? 136.467 53.366 -10.275 1.00 11.57 58 TYR C C 1
ATOM 6837 O O . TYR C 1 61 ? 137.139 52.769 -9.424 1.00 11.04 58 TYR C O 1
ATOM 6846 N N . PRO C 1 62 ? 136.754 53.306 -11.581 1.00 11.55 59 PRO C N 1
ATOM 6847 C CA . PRO C 1 62 ? 137.875 52.487 -12.066 1.00 11.41 59 PRO C CA 1
ATOM 6848 C C . PRO C 1 62 ? 139.221 52.898 -11.476 1.00 10.97 59 PRO C C 1
ATOM 6849 O O . PRO C 1 62 ? 140.125 52.068 -11.440 1.00 10.96 59 PRO C O 1
ATOM 6853 N N . GLN C 1 63 ? 139.363 54.142 -11.015 1.00 10.99 60 GLN C N 1
ATOM 6854 C CA . GLN C 1 63 ? 140.616 54.536 -10.369 1.00 11.28 60 GLN C CA 1
ATOM 6855 C C . GLN C 1 63 ? 140.837 53.720 -9.100 1.00 11.23 60 GLN C C 1
ATOM 6856 O O . GLN C 1 63 ? 141.977 53.434 -8.733 1.00 11.69 60 GLN C O 1
ATOM 6862 N N . LEU C 1 64 ? 139.742 53.342 -8.438 1.00 10.72 61 LEU C N 1
ATOM 6863 C CA . LEU C 1 64 ? 139.825 52.434 -7.301 1.00 10.15 61 LEU C CA 1
ATOM 6864 C C . LEU C 1 64 ? 139.845 50.978 -7.770 1.00 10.15 61 LEU C C 1
ATOM 6865 O O . LEU C 1 64 ? 140.680 50.183 -7.326 1.00 10.11 61 LEU C O 1
ATOM 6870 N N . SER C 1 65 ? 138.925 50.629 -8.667 1.00 9.94 62 SER C N 1
ATOM 6871 C CA . SER C 1 65 ? 138.701 49.222 -8.982 1.00 9.84 62 SER C CA 1
ATOM 6872 C C . SER C 1 65 ? 139.745 48.615 -9.915 1.00 9.81 62 SER C C 1
ATOM 6873 O O . SER C 1 65 ? 139.744 47.404 -10.132 1.00 9.54 62 SER C O 1
ATOM 6876 N N . ARG C 1 66 ? 140.635 49.453 -10.449 1.00 9.63 63 ARG C N 1
ATOM 6877 C CA . ARG C 1 66 ? 141.707 48.975 -11.327 1.00 9.81 63 ARG C CA 1
ATOM 6878 C C . ARG C 1 66 ? 143.107 49.424 -10.903 1.00 9.91 63 ARG C C 1
ATOM 6879 O O . ARG C 1 66 ? 144.057 49.303 -11.684 1.00 10.16 63 ARG C O 1
ATOM 6887 N N . ARG C 1 67 ? 143.232 49.921 -9.673 1.00 9.86 64 ARG C N 1
ATOM 6888 C CA . ARG C 1 67 ? 144.543 50.309 -9.152 1.00 9.75 64 ARG C CA 1
ATOM 6889 C C . ARG C 1 67 ? 145.420 49.069 -8.945 1.00 9.85 64 ARG C C 1
ATOM 6890 O O . ARG C 1 67 ? 144.915 47.949 -8.854 1.00 10.00 64 ARG C O 1
ATOM 6898 N N . ASN C 1 68 ? 146.733 49.276 -8.928 1.00 9.88 65 ASN C N 1
ATOM 6899 C CA . ASN C 1 68 ? 147.704 48.197 -8.685 1.00 9.82 65 ASN C CA 1
ATOM 6900 C C . ASN C 1 68 ? 147.769 47.126 -9.785 1.00 10.25 65 ASN C C 1
ATOM 6901 O O . ASN C 1 68 ? 148.336 46.050 -9.572 1.00 9.96 65 ASN C O 1
ATOM 6906 N N . LEU C 1 69 ? 147.203 47.423 -10.953 1.00 10.50 66 LEU C N 1
ATOM 6907 C CA . LEU C 1 69 ? 147.132 46.443 -12.034 1.00 11.19 66 LEU C CA 1
ATOM 6908 C C . LEU C 1 69 ? 148.128 46.704 -13.161 1.00 11.47 66 LEU C C 1
ATOM 6909 O O . LEU C 1 69 ? 148.515 47.849 -13.411 1.00 11.70 66 LEU C O 1
ATOM 6914 N N . HIS C 1 70 ? 148.528 45.628 -13.839 1.00 11.95 67 HIS C N 1
ATOM 6915 C CA . HIS C 1 70 ? 149.259 45.722 -15.104 1.00 11.92 67 HIS C CA 1
ATOM 6916 C C . HIS C 1 70 ? 148.279 45.438 -16.240 1.00 12.35 67 HIS C C 1
ATOM 6917 O O . HIS C 1 70 ? 147.469 44.516 -16.145 1.00 12.82 67 HIS C O 1
ATOM 6924 N N . ALA C 1 71 ? 148.348 46.237 -17.302 1.00 12.47 68 ALA C N 1
ATOM 6925 C CA . ALA C 1 71 ? 147.379 46.151 -18.399 1.00 12.27 68 ALA C CA 1
ATOM 6926 C C . ALA C 1 71 ? 147.930 45.487 -19.666 1.00 12.36 68 ALA C C 1
ATOM 6927 O O . ALA C 1 71 ? 148.881 45.978 -20.281 1.00 12.21 68 ALA C O 1
ATOM 6929 N N . LEU C 1 72 ? 147.309 44.373 -20.049 1.00 12.25 69 LEU C N 1
ATOM 6930 C CA . LEU C 1 72 ? 147.635 43.669 -21.285 1.00 12.30 69 LEU C CA 1
ATOM 6931 C C . LEU C 1 72 ? 146.447 43.755 -22.237 1.00 12.51 69 LEU C C 1
ATOM 6932 O O . LEU C 1 72 ? 145.312 43.518 -21.833 1.00 12.80 69 LEU C O 1
ATOM 6937 N N . SER C 1 73 ? 146.706 44.106 -23.490 1.00 12.72 70 SER C N 1
ATOM 6938 C CA . SER C 1 73 ? 145.651 44.092 -24.496 1.00 13.47 70 SER C CA 1
ATOM 6939 C C . SER C 1 73 ? 146.026 43.122 -25.601 1.00 13.74 70 SER C C 1
ATOM 6940 O O . SER C 1 73 ? 147.008 43.329 -26.325 1.00 13.87 70 SER C O 1
ATOM 6943 N N . LEU C 1 74 ? 145.230 42.062 -25.710 1.00 13.85 71 LEU C N 1
ATOM 6944 C CA . LEU C 1 74 ? 145.571 40.893 -26.509 1.00 14.13 71 LEU C CA 1
ATOM 6945 C C . LEU C 1 74 ? 144.302 40.144 -26.894 1.00 14.67 71 LEU C C 1
ATOM 6946 O O . LEU C 1 74 ? 143.412 39.958 -26.067 1.00 14.46 71 LEU C O 1
ATOM 6951 N N . ASN C 1 75 ? 144.219 39.723 -28.154 1.00 15.05 72 ASN C N 1
ATOM 6952 C CA . ASN C 1 75 ? 143.149 38.821 -28.575 1.00 15.65 72 ASN C CA 1
ATOM 6953 C C . ASN C 1 75 ? 143.559 37.389 -28.265 1.00 15.85 72 ASN C C 1
ATOM 6954 O O . ASN C 1 75 ? 144.301 36.770 -29.023 1.00 15.78 72 ASN C O 1
ATOM 6959 N N . ILE C 1 76 ? 143.070 36.867 -27.143 1.00 15.98 73 ILE C N 1
ATOM 6960 C CA . ILE C 1 76 ? 143.549 35.590 -26.616 1.00 16.32 73 ILE C CA 1
ATOM 6961 C C . ILE C 1 76 ? 142.981 34.371 -27.341 1.00 16.79 73 ILE C C 1
ATOM 6962 O O . ILE C 1 76 ? 143.350 33.238 -27.037 1.00 16.74 73 ILE C O 1
ATOM 6967 N N . PHE C 1 77 ? 142.101 34.612 -28.304 1.00 17.49 74 PHE C N 1
ATOM 6968 C CA . PHE C 1 77 ? 141.439 33.516 -29.003 1.00 18.72 74 PHE C CA 1
ATOM 6969 C C . PHE C 1 77 ? 141.918 33.273 -30.435 1.00 19.35 74 PHE C C 1
ATOM 6970 O O . PHE C 1 77 ? 141.666 32.199 -30.987 1.00 20.20 74 PHE C O 1
ATOM 6978 N N . LYS C 1 78 ? 142.617 34.248 -31.019 1.00 19.74 75 LYS C N 1
ATOM 6979 C CA . LYS C 1 78 ? 142.987 34.204 -32.441 1.00 20.04 75 LYS C CA 1
ATOM 6980 C C . LYS C 1 78 ? 144.494 34.119 -32.712 1.00 19.74 75 LYS C C 1
ATOM 6981 O O . LYS C 1 78 ? 145.268 34.967 -32.257 1.00 19.29 75 LYS C O 1
ATOM 6987 N N . ASP C 1 79 ? 144.883 33.097 -33.474 1.00 19.19 76 ASP C N 1
ATOM 6988 C CA . ASP C 1 79 ? 146.239 32.951 -34.019 1.00 19.00 76 ASP C CA 1
ATOM 6989 C C . ASP C 1 79 ? 147.381 33.269 -33.033 1.00 18.43 76 ASP C C 1
ATOM 6990 O O . ASP C 1 79 ? 147.489 32.632 -31.983 1.00 18.21 76 ASP C O 1
ATOM 6995 N N . GLU C 1 80 ? 148.223 34.242 -33.382 1.00 18.04 77 GLU C N 1
ATOM 6996 C CA . GLU C 1 80 ? 149.371 34.631 -32.553 1.00 18.01 77 GLU C CA 1
ATOM 6997 C C . GLU C 1 80 ? 148.973 35.121 -31.157 1.00 17.51 77 GLU C C 1
ATOM 6998 O O . GLU C 1 80 ? 149.737 34.967 -30.203 1.00 17.63 77 GLU C O 1
ATOM 7004 N N . GLY C 1 81 ? 147.786 35.713 -31.050 1.00 17.47 78 GLY C N 1
ATOM 7005 C CA . GLY C 1 81 ? 147.261 36.171 -29.770 1.00 16.71 78 GLY C CA 1
ATOM 7006 C C . GLY C 1 81 ? 146.966 35.018 -28.824 1.00 16.66 78 GLY C C 1
ATOM 7007 O O . GLY C 1 81 ? 147.250 35.089 -27.623 1.00 16.02 78 GLY C O 1
ATOM 7008 N N . ARG C 1 82 ? 146.390 33.951 -29.376 1.00 16.38 79 ARG C N 1
ATOM 7009 C CA . ARG C 1 82 ? 146.152 32.716 -28.639 1.00 16.54 79 ARG C CA 1
ATOM 7010 C C . ARG C 1 82 ? 147.469 32.084 -28.186 1.00 16.28 79 ARG C C 1
ATOM 7011 O O . ARG C 1 82 ? 147.592 31.655 -27.040 1.00 16.24 79 ARG C O 1
ATOM 7019 N N . GLU C 1 83 ? 148.449 32.038 -29.090 1.00 16.08 80 GLU C N 1
ATOM 7020 C CA . GLU C 1 83 ? 149.776 31.519 -28.769 1.00 16.04 80 GLU C CA 1
ATOM 7021 C C . GLU C 1 83 ? 150.394 32.304 -27.611 1.00 15.34 80 GLU C C 1
ATOM 7022 O O . GLU C 1 83 ? 150.957 31.713 -26.687 1.00 15.38 80 GLU C O 1
ATOM 7028 N N . ALA C 1 84 ? 150.273 33.632 -27.662 1.00 14.86 81 ALA C N 1
ATOM 7029 C CA . ALA C 1 84 ? 150.829 34.494 -26.617 1.00 14.15 81 ALA C CA 1
ATOM 7030 C C . ALA C 1 84 ? 150.119 34.273 -25.282 1.00 13.94 81 ALA C C 1
ATOM 7031 O O . ALA C 1 84 ? 150.765 34.174 -24.238 1.00 13.77 81 ALA C O 1
ATOM 7033 N N . PHE C 1 85 ? 148.793 34.180 -25.324 1.00 13.62 82 PHE C N 1
ATOM 7034 C CA . PHE C 1 85 ? 148.012 33.927 -24.116 1.00 13.50 82 PHE C CA 1
ATOM 7035 C C . PHE C 1 85 ? 148.389 32.595 -23.454 1.00 13.78 82 PHE C C 1
ATOM 7036 O O . PHE C 1 85 ? 148.587 32.523 -22.235 1.00 13.53 82 PHE C O 1
ATOM 7044 N N . LEU C 1 86 ? 148.498 31.540 -24.257 1.00 13.82 83 LEU C N 1
ATOM 7045 C CA . LEU C 1 86 ? 148.805 30.224 -23.701 1.00 14.11 83 LEU C CA 1
ATOM 7046 C C . LEU C 1 86 ? 150.245 30.146 -23.179 1.00 14.14 83 LEU C C 1
ATOM 7047 O O . LEU C 1 86 ? 150.515 29.456 -22.196 1.00 14.22 83 LEU C O 1
ATOM 7052 N N . LYS C 1 87 ? 151.156 30.886 -23.815 1.00 14.38 84 LYS C N 1
ATOM 7053 C CA . LYS C 1 87 ? 152.523 31.028 -23.308 1.00 14.68 84 LYS C CA 1
ATOM 7054 C C . LYS C 1 87 ? 152.522 31.724 -21.944 1.00 14.22 84 LYS C C 1
ATOM 7055 O O . LYS C 1 87 ? 153.219 31.294 -21.024 1.00 14.32 84 LYS C O 1
ATOM 7061 N N . LEU C 1 88 ? 151.725 32.784 -21.820 1.00 13.78 85 LEU C N 1
ATOM 7062 C CA . LEU C 1 88 ? 151.579 33.493 -20.547 1.00 13.93 85 LEU C CA 1
ATOM 7063 C C . LEU C 1 88 ? 151.107 32.552 -19.437 1.00 13.83 85 LEU C C 1
ATOM 7064 O O . LEU C 1 88 ? 151.585 32.627 -18.297 1.00 13.77 85 LEU C O 1
ATOM 7077 N N . GLU C 1 90 ? 151.825 29.564 -18.948 1.00 13.94 87 GLU C N 1
ATOM 7078 C CA . GLU C 1 90 ? 152.900 28.686 -18.487 1.00 14.61 87 GLU C CA 1
ATOM 7079 C C . GLU C 1 90 ? 153.554 29.148 -17.184 1.00 14.40 87 GLU C C 1
ATOM 7080 O O . GLU C 1 90 ? 154.072 28.327 -16.425 1.00 14.87 87 GLU C O 1
ATOM 7086 N N . THR C 1 91 ? 153.512 30.454 -16.920 1.00 14.32 88 THR C N 1
ATOM 7087 C CA . THR C 1 91 ? 154.105 31.006 -15.698 1.00 14.43 88 THR C CA 1
ATOM 7088 C C . THR C 1 91 ? 153.079 31.702 -14.797 1.00 14.07 88 THR C C 1
ATOM 7089 O O . THR C 1 91 ? 153.448 32.426 -13.873 1.00 14.58 88 THR C O 1
ATOM 7093 N N . THR C 1 92 ? 151.796 31.474 -15.076 1.00 13.23 89 THR C N 1
ATOM 7094 C CA . THR C 1 92 ? 150.697 32.061 -14.309 1.00 12.75 89 THR C CA 1
ATOM 7095 C C . THR C 1 92 ? 150.257 31.094 -13.209 1.00 12.58 89 THR C C 1
ATOM 7096 O O . THR C 1 92 ? 150.127 29.896 -13.467 1.00 12.69 89 THR C O 1
ATOM 7100 N N . ASP C 1 93 ? 150.039 31.603 -11.991 1.00 12.49 90 ASP C N 1
ATOM 7101 C CA . ASP C 1 93 ? 149.545 30.770 -10.886 1.00 12.06 90 ASP C CA 1
ATOM 7102 C C . ASP C 1 93 ? 148.031 30.631 -10.907 1.00 11.68 90 ASP C C 1
ATOM 7103 O O . ASP C 1 93 ? 147.505 29.545 -10.668 1.00 11.47 90 ASP C O 1
ATOM 7108 N N . ILE C 1 94 ? 147.342 31.746 -11.150 1.00 11.49 91 ILE C N 1
ATOM 7109 C CA . ILE C 1 94 ? 145.881 31.796 -11.093 1.00 11.06 91 ILE C CA 1
ATOM 7110 C C . ILE C 1 94 ? 145.343 32.541 -12.303 1.00 11.07 91 ILE C C 1
ATOM 7111 O O . ILE C 1 94 ? 145.785 33.655 -12.603 1.00 10.71 91 ILE C O 1
ATOM 7116 N N . PHE C 1 95 ? 144.390 31.920 -12.992 1.00 10.95 92 PHE C N 1
ATOM 7117 C CA . PHE C 1 95 ? 143.685 32.584 -14.088 1.00 10.99 92 PHE C CA 1
ATOM 7118 C C . PHE C 1 95 ? 142.205 32.693 -13.741 1.00 11.14 92 PHE C C 1
ATOM 7119 O O . PHE C 1 95 ? 141.552 31.685 -13.496 1.00 10.91 92 PHE C O 1
ATOM 7127 N N . ILE C 1 96 ? 141.691 33.920 -13.723 1.00 11.27 93 ILE C N 1
ATOM 7128 C CA . ILE C 1 96 ? 140.269 34.166 -13.471 1.00 12.12 93 ILE C CA 1
ATOM 7129 C C . ILE C 1 96 ? 139.602 34.652 -14.749 1.00 12.03 93 ILE C C 1
ATOM 7130 O O . ILE C 1 96 ? 140.122 35.535 -15.422 1.00 12.15 93 ILE C O 1
ATOM 7135 N N . GLU C 1 97 ? 138.458 34.068 -15.094 1.00 12.16 94 GLU C N 1
ATOM 7136 C CA . GLU C 1 97 ? 137.698 34.569 -16.236 1.00 12.30 94 GLU C CA 1
ATOM 7137 C C . GLU C 1 97 ? 136.200 34.594 -15.967 1.00 12.60 94 GLU C C 1
ATOM 7138 O O . GLU C 1 97 ? 135.658 33.683 -15.342 1.00 12.25 94 GLU C O 1
ATOM 7144 N N . ALA C 1 98 ? 135.550 35.650 -16.443 1.00 13.50 95 ALA C N 1
ATOM 7145 C CA . ALA C 1 98 ? 134.100 35.766 -16.376 1.00 14.33 95 ALA C CA 1
ATOM 7146 C C . ALA C 1 98 ? 133.524 35.720 -17.787 1.00 15.15 95 ALA C C 1
ATOM 7147 O O . ALA C 1 98 ? 133.936 36.494 -18.663 1.00 15.12 95 ALA C O 1
ATOM 7149 N N . SER C 1 99 ? 132.593 34.786 -17.992 1.00 15.84 96 SER C N 1
ATOM 7150 C CA . SER C 1 99 ? 132.017 34.463 -19.301 1.00 17.27 96 SER C CA 1
ATOM 7151 C C . SER C 1 99 ? 130.555 34.060 -19.181 1.00 17.45 96 SER C C 1
ATOM 7152 O O . SER C 1 99 ? 130.059 33.802 -18.083 1.00 17.07 96 SER C O 1
ATOM 7155 N N . LYS C 1 100 ? 129.877 33.997 -20.327 1.00 18.12 97 LYS C N 1
ATOM 7156 C CA . LYS C 1 100 ? 128.542 33.416 -20.415 1.00 19.06 97 LYS C CA 1
ATOM 7157 C C . LYS C 1 100 ? 128.689 31.892 -20.455 1.00 18.60 97 LYS C C 1
ATOM 7158 O O . LYS C 1 100 ? 128.871 31.297 -21.527 1.00 18.95 97 LYS C O 1
ATOM 7164 N N . GLY C 1 101 ? 128.649 31.262 -19.284 1.00 17.91 98 GLY C N 1
ATOM 7165 C CA . GLY C 1 101 ? 128.826 29.821 -19.191 1.00 17.20 98 GLY C CA 1
ATOM 7166 C C . GLY C 1 101 ? 130.184 29.360 -19.704 1.00 16.54 98 GLY C C 1
ATOM 7167 O O . GLY C 1 101 ? 131.168 30.093 -19.588 1.00 16.60 98 GLY C O 1
ATOM 7168 N N . PRO C 1 102 ? 130.247 28.155 -20.272 1.00 16.00 99 PRO C N 1
ATOM 7169 C CA . PRO C 1 102 ? 131.512 27.590 -20.760 1.00 15.79 99 PRO C CA 1
ATOM 7170 C C . PRO C 1 102 ? 131.966 28.182 -22.105 1.00 15.52 99 PRO C C 1
ATOM 7171 O O . PRO C 1 102 ? 132.294 27.443 -23.033 1.00 15.56 99 PRO C O 1
ATOM 7175 N N . ALA C 1 103 ? 131.998 29.511 -22.184 1.00 15.10 100 ALA C N 1
ATOM 7176 C CA . ALA C 1 103 ? 132.375 30.227 -23.404 1.00 14.99 100 ALA C CA 1
ATOM 7177 C C . ALA C 1 103 ? 133.822 29.976 -23.830 1.00 15.17 100 ALA C C 1
ATOM 7178 O O . ALA C 1 103 ? 134.112 29.901 -25.026 1.00 15.40 100 ALA C O 1
ATOM 7180 N N . PHE C 1 104 ? 134.726 29.847 -22.860 1.00 15.11 101 PHE C N 1
ATOM 7181 C CA . PHE C 1 104 ? 136.131 29.589 -23.180 1.00 15.40 101 PHE C CA 1
ATOM 7182 C C . PHE C 1 104 ? 136.293 28.258 -23.903 1.00 15.74 101 PHE C C 1
ATOM 7183 O O . PHE C 1 104 ? 137.012 28.175 -24.901 1.00 15.68 101 PHE C O 1
ATOM 7191 N N . ALA C 1 105 ? 135.609 27.230 -23.404 1.00 16.46 102 ALA C N 1
ATOM 7192 C CA . ALA C 1 105 ? 135.626 25.907 -24.027 1.00 16.95 102 ALA C CA 1
ATOM 7193 C C . ALA C 1 105 ? 135.036 25.933 -25.441 1.00 17.39 102 ALA C C 1
ATOM 7194 O O . ALA C 1 105 ? 135.552 25.264 -26.345 1.00 17.32 102 ALA C O 1
ATOM 7196 N N . ARG C 1 106 ? 133.966 26.715 -25.620 1.00 17.89 103 ARG C N 1
ATOM 7197 C CA . ARG C 1 106 ? 133.324 26.906 -26.927 1.00 18.37 103 ARG C CA 1
ATOM 7198 C C . ARG C 1 106 ? 134.288 27.494 -27.956 1.00 18.75 103 ARG C C 1
ATOM 7199 O O . ARG C 1 106 ? 134.229 27.154 -29.140 1.00 18.78 103 ARG C O 1
ATOM 7207 N N . ARG C 1 107 ? 135.185 28.355 -27.484 1.00 18.97 104 ARG C N 1
ATOM 7208 C CA . ARG C 1 107 ? 136.156 29.028 -28.343 1.00 19.62 104 ARG C CA 1
ATOM 7209 C C . ARG C 1 107 ? 137.508 28.304 -28.394 1.00 19.22 104 ARG C C 1
ATOM 7210 O O . ARG C 1 107 ? 138.491 28.844 -28.909 1.00 19.52 104 ARG C O 1
ATOM 7218 N N . GLY C 1 108 ? 137.547 27.083 -27.860 1.00 18.85 105 GLY C N 1
ATOM 7219 C CA . GLY C 1 108 ? 138.711 26.222 -27.981 1.00 18.37 105 GLY C CA 1
ATOM 7220 C C . GLY C 1 108 ? 139.695 26.237 -26.826 1.00 17.85 105 GLY C C 1
ATOM 7221 O O . GLY C 1 108 ? 140.645 25.449 -26.818 1.00 18.21 105 GLY C O 1
ATOM 7222 N N . ILE C 1 109 ? 139.486 27.126 -25.856 1.00 17.07 106 ILE C N 1
ATOM 7223 C CA . ILE C 1 109 ? 140.352 27.158 -24.677 1.00 16.55 106 ILE C CA 1
ATOM 7224 C C . ILE C 1 109 ? 139.682 26.430 -23.508 1.00 16.18 106 ILE C C 1
ATOM 7225 O O . ILE C 1 109 ? 139.125 27.047 -22.599 1.00 15.63 106 ILE C O 1
ATOM 7230 N N . THR C 1 110 ? 139.730 25.101 -23.568 1.00 15.80 107 THR C N 1
ATOM 7231 C CA . THR C 1 110 ? 139.236 24.242 -22.489 1.00 15.81 107 THR C CA 1
ATOM 7232 C C . THR C 1 110 ? 140.230 24.216 -21.335 1.00 15.76 107 THR C C 1
ATOM 7233 O O . THR C 1 110 ? 141.386 24.622 -21.494 1.00 15.65 107 THR C O 1
ATOM 7237 N N . ASP C 1 111 ? 139.783 23.727 -20.178 1.00 15.68 108 ASP C N 1
ATOM 7238 C CA . ASP C 1 111 ? 140.671 23.524 -19.027 1.00 16.06 108 ASP C CA 1
ATOM 7239 C C . ASP C 1 111 ? 141.800 22.575 -19.401 1.00 16.22 108 ASP C C 1
ATOM 7240 O O . ASP C 1 111 ? 142.939 22.744 -18.969 1.00 16.14 108 ASP C O 1
ATOM 7245 N N . GLU C 1 112 ? 141.466 21.581 -20.221 1.00 16.75 109 GLU C N 1
ATOM 7246 C CA . GLU C 1 112 ? 142.437 20.617 -20.723 1.00 17.23 109 GLU C CA 1
ATOM 7247 C C . GLU C 1 112 ? 143.580 21.309 -21.479 1.00 16.75 109 GLU C C 1
ATOM 7248 O O . GLU C 1 112 ? 144.753 20.996 -21.258 1.00 17.07 109 GLU C O 1
ATOM 7254 N N . VAL C 1 113 ? 143.235 22.264 -22.341 1.00 16.35 110 VAL C N 1
ATOM 7255 C CA . VAL C 1 113 ? 144.228 23.037 -23.094 1.00 15.95 110 VAL C CA 1
ATOM 7256 C C . VAL C 1 113 ? 145.077 23.895 -22.149 1.00 15.86 110 VAL C C 1
ATOM 7257 O O . VAL C 1 113 ? 146.301 23.943 -22.268 1.00 15.59 110 VAL C O 1
ATOM 7261 N N . LEU C 1 114 ? 144.424 24.559 -21.199 1.00 15.30 111 LEU C N 1
ATOM 7262 C CA . LEU C 1 114 ? 145.147 25.362 -20.214 1.00 15.39 111 LEU C CA 1
ATOM 7263 C C . LEU C 1 114 ? 146.152 24.514 -19.435 1.00 15.60 111 LEU C C 1
ATOM 7264 O O . LEU C 1 114 ? 147.320 24.897 -19.280 1.00 15.71 111 LEU C O 1
ATOM 7269 N N . TRP C 1 115 ? 145.710 23.345 -18.977 1.00 15.83 112 TRP C N 1
ATOM 7270 C CA . TRP C 1 115 ? 146.571 22.466 -18.190 1.00 15.94 112 TRP C CA 1
ATOM 7271 C C . TRP C 1 115 ? 147.716 21.838 -18.995 1.00 16.37 112 TRP C C 1
ATOM 7272 O O . TRP C 1 115 ? 148.736 21.443 -18.425 1.00 16.38 112 TRP C O 1
ATOM 7283 N N . GLN C 1 116 ? 147.548 21.760 -20.315 1.00 16.77 113 GLN C N 1
ATOM 7284 C CA . GLN C 1 116 ? 148.629 21.337 -21.206 1.00 17.56 113 GLN C CA 1
ATOM 7285 C C . GLN C 1 116 ? 149.799 22.309 -21.098 1.00 17.26 113 GLN C C 1
ATOM 7286 O O . GLN C 1 116 ? 150.960 21.898 -21.098 1.00 17.94 113 GLN C O 1
ATOM 7292 N N . HIS C 1 117 ? 149.479 23.597 -21.001 1.00 17.00 114 HIS C N 1
ATOM 7293 C CA . HIS C 1 117 ? 150.491 24.640 -20.867 1.00 16.68 114 HIS C CA 1
ATOM 7294 C C . HIS C 1 117 ? 150.973 24.832 -19.429 1.00 16.39 114 HIS C C 1
ATOM 7295 O O . HIS C 1 117 ? 152.142 25.143 -19.199 1.00 16.34 114 HIS C O 1
ATOM 7302 N N . ASN C 1 118 ? 150.079 24.635 -18.464 1.00 15.52 115 ASN C N 1
ATOM 7303 C CA . ASN C 1 118 ? 150.454 24.695 -17.058 1.00 14.93 115 ASN C CA 1
ATOM 7304 C C . ASN C 1 118 ? 149.592 23.775 -16.201 1.00 14.61 115 ASN C C 1
ATOM 7305 O O . ASN C 1 118 ? 148.482 24.144 -15.821 1.00 14.31 115 ASN C O 1
ATOM 7310 N N . PRO C 1 119 ? 150.100 22.586 -15.882 1.00 14.66 116 PRO C N 1
ATOM 7311 C CA . PRO C 1 119 ? 149.324 21.618 -15.095 1.00 14.72 116 PRO C CA 1
ATOM 7312 C C . PRO C 1 119 ? 149.047 22.048 -13.650 1.00 14.77 116 PRO C C 1
ATOM 7313 O O . PRO C 1 119 ? 148.220 21.422 -12.989 1.00 15.22 116 PRO C O 1
ATOM 7317 N N . LYS C 1 120 ? 149.716 23.103 -13.182 1.00 14.18 117 LYS C N 1
ATOM 7318 C CA . LYS C 1 120 ? 149.510 23.630 -11.833 1.00 13.76 117 LYS C CA 1
ATOM 7319 C C . LYS C 1 120 ? 148.437 24.718 -11.793 1.00 13.06 117 LYS C C 1
ATOM 7320 O O . LYS C 1 120 ? 148.047 25.170 -10.713 1.00 12.54 117 LYS C O 1
ATOM 7326 N N . LEU C 1 121 ? 147.959 25.129 -12.965 1.00 12.34 118 LEU C N 1
ATOM 7327 C CA . LEU C 1 121 ? 147.098 26.311 -13.059 1.00 12.03 118 LEU C CA 1
ATOM 7328 C C . LEU C 1 121 ? 145.798 26.187 -12.267 1.00 11.86 118 LEU C C 1
ATOM 7329 O O . LEU C 1 121 ? 145.088 25.179 -12.361 1.00 11.83 118 LEU C O 1
ATOM 7334 N N . VAL C 1 122 ? 145.514 27.221 -11.477 1.00 11.33 119 VAL C N 1
ATOM 7335 C CA . VAL C 1 122 ? 144.218 27.384 -10.831 1.00 11.30 119 VAL C CA 1
ATOM 7336 C C . VAL C 1 122 ? 143.359 28.246 -11.742 1.00 11.39 119 VAL C C 1
ATOM 7337 O O . VAL C 1 122 ? 143.709 29.392 -12.034 1.00 11.48 119 VAL C O 1
ATOM 7341 N N . ILE C 1 123 ? 142.246 27.678 -12.198 1.00 11.72 120 ILE C N 1
ATOM 7342 C CA . ILE C 1 123 ? 141.339 28.342 -13.129 1.00 11.84 120 ILE C CA 1
ATOM 7343 C C . ILE C 1 123 ? 140.022 28.627 -12.425 1.00 11.61 120 ILE C C 1
ATOM 7344 O O . ILE C 1 123 ? 139.389 27.714 -11.901 1.00 11.74 120 ILE C O 1
ATOM 7349 N N . ALA C 1 124 ? 139.616 29.894 -12.410 1.00 11.71 121 ALA C N 1
ATOM 7350 C CA . ALA C 1 124 ? 138.326 30.269 -11.845 1.00 11.71 121 ALA C CA 1
ATOM 7351 C C . ALA C 1 124 ? 137.391 30.768 -12.946 1.00 11.81 121 ALA C C 1
ATOM 7352 O O . ALA C 1 124 ? 137.703 31.739 -13.640 1.00 12.44 121 ALA C O 1
ATOM 7354 N N . HIS C 1 125 ? 136.259 30.082 -13.105 1.00 11.46 122 HIS C N 1
ATOM 7355 C CA . HIS C 1 125 ? 135.245 30.435 -14.093 1.00 11.71 122 HIS C CA 1
ATOM 7356 C C . HIS C 1 125 ? 134.061 31.075 -13.385 1.00 11.82 122 HIS C C 1
ATOM 7357 O O . HIS C 1 125 ? 133.330 30.399 -12.652 1.00 12.00 122 HIS C O 1
ATOM 7364 N N . LEU C 1 126 ? 133.879 32.375 -13.601 1.00 12.01 123 LEU C N 1
ATOM 7365 C CA . LEU C 1 126 ? 132.750 33.108 -13.045 1.00 12.75 123 LEU C CA 1
ATOM 7366 C C . LEU C 1 126 ? 131.674 33.263 -14.107 1.00 12.58 123 LEU C C 1
ATOM 7367 O O . LEU C 1 126 ? 131.929 33.802 -15.175 1.00 13.09 123 LEU C O 1
ATOM 7372 N N . SER C 1 127 ? 130.473 32.780 -13.814 1.00 11.95 124 SER C N 1
ATOM 7373 C CA . SER C 1 127 ? 129.355 32.921 -14.736 1.00 11.67 124 SER C CA 1
ATOM 7374 C C . SER C 1 127 ? 128.065 33.144 -13.959 1.00 11.64 124 SER C C 1
ATOM 7375 O O . SER C 1 127 ? 128.020 32.973 -12.738 1.00 11.71 124 SER C O 1
ATOM 7378 N N . GLY C 1 128 ? 127.013 33.523 -14.673 1.00 11.58 125 GLY C N 1
ATOM 7379 C CA . GLY C 1 128 ? 125.728 33.753 -14.038 1.00 11.68 125 GLY C CA 1
ATOM 7380 C C . GLY C 1 128 ? 125.075 32.465 -13.583 1.00 11.92 125 GLY C C 1
ATOM 7381 O O . GLY C 1 128 ? 124.471 32.425 -12.507 1.00 12.27 125 GLY C O 1
ATOM 7382 N N . PHE C 1 129 ? 125.208 31.416 -14.394 1.00 12.10 126 PHE C N 1
ATOM 7383 C CA . PHE C 1 129 ? 124.422 30.198 -14.209 1.00 11.92 126 PHE C CA 1
ATOM 7384 C C . PHE C 1 129 ? 125.246 28.910 -14.139 1.00 12.02 126 PHE C C 1
ATOM 7385 O O . PHE C 1 129 ? 124.691 27.829 -13.949 1.00 11.50 126 PHE C O 1
ATOM 7393 N N . GLY C 1 130 ? 126.566 29.021 -14.287 1.00 11.90 127 GLY C N 1
ATOM 7394 C CA . GLY C 1 130 ? 127.440 27.865 -14.147 1.00 12.55 127 GLY C CA 1
ATOM 7395 C C . GLY C 1 130 ? 128.051 27.388 -15.449 1.00 12.63 127 GLY C C 1
ATOM 7396 O O . GLY C 1 130 ? 127.639 27.810 -16.533 1.00 12.90 127 GLY C O 1
ATOM 7397 N N . GLN C 1 131 ? 129.039 26.503 -15.330 1.00 13.09 128 GLN C N 1
ATOM 7398 C CA . GLN C 1 131 ? 129.759 25.949 -16.477 1.00 13.92 128 GLN C CA 1
ATOM 7399 C C . GLN C 1 131 ? 129.014 24.795 -17.136 1.00 14.24 128 GLN C C 1
ATOM 7400 O O . GLN C 1 131 ? 129.360 24.390 -18.250 1.00 15.11 128 GLN C O 1
ATOM 7406 N N . TYR C 1 132 ? 128.018 24.256 -16.435 1.00 14.81 129 TYR C N 1
ATOM 7407 C CA . TYR C 1 132 ? 127.172 23.194 -16.974 1.00 15.24 129 TYR C CA 1
ATOM 7408 C C . TYR C 1 132 ? 125.756 23.309 -16.423 1.00 15.64 129 TYR C C 1
ATOM 7409 O O . TYR C 1 132 ? 125.520 23.967 -15.412 1.00 15.31 129 TYR C O 1
ATOM 7418 N N . GLY C 1 133 ? 124.825 22.638 -17.090 1.00 16.49 130 GLY C N 1
ATOM 7419 C CA . GLY C 1 133 ? 123.435 22.632 -16.684 1.00 17.94 130 GLY C CA 1
ATOM 7420 C C . GLY C 1 133 ? 122.575 22.412 -17.911 1.00 18.87 130 GLY C C 1
ATOM 7421 O O . GLY C 1 133 ? 122.937 21.624 -18.792 1.00 19.67 130 GLY C O 1
ATOM 7422 N N . THR C 1 134 ? 121.458 23.125 -17.987 1.00 19.63 131 THR C N 1
ATOM 7423 C CA . THR C 1 134 ? 120.534 22.988 -19.110 1.00 20.55 131 THR C CA 1
ATOM 7424 C C . THR C 1 134 ? 120.908 23.927 -20.250 1.00 21.28 131 THR C C 1
ATOM 7425 O O . THR C 1 134 ? 121.615 24.913 -20.042 1.00 21.32 131 THR C O 1
ATOM 7429 N N . GLU C 1 135 ? 120.416 23.627 -21.452 1.00 22.08 132 GLU C N 1
ATOM 7430 C CA . GLU C 1 135 ? 120.635 24.493 -22.611 1.00 23.16 132 GLU C CA 1
ATOM 7431 C C . GLU C 1 135 ? 119.977 25.860 -22.433 1.00 23.19 132 GLU C C 1
ATOM 7432 O O . GLU C 1 135 ? 120.483 26.868 -22.929 1.00 23.41 132 GLU C O 1
ATOM 7438 N N . GLU C 1 136 ? 118.854 25.880 -21.719 1.00 23.44 133 GLU C N 1
ATOM 7439 C CA . GLU C 1 136 ? 118.066 27.091 -21.519 1.00 23.98 133 GLU C CA 1
ATOM 7440 C C . GLU C 1 136 ? 118.801 28.178 -20.729 1.00 23.75 133 GLU C C 1
ATOM 7441 O O . GLU C 1 136 ? 118.730 29.354 -21.083 1.00 23.63 133 GLU C O 1
ATOM 7447 N N . TYR C 1 137 ? 119.507 27.778 -19.671 1.00 23.59 134 TYR C N 1
ATOM 7448 C CA . TYR C 1 137 ? 120.061 28.733 -18.705 1.00 23.53 134 TYR C CA 1
ATOM 7449 C C . TYR C 1 137 ? 121.578 28.915 -18.745 1.00 23.43 134 TYR C C 1
ATOM 7450 O O . TYR C 1 137 ? 122.073 30.012 -18.490 1.00 23.41 134 TYR C O 1
ATOM 7459 N N . THR C 1 138 ? 122.307 27.845 -19.054 1.00 23.45 135 THR C N 1
ATOM 7460 C CA . THR C 1 138 ? 123.768 27.807 -18.886 1.00 23.35 135 THR C CA 1
ATOM 7461 C C . THR C 1 138 ? 124.536 28.911 -19.615 1.00 24.19 135 THR C C 1
ATOM 7462 O O . THR C 1 138 ? 125.559 29.387 -19.119 1.00 24.22 135 THR C O 1
ATOM 7466 N N . ASN C 1 139 ? 124.034 29.325 -20.773 1.00 24.94 136 ASN C N 1
ATOM 7467 C CA . ASN C 1 139 ? 124.751 30.272 -21.622 1.00 25.68 136 ASN C CA 1
ATOM 7468 C C . ASN C 1 139 ? 124.169 31.684 -21.605 1.00 26.17 136 ASN C C 1
ATOM 7469 O O . ASN C 1 139 ? 124.525 32.527 -22.434 1.00 26.62 136 ASN C O 1
ATOM 7474 N N . LEU C 1 140 ? 123.276 31.935 -20.653 1.00 26.55 137 LEU C N 1
ATOM 7475 C CA . LEU C 1 140 ? 122.686 33.255 -20.480 1.00 26.93 137 LEU C CA 1
ATOM 7476 C C . LEU C 1 140 ? 123.720 34.214 -19.890 1.00 27.10 137 LEU C C 1
ATOM 7477 O O . LEU C 1 140 ? 124.579 33.796 -19.108 1.00 27.35 137 LEU C O 1
ATOM 7482 N N . PRO C 1 141 ? 123.658 35.487 -20.282 1.00 27.25 138 PRO C N 1
ATOM 7483 C CA . PRO C 1 141 ? 124.610 36.495 -19.792 1.00 27.11 138 PRO C CA 1
ATOM 7484 C C . PRO C 1 141 ? 124.456 36.795 -18.302 1.00 26.63 138 PRO C C 1
ATOM 7485 O O . PRO C 1 141 ? 123.349 36.706 -17.761 1.00 27.09 138 PRO C O 1
ATOM 7489 N N . ALA C 1 142 ? 125.566 37.145 -17.657 1.00 25.99 139 ALA C N 1
ATOM 7490 C CA . ALA C 1 142 ? 125.572 37.449 -16.229 1.00 25.08 139 ALA C CA 1
ATOM 7491 C C . ALA C 1 142 ? 125.208 38.910 -15.980 1.00 24.57 139 ALA C C 1
ATOM 7492 O O . ALA C 1 142 ? 125.815 39.821 -16.553 1.00 24.95 139 ALA C O 1
ATOM 7494 N N . TYR C 1 143 ? 124.200 39.117 -15.138 1.00 23.22 140 TYR C N 1
ATOM 7495 C CA . TYR C 1 143 ? 123.763 40.446 -14.717 1.00 22.20 140 TYR C CA 1
ATOM 7496 C C . TYR C 1 143 ? 123.520 40.382 -13.218 1.00 20.78 140 TYR C C 1
ATOM 7497 O O . TYR C 1 143 ? 122.950 39.402 -12.736 1.00 20.72 140 TYR C O 1
ATOM 7506 N N . ASN C 1 144 ? 123.943 41.411 -12.483 1.00 19.11 141 ASN C N 1
ATOM 7507 C CA . ASN C 1 144 ? 123.716 41.452 -11.036 1.00 17.31 141 ASN C CA 1
ATOM 7508 C C . ASN C 1 144 ? 122.242 41.275 -10.656 1.00 16.60 141 ASN C C 1
ATOM 7509 O O . ASN C 1 144 ? 121.917 40.449 -9.796 1.00 15.89 141 ASN C O 1
ATOM 7514 N N . THR C 1 145 ? 121.352 42.036 -11.294 1.00 15.54 142 THR C N 1
ATOM 7515 C CA . THR C 1 145 ? 119.926 41.951 -10.967 1.00 15.38 142 THR C CA 1
ATOM 7516 C C . THR C 1 145 ? 119.358 40.584 -11.299 1.00 14.59 142 THR C C 1
ATOM 7517 O O . THR C 1 145 ? 118.488 40.086 -10.576 1.00 14.14 142 THR C O 1
ATOM 7521 N N . ILE C 1 146 ? 119.844 39.986 -12.387 1.00 14.13 143 ILE C N 1
ATOM 7522 C CA . ILE C 1 146 ? 119.394 38.646 -12.777 1.00 13.96 143 ILE C CA 1
ATOM 7523 C C . ILE C 1 146 ? 119.859 37.585 -11.768 1.00 13.46 143 ILE C C 1
ATOM 7524 O O . ILE C 1 146 ? 119.088 36.699 -11.400 1.00 13.22 143 ILE C O 1
ATOM 7529 N N . ALA C 1 147 ? 121.104 37.690 -11.297 1.00 12.94 144 ALA C N 1
ATOM 7530 C CA . ALA C 1 147 ? 121.593 36.783 -10.256 1.00 12.80 144 ALA C CA 1
ATOM 7531 C C . ALA C 1 147 ? 120.760 36.908 -8.979 1.00 12.73 144 ALA C C 1
ATOM 7532 O O . ALA C 1 147 ? 120.419 35.902 -8.351 1.00 12.93 144 ALA C O 1
ATOM 7534 N N . GLN C 1 148 ? 120.427 38.140 -8.604 1.00 12.30 145 GLN C N 1
ATOM 7535 C CA . GLN C 1 148 ? 119.575 38.372 -7.440 1.00 11.75 145 GLN C CA 1
ATOM 7536 C C . GLN C 1 148 ? 118.163 37.820 -7.671 1.00 11.48 145 GLN C C 1
ATOM 7537 O O . GLN C 1 148 ? 117.586 37.200 -6.780 1.00 11.38 145 GLN C O 1
ATOM 7543 N N . ALA C 1 149 ? 117.624 38.031 -8.873 1.00 11.51 146 ALA C N 1
ATOM 7544 C CA . ALA C 1 149 ? 116.302 37.510 -9.234 1.00 11.42 146 ALA C CA 1
ATOM 7545 C C . ALA C 1 149 ? 116.236 35.982 -9.169 1.00 11.51 146 ALA C C 1
ATOM 7546 O O . ALA C 1 149 ? 115.254 35.414 -8.684 1.00 11.90 146 ALA C O 1
ATOM 7548 N N . PHE C 1 150 ? 117.295 35.330 -9.646 1.00 11.34 147 PHE C N 1
ATOM 7549 C CA . PHE C 1 150 ? 117.321 33.879 -9.837 1.00 11.25 147 PHE C CA 1
ATOM 7550 C C . PHE C 1 150 ? 117.625 33.095 -8.560 1.00 11.31 147 PHE C C 1
ATOM 7551 O O . PHE C 1 150 ? 117.333 31.900 -8.477 1.00 11.28 147 PHE C O 1
ATOM 7559 N N . SER C 1 151 ? 118.214 33.772 -7.577 1.00 11.19 148 SER C N 1
ATOM 7560 C CA . SER C 1 151 ? 118.732 33.126 -6.369 1.00 11.08 148 SER C CA 1
ATOM 7561 C C . SER C 1 151 ? 117.805 33.243 -5.162 1.00 11.40 148 SER C C 1
ATOM 7562 O O . SER C 1 151 ? 118.099 32.708 -4.086 1.00 11.61 148 SER C O 1
ATOM 7565 N N . GLY C 1 152 ? 116.703 33.970 -5.327 1.00 11.54 149 GLY C N 1
ATOM 7566 C CA . GLY C 1 152 ? 115.825 34.279 -4.214 1.00 11.73 149 GLY C CA 1
ATOM 7567 C C . GLY C 1 152 ? 116.318 35.418 -3.329 1.00 11.96 149 GLY C C 1
ATOM 7568 O O . GLY C 1 152 ? 115.748 35.665 -2.273 1.00 12.20 149 GLY C O 1
ATOM 7569 N N . TYR C 1 153 ? 117.370 36.115 -3.752 1.00 11.96 150 TYR C N 1
ATOM 7570 C CA . TYR C 1 153 ? 117.883 37.234 -2.963 1.00 11.73 150 TYR C CA 1
ATOM 7571 C C . TYR C 1 153 ? 117.024 38.478 -3.153 1.00 11.72 150 TYR C C 1
ATOM 7572 O O . TYR C 1 153 ? 116.703 39.164 -2.187 1.00 11.59 150 TYR C O 1
ATOM 7581 N N . LEU C 1 154 ? 116.645 38.752 -4.401 1.00 11.84 151 LEU C N 1
ATOM 7582 C CA . LEU C 1 154 ? 115.843 39.937 -4.710 1.00 11.90 151 LEU C CA 1
ATOM 7583 C C . LEU C 1 154 ? 114.502 39.910 -3.977 1.00 11.92 151 LEU C C 1
ATOM 7584 O O . LEU C 1 154 ? 114.110 40.901 -3.358 1.00 11.94 151 LEU C O 1
ATOM 7589 N N . ILE C 1 155 ? 113.817 38.768 -4.030 1.00 12.14 152 ILE C N 1
ATOM 7590 C CA . ILE C 1 155 ? 112.479 38.646 -3.445 1.00 12.70 152 ILE C CA 1
ATOM 7591 C C . ILE C 1 155 ? 112.438 38.857 -1.930 1.00 12.57 152 ILE C C 1
ATOM 7592 O O . ILE C 1 155 ? 111.402 39.219 -1.380 1.00 12.33 152 ILE C O 1
ATOM 7597 N N . GLN C 1 156 ? 113.568 38.664 -1.257 1.00 12.62 153 GLN C N 1
ATOM 7598 C CA . GLN C 1 156 ? 113.595 38.868 0.186 1.00 13.08 153 GLN C CA 1
ATOM 7599 C C . GLN C 1 156 ? 114.154 40.224 0.613 1.00 12.95 153 GLN C C 1
ATOM 7600 O O . GLN C 1 156 ? 114.155 40.553 1.800 1.00 12.99 153 GLN C O 1
ATOM 7606 N N . ASN C 1 157 ? 114.613 41.005 -0.362 1.00 12.87 154 ASN C N 1
ATOM 7607 C CA . ASN C 1 157 ? 115.023 42.378 -0.117 1.00 13.33 154 ASN C CA 1
ATOM 7608 C C . ASN C 1 157 ? 113.901 43.354 -0.418 1.00 13.87 154 ASN C C 1
ATOM 7609 O O . ASN C 1 157 ? 113.003 43.064 -1.215 1.00 14.03 154 ASN C O 1
ATOM 7614 N N . GLY C 1 158 ? 113.959 44.518 0.217 1.00 14.55 155 GLY C N 1
ATOM 7615 C CA . GLY C 1 158 ? 112.952 45.535 -0.014 1.00 15.13 155 GLY C CA 1
ATOM 7616 C C . GLY C 1 158 ? 111.888 45.614 1.060 1.00 16.05 155 GLY C C 1
ATOM 7617 O O . GLY C 1 158 ? 112.092 45.183 2.199 1.00 15.84 155 GLY C O 1
ATOM 7618 N N . ASP C 1 159 ? 110.753 46.190 0.672 1.00 16.82 156 ASP C N 1
ATOM 7619 C CA . ASP C 1 159 ? 109.642 46.490 1.570 1.00 18.21 156 ASP C CA 1
ATOM 7620 C C . ASP C 1 159 ? 108.570 45.420 1.415 1.00 18.50 156 ASP C C 1
ATOM 7621 O O . ASP C 1 159 ? 108.547 44.696 0.417 1.00 18.14 156 ASP C O 1
ATOM 7626 N N . VAL C 1 160 ? 107.672 45.346 2.395 1.00 19.28 157 VAL C N 1
ATOM 7627 C CA . VAL C 1 160 ? 106.594 44.352 2.408 1.00 20.36 157 VAL C CA 1
ATOM 7628 C C . VAL C 1 160 ? 105.901 44.208 1.048 1.00 20.72 157 VAL C C 1
ATOM 7629 O O . VAL C 1 160 ? 105.754 43.095 0.552 1.00 21.34 157 VAL C O 1
ATOM 7633 N N . ASP C 1 161 ? 105.493 45.322 0.445 1.00 21.42 158 ASP C N 1
ATOM 7634 C CA . ASP C 1 161 ? 104.809 45.262 -0.849 1.00 22.00 158 ASP C CA 1
ATOM 7635 C C . ASP C 1 161 ? 105.648 45.792 -2.017 1.00 21.36 158 ASP C C 1
ATOM 7636 O O . ASP C 1 161 ? 105.103 46.178 -3.058 1.00 21.82 158 ASP C O 1
ATOM 7641 N N . GLN C 1 162 ? 106.969 45.810 -1.841 1.00 20.15 159 GLN C N 1
ATOM 7642 C CA . GLN C 1 162 ? 107.882 46.232 -2.904 1.00 19.20 159 GLN C CA 1
ATOM 7643 C C . GLN C 1 162 ? 109.265 45.599 -2.760 1.00 18.35 159 GLN C C 1
ATOM 7644 O O . GLN C 1 162 ? 110.114 46.120 -2.027 1.00 17.83 159 GLN C O 1
ATOM 7650 N N . PRO C 1 163 ? 109.501 44.496 -3.473 1.00 17.92 160 PRO C N 1
ATOM 7651 C CA . PRO C 1 163 ? 110.835 43.886 -3.507 1.00 17.46 160 PRO C CA 1
ATOM 7652 C C . PRO C 1 163 ? 111.803 44.844 -4.181 1.00 17.04 160 PRO C C 1
ATOM 7653 O O . PRO C 1 163 ? 111.377 45.677 -4.984 1.00 17.05 160 PRO C O 1
ATOM 7665 N N . PRO C 1 165 ? 116.308 45.043 -5.348 1.00 14.38 162 PRO C N 1
ATOM 7666 C CA . PRO C 1 165 ? 117.632 44.414 -5.287 1.00 13.91 162 PRO C CA 1
ATOM 7667 C C . PRO C 1 165 ? 118.516 45.118 -4.266 1.00 13.54 162 PRO C C 1
ATOM 7668 O O . PRO C 1 165 ? 118.316 46.306 -3.983 1.00 14.06 162 PRO C O 1
ATOM 7672 N N . ALA C 1 166 ? 119.458 44.382 -3.686 1.00 12.60 163 ALA C N 1
ATOM 7673 C CA . ALA C 1 166 ? 120.504 44.995 -2.878 1.00 12.03 163 ALA C CA 1
ATOM 7674 C C . ALA C 1 166 ? 121.429 45.785 -3.808 1.00 11.85 163 ALA C C 1
ATOM 7675 O O . ALA C 1 166 ? 121.628 45.401 -4.964 1.00 11.88 163 ALA C O 1
ATOM 7677 N N . PHE C 1 167 ? 121.991 46.873 -3.285 1.00 11.80 164 PHE C N 1
ATOM 7678 C CA . PHE C 1 167 ? 122.644 47.921 -4.078 1.00 11.92 164 PHE C CA 1
ATOM 7679 C C . PHE C 1 167 ? 123.967 48.328 -3.400 1.00 11.94 164 PHE C C 1
ATOM 7680 O O . PHE C 1 167 ? 124.036 48.303 -2.178 1.00 11.85 164 PHE C O 1
ATOM 7688 N N . PRO C 1 168 ? 125.014 48.704 -4.147 1.00 11.97 165 PRO C N 1
ATOM 7689 C CA . PRO C 1 168 ? 125.084 48.644 -5.611 1.00 11.97 165 PRO C CA 1
ATOM 7690 C C . PRO C 1 168 ? 125.709 47.342 -6.104 1.00 12.03 165 PRO C C 1
ATOM 7691 O O . PRO C 1 168 ? 126.763 46.942 -5.600 1.00 11.74 165 PRO C O 1
ATOM 7695 N N . TYR C 1 169 ? 125.064 46.695 -7.073 1.00 11.50 166 TYR C N 1
ATOM 7696 C CA . TYR C 1 169 ? 125.614 45.499 -7.727 1.00 11.57 166 TYR C CA 1
ATOM 7697 C C . TYR C 1 169 ? 126.113 44.434 -6.749 1.00 11.16 166 TYR C C 1
ATOM 7698 O O . TYR C 1 169 ? 127.127 43.773 -6.986 1.00 11.00 166 TYR C O 1
ATOM 7707 N N . THR C 1 170 ? 125.358 44.260 -5.668 1.00 10.73 167 THR C N 1
ATOM 7708 C CA . THR C 1 170 ? 125.748 43.409 -4.546 1.00 10.77 167 THR C CA 1
ATOM 7709 C C . THR C 1 170 ? 126.168 42.000 -4.970 1.00 10.66 167 THR C C 1
ATOM 7710 O O . THR C 1 170 ? 127.146 41.464 -4.449 1.00 10.73 167 THR C O 1
ATOM 7714 N N . ALA C 1 171 ? 125.431 41.408 -5.908 1.00 10.94 168 ALA C N 1
ATOM 7715 C CA . ALA C 1 171 ? 125.741 40.063 -6.376 1.00 10.73 168 ALA C CA 1
ATOM 7716 C C . ALA C 1 171 ? 127.089 39.963 -7.094 1.00 10.80 168 ALA C C 1
ATOM 7717 O O . ALA C 1 171 ? 127.769 38.944 -6.990 1.00 11.04 168 ALA C O 1
ATOM 7719 N N . ASP C 1 172 ? 127.476 41.019 -7.811 1.00 10.95 169 ASP C N 1
ATOM 7720 C CA . ASP C 1 172 ? 128.785 41.037 -8.472 1.00 11.46 169 ASP C CA 1
ATOM 7721 C C . ASP C 1 172 ? 129.910 40.963 -7.436 1.00 10.77 169 ASP C C 1
ATOM 7722 O O . ASP C 1 172 ? 130.892 40.247 -7.636 1.00 11.03 169 ASP C O 1
ATOM 7727 N N . TYR C 1 173 ? 129.749 41.678 -6.323 1.00 10.26 170 TYR C N 1
ATOM 7728 C CA . TYR C 1 173 ? 130.785 41.719 -5.289 1.00 9.86 170 TYR C CA 1
ATOM 7729 C C . TYR C 1 173 ? 130.885 40.417 -4.511 1.00 9.95 170 TYR C C 1
ATOM 7730 O O . TYR C 1 173 ? 131.987 39.911 -4.273 1.00 10.14 170 TYR C O 1
ATOM 7739 N N . PHE C 1 174 ? 129.743 39.854 -4.129 1.00 10.16 171 PHE C N 1
ATOM 7740 C CA . PHE C 1 174 ? 129.765 38.560 -3.458 1.00 9.98 171 PHE C CA 1
ATOM 7741 C C . PHE C 1 174 ? 130.408 37.498 -4.352 1.00 10.12 171 PHE C C 1
ATOM 7742 O O . PHE C 1 174 ? 131.202 36.686 -3.876 1.00 9.79 171 PHE C O 1
ATOM 7750 N N . SER C 1 175 ? 130.062 37.508 -5.641 1.00 9.68 172 SER C N 1
ATOM 7751 C CA . SER C 1 175 ? 130.535 36.485 -6.572 1.00 10.24 172 SER C CA 1
ATOM 7752 C C . SER C 1 175 ? 132.028 36.637 -6.846 1.00 10.02 172 SER C C 1
ATOM 7753 O O . SER C 1 175 ? 132.760 35.652 -6.847 1.00 9.94 172 SER C O 1
ATOM 7756 N N . GLY C 1 176 ? 132.474 37.875 -7.054 1.00 10.13 173 GLY C N 1
ATOM 7757 C CA . GLY C 1 176 ? 133.886 38.152 -7.261 1.00 10.61 173 GLY C CA 1
ATOM 7758 C C . GLY C 1 176 ? 134.714 37.786 -6.045 1.00 10.85 173 GLY C C 1
ATOM 7759 O O . GLY C 1 176 ? 135.759 37.142 -6.165 1.00 11.13 173 GLY C O 1
ATOM 7760 N N . LEU C 1 177 ? 134.243 38.186 -4.866 1.00 11.06 174 LEU C N 1
ATOM 7761 C CA . LEU C 1 177 ? 134.946 37.863 -3.627 1.00 11.20 174 LEU C CA 1
ATOM 7762 C C . LEU C 1 177 ? 135.041 36.355 -3.415 1.00 10.96 174 LEU C C 1
ATOM 7763 O O . LEU C 1 177 ? 136.093 35.847 -3.029 1.00 10.80 174 LEU C O 1
ATOM 7768 N N . THR C 1 178 ? 133.955 35.642 -3.707 1.00 10.81 175 THR C N 1
ATOM 7769 C CA . THR C 1 178 ? 133.955 34.179 -3.640 1.00 10.90 175 THR C CA 1
ATOM 7770 C C . THR C 1 178 ? 135.003 33.553 -4.559 1.00 10.54 175 THR C C 1
ATOM 7771 O O . THR C 1 178 ? 135.691 32.602 -4.169 1.00 10.62 175 THR C O 1
ATOM 7775 N N . ALA C 1 179 ? 135.126 34.091 -5.768 1.00 10.38 176 ALA C N 1
ATOM 7776 C CA . ALA C 1 179 ? 136.135 33.621 -6.716 1.00 10.13 176 ALA C CA 1
ATOM 7777 C C . ALA C 1 179 ? 137.552 33.793 -6.153 1.00 10.56 176 ALA C C 1
ATOM 7778 O O . ALA C 1 179 ? 138.370 32.878 -6.249 1.00 10.51 176 ALA C O 1
ATOM 7780 N N . THR C 1 180 ? 137.831 34.956 -5.561 1.00 10.16 177 THR C N 1
ATOM 7781 C CA . THR C 1 180 ? 139.116 35.183 -4.891 1.00 10.12 177 THR C CA 1
ATOM 7782 C C . THR C 1 180 ? 139.375 34.143 -3.803 1.00 10.03 177 THR C C 1
ATOM 7783 O O . THR C 1 180 ? 140.456 33.542 -3.758 1.00 10.09 177 THR C O 1
ATOM 7787 N N . THR C 1 181 ? 138.375 33.926 -2.947 1.00 9.87 178 THR C N 1
ATOM 7788 C CA . THR C 1 181 ? 138.465 32.971 -1.839 1.00 9.53 178 THR C CA 1
ATOM 7789 C C . THR C 1 181 ? 138.763 31.559 -2.335 1.00 9.57 178 THR C C 1
ATOM 7790 O O . THR C 1 181 ? 139.686 30.897 -1.851 1.00 9.24 178 THR C O 1
ATOM 7794 N N . ALA C 1 182 ? 137.986 31.122 -3.322 1.00 9.69 179 ALA C N 1
ATOM 7795 C CA . ALA C 1 182 ? 138.104 29.765 -3.847 1.00 9.71 179 ALA C CA 1
ATOM 7796 C C . ALA C 1 182 ? 139.430 29.548 -4.559 1.00 9.93 179 ALA C C 1
ATOM 7797 O O . ALA C 1 182 ? 140.027 28.470 -4.433 1.00 10.25 179 ALA C O 1
ATOM 7799 N N . ALA C 1 183 ? 139.889 30.562 -5.301 1.00 9.72 180 ALA C N 1
ATOM 7800 C CA . ALA C 1 183 ? 141.165 30.472 -6.008 1.00 9.74 180 ALA C CA 1
ATOM 7801 C C . ALA C 1 183 ? 142.315 30.346 -5.010 1.00 9.86 180 ALA C C 1
ATOM 7802 O O . ALA C 1 183 ? 143.227 29.550 -5.215 1.00 9.69 180 ALA C O 1
ATOM 7804 N N . LEU C 1 184 ? 142.245 31.113 -3.921 1.00 10.36 181 LEU C N 1
ATOM 7805 C CA . LEU C 1 184 ? 143.252 31.035 -2.866 1.00 10.54 181 LEU C CA 1
ATOM 7806 C C . LEU C 1 184 ? 143.241 29.659 -2.187 1.00 10.93 181 LEU C C 1
ATOM 7807 O O . LEU C 1 184 ? 144.285 29.143 -1.797 1.00 11.30 181 LEU C O 1
ATOM 7812 N N . ALA C 1 185 ? 142.055 29.077 -2.050 1.00 11.05 182 ALA C N 1
ATOM 7813 C CA . ALA C 1 185 ? 141.912 27.749 -1.466 1.00 11.02 182 ALA C CA 1
ATOM 7814 C C . ALA C 1 185 ? 142.556 26.700 -2.366 1.00 11.40 182 ALA C C 1
ATOM 7815 O O . ALA C 1 185 ? 143.330 25.866 -1.899 1.00 11.63 182 ALA C O 1
ATOM 7817 N N . ALA C 1 186 ? 142.247 26.764 -3.660 1.00 11.10 183 ALA C N 1
ATOM 7818 C CA . ALA C 1 186 ? 142.813 25.836 -4.637 1.00 11.31 183 ALA C CA 1
ATOM 7819 C C . ALA C 1 186 ? 144.329 26.007 -4.727 1.00 11.42 183 ALA C C 1
ATOM 7820 O O . ALA C 1 186 ? 145.057 25.035 -4.925 1.00 11.59 183 ALA C O 1
ATOM 7822 N N . LEU C 1 187 ? 144.794 27.246 -4.564 1.00 11.99 184 LEU C N 1
ATOM 7823 C CA . LEU C 1 187 ? 146.222 27.538 -4.567 1.00 12.44 184 LEU C CA 1
ATOM 7824 C C . LEU C 1 187 ? 146.951 26.777 -3.457 1.00 12.97 184 LEU C C 1
ATOM 7825 O O . LEU C 1 187 ? 148.048 26.264 -3.676 1.00 13.05 184 LEU C O 1
ATOM 7830 N N . HIS C 1 188 ? 146.328 26.687 -2.283 1.00 13.58 185 HIS C N 1
ATOM 7831 C CA . HIS C 1 188 ? 146.884 25.914 -1.178 1.00 14.29 185 HIS C CA 1
ATOM 7832 C C . HIS C 1 188 ? 147.109 24.462 -1.588 1.00 15.16 185 HIS C C 1
ATOM 7833 O O . HIS C 1 188 ? 148.168 23.899 -1.329 1.00 15.37 185 HIS C O 1
ATOM 7840 N N . LYS C 1 189 ? 146.119 23.877 -2.259 1.00 15.94 186 LYS C N 1
ATOM 7841 C CA . LYS C 1 189 ? 146.210 22.492 -2.707 1.00 16.84 186 LYS C CA 1
ATOM 7842 C C . LYS C 1 189 ? 147.364 22.283 -3.687 1.00 17.60 186 LYS C C 1
ATOM 7843 O O . LYS C 1 189 ? 148.056 21.266 -3.627 1.00 17.40 186 LYS C O 1
ATOM 7849 N N . VAL C 1 190 ? 147.570 23.253 -4.580 1.00 18.63 187 VAL C N 1
ATOM 7850 C CA . VAL C 1 190 ? 148.663 23.197 -5.553 1.00 20.34 187 VAL C CA 1
ATOM 7851 C C . VAL C 1 190 ? 150.017 23.092 -4.858 1.00 22.05 187 VAL C C 1
ATOM 7852 O O . VAL C 1 190 ? 150.877 22.329 -5.294 1.00 22.37 187 VAL C O 1
ATOM 7856 N N . ARG C 1 191 ? 150.200 23.845 -3.775 1.00 24.09 188 ARG C N 1
ATOM 7857 C CA . ARG C 1 191 ? 151.489 23.854 -3.080 1.00 26.44 188 ARG C CA 1
ATOM 7858 C C . ARG C 1 191 ? 151.829 22.561 -2.334 1.00 27.20 188 ARG C C 1
ATOM 7859 O O . ARG C 1 191 ? 152.949 22.411 -1.839 1.00 27.75 188 ARG C O 1
ATOM 7867 N N . GLU C 1 192 ? 150.876 21.632 -2.262 1.00 28.19 189 GLU C N 1
ATOM 7868 C CA . GLU C 1 192 ? 151.144 20.296 -1.718 1.00 28.98 189 GLU C CA 1
ATOM 7869 C C . GLU C 1 192 ? 151.167 19.190 -2.772 1.00 28.88 189 GLU C C 1
ATOM 7870 O O . GLU C 1 192 ? 151.967 18.256 -2.669 1.00 29.60 189 GLU C O 1
ATOM 7876 N N . THR C 1 193 ? 150.305 19.290 -3.783 1.00 28.33 190 THR C N 1
ATOM 7877 C CA . THR C 1 193 ? 150.175 18.228 -4.782 1.00 27.60 190 THR C CA 1
ATOM 7878 C C . THR C 1 193 ? 150.826 18.546 -6.128 1.00 26.90 190 THR C C 1
ATOM 7879 O O . THR C 1 193 ? 151.157 17.639 -6.891 1.00 26.76 190 THR C O 1
ATOM 7883 N N . GLY C 1 194 ? 150.980 19.835 -6.423 1.00 25.99 191 GLY C N 1
ATOM 7884 C CA . GLY C 1 194 ? 151.492 20.274 -7.709 1.00 24.79 191 GLY C CA 1
ATOM 7885 C C . GLY C 1 194 ? 150.451 20.172 -8.808 1.00 23.96 191 GLY C C 1
ATOM 7886 O O . GLY C 1 194 ? 150.778 20.270 -9.991 1.00 24.33 191 GLY C O 1
ATOM 7887 N N . LYS C 1 195 ? 149.192 19.973 -8.419 1.00 22.79 192 LYS C N 1
ATOM 7888 C CA . LYS C 1 195 ? 148.115 19.787 -9.385 1.00 21.73 192 LYS C CA 1
ATOM 7889 C C . LYS C 1 195 ? 147.073 20.900 -9.318 1.00 20.09 192 LYS C C 1
ATOM 7890 O O . LYS C 1 195 ? 146.538 21.210 -8.251 1.00 19.85 192 LYS C O 1
ATOM 7896 N N . GLY C 1 196 ? 146.789 21.478 -10.481 1.00 18.58 193 GLY C N 1
ATOM 7897 C CA . GLY C 1 196 ? 145.842 22.569 -10.611 1.00 17.01 193 GLY C CA 1
ATOM 7898 C C . GLY C 1 196 ? 144.389 22.200 -10.380 1.00 16.09 193 GLY C C 1
ATOM 7899 O O . GLY C 1 196 ? 144.058 21.069 -10.010 1.00 16.19 193 GLY C O 1
ATOM 7900 N N . GLU C 1 197 ? 143.522 23.177 -10.619 1.00 14.51 194 GLU C N 1
ATOM 7901 C CA . GLU C 1 197 ? 142.112 23.080 -10.276 1.00 13.13 194 GLU C CA 1
ATOM 7902 C C . GLU C 1 197 ? 141.294 23.969 -11.211 1.00 12.58 194 GLU C C 1
ATOM 7903 O O . GLU C 1 197 ? 141.802 24.959 -11.756 1.00 12.58 194 GLU C O 1
ATOM 7909 N N . SER C 1 198 ? 140.030 23.598 -11.399 1.00 11.61 195 SER C N 1
ATOM 7910 C CA . SER C 1 198 ? 139.070 24.423 -12.121 1.00 11.39 195 SER C CA 1
ATOM 7911 C C . SER C 1 198 ? 137.876 24.685 -11.214 1.00 11.03 195 SER C C 1
ATOM 7912 O O . SER C 1 198 ? 137.347 23.770 -10.587 1.00 11.25 195 SER C O 1
ATOM 7915 N N . ILE C 1 199 ? 137.462 25.944 -11.136 1.00 10.54 196 ILE C N 1
ATOM 7916 C CA . ILE C 1 199 ? 136.443 26.348 -10.178 1.00 10.64 196 ILE C CA 1
ATOM 7917 C C . ILE C 1 199 ? 135.253 26.939 -10.910 1.00 10.58 196 ILE C C 1
ATOM 7918 O O . ILE C 1 199 ? 135.391 27.911 -11.645 1.00 10.90 196 ILE C O 1
ATOM 7923 N N . ASP C 1 200 ? 134.088 26.345 -10.684 1.00 10.63 197 ASP C N 1
ATOM 7924 C CA . ASP C 1 200 ? 132.851 26.742 -11.343 1.00 11.04 197 ASP C CA 1
ATOM 7925 C C . ASP C 1 200 ? 132.028 27.578 -10.362 1.00 10.84 197 ASP C C 1
ATOM 7926 O O . ASP C 1 200 ? 131.323 27.037 -9.500 1.00 11.01 197 ASP C O 1
ATOM 7931 N N . ILE C 1 201 ? 132.168 28.902 -10.467 1.00 10.73 198 ILE C N 1
ATOM 7932 C CA . ILE C 1 201 ? 131.448 29.845 -9.603 1.00 11.28 198 ILE C CA 1
ATOM 7933 C C . ILE C 1 201 ? 130.234 30.396 -10.343 1.00 11.39 198 ILE C C 1
ATOM 7934 O O . ILE C 1 201 ? 130.372 31.232 -11.237 1.00 11.64 198 ILE C O 1
ATOM 7939 N N . ALA C 1 202 ? 129.052 29.909 -9.973 1.00 11.38 199 ALA C N 1
ATOM 7940 C CA . ALA C 1 202 ? 127.799 30.389 -10.540 1.00 11.20 199 ALA C CA 1
ATOM 7941 C C . ALA C 1 202 ? 127.229 31.454 -9.618 1.00 11.09 199 ALA C C 1
ATOM 7942 O O . ALA C 1 202 ? 126.995 31.193 -8.439 1.00 10.71 199 ALA C O 1
ATOM 7952 N N . TYR C 1 204 ? 124.338 32.726 -9.122 1.00 10.68 201 TYR C N 1
ATOM 7953 C CA . TYR C 1 204 ? 123.104 32.419 -8.402 1.00 10.51 201 TYR C CA 1
ATOM 7954 C C . TYR C 1 204 ? 123.331 31.479 -7.220 1.00 10.32 201 TYR C C 1
ATOM 7955 O O . TYR C 1 204 ? 122.610 31.551 -6.234 1.00 10.30 201 TYR C O 1
ATOM 7964 N N . GLU C 1 205 ? 124.338 30.612 -7.318 1.00 10.49 202 GLU C N 1
ATOM 7965 C CA . GLU C 1 205 ? 124.662 29.702 -6.226 1.00 10.51 202 GLU C CA 1
ATOM 7966 C C . GLU C 1 205 ? 125.362 30.433 -5.078 1.00 10.47 202 GLU C C 1
ATOM 7967 O O . GLU C 1 205 ? 125.144 30.116 -3.909 1.00 10.48 202 GLU C O 1
ATOM 7973 N N . VAL C 1 206 ? 126.173 31.430 -5.424 1.00 10.58 203 VAL C N 1
ATOM 7974 C CA . VAL C 1 206 ? 126.781 32.308 -4.426 1.00 10.57 203 VAL C CA 1
ATOM 7975 C C . VAL C 1 206 ? 125.674 33.003 -3.630 1.00 10.55 203 VAL C C 1
ATOM 7976 O O . VAL C 1 206 ? 125.672 32.987 -2.394 1.00 10.97 203 VAL C O 1
ATOM 7988 N N . LEU C 1 208 ? 122.442 32.269 -3.541 1.00 11.00 205 LEU C N 1
ATOM 7989 C CA . LEU C 1 208 ? 121.619 31.296 -2.829 1.00 10.49 205 LEU C CA 1
ATOM 7990 C C . LEU C 1 208 ? 122.141 31.118 -1.400 1.00 10.50 205 LEU C C 1
ATOM 7991 O O . LEU C 1 208 ? 121.368 31.192 -0.441 1.00 10.56 205 LEU C O 1
ATOM 7996 N N . ARG C 1 209 ? 123.452 30.913 -1.258 1.00 10.29 206 ARG C N 1
ATOM 7997 C CA . ARG C 1 209 ? 124.038 30.733 0.068 1.00 10.24 206 ARG C CA 1
ATOM 7998 C C . ARG C 1 209 ? 123.840 31.959 0.957 1.00 10.29 206 ARG C C 1
ATOM 7999 O O . ARG C 1 209 ? 123.519 31.833 2.135 1.00 10.42 206 ARG C O 1
ATOM 8015 N N . GLY C 1 211 ? 121.523 34.081 1.068 1.00 10.53 208 GLY C N 1
ATOM 8016 C CA . GLY C 1 211 ? 120.137 34.313 1.453 1.00 10.71 208 GLY C CA 1
ATOM 8017 C C . GLY C 1 211 ? 119.467 33.185 2.222 1.00 10.77 208 GLY C C 1
ATOM 8018 O O . GLY C 1 211 ? 118.241 33.034 2.164 1.00 11.09 208 GLY C O 1
ATOM 8019 N N . GLN C 1 212 ? 120.256 32.407 2.962 1.00 10.45 209 GLN C N 1
ATOM 8020 C CA . GLN C 1 212 ? 119.738 31.213 3.642 1.00 10.68 209 GLN C CA 1
ATOM 8021 C C . GLN C 1 212 ? 119.223 31.391 5.065 1.00 10.64 209 GLN C C 1
ATOM 8022 O O . GLN C 1 212 ? 118.542 30.508 5.579 1.00 10.76 209 GLN C O 1
ATOM 8028 N N . TYR C 1 213 ? 119.550 32.507 5.716 1.00 10.94 210 TYR C N 1
ATOM 8029 C CA . TYR C 1 213 ? 119.246 32.646 7.146 1.00 11.16 210 TYR C CA 1
ATOM 8030 C C . TYR C 1 213 ? 117.800 32.280 7.494 1.00 11.30 210 TYR C C 1
ATOM 8031 O O . TYR C 1 213 ? 117.547 31.582 8.479 1.00 11.09 210 TYR C O 1
ATOM 8040 N N . PHE C 1 214 ? 116.861 32.752 6.675 1.00 11.59 211 PHE C N 1
ATOM 8041 C CA . PHE C 1 214 ? 115.451 32.424 6.851 1.00 12.25 211 PHE C CA 1
ATOM 8042 C C . PHE C 1 214 ? 114.972 31.375 5.849 1.00 11.79 211 PHE C C 1
ATOM 8043 O O . PHE C 1 214 ? 114.036 30.636 6.142 1.00 12.32 211 PHE C O 1
ATOM 8067 N N . ASP C 1 217 ? 114.418 27.823 6.964 1.00 11.36 214 ASP C N 1
ATOM 8068 C CA . ASP C 1 217 ? 113.122 27.518 7.570 1.00 11.60 214 ASP C CA 1
ATOM 8069 C C . ASP C 1 217 ? 112.150 26.984 6.524 1.00 11.60 214 ASP C C 1
ATOM 8070 O O . ASP C 1 217 ? 111.462 25.990 6.764 1.00 11.88 214 ASP C O 1
ATOM 8075 N N . TYR C 1 218 ? 112.093 27.652 5.374 1.00 11.45 215 TYR C N 1
ATOM 8076 C CA . TYR C 1 218 ? 111.245 27.201 4.270 1.00 11.71 215 TYR C CA 1
ATOM 8077 C C . TYR C 1 218 ? 111.600 25.770 3.841 1.00 11.72 215 TYR C C 1
ATOM 8078 O O . TYR C 1 218 ? 110.716 24.916 3.650 1.00 11.73 215 TYR C O 1
ATOM 8087 N N . PHE C 1 219 ? 112.895 25.502 3.713 1.00 11.25 216 PHE C N 1
ATOM 8088 C CA . PHE C 1 219 ? 113.357 24.195 3.254 1.00 11.68 216 PHE C CA 1
ATOM 8089 C C . PHE C 1 219 ? 113.092 23.086 4.264 1.00 11.54 216 PHE C C 1
ATOM 8090 O O . PHE C 1 219 ? 113.040 21.909 3.889 1.00 11.10 216 PHE C O 1
ATOM 8098 N N . ASN C 1 220 ? 112.931 23.462 5.535 1.00 11.64 217 ASN C N 1
ATOM 8099 C CA . ASN C 1 220 ? 112.886 22.483 6.620 1.00 12.12 217 ASN C CA 1
ATOM 8100 C C . ASN C 1 220 ? 111.674 22.568 7.543 1.00 12.43 217 ASN C C 1
ATOM 8101 O O . ASN C 1 220 ? 111.764 22.332 8.755 1.00 12.46 217 ASN C O 1
ATOM 8106 N N . GLY C 1 221 ? 110.533 22.889 6.939 1.00 13.25 218 GLY C N 1
ATOM 8107 C CA . GLY C 1 221 ? 109.246 22.657 7.572 1.00 14.36 218 GLY C CA 1
ATOM 8108 C C . GLY C 1 221 ? 108.596 23.869 8.193 1.00 14.98 218 GLY C C 1
ATOM 8109 O O . GLY C 1 221 ? 107.474 23.774 8.693 1.00 15.44 218 GLY C O 1
ATOM 8110 N N . GLY C 1 222 ? 109.303 24.997 8.178 1.00 15.37 219 GLY C N 1
ATOM 8111 C CA . GLY C 1 222 ? 108.771 26.253 8.680 1.00 16.09 219 GLY C CA 1
ATOM 8112 C C . GLY C 1 222 ? 108.304 27.148 7.551 1.00 16.48 219 GLY C C 1
ATOM 8113 O O . GLY C 1 222 ? 107.942 26.671 6.475 1.00 17.00 219 GLY C O 1
ATOM 8114 N N . GLU C 1 223 ? 108.319 28.456 7.787 1.00 17.26 220 GLU C N 1
ATOM 8115 C CA . GLU C 1 223 ? 107.867 29.407 6.776 1.00 17.99 220 GLU C CA 1
ATOM 8116 C C . GLU C 1 223 ? 108.995 30.332 6.361 1.00 17.50 220 GLU C C 1
ATOM 8117 O O . GLU C 1 223 ? 109.890 30.616 7.157 1.00 17.27 220 GLU C O 1
ATOM 8131 N N . CYS C 1 225 ? 110.414 33.954 5.754 1.00 16.72 222 CYS C N 1
ATOM 8132 C CA . CYS C 1 225 ? 110.148 35.184 6.492 1.00 16.99 222 CYS C CA 1
ATOM 8133 C C . CYS C 1 225 ? 109.438 36.194 5.591 1.00 16.64 222 CYS C C 1
ATOM 8134 O O . CYS C 1 225 ? 109.549 36.117 4.365 1.00 16.79 222 CYS C O 1
ATOM 8137 N N . PRO C 1 226 ? 108.697 37.129 6.184 1.00 16.59 223 PRO C N 1
ATOM 8138 C CA . PRO C 1 226 ? 108.185 38.270 5.420 1.00 16.59 223 PRO C CA 1
ATOM 8139 C C . PRO C 1 226 ? 109.325 39.228 5.082 1.00 16.32 223 PRO C C 1
ATOM 8140 O O . PRO C 1 226 ? 110.396 39.149 5.689 1.00 16.24 223 PRO C O 1
ATOM 8144 N N . ARG C 1 227 ? 109.100 40.105 4.111 1.00 16.03 224 ARG C N 1
ATOM 8145 C CA . ARG C 1 227 ? 110.035 41.190 3.848 1.00 15.83 224 ARG C CA 1
ATOM 8146 C C . ARG C 1 227 ? 109.947 42.203 4.983 1.00 16.06 224 ARG C C 1
ATOM 8147 O O . ARG C 1 227 ? 108.939 42.265 5.701 1.00 16.33 224 ARG C O 1
ATOM 8163 N N . SER C 1 229 ? 109.446 45.743 6.889 1.00 16.02 226 SER C N 1
ATOM 8164 C CA . SER C 1 229 ? 108.617 46.932 6.721 1.00 16.27 226 SER C CA 1
ATOM 8165 C C . SER C 1 229 ? 109.454 48.177 7.002 1.00 16.13 226 SER C C 1
ATOM 8166 O O . SER C 1 229 ? 109.869 48.414 8.136 1.00 16.13 226 SER C O 1
ATOM 8169 N N . LYS C 1 230 ? 109.720 48.953 5.952 1.00 16.17 227 LYS C N 1
ATOM 8170 C CA . LYS C 1 230 ? 110.549 50.163 6.040 1.00 16.23 227 LYS C CA 1
ATOM 8171 C C . LYS C 1 230 ? 111.886 49.937 6.771 1.00 15.96 227 LYS C C 1
ATOM 8172 O O . LYS C 1 230 ? 112.324 50.763 7.575 1.00 16.35 227 LYS C O 1
ATOM 8178 N N . GLY C 1 231 ? 112.520 48.801 6.491 1.00 15.67 228 GLY C N 1
ATOM 8179 C CA . GLY C 1 231 ? 113.810 48.475 7.073 1.00 15.29 228 GLY C CA 1
ATOM 8180 C C . GLY C 1 231 ? 113.786 47.954 8.499 1.00 15.09 228 GLY C C 1
ATOM 8181 O O . GLY C 1 231 ? 114.836 47.821 9.126 1.00 14.55 228 GLY C O 1
ATOM 8182 N N . LYS C 1 232 ? 112.595 47.660 9.022 1.00 15.30 229 LYS C N 1
ATOM 8183 C CA . LYS C 1 232 ? 112.477 47.088 10.361 1.00 15.72 229 LYS C CA 1
ATOM 8184 C C . LYS C 1 232 ? 112.607 45.574 10.285 1.00 15.95 229 LYS C C 1
ATOM 8185 O O . LYS C 1 232 ? 112.236 44.971 9.282 1.00 15.76 229 LYS C O 1
ATOM 8191 N N . ASP C 1 233 ? 113.126 44.973 11.353 1.00 16.34 230 ASP C N 1
ATOM 8192 C CA . ASP C 1 233 ? 113.251 43.522 11.459 1.00 17.01 230 ASP C CA 1
ATOM 8193 C C . ASP C 1 233 ? 111.946 42.813 11.082 1.00 17.05 230 ASP C C 1
ATOM 8194 O O . ASP C 1 233 ? 110.863 43.270 11.457 1.00 17.41 230 ASP C O 1
ATOM 8199 N N . PRO C 1 234 ? 112.033 41.712 10.335 1.00 16.92 231 PRO C N 1
ATOM 8200 C CA . PRO C 1 234 ? 110.822 40.973 9.951 1.00 17.27 231 PRO C CA 1
ATOM 8201 C C . PRO C 1 234 ? 110.087 40.377 11.156 1.00 17.37 231 PRO C C 1
ATOM 8202 O O . PRO C 1 234 ? 108.873 40.179 11.067 1.00 17.92 231 PRO C O 1
ATOM 8206 N N . TYR C 1 235 ? 110.801 40.127 12.255 1.00 17.58 232 TYR C N 1
ATOM 8207 C CA . TYR C 1 235 ? 110.237 39.393 13.387 1.00 17.91 232 TYR C CA 1
ATOM 8208 C C . TYR C 1 235 ? 110.246 40.116 14.732 1.00 18.36 232 TYR C C 1
ATOM 8209 O O . TYR C 1 235 ? 109.315 39.955 15.520 1.00 19.05 232 TYR C O 1
ATOM 8218 N N . TYR C 1 236 ? 111.291 40.893 15.000 1.00 18.69 233 TYR C N 1
ATOM 8219 C CA . TYR C 1 236 ? 111.481 41.456 16.336 1.00 19.18 233 TYR C CA 1
ATOM 8220 C C . TYR C 1 236 ? 111.242 42.953 16.418 1.00 19.08 233 TYR C C 1
ATOM 8221 O O . TYR C 1 236 ? 111.835 43.729 15.668 1.00 19.07 233 TYR C O 1
ATOM 8230 N N . ALA C 1 237 ? 110.351 43.341 17.331 1.00 18.96 234 ALA C N 1
ATOM 8231 C CA . ALA C 1 237 ? 109.966 44.738 17.512 1.00 18.87 234 ALA C CA 1
ATOM 8232 C C . ALA C 1 237 ? 111.101 45.578 18.083 1.00 18.62 234 ALA C C 1
ATOM 8233 O O . ALA C 1 237 ? 111.904 45.094 18.881 1.00 18.61 234 ALA C O 1
ATOM 8235 N N . GLY C 1 238 ? 111.165 46.836 17.656 1.00 18.51 235 GLY C N 1
ATOM 8236 C CA . GLY C 1 238 ? 112.199 47.754 18.104 1.00 18.52 235 GLY C CA 1
ATOM 8237 C C . GLY C 1 238 ? 113.578 47.441 17.553 1.00 18.41 235 GLY C C 1
ATOM 8238 O O . GLY C 1 238 ? 114.585 47.891 18.100 1.00 18.54 235 GLY C O 1
ATOM 8239 N N . CYS C 1 239 ? 113.626 46.663 16.474 1.00 18.47 236 CYS C N 1
ATOM 8240 C CA . CYS C 1 239 ? 114.894 46.278 15.862 1.00 18.45 236 CYS C CA 1
ATOM 8241 C C . CYS C 1 239 ? 114.934 46.685 14.393 1.00 18.19 236 CYS C C 1
ATOM 8242 O O . CYS C 1 239 ? 114.001 46.416 13.635 1.00 18.25 236 CYS C O 1
ATOM 8245 N N . GLY C 1 240 ? 116.018 47.350 14.006 1.00 17.83 237 GLY C N 1
ATOM 8246 C CA . GLY C 1 240 ? 116.202 47.773 12.632 1.00 17.78 237 GLY C CA 1
ATOM 8247 C C . GLY C 1 240 ? 116.148 49.278 12.470 1.00 17.93 237 GLY C C 1
ATOM 8248 O O . GLY C 1 240 ? 116.503 50.024 13.387 1.00 17.55 237 GLY C O 1
ATOM 8249 N N . LEU C 1 241 ? 115.679 49.706 11.300 1.00 18.13 238 LEU C N 1
ATOM 8250 C CA . LEU C 1 241 ? 115.717 51.100 10.872 1.00 18.64 238 LEU C CA 1
ATOM 8251 C C . LEU C 1 241 ? 114.503 51.898 11.331 1.00 19.07 238 LEU C C 1
ATOM 8252 O O . LEU C 1 241 ? 113.367 51.431 11.231 1.00 19.12 238 LEU C O 1
ATOM 8257 N N . TYR C 1 242 ? 114.763 53.111 11.815 1.00 19.34 239 TYR C N 1
ATOM 8258 C CA . TYR C 1 242 ? 113.719 54.008 12.302 1.00 19.91 239 TYR C CA 1
ATOM 8259 C C . TYR C 1 242 ? 113.993 55.445 11.875 1.00 20.53 239 TYR C C 1
ATOM 8260 O O . TYR C 1 242 ? 115.146 55.821 11.644 1.00 20.49 239 TYR C O 1
ATOM 8269 N N . LYS C 1 243 ? 112.933 56.243 11.772 1.00 21.39 240 LYS C N 1
ATOM 8270 C CA . LYS C 1 243 ? 113.061 57.647 11.387 1.00 22.24 240 LYS C CA 1
ATOM 8271 C C . LYS C 1 243 ? 112.926 58.578 12.586 1.00 22.69 240 LYS C C 1
ATOM 8272 O O . LYS C 1 243 ? 111.952 58.506 13.336 1.00 22.77 240 LYS C O 1
ATOM 8278 N N . CYS C 1 244 ? 113.916 59.450 12.750 1.00 23.15 241 CYS C N 1
ATOM 8279 C CA . CYS C 1 244 ? 113.872 60.504 13.758 1.00 23.81 241 CYS C CA 1
ATOM 8280 C C . CYS C 1 244 ? 113.517 61.834 13.093 1.00 24.15 241 CYS C C 1
ATOM 8281 O O . CYS C 1 244 ? 113.171 61.864 11.908 1.00 24.09 241 CYS C O 1
ATOM 8284 N N . ALA C 1 245 ? 113.593 62.922 13.857 1.00 24.69 242 ALA C N 1
ATOM 8285 C CA . ALA C 1 245 ? 113.245 64.251 13.355 1.00 24.97 242 ALA C CA 1
ATOM 8286 C C . ALA C 1 245 ? 114.159 64.722 12.223 1.00 25.18 242 ALA C C 1
ATOM 8287 O O . ALA C 1 245 ? 113.689 65.318 11.249 1.00 25.55 242 ALA C O 1
ATOM 8289 N N . ASP C 1 246 ? 115.453 64.440 12.346 1.00 25.18 243 ASP C N 1
ATOM 8290 C CA . ASP C 1 246 ? 116.446 64.983 11.421 1.00 25.18 243 ASP C CA 1
ATOM 8291 C C . ASP C 1 246 ? 117.342 63.927 10.764 1.00 24.89 243 ASP C C 1
ATOM 8292 O O . ASP C 1 246 ? 118.451 64.236 10.318 1.00 25.18 243 ASP C O 1
ATOM 8297 N N . GLY C 1 247 ? 116.861 62.687 10.701 1.00 24.33 244 GLY C N 1
ATOM 8298 C CA . GLY C 1 247 ? 117.617 61.611 10.085 1.00 23.49 244 GLY C CA 1
ATOM 8299 C C . GLY C 1 247 ? 117.105 60.231 10.447 1.00 22.80 244 GLY C C 1
ATOM 8300 O O . GLY C 1 247 ? 116.007 60.083 10.991 1.00 22.97 244 GLY C O 1
ATOM 8301 N N . TYR C 1 248 ? 117.910 59.218 10.138 1.00 21.95 245 TYR C N 1
ATOM 8302 C CA . TYR C 1 248 ? 117.551 57.832 10.423 1.00 21.24 245 TYR C CA 1
ATOM 8303 C C . TYR C 1 248 ? 118.531 57.197 11.399 1.00 20.69 245 TYR C C 1
ATOM 8304 O O . TYR C 1 248 ? 119.714 57.541 11.411 1.00 20.00 245 TYR C O 1
ATOM 8313 N N . ILE C 1 249 ? 118.025 56.272 12.214 1.00 20.49 246 ILE C N 1
ATOM 8314 C CA . ILE C 1 249 ? 118.864 55.458 13.095 1.00 20.63 246 ILE C CA 1
ATOM 8315 C C . ILE C 1 249 ? 118.544 53.982 12.925 1.00 20.24 246 ILE C C 1
ATOM 8316 O O . ILE C 1 249 ? 117.449 53.621 12.488 1.00 20.47 246 ILE C O 1
ATOM 8321 N N . VAL C 1 250 ? 119.512 53.139 13.269 1.00 19.96 247 VAL C N 1
ATOM 8322 C CA . VAL C 1 250 ? 119.254 51.718 13.470 1.00 19.76 247 VAL C CA 1
ATOM 8323 C C . VAL C 1 250 ? 119.368 51.441 14.959 1.00 19.89 247 VAL C C 1
ATOM 8324 O O . VAL C 1 250 ? 120.190 52.047 15.642 1.00 19.86 247 VAL C O 1
ATOM 8336 N N . GLU C 1 252 ? 118.547 48.364 18.391 1.00 21.80 249 GLU C N 1
ATOM 8337 C CA . GLU C 1 252 ? 118.168 47.038 18.863 1.00 22.98 249 GLU C CA 1
ATOM 8338 C C . GLU C 1 252 ? 117.548 47.168 20.253 1.00 23.07 249 GLU C C 1
ATOM 8339 O O . GLU C 1 252 ? 118.254 47.420 21.242 1.00 23.45 249 GLU C O 1
ATOM 8345 N N . LEU C 1 253 ? 116.226 47.023 20.322 1.00 23.18 250 LEU C N 1
ATOM 8346 C CA . LEU C 1 253 ? 115.514 47.083 21.597 1.00 23.26 250 LEU C CA 1
ATOM 8347 C C . LEU C 1 253 ? 115.578 45.721 22.277 1.00 23.18 250 LEU C C 1
ATOM 8348 O O . LEU C 1 253 ? 114.643 44.920 22.193 1.00 23.47 250 LEU C O 1
ATOM 8353 N N . VAL C 1 254 ? 116.707 45.470 22.937 1.00 23.13 251 VAL C N 1
ATOM 8354 C CA . VAL C 1 254 ? 117.007 44.168 23.530 1.00 23.09 251 VAL C CA 1
ATOM 8355 C C . VAL C 1 254 ? 117.546 44.359 24.950 1.00 22.98 251 VAL C C 1
ATOM 8356 O O . VAL C 1 254 ? 118.485 45.132 25.169 1.00 23.36 251 VAL C O 1
ATOM 8360 N N . GLY C 1 255 ? 116.945 43.657 25.908 1.00 22.87 252 GLY C N 1
ATOM 8361 C CA . GLY C 1 255 ? 117.353 43.745 27.304 1.00 22.62 252 GLY C CA 1
ATOM 8362 C C . GLY C 1 255 ? 116.240 44.231 28.215 1.00 22.59 252 GLY C C 1
ATOM 8363 O O . GLY C 1 255 ? 115.284 44.857 27.752 1.00 22.27 252 GLY C O 1
ATOM 8364 N N . ILE C 1 256 ? 116.369 43.946 29.512 1.00 22.43 253 ILE C N 1
ATOM 8365 C CA . ILE C 1 256 ? 115.324 44.250 30.493 1.00 22.32 253 ILE C CA 1
ATOM 8366 C C . ILE C 1 256 ? 115.140 45.755 30.719 1.00 22.34 253 ILE C C 1
ATOM 8367 O O . ILE C 1 256 ? 114.038 46.280 30.549 1.00 22.06 253 ILE C O 1
ATOM 8372 N N . THR C 1 257 ? 116.220 46.434 31.104 1.00 22.32 254 THR C N 1
ATOM 8373 C CA . THR C 1 257 ? 116.209 47.883 31.303 1.00 22.43 254 THR C CA 1
ATOM 8374 C C . THR C 1 257 ? 115.845 48.595 30.002 1.00 22.49 254 THR C C 1
ATOM 8375 O O . THR C 1 257 ? 115.072 49.559 30.001 1.00 22.58 254 THR C O 1
ATOM 8379 N N . GLN C 1 258 ? 116.410 48.099 28.902 1.00 22.56 255 GLN C N 1
ATOM 8380 C CA . GLN C 1 258 ? 116.188 48.655 27.572 1.00 22.79 255 GLN C CA 1
ATOM 8381 C C . GLN C 1 258 ? 114.705 48.724 27.219 1.00 22.83 255 GLN C C 1
ATOM 8382 O O . GLN C 1 258 ? 114.198 49.793 26.871 1.00 23.05 255 GLN C O 1
ATOM 8388 N N . ILE C 1 259 ? 114.012 47.591 27.328 1.00 22.95 256 ILE C N 1
ATOM 8389 C CA . ILE C 1 259 ? 112.579 47.530 27.034 1.00 22.96 256 ILE C CA 1
ATOM 8390 C C . ILE C 1 259 ? 111.736 48.323 28.040 1.00 23.24 256 ILE C C 1
ATOM 8391 O O . ILE C 1 259 ? 110.876 49.112 27.646 1.00 23.29 256 ILE C O 1
ATOM 8396 N N . GLU C 1 260 ? 111.993 48.125 29.331 1.00 23.24 257 GLU C N 1
ATOM 8397 C CA . GLU C 1 260 ? 111.213 48.789 30.378 1.00 23.37 257 GLU C CA 1
ATOM 8398 C C . GLU C 1 260 ? 111.248 50.313 30.260 1.00 23.14 257 GLU C C 1
ATOM 8399 O O . GLU C 1 260 ? 110.201 50.962 30.234 1.00 22.74 257 GLU C O 1
ATOM 8405 N N . GLU C 1 261 ? 112.449 50.874 30.153 1.00 23.34 258 GLU C N 1
ATOM 8406 C CA . GLU C 1 261 ? 112.611 52.326 30.162 1.00 23.56 258 GLU C CA 1
ATOM 8407 C C . GLU C 1 261 ? 112.183 52.993 28.856 1.00 23.56 258 GLU C C 1
ATOM 8408 O O . GLU C 1 261 ? 111.668 54.115 28.873 1.00 23.60 258 GLU C O 1
ATOM 8414 N N . CYS C 1 262 ? 112.386 52.299 27.735 1.00 23.36 259 CYS C N 1
ATOM 8415 C CA . CYS C 1 262 ? 111.889 52.766 26.442 1.00 23.34 259 CYS C CA 1
ATOM 8416 C C . CYS C 1 262 ? 110.363 52.776 26.424 1.00 23.51 259 CYS C C 1
ATOM 8417 O O . CYS C 1 262 ? 109.753 53.749 25.980 1.00 23.39 259 CYS C O 1
ATOM 8420 N N . PHE C 1 263 ? 109.756 51.696 26.914 1.00 23.64 260 PHE C N 1
ATOM 8421 C CA . PHE C 1 263 ? 108.299 51.613 27.033 1.00 24.20 260 PHE C CA 1
ATOM 8422 C C . PHE C 1 263 ? 107.745 52.797 27.826 1.00 24.26 260 PHE C C 1
ATOM 8423 O O . PHE C 1 263 ? 106.757 53.411 27.417 1.00 24.37 260 PHE C O 1
ATOM 8431 N N . LYS C 1 264 ? 108.396 53.124 28.944 1.00 24.65 261 LYS C N 1
ATOM 8432 C CA . LYS C 1 264 ? 108.003 54.275 29.757 1.00 24.81 261 LYS C CA 1
ATOM 8433 C C . LYS C 1 264 ? 108.103 55.579 28.957 1.00 25.07 261 LYS C C 1
ATOM 8434 O O . LYS C 1 264 ? 107.184 56.402 28.991 1.00 25.10 261 LYS C O 1
ATOM 8440 N N . ASP C 1 265 ? 109.206 55.744 28.223 1.00 25.39 262 ASP C N 1
ATOM 8441 C CA . ASP C 1 265 ? 109.421 56.911 27.364 1.00 25.56 262 ASP C CA 1
ATOM 8442 C C . ASP C 1 265 ? 108.307 57.093 26.332 1.00 25.55 262 ASP C C 1
ATOM 8443 O O . ASP C 1 265 ? 107.798 58.202 26.152 1.00 25.43 262 ASP C O 1
ATOM 8448 N N . ILE C 1 266 ? 107.934 55.998 25.668 1.00 25.50 263 ILE C N 1
ATOM 8449 C CA . ILE C 1 266 ? 107.040 56.055 24.504 1.00 25.58 263 ILE C CA 1
ATOM 8450 C C . ILE C 1 266 ? 105.544 56.028 24.853 1.00 25.70 263 ILE C C 1
ATOM 8451 O O . ILE C 1 266 ? 104.690 56.169 23.971 1.00 25.48 263 ILE C O 1
ATOM 8456 N N . GLY C 1 267 ? 105.239 55.848 26.136 1.00 25.93 264 GLY C N 1
ATOM 8457 C CA . GLY C 1 267 ? 103.867 55.891 26.622 1.00 26.30 264 GLY C CA 1
ATOM 8458 C C . GLY C 1 267 ? 103.239 54.526 26.833 1.00 26.68 264 GLY C C 1
ATOM 8459 O O . GLY C 1 267 ? 102.011 54.405 26.916 1.00 26.60 264 GLY C O 1
ATOM 8460 N N . LEU C 1 268 ? 104.085 53.504 26.943 1.00 26.85 265 LEU C N 1
ATOM 8461 C CA . LEU C 1 268 ? 103.636 52.114 26.991 1.00 27.22 265 LEU C CA 1
ATOM 8462 C C . LEU C 1 268 ? 104.005 51.392 28.291 1.00 27.46 265 LEU C C 1
ATOM 8463 O O . LEU C 1 268 ? 104.109 50.161 28.319 1.00 27.60 265 LEU C O 1
ATOM 8468 N N . ALA C 1 269 ? 104.182 52.157 29.367 1.00 27.81 266 ALA C N 1
ATOM 8469 C CA . ALA C 1 269 ? 104.518 51.593 30.676 1.00 28.05 266 ALA C CA 1
ATOM 8470 C C . ALA C 1 269 ? 103.476 50.585 31.172 1.00 28.24 266 ALA C C 1
ATOM 8471 O O . ALA C 1 269 ? 103.807 49.665 31.921 1.00 28.11 266 ALA C O 1
ATOM 8473 N N . HIS C 1 270 ? 102.231 50.754 30.729 1.00 28.44 267 HIS C N 1
ATOM 8474 C CA . HIS C 1 270 ? 101.120 49.900 31.155 1.00 28.90 267 HIS C CA 1
ATOM 8475 C C . HIS C 1 270 ? 101.172 48.473 30.595 1.00 28.96 267 HIS C C 1
ATOM 8476 O O . HIS C 1 270 ? 100.439 47.595 31.056 1.00 28.90 267 HIS C O 1
ATOM 8483 N N . LEU C 1 271 ? 102.039 48.248 29.608 1.00 29.01 268 LEU C N 1
ATOM 8484 C CA . LEU C 1 271 ? 102.224 46.918 29.030 1.00 29.16 268 LEU C CA 1
ATOM 8485 C C . LEU C 1 271 ? 103.224 46.085 29.829 1.00 29.27 268 LEU C C 1
ATOM 8486 O O . LEU C 1 271 ? 103.264 44.862 29.696 1.00 29.12 268 LEU C O 1
ATOM 8491 N N . LEU C 1 272 ? 104.035 46.750 30.649 1.00 29.53 269 LEU C N 1
ATOM 8492 C CA . LEU C 1 272 ? 105.013 46.059 31.483 1.00 29.91 269 LEU C CA 1
ATOM 8493 C C . LEU C 1 272 ? 104.305 45.282 32.586 1.00 30.29 269 LEU C C 1
ATOM 8494 O O . LEU C 1 272 ? 103.451 45.827 33.287 1.00 30.42 269 LEU C O 1
ATOM 8499 N N . GLY C 1 273 ? 104.655 44.006 32.720 1.00 30.88 270 GLY C N 1
ATOM 8500 C CA . GLY C 1 273 ? 104.049 43.140 33.719 1.00 31.46 270 GLY C CA 1
ATOM 8501 C C . GLY C 1 273 ? 102.741 42.494 33.291 1.00 31.84 270 GLY C C 1
ATOM 8502 O O . GLY C 1 273 ? 102.002 41.977 34.133 1.00 31.89 270 GLY C O 1
ATOM 8503 N N . THR C 1 274 ? 102.447 42.532 31.993 1.00 32.13 271 THR C N 1
ATOM 8504 C CA . THR C 1 274 ? 101.293 41.824 31.437 1.00 32.38 271 THR C CA 1
ATOM 8505 C C . THR C 1 274 ? 101.704 40.385 31.114 1.00 32.57 271 THR C C 1
ATOM 8506 O O . THR C 1 274 ? 102.900 40.094 31.047 1.00 32.63 271 THR C O 1
ATOM 8510 N N . PRO C 1 275 ? 100.738 39.480 30.927 1.00 32.72 272 PRO C N 1
ATOM 8511 C CA . PRO C 1 275 ? 101.048 38.116 30.474 1.00 32.85 272 PRO C CA 1
ATOM 8512 C C . PRO C 1 275 ? 101.787 38.112 29.134 1.00 32.91 272 PRO C C 1
ATOM 8513 O O . PRO C 1 275 ? 102.655 37.263 28.913 1.00 32.89 272 PRO C O 1
ATOM 8517 N N . GLU C 1 276 ? 101.441 39.064 28.268 1.00 33.11 273 GLU C N 1
ATOM 8518 C CA . GLU C 1 276 ? 102.035 39.197 26.936 1.00 33.31 273 GLU C CA 1
ATOM 8519 C C . GLU C 1 276 ? 103.486 39.676 26.991 1.00 33.27 273 GLU C C 1
ATOM 8520 O O . GLU C 1 276 ? 104.329 39.207 26.223 1.00 33.31 273 GLU C O 1
ATOM 8526 N N . ILE C 1 277 ? 103.770 40.619 27.888 1.00 33.19 274 ILE C N 1
ATOM 8527 C CA . ILE C 1 277 ? 105.140 41.084 28.113 1.00 33.16 274 ILE C CA 1
ATOM 8528 C C . ILE C 1 277 ? 105.479 40.990 29.610 1.00 33.14 274 ILE C C 1
ATOM 8529 O O . ILE C 1 277 ? 105.403 41.986 30.342 1.00 33.08 274 ILE C O 1
ATOM 8534 N N . PRO C 1 278 ? 105.839 39.787 30.064 1.00 33.14 275 PRO C N 1
ATOM 8535 C CA . PRO C 1 278 ? 106.089 39.542 31.490 1.00 33.13 275 PRO C CA 1
ATOM 8536 C C . PRO C 1 278 ? 107.347 40.236 31.994 1.00 33.15 275 PRO C C 1
ATOM 8537 O O . PRO C 1 278 ? 108.168 40.696 31.195 1.00 32.92 275 PRO C O 1
ATOM 8541 N N . GLU C 1 279 ? 107.476 40.315 33.316 1.00 33.08 276 GLU C N 1
ATOM 8542 C CA . GLU C 1 279 ? 108.665 40.857 33.956 1.00 33.25 276 GLU C CA 1
ATOM 8543 C C . GLU C 1 279 ? 109.900 40.070 33.528 1.00 32.87 276 GLU C C 1
ATOM 8544 O O . GLU C 1 279 ? 109.914 38.835 33.578 1.00 32.82 276 GLU C O 1
ATOM 8550 N N . GLY C 1 280 ? 110.925 40.794 33.086 1.00 32.43 277 GLY C N 1
ATOM 8551 C CA . GLY C 1 280 ? 112.163 40.179 32.645 1.00 31.89 277 GLY C CA 1
ATOM 8552 C C . GLY C 1 280 ? 112.253 39.937 31.149 1.00 31.45 277 GLY C C 1
ATOM 8553 O O . GLY C 1 280 ? 113.224 39.338 30.685 1.00 31.37 277 GLY C O 1
ATOM 8554 N N . THR C 1 281 ? 111.249 40.392 30.398 1.00 31.03 278 THR C N 1
ATOM 8555 C CA . THR C 1 281 ? 111.270 40.292 28.936 1.00 30.64 278 THR C CA 1
ATOM 8556 C C . THR C 1 281 ? 112.519 40.974 28.372 1.00 30.60 278 THR C C 1
ATOM 8557 O O . THR C 1 281 ? 112.844 42.105 28.746 1.00 30.51 278 THR C O 1
ATOM 8561 N N . GLN C 1 282 ? 113.220 40.265 27.490 1.00 30.37 279 GLN C N 1
ATOM 8562 C CA . GLN C 1 282 ? 114.454 40.763 26.886 1.00 30.49 279 GLN C CA 1
ATOM 8563 C C . GLN C 1 282 ? 114.293 41.050 25.398 1.00 30.02 279 GLN C C 1
ATOM 8564 O O . GLN C 1 282 ? 115.083 41.791 24.812 1.00 30.06 279 GLN C O 1
ATOM 8570 N N . LEU C 1 283 ? 113.259 40.468 24.797 1.00 29.43 280 LEU C N 1
ATOM 8571 C CA . LEU C 1 283 ? 113.053 40.539 23.357 1.00 29.06 280 LEU C CA 1
ATOM 8572 C C . LEU C 1 283 ? 111.572 40.397 23.036 1.00 28.62 280 LEU C C 1
ATOM 8573 O O . LEU C 1 283 ? 110.882 39.550 23.611 1.00 28.86 280 LEU C O 1
ATOM 8578 N N . ILE C 1 284 ? 111.089 41.233 22.124 1.00 28.02 281 ILE C N 1
ATOM 8579 C CA . ILE C 1 284 ? 109.685 41.217 21.726 1.00 27.45 281 ILE C CA 1
ATOM 8580 C C . ILE C 1 284 ? 109.535 40.669 20.311 1.00 26.95 281 ILE C C 1
ATOM 8581 O O . ILE C 1 284 ? 110.051 41.254 19.360 1.00 26.77 281 ILE C O 1
ATOM 8586 N N . HIS C 1 285 ? 108.834 39.544 20.181 1.00 26.33 282 HIS C N 1
ATOM 8587 C CA . HIS C 1 285 ? 108.456 39.021 18.875 1.00 25.88 282 HIS C CA 1
ATOM 8588 C C . HIS C 1 285 ? 107.197 39.745 18.415 1.00 25.78 282 HIS C C 1
ATOM 8589 O O . HIS C 1 285 ? 106.134 39.588 19.014 1.00 25.70 282 HIS C O 1
ATOM 8596 N N . ARG C 1 286 ? 107.329 40.543 17.357 1.00 25.56 283 ARG C N 1
ATOM 8597 C CA . ARG C 1 286 ? 106.262 41.438 16.899 1.00 25.56 283 ARG C CA 1
ATOM 8598 C C . ARG C 1 286 ? 105.002 40.725 16.405 1.00 25.84 283 ARG C C 1
ATOM 8599 O O . ARG C 1 286 ? 103.896 41.242 16.560 1.00 25.81 283 ARG C O 1
ATOM 8607 N N . ILE C 1 287 ? 105.174 39.551 15.804 1.00 26.32 284 ILE C N 1
ATOM 8608 C CA . ILE C 1 287 ? 104.045 38.769 15.302 1.00 26.93 284 ILE C CA 1
ATOM 8609 C C . ILE C 1 287 ? 103.361 38.012 16.444 1.00 27.28 284 ILE C C 1
ATOM 8610 O O . ILE C 1 287 ? 102.136 38.068 16.583 1.00 27.49 284 ILE C O 1
ATOM 8615 N N . GLU C 1 288 ? 104.165 37.324 17.253 1.00 27.64 285 GLU C N 1
ATOM 8616 C CA . GLU C 1 288 ? 103.684 36.532 18.388 1.00 28.24 285 GLU C CA 1
ATOM 8617 C C . GLU C 1 288 ? 103.023 37.391 19.465 1.00 28.13 285 GLU C C 1
ATOM 8618 O O . GLU C 1 288 ? 101.975 37.027 20.002 1.00 28.11 285 GLU C O 1
ATOM 8624 N N . CYS C 1 289 ? 103.647 38.522 19.787 1.00 28.09 286 CYS C N 1
ATOM 8625 C CA . CYS C 1 289 ? 103.107 39.436 20.787 1.00 27.87 286 CYS C CA 1
ATOM 8626 C C . CYS C 1 289 ? 101.943 40.250 20.216 1.00 27.91 286 CYS C C 1
ATOM 8627 O O . CYS C 1 289 ? 102.090 40.911 19.185 1.00 27.85 286 CYS C O 1
ATOM 8630 N N . PRO C 1 290 ? 100.785 40.187 20.880 1.00 27.74 287 PRO C N 1
ATOM 8631 C CA . PRO C 1 290 ? 99.601 40.955 20.466 1.00 27.60 287 PRO C CA 1
ATOM 8632 C C . PRO C 1 290 ? 99.835 42.468 20.433 1.00 27.28 287 PRO C C 1
ATOM 8633 O O . PRO C 1 290 ? 99.176 43.169 19.664 1.00 27.44 287 PRO C O 1
ATOM 8637 N N . TYR C 1 291 ? 100.773 42.952 21.243 1.00 26.92 288 TYR C N 1
ATOM 8638 C CA . TYR C 1 291 ? 101.060 44.383 21.333 1.00 26.62 288 TYR C CA 1
ATOM 8639 C C . TYR C 1 291 ? 102.137 44.863 20.351 1.00 26.12 288 TYR C C 1
ATOM 8640 O O . TYR C 1 291 ? 102.498 46.041 20.350 1.00 25.71 288 TYR C O 1
ATOM 8649 N N . GLY C 1 292 ? 102.634 43.949 19.518 1.00 25.66 289 GLY C N 1
ATOM 8650 C CA . GLY C 1 292 ? 103.663 44.253 18.533 1.00 25.20 289 GLY C CA 1
ATOM 8651 C C . GLY C 1 292 ? 103.450 45.521 17.713 1.00 24.82 289 GLY C C 1
ATOM 8652 O O . GLY C 1 292 ? 104.284 46.428 17.762 1.00 24.63 289 GLY C O 1
ATOM 8653 N N . PRO C 1 293 ? 102.359 45.585 16.946 1.00 24.68 290 PRO C N 1
ATOM 8654 C CA . PRO C 1 293 ? 102.016 46.793 16.181 1.00 24.65 290 PRO C CA 1
ATOM 8655 C C . PRO C 1 293 ? 101.882 48.058 17.032 1.00 24.53 290 PRO C C 1
ATOM 8656 O O . PRO C 1 293 ? 102.301 49.127 16.578 1.00 24.28 290 PRO C O 1
ATOM 8660 N N . LEU C 1 294 ? 101.317 47.939 18.235 1.00 24.42 291 LEU C N 1
ATOM 8661 C CA . LEU C 1 294 ? 101.169 49.083 19.135 1.00 24.34 291 LEU C CA 1
ATOM 8662 C C . LEU C 1 294 ? 102.527 49.631 19.569 1.00 24.16 291 LEU C C 1
ATOM 8663 O O . LEU C 1 294 ? 102.711 50.846 19.658 1.00 24.14 291 LEU C O 1
ATOM 8668 N N . VAL C 1 295 ? 103.471 48.728 19.823 1.00 23.87 292 VAL C N 1
ATOM 8669 C CA . VAL C 1 295 ? 104.838 49.109 20.174 1.00 23.59 292 VAL C CA 1
ATOM 8670 C C . VAL C 1 295 ? 105.468 49.947 19.057 1.00 23.35 292 VAL C C 1
ATOM 8671 O O . VAL C 1 295 ? 106.020 51.016 19.321 1.00 23.06 292 VAL C O 1
ATOM 8675 N N . GLU C 1 296 ? 105.358 49.465 17.817 1.00 23.18 293 GLU C N 1
ATOM 8676 C CA . GLU C 1 296 ? 105.871 50.181 16.647 1.00 23.12 293 GLU C CA 1
ATOM 8677 C C . GLU C 1 296 ? 105.217 51.557 16.470 1.00 23.40 293 GLU C C 1
ATOM 8678 O O . GLU C 1 296 ? 105.906 52.539 16.195 1.00 23.15 293 GLU C O 1
ATOM 8684 N N . GLU C 1 297 ? 103.896 51.622 16.647 1.00 23.81 294 GLU C N 1
ATOM 8685 C CA . GLU C 1 297 ? 103.160 52.887 16.586 1.00 24.39 294 GLU C CA 1
ATOM 8686 C C . GLU C 1 297 ? 103.755 53.925 17.534 1.00 24.37 294 GLU C C 1
ATOM 8687 O O . GLU C 1 297 ? 104.015 55.066 17.144 1.00 24.35 294 GLU C O 1
ATOM 8693 N N . LYS C 1 298 ? 103.959 53.516 18.784 1.00 24.37 295 LYS C N 1
ATOM 8694 C CA . LYS C 1 298 ? 104.418 54.425 19.826 1.00 24.41 295 LYS C CA 1
ATOM 8695 C C . LYS C 1 298 ? 105.900 54.748 19.699 1.00 24.05 295 LYS C C 1
ATOM 8696 O O . LYS C 1 298 ? 106.313 55.870 19.990 1.00 24.07 295 LYS C O 1
ATOM 8702 N N . LEU C 1 299 ? 106.691 53.767 19.264 1.00 23.68 296 LEU C N 1
ATOM 8703 C CA . LEU C 1 299 ? 108.113 53.975 19.000 1.00 23.54 296 LEU C CA 1
ATOM 8704 C C . LEU C 1 299 ? 108.316 54.972 17.859 1.00 23.15 296 LEU C C 1
ATOM 8705 O O . LEU C 1 299 ? 109.077 55.929 18.004 1.00 23.24 296 LEU C O 1
ATOM 8710 N N . ASP C 1 300 ? 107.624 54.753 16.738 1.00 22.77 297 ASP C N 1
ATOM 8711 C CA . ASP C 1 300 ? 107.675 55.676 15.598 1.00 22.69 297 ASP C CA 1
ATOM 8712 C C . ASP C 1 300 ? 107.344 57.103 16.020 1.00 22.79 297 ASP C C 1
ATOM 8713 O O . ASP C 1 300 ? 108.053 58.041 15.657 1.00 22.65 297 ASP C O 1
ATOM 8718 N N . ALA C 1 301 ? 106.269 57.250 16.795 1.00 22.99 298 ALA C N 1
ATOM 8719 C CA . ALA C 1 301 ? 105.794 58.558 17.243 1.00 22.99 298 ALA C CA 1
ATOM 8720 C C . ALA C 1 301 ? 106.799 59.288 18.137 1.00 22.97 298 ALA C C 1
ATOM 8721 O O . ALA C 1 301 ? 107.016 60.493 17.977 1.00 23.01 298 ALA C O 1
ATOM 8723 N N . TRP C 1 302 ? 107.411 58.557 19.068 1.00 22.97 299 TRP C N 1
ATOM 8724 C CA . TRP C 1 302 ? 108.411 59.124 19.973 1.00 23.15 299 TRP C CA 1
ATOM 8725 C C . TRP C 1 302 ? 109.674 59.544 19.221 1.00 23.42 299 TRP C C 1
ATOM 8726 O O . TRP C 1 302 ? 110.163 60.662 19.394 1.00 23.54 299 TRP C O 1
ATOM 8737 N N . LEU C 1 303 ? 110.186 58.649 18.378 1.00 23.54 300 LEU C N 1
ATOM 8738 C CA . LEU C 1 303 ? 111.394 58.921 17.601 1.00 23.61 300 LEU C CA 1
ATOM 8739 C C . LEU C 1 303 ? 111.225 60.090 16.625 1.00 23.96 300 LEU C C 1
ATOM 8740 O O . LEU C 1 303 ? 112.160 60.860 16.423 1.00 23.52 300 LEU C O 1
ATOM 8745 N N . ALA C 1 304 ? 110.034 60.220 16.038 1.00 24.66 301 ALA C N 1
ATOM 8746 C CA . ALA C 1 304 ? 109.753 61.284 15.067 1.00 25.67 301 ALA C CA 1
ATOM 8747 C C . ALA C 1 304 ? 109.907 62.699 15.634 1.00 26.28 301 ALA C C 1
ATOM 8748 O O . ALA C 1 304 ? 110.245 63.631 14.896 1.00 26.54 301 ALA C O 1
ATOM 8750 N N . THR C 1 305 ? 109.664 62.853 16.936 1.00 26.81 302 THR C N 1
ATOM 8751 C CA . THR C 1 305 ? 109.722 64.164 17.590 1.00 27.47 302 THR C CA 1
ATOM 8752 C C . THR C 1 305 ? 111.107 64.506 18.151 1.00 27.60 302 THR C C 1
ATOM 8753 O O . THR C 1 305 ? 111.367 65.657 18.521 1.00 28.01 302 THR C O 1
ATOM 8757 N N . HIS C 1 306 ? 111.995 63.514 18.202 1.00 27.54 303 HIS C N 1
ATOM 8758 C CA . HIS C 1 306 ? 113.340 63.708 18.740 1.00 27.57 303 HIS C CA 1
ATOM 8759 C C . HIS C 1 306 ? 114.411 63.700 17.651 1.00 27.49 303 HIS C C 1
ATOM 8760 O O . HIS C 1 306 ? 114.276 63.015 16.633 1.00 27.51 303 HIS C O 1
ATOM 8767 N N . THR C 1 307 ? 115.473 64.468 17.877 1.00 27.50 304 THR C N 1
ATOM 8768 C CA . THR C 1 307 ? 116.624 64.500 16.977 1.00 27.46 304 THR C CA 1
ATOM 8769 C C . THR C 1 307 ? 117.494 63.265 17.193 1.00 27.56 304 THR C C 1
ATOM 8770 O O . THR C 1 307 ? 117.411 62.619 18.241 1.00 27.38 304 THR C O 1
ATOM 8774 N N . ILE C 1 308 ? 118.333 62.949 16.206 1.00 27.61 305 ILE C N 1
ATOM 8775 C CA . ILE C 1 308 ? 119.284 61.840 16.322 1.00 27.86 305 ILE C CA 1
ATOM 8776 C C . ILE C 1 308 ? 120.124 61.973 17.595 1.00 27.89 305 ILE C C 1
ATOM 8777 O O . ILE C 1 308 ? 120.313 60.998 18.323 1.00 27.87 305 ILE C O 1
ATOM 8782 N N . ALA C 1 309 ? 120.614 63.185 17.858 1.00 28.11 306 ALA C N 1
ATOM 8783 C CA . ALA C 1 309 ? 121.439 63.458 19.036 1.00 28.26 306 ALA C CA 1
ATOM 8784 C C . ALA C 1 309 ? 120.672 63.234 20.340 1.00 28.30 306 ALA C C 1
ATOM 8785 O O . ALA C 1 309 ? 121.219 62.682 21.298 1.00 28.27 306 ALA C O 1
ATOM 8787 N N . GLU C 1 310 ? 119.407 63.660 20.359 1.00 28.33 307 GLU C N 1
ATOM 8788 C CA . GLU C 1 310 ? 118.516 63.451 21.501 1.00 28.46 307 GLU C CA 1
ATOM 8789 C C . GLU C 1 310 ? 118.278 61.961 21.752 1.00 28.38 307 GLU C C 1
ATOM 8790 O O . GLU C 1 310 ? 118.302 61.509 22.902 1.00 28.49 307 GLU C O 1
ATOM 8796 N N . VAL C 1 311 ? 118.050 61.213 20.672 1.00 28.21 308 VAL C N 1
ATOM 8797 C CA . VAL C 1 311 ? 117.793 59.772 20.750 1.00 27.97 308 VAL C CA 1
ATOM 8798 C C . VAL C 1 311 ? 119.056 59.026 21.181 1.00 28.13 308 VAL C C 1
ATOM 8799 O O . VAL C 1 311 ? 119.014 58.187 22.086 1.00 27.82 308 VAL C O 1
ATOM 8803 N N . LYS C 1 312 ? 120.175 59.351 20.535 1.00 28.27 309 LYS C N 1
ATOM 8804 C CA . LYS C 1 312 ? 121.468 58.747 20.848 1.00 28.59 309 LYS C CA 1
ATOM 8805 C C . LYS C 1 312 ? 121.868 58.969 22.303 1.00 28.71 309 LYS C C 1
ATOM 8806 O O . LYS C 1 312 ? 122.415 58.068 22.941 1.00 28.58 309 LYS C O 1
ATOM 8812 N N . GLU C 1 313 ? 121.588 60.167 22.820 1.00 28.87 310 GLU C N 1
ATOM 8813 C CA . GLU C 1 313 ? 121.855 60.482 24.222 1.00 29.15 310 GLU C CA 1
ATOM 8814 C C . GLU C 1 313 ? 121.016 59.612 25.154 1.00 28.78 310 GLU C C 1
ATOM 8815 O O . GLU C 1 313 ? 121.540 59.052 26.116 1.00 28.87 310 GLU C O 1
ATOM 8821 N N . ARG C 1 314 ? 119.722 59.496 24.859 1.00 28.47 311 ARG C N 1
ATOM 8822 C CA . ARG C 1 314 ? 118.815 58.695 25.680 1.00 28.02 311 ARG C CA 1
ATOM 8823 C C . ARG C 1 314 ? 119.173 57.210 25.624 1.00 27.91 311 ARG C C 1
ATOM 8824 O O . ARG C 1 314 ? 119.157 56.526 26.647 1.00 27.75 311 ARG C O 1
ATOM 8832 N N . PHE C 1 315 ? 119.502 56.727 24.428 1.00 27.71 312 PHE C N 1
ATOM 8833 C CA . PHE C 1 315 ? 119.825 55.316 24.222 1.00 27.45 312 PHE C CA 1
ATOM 8834 C C . PHE C 1 315 ? 121.169 54.936 24.843 1.00 27.56 312 PHE C C 1
ATOM 8835 O O . PHE C 1 315 ? 121.379 53.782 25.221 1.00 27.33 312 PHE C O 1
ATOM 8843 N N . ALA C 1 316 ? 122.071 55.911 24.945 1.00 27.68 313 ALA C N 1
ATOM 8844 C CA . ALA C 1 316 ? 123.330 55.728 25.663 1.00 27.81 313 ALA C CA 1
ATOM 8845 C C . ALA C 1 316 ? 123.077 55.499 27.156 1.00 27.88 313 ALA C C 1
ATOM 8846 O O . ALA C 1 316 ? 123.730 54.652 27.775 1.00 27.85 313 ALA C O 1
ATOM 8848 N N . GLU C 1 317 ? 122.125 56.249 27.716 1.00 27.87 314 GLU C N 1
ATOM 8849 C CA . GLU C 1 317 ? 121.710 56.105 29.118 1.00 27.99 314 GLU C CA 1
ATOM 8850 C C . GLU C 1 317 ? 121.098 54.727 29.394 1.00 27.80 314 GLU C C 1
ATOM 8851 O O . GLU C 1 317 ? 121.267 54.170 30.483 1.00 27.86 314 GLU C O 1
ATOM 8857 N N . LEU C 1 318 ? 120.385 54.192 28.404 1.00 27.41 315 LEU C N 1
ATOM 8858 C CA . LEU C 1 318 ? 119.682 52.918 28.552 1.00 26.98 315 LEU C CA 1
ATOM 8859 C C . LEU C 1 318 ? 120.463 51.735 27.984 1.00 26.71 315 LEU C C 1
ATOM 8860 O O . LEU C 1 318 ? 120.002 50.595 28.053 1.00 26.59 315 LEU C O 1
ATOM 8865 N N . ASN C 1 319 ? 121.646 52.015 27.437 1.00 26.44 316 ASN C N 1
ATOM 8866 C CA . ASN C 1 319 ? 122.471 51.018 26.741 1.00 26.21 316 ASN C CA 1
ATOM 8867 C C . ASN C 1 319 ? 121.739 50.296 25.598 1.00 25.71 316 ASN C C 1
ATOM 8868 O O . ASN C 1 319 ? 121.882 49.083 25.417 1.00 25.46 316 ASN C O 1
ATOM 8873 N N . ILE C 1 320 ? 120.945 51.052 24.840 1.00 25.21 317 ILE C N 1
ATOM 8874 C CA . ILE C 1 320 ? 120.336 50.535 23.616 1.00 24.59 317 ILE C CA 1
ATOM 8875 C C . ILE C 1 320 ? 121.339 50.746 22.485 1.00 24.51 317 ILE C C 1
ATOM 8876 O O . ILE C 1 320 ? 121.698 51.887 22.167 1.00 24.54 317 ILE C O 1
ATOM 8881 N N . ALA C 1 321 ? 121.809 49.641 21.906 1.00 24.14 318 ALA C N 1
ATOM 8882 C CA . ALA C 1 321 ? 122.769 49.693 20.808 1.00 24.07 318 ALA C CA 1
ATOM 8883 C C . ALA C 1 321 ? 122.131 50.336 19.583 1.00 23.99 318 ALA C C 1
ATOM 8884 O O . ALA C 1 321 ? 121.075 49.900 19.114 1.00 24.05 318 ALA C O 1
ATOM 8886 N N . CYS C 1 322 ? 122.773 51.389 19.088 1.00 23.83 319 CYS C N 1
ATOM 8887 C CA . CYS C 1 322 ? 122.256 52.146 17.959 1.00 23.74 319 CYS C CA 1
ATOM 8888 C C . CYS C 1 322 ? 123.368 52.866 17.207 1.00 23.46 319 CYS C C 1
ATOM 8889 O O . CYS C 1 322 ? 124.505 52.961 17.681 1.00 23.79 319 CYS C O 1
ATOM 8892 N N . ALA C 1 323 ? 123.024 53.363 16.024 1.00 22.85 320 ALA C N 1
ATOM 8893 C CA . ALA C 1 323 ? 123.926 54.176 15.222 1.00 22.22 320 ALA C CA 1
ATOM 8894 C C . ALA C 1 323 ? 123.094 55.020 14.283 1.00 21.82 320 ALA C C 1
ATOM 8895 O O . ALA C 1 323 ? 122.070 54.562 13.773 1.00 21.73 320 ALA C O 1
ATOM 8897 N N . LYS C 1 324 ? 123.526 56.260 14.064 1.00 21.12 321 LYS C N 1
ATOM 8898 C CA . LYS C 1 324 ? 122.955 57.081 13.010 1.00 20.75 321 LYS C CA 1
ATOM 8899 C C . LYS C 1 324 ? 123.277 56.438 11.667 1.00 19.94 321 LYS C C 1
ATOM 8900 O O . LYS C 1 324 ? 124.376 55.917 11.472 1.00 20.14 321 LYS C O 1
ATOM 8906 N N . VAL C 1 325 ? 122.303 56.441 10.764 1.00 19.26 322 VAL C N 1
ATOM 8907 C CA . VAL C 1 325 ? 122.551 56.058 9.379 1.00 18.42 322 VAL C CA 1
ATOM 8908 C C . VAL C 1 325 ? 123.303 57.214 8.720 1.00 18.21 322 VAL C C 1
ATOM 8909 O O . VAL C 1 325 ? 122.715 58.248 8.384 1.00 18.71 322 VAL C O 1
ATOM 8913 N N . LEU C 1 326 ? 124.612 57.031 8.563 1.00 17.34 323 LEU C N 1
ATOM 8914 C CA . LEU C 1 326 ? 125.478 58.087 8.061 1.00 16.62 323 LEU C CA 1
ATOM 8915 C C . LEU C 1 326 ? 125.253 58.305 6.580 1.00 16.48 323 LEU C C 1
ATOM 8916 O O . LEU C 1 326 ? 125.116 57.345 5.816 1.00 16.42 323 LEU C O 1
ATOM 8921 N N . THR C 1 327 ? 125.182 59.571 6.183 1.00 15.95 324 THR C N 1
ATOM 8922 C CA . THR C 1 327 ? 125.168 59.911 4.771 1.00 16.15 324 THR C CA 1
ATOM 8923 C C . THR C 1 327 ? 126.608 59.948 4.295 1.00 15.79 324 THR C C 1
ATOM 8924 O O . THR C 1 327 ? 127.538 60.080 5.097 1.00 15.79 324 THR C O 1
ATOM 8928 N N . VAL C 1 328 ? 126.786 59.828 2.985 1.00 15.70 325 VAL C N 1
ATOM 8929 C CA . VAL C 1 328 ? 128.117 59.793 2.393 1.00 15.56 325 VAL C CA 1
ATOM 8930 C C . VAL C 1 328 ? 129.016 60.982 2.816 1.00 15.42 325 VAL C C 1
ATOM 8931 O O . VAL C 1 328 ? 130.189 60.773 3.117 1.00 15.44 325 VAL C O 1
ATOM 8935 N N . PRO C 1 329 ? 128.490 62.211 2.871 1.00 15.43 326 PRO C N 1
ATOM 8936 C CA . PRO C 1 329 ? 129.302 63.354 3.321 1.00 15.16 326 PRO C CA 1
ATOM 8937 C C . PRO C 1 329 ? 129.807 63.295 4.772 1.00 15.05 326 PRO C C 1
ATOM 8938 O O . PRO C 1 329 ? 130.688 64.083 5.122 1.00 15.13 326 PRO C O 1
ATOM 8942 N N . GLU C 1 330 ? 129.270 62.392 5.588 1.00 15.00 327 GLU C N 1
ATOM 8943 C CA . GLU C 1 330 ? 129.617 62.324 7.009 1.00 15.17 327 GLU C CA 1
ATOM 8944 C C . GLU C 1 330 ? 130.767 61.364 7.336 1.00 15.03 327 GLU C C 1
ATOM 8945 O O . GLU C 1 330 ? 131.214 61.294 8.486 1.00 15.41 327 GLU C O 1
ATOM 8951 N N . LEU C 1 331 ? 131.247 60.631 6.336 1.00 14.87 328 LEU C N 1
ATOM 8952 C CA . LEU C 1 331 ? 132.212 59.557 6.580 1.00 14.65 328 LEU C CA 1
ATOM 8953 C C . LEU C 1 331 ? 133.635 60.037 6.843 1.00 14.53 328 LEU C C 1
ATOM 8954 O O . LEU C 1 331 ? 134.264 59.629 7.829 1.00 14.22 328 LEU C O 1
ATOM 8959 N N . GLU C 1 332 ? 134.140 60.910 5.972 1.00 14.88 329 GLU C N 1
ATOM 8960 C CA . GLU C 1 332 ? 135.537 61.339 6.037 1.00 15.09 329 GLU C CA 1
ATOM 8961 C C . GLU C 1 332 ? 135.961 61.953 7.368 1.00 15.20 329 GLU C C 1
ATOM 8962 O O . GLU C 1 332 ? 137.090 61.754 7.813 1.00 15.09 329 GLU C O 1
ATOM 8968 N N . SER C 1 333 ? 135.059 62.710 7.983 1.00 15.03 330 SER C N 1
ATOM 8969 C CA . SER C 1 333 ? 135.384 63.434 9.207 1.00 15.54 330 SER C CA 1
ATOM 8970 C C . SER C 1 333 ? 135.087 62.639 10.475 1.00 15.38 330 SER C C 1
ATOM 8971 O O . SER C 1 333 ? 135.375 63.103 11.581 1.00 15.67 330 SER C O 1
ATOM 8974 N N . ASN C 1 334 ? 134.506 61.448 10.323 1.00 14.96 331 ASN C N 1
ATOM 8975 C CA . ASN C 1 334 ? 134.257 60.592 11.475 1.00 14.34 331 ASN C CA 1
ATOM 8976 C C . ASN C 1 334 ? 135.584 60.204 12.138 1.00 14.10 331 ASN C C 1
ATOM 8977 O O . ASN C 1 334 ? 136.516 59.768 11.457 1.00 13.50 331 ASN C O 1
ATOM 8982 N N . PRO C 1 335 ? 135.686 60.390 13.455 1.00 13.97 332 PRO C N 1
ATOM 8983 C CA . PRO C 1 335 ? 136.942 60.137 14.172 1.00 13.74 332 PRO C CA 1
ATOM 8984 C C . PRO C 1 335 ? 137.545 58.735 13.978 1.00 13.41 332 PRO C C 1
ATOM 8985 O O . PRO C 1 335 ? 138.769 58.635 13.897 1.00 13.11 332 PRO C O 1
ATOM 8989 N N . GLN C 1 336 ? 136.716 57.695 13.877 1.00 12.89 333 GLN C N 1
ATOM 8990 C CA . GLN C 1 336 ? 137.227 56.343 13.635 1.00 12.55 333 GLN C CA 1
ATOM 8991 C C . GLN C 1 336 ? 137.839 56.212 12.236 1.00 12.39 333 GLN C C 1
ATOM 8992 O O . GLN C 1 336 ? 138.923 55.643 12.081 1.00 11.97 333 GLN C O 1
ATOM 8998 N N . TYR C 1 337 ? 137.140 56.737 11.230 1.00 12.39 334 TYR C N 1
ATOM 8999 C CA . TYR C 1 337 ? 137.675 56.799 9.873 1.00 12.21 334 TYR C CA 1
ATOM 9000 C C . TYR C 1 337 ? 139.021 57.534 9.832 1.00 12.07 334 TYR C C 1
ATOM 9001 O O . TYR C 1 337 ? 139.976 57.055 9.222 1.00 12.48 334 TYR C O 1
ATOM 9010 N N . VAL C 1 338 ? 139.080 58.701 10.473 1.00 12.00 335 VAL C N 1
ATOM 9011 C CA . VAL C 1 338 ? 140.312 59.483 10.548 1.00 12.15 335 VAL C CA 1
ATOM 9012 C C . VAL C 1 338 ? 141.439 58.688 11.218 1.00 12.09 335 VAL C C 1
ATOM 9013 O O . VAL C 1 338 ? 142.538 58.595 10.678 1.00 12.50 335 VAL C O 1
ATOM 9017 N N . ALA C 1 339 ? 141.153 58.088 12.372 1.00 12.52 336 ALA C N 1
ATOM 9018 C CA . ALA C 1 339 ? 142.187 57.375 13.128 1.00 12.44 336 ALA C CA 1
ATOM 9019 C C . ALA C 1 339 ? 142.730 56.161 12.375 1.00 12.53 336 ALA C C 1
ATOM 9020 O O . ALA C 1 339 ? 143.916 55.836 12.476 1.00 12.77 336 ALA C O 1
ATOM 9022 N N . ARG C 1 340 ? 141.854 55.496 11.623 1.00 12.06 337 ARG C N 1
ATOM 9023 C CA . ARG C 1 340 ? 142.233 54.283 10.903 1.00 12.10 337 ARG C CA 1
ATOM 9024 C C . ARG C 1 340 ? 142.649 54.528 9.455 1.00 12.36 337 ARG C C 1
ATOM 9025 O O . ARG C 1 340 ? 142.987 53.583 8.740 1.00 11.71 337 ARG C O 1
ATOM 9033 N N . GLU C 1 341 ? 142.642 55.792 9.030 1.00 12.61 338 GLU C N 1
ATOM 9034 C CA . GLU C 1 341 ? 142.931 56.154 7.636 1.00 13.53 338 GLU C CA 1
ATOM 9035 C C . GLU C 1 341 ? 142.091 55.306 6.664 1.00 13.15 338 GLU C C 1
ATOM 9036 O O . GLU C 1 341 ? 142.585 54.826 5.642 1.00 13.48 338 GLU C O 1
ATOM 9042 N N . SER C 1 342 ? 140.814 55.132 6.994 1.00 13.25 339 SER C N 1
ATOM 9043 C CA . SER C 1 342 ? 139.930 54.259 6.215 1.00 12.70 339 SER C CA 1
ATOM 9044 C C . SER C 1 342 ? 139.712 54.769 4.794 1.00 12.83 339 SER C C 1
ATOM 9045 O O . SER C 1 342 ? 139.550 53.971 3.865 1.00 12.48 339 SER C O 1
ATOM 9048 N N . ILE C 1 343 ? 139.691 56.094 4.641 1.00 12.90 340 ILE C N 1
ATOM 9049 C CA . ILE C 1 343 ? 139.661 56.739 3.330 1.00 13.43 340 ILE C CA 1
ATOM 9050 C C . ILE C 1 343 ? 140.994 57.459 3.154 1.00 13.37 340 ILE C C 1
ATOM 9051 O O . ILE C 1 343 ? 141.403 58.257 4.008 1.00 14.26 340 ILE C O 1
ATOM 9056 N N . THR C 1 344 ? 141.676 57.158 2.058 1.00 12.88 341 THR C N 1
ATOM 9057 C CA . THR C 1 344 ? 143.015 57.678 1.828 1.00 12.80 341 THR C CA 1
ATOM 9058 C C . THR C 1 344 ? 143.121 58.333 0.453 1.00 12.73 341 THR C C 1
ATOM 9059 O O . THR C 1 344 ? 142.109 58.528 -0.228 1.00 12.43 341 THR C O 1
ATOM 9063 N N . GLN C 1 345 ? 144.340 58.699 0.068 1.00 12.63 342 GLN C N 1
ATOM 9064 C CA . GLN C 1 345 ? 144.590 59.276 -1.245 1.00 12.45 342 GLN C CA 1
ATOM 9065 C C . GLN C 1 345 ? 145.804 58.634 -1.907 1.00 12.48 342 GLN C C 1
ATOM 9066 O O . GLN C 1 345 ? 146.709 58.137 -1.231 1.00 12.47 342 GLN C O 1
ATOM 9072 N N . TRP C 1 346 ? 145.802 58.636 -3.236 1.00 12.13 343 TRP C N 1
ATOM 9073 C CA . TRP C 1 346 ? 146.940 58.156 -4.019 1.00 12.29 343 TRP C CA 1
ATOM 9074 C C . TRP C 1 346 ? 147.031 58.941 -5.320 1.00 12.51 343 TRP C C 1
ATOM 9075 O O . TRP C 1 346 ? 146.127 59.715 -5.640 1.00 12.87 343 TRP C O 1
ATOM 9086 N N . GLN C 1 347 ? 148.120 58.754 -6.062 1.00 13.00 344 GLN C N 1
ATOM 9087 C CA . GLN C 1 347 ? 148.292 59.435 -7.348 1.00 13.60 344 GLN C CA 1
ATOM 9088 C C . GLN C 1 347 ? 147.842 58.576 -8.515 1.00 13.63 344 GLN C C 1
ATOM 9089 O O . GLN C 1 347 ? 148.218 57.405 -8.607 1.00 13.36 344 GLN C O 1
ATOM 9095 N N . THR C 1 348 ? 147.038 59.158 -9.404 1.00 13.67 345 THR C N 1
ATOM 9096 C CA . THR C 1 348 ? 146.696 58.507 -10.671 1.00 13.80 345 THR C CA 1
ATOM 9097 C C . THR C 1 348 ? 147.902 58.506 -11.599 1.00 14.51 345 THR C C 1
ATOM 9098 O O . THR C 1 348 ? 148.894 59.200 -11.352 1.00 14.31 345 THR C O 1
ATOM 9110 N N . ASP C 1 350 ? 148.000 59.833 -14.431 1.00 17.32 347 ASP C N 1
ATOM 9111 C CA . ASP C 1 350 ? 148.090 61.139 -15.085 1.00 18.15 347 ASP C CA 1
ATOM 9112 C C . ASP C 1 350 ? 148.228 62.309 -14.107 1.00 18.10 347 ASP C C 1
ATOM 9113 O O . ASP C 1 350 ? 147.873 63.444 -14.426 1.00 18.29 347 ASP C O 1
ATOM 9118 N N . GLY C 1 351 ? 148.759 62.020 -12.922 1.00 17.72 348 GLY C N 1
ATOM 9119 C CA . GLY C 1 351 ? 149.304 63.044 -12.045 1.00 17.65 348 GLY C CA 1
ATOM 9120 C C . GLY C 1 351 ? 148.340 63.800 -11.154 1.00 17.42 348 GLY C C 1
ATOM 9121 O O . GLY C 1 351 ? 148.662 64.888 -10.674 1.00 18.13 348 GLY C O 1
ATOM 9122 N N . ARG C 1 352 ? 147.169 63.227 -10.909 1.00 16.84 349 ARG C N 1
ATOM 9123 C CA . ARG C 1 352 ? 146.202 63.860 -10.018 1.00 15.97 349 ARG C CA 1
ATOM 9124 C C . ARG C 1 352 ? 146.026 63.046 -8.738 1.00 15.39 349 ARG C C 1
ATOM 9125 O O . ARG C 1 352 ? 146.146 61.822 -8.755 1.00 15.12 349 ARG C O 1
ATOM 9133 N N . THR C 1 353 ? 145.756 63.728 -7.630 1.00 14.54 350 THR C N 1
ATOM 9134 C CA . THR C 1 353 ? 145.401 63.047 -6.394 1.00 14.23 350 THR C CA 1
ATOM 9135 C C . THR C 1 353 ? 143.998 62.474 -6.510 1.00 13.80 350 THR C C 1
ATOM 9136 O O . THR C 1 353 ? 143.060 63.184 -6.857 1.00 13.95 350 THR C O 1
ATOM 9140 N N . CYS C 1 354 ? 143.876 61.184 -6.214 1.00 13.70 351 CYS C N 1
ATOM 9141 C CA . CYS C 1 354 ? 142.601 60.487 -6.203 1.00 13.15 351 CYS C CA 1
ATOM 9142 C C . CYS C 1 354 ? 142.282 60.056 -4.778 1.00 13.01 351 CYS C C 1
ATOM 9143 O O . CYS C 1 354 ? 143.170 59.626 -4.041 1.00 12.85 351 CYS C O 1
ATOM 9146 N N . LYS C 1 355 ? 141.015 60.189 -4.397 1.00 12.73 352 LYS C N 1
ATOM 9147 C CA . LYS C 1 355 ? 140.556 59.896 -3.043 1.00 12.73 352 LYS C CA 1
ATOM 9148 C C . LYS C 1 355 ? 139.686 58.640 -3.055 1.00 12.44 352 LYS C C 1
ATOM 9149 O O . LYS C 1 355 ? 138.886 58.459 -3.966 1.00 12.64 352 LYS C O 1
ATOM 9155 N N . GLY C 1 356 ? 139.831 57.792 -2.040 1.00 12.10 353 GLY C N 1
ATOM 9156 C CA . GLY C 1 356 ? 139.012 56.589 -1.934 1.00 11.60 353 GLY C CA 1
ATOM 9157 C C . GLY C 1 356 ? 139.452 55.687 -0.801 1.00 11.41 353 GLY C C 1
ATOM 9158 O O . GLY C 1 356 ? 140.423 56.004 -0.116 1.00 11.08 353 GLY C O 1
ATOM 9159 N N . PRO C 1 357 ? 138.763 54.562 -0.598 1.00 11.29 354 PRO C N 1
ATOM 9160 C CA . PRO C 1 357 ? 139.119 53.649 0.493 1.00 11.00 354 PRO C CA 1
ATOM 9161 C C . PRO C 1 357 ? 140.567 53.172 0.429 1.00 11.04 354 PRO C C 1
ATOM 9162 O O . PRO C 1 357 ? 141.120 52.933 -0.650 1.00 10.87 354 PRO C O 1
ATOM 9166 N N . ASN C 1 358 ? 141.170 53.052 1.606 1.00 10.85 355 ASN C N 1
ATOM 9167 C CA . ASN C 1 358 ? 142.470 52.427 1.764 1.00 10.72 355 ASN C CA 1
ATOM 9168 C C . ASN C 1 358 ? 142.374 50.932 1.467 1.00 10.92 355 ASN C C 1
ATOM 9169 O O . ASN C 1 358 ? 141.298 50.423 1.140 1.00 11.20 355 ASN C O 1
ATOM 9174 N N . ILE C 1 359 ? 143.496 50.228 1.578 1.00 11.21 356 ILE C N 1
ATOM 9175 C CA . ILE C 1 359 ? 143.497 48.769 1.476 1.00 11.52 356 ILE C CA 1
ATOM 9176 C C . ILE C 1 359 ? 142.713 48.180 2.641 1.00 11.67 356 ILE C C 1
ATOM 9177 O O . ILE C 1 359 ? 142.894 48.600 3.777 1.00 12.23 356 ILE C O 1
ATOM 9190 N N . PRO C 1 361 ? 141.454 44.088 4.142 1.00 10.43 358 PRO C N 1
ATOM 9191 C CA . PRO C 1 361 ? 141.564 44.493 5.547 1.00 10.52 358 PRO C CA 1
ATOM 9192 C C . PRO C 1 361 ? 143.010 44.902 5.840 1.00 10.39 358 PRO C C 1
ATOM 9193 O O . PRO C 1 361 ? 143.818 45.006 4.911 1.00 10.98 358 PRO C O 1
ATOM 9197 N N . LYS C 1 362 ? 143.330 45.127 7.109 1.00 10.16 359 LYS C N 1
ATOM 9198 C CA . LYS C 1 362 ? 144.667 45.578 7.479 1.00 10.26 359 LYS C CA 1
ATOM 9199 C C . LYS C 1 362 ? 145.524 44.404 7.952 1.00 10.20 359 LYS C C 1
ATOM 9200 O O . LYS C 1 362 ? 145.298 43.864 9.035 1.00 10.50 359 LYS C O 1
ATOM 9206 N N . PHE C 1 363 ? 146.491 44.010 7.128 1.00 10.41 360 PHE C N 1
ATOM 9207 C CA . PHE C 1 363 ? 147.453 42.975 7.505 1.00 10.97 360 PHE C CA 1
ATOM 9208 C C . PHE C 1 363 ? 148.539 43.629 8.351 1.00 11.40 360 PHE C C 1
ATOM 9209 O O . PHE C 1 363 ? 149.090 44.664 7.960 1.00 11.82 360 PHE C O 1
ATOM 9217 N N . LYS C 1 364 ? 148.837 43.036 9.505 1.00 12.21 361 LYS C N 1
ATOM 9218 C CA . LYS C 1 364 ? 149.777 43.626 10.464 1.00 12.56 361 LYS C CA 1
ATOM 9219 C C . LYS C 1 364 ? 151.233 43.587 9.997 1.00 12.73 361 LYS C C 1
ATOM 9220 O O . LYS C 1 364 ? 151.931 44.610 10.030 1.00 13.11 361 LYS C O 1
ATOM 9226 N N . ASN C 1 365 ? 151.692 42.410 9.587 1.00 12.61 362 ASN C N 1
ATOM 9227 C CA . ASN C 1 365 ? 153.101 42.218 9.233 1.00 12.94 362 ASN C CA 1
ATOM 9228 C C . ASN C 1 365 ? 153.407 42.579 7.793 1.00 12.72 362 ASN C C 1
ATOM 9229 O O . ASN C 1 365 ? 154.476 43.128 7.495 1.00 13.12 362 ASN C O 1
ATOM 9234 N N . ASN C 1 366 ? 152.472 42.258 6.902 1.00 12.39 363 ASN C N 1
ATOM 9235 C CA . ASN C 1 366 ? 152.615 42.551 5.485 1.00 12.01 363 ASN C CA 1
ATOM 9236 C C . ASN C 1 366 ? 151.416 43.329 4.928 1.00 11.60 363 ASN C C 1
ATOM 9237 O O . ASN C 1 366 ? 150.619 42.787 4.158 1.00 11.76 363 ASN C O 1
ATOM 9242 N N . PRO C 1 367 ? 151.286 44.598 5.314 1.00 11.41 364 PRO C N 1
ATOM 9243 C CA . PRO C 1 367 ? 150.154 45.408 4.861 1.00 11.36 364 PRO C CA 1
ATOM 9244 C C . PRO C 1 367 ? 150.147 45.628 3.349 1.00 11.19 364 PRO C C 1
ATOM 9245 O O . PRO C 1 367 ? 151.198 45.703 2.708 1.00 11.20 364 PRO C O 1
ATOM 9249 N N . GLY C 1 368 ? 148.946 45.724 2.789 1.00 10.96 365 GLY C N 1
ATOM 9250 C CA . GLY C 1 368 ? 148.793 46.139 1.410 1.00 11.14 365 GLY C CA 1
ATOM 9251 C C . GLY C 1 368 ? 149.135 47.609 1.270 1.00 11.38 365 GLY C C 1
ATOM 9252 O O . GLY C 1 368 ? 149.245 48.335 2.267 1.00 11.53 365 GLY C O 1
ATOM 9253 N N . GLN C 1 369 ? 149.317 48.039 0.029 1.00 11.47 366 GLN C N 1
ATOM 9254 C CA . GLN C 1 369 ? 149.523 49.447 -0.293 1.00 11.75 366 GLN C CA 1
ATOM 9255 C C . GLN C 1 369 ? 149.035 49.718 -1.709 1.00 11.64 366 GLN C C 1
ATOM 9256 O O . GLN C 1 369 ? 148.840 48.782 -2.494 1.00 11.65 366 GLN C O 1
ATOM 9262 N N . ILE C 1 370 ? 148.853 50.996 -2.032 1.00 11.92 367 ILE C N 1
ATOM 9263 C CA . ILE C 1 370 ? 148.580 51.410 -3.407 1.00 11.79 367 ILE C CA 1
ATOM 9264 C C . ILE C 1 370 ? 149.898 51.828 -4.046 1.00 11.79 367 ILE C C 1
ATOM 9265 O O . ILE C 1 370 ? 150.495 52.834 -3.644 1.00 12.32 367 ILE C O 1
ATOM 9270 N N . TRP C 1 371 ? 150.354 51.050 -5.025 1.00 11.44 368 TRP C N 1
ATOM 9271 C CA . TRP C 1 371 ? 151.649 51.291 -5.666 1.00 11.58 368 TRP C CA 1
ATOM 9272 C C . TRP C 1 371 ? 151.562 51.885 -7.075 1.00 11.41 368 TRP C C 1
ATOM 9273 O O . TRP C 1 371 ? 152.554 52.401 -7.596 1.00 11.48 368 TRP C O 1
ATOM 9284 N N . ARG C 1 372 ? 150.394 51.791 -7.704 1.00 11.45 369 ARG C N 1
ATOM 9285 C CA . ARG C 1 372 ? 150.194 52.418 -9.008 1.00 11.86 369 ARG C CA 1
ATOM 9286 C C . ARG C 1 372 ? 148.720 52.691 -9.241 1.00 11.57 369 ARG C C 1
ATOM 9287 O O . ARG C 1 372 ? 147.857 51.915 -8.823 1.00 11.67 369 ARG C O 1
ATOM 9295 N N . GLY C 1 373 ? 148.435 53.797 -9.918 1.00 11.37 370 GLY C N 1
ATOM 9296 C CA . GLY C 1 373 ? 147.082 54.078 -10.357 1.00 11.32 370 GLY C CA 1
ATOM 9297 C C . GLY C 1 373 ? 146.624 53.134 -11.454 1.00 11.48 370 GLY C C 1
ATOM 9298 O O . GLY C 1 373 ? 147.412 52.352 -11.989 1.00 11.40 370 GLY C O 1
ATOM 9307 N N . PRO C 1 375 ? 146.048 51.654 -14.842 1.00 12.08 372 PRO C N 1
ATOM 9308 C CA . PRO C 1 375 ? 146.763 51.795 -16.117 1.00 12.25 372 PRO C CA 1
ATOM 9309 C C . PRO C 1 375 ? 145.832 52.041 -17.300 1.00 12.92 372 PRO C C 1
ATOM 9310 O O . PRO C 1 375 ? 144.641 51.730 -17.235 1.00 13.36 372 PRO C O 1
ATOM 9314 N N . SER C 1 376 ? 146.383 52.604 -18.371 1.00 13.46 373 SER C N 1
ATOM 9315 C CA . SER C 1 376 ? 145.636 52.792 -19.607 1.00 13.69 373 SER C CA 1
ATOM 9316 C C . SER C 1 376 ? 145.560 51.495 -20.434 1.00 13.82 373 SER C C 1
ATOM 9317 O O . SER C 1 376 ? 146.256 50.515 -20.151 1.00 14.06 373 SER C O 1
ATOM 9320 N N . HIS C 1 377 ? 144.702 51.510 -21.452 1.00 14.29 374 HIS C N 1
ATOM 9321 C CA . HIS C 1 377 ? 144.445 50.371 -22.334 1.00 14.59 374 HIS C CA 1
ATOM 9322 C C . HIS C 1 377 ? 145.723 49.906 -23.046 1.00 14.48 374 HIS C C 1
ATOM 9323 O O . HIS C 1 377 ? 146.288 50.642 -23.849 1.00 14.59 374 HIS C O 1
ATOM 9330 N N . GLY C 1 378 ? 146.188 48.702 -22.716 1.00 14.59 375 GLY C N 1
ATOM 9331 C CA . GLY C 1 378 ? 147.384 48.126 -23.321 1.00 14.63 375 GLY C CA 1
ATOM 9332 C C . GLY C 1 378 ? 148.712 48.692 -22.832 1.00 14.78 375 GLY C C 1
ATOM 9333 O O . GLY C 1 378 ? 149.754 48.454 -23.444 1.00 14.58 375 GLY C O 1
ATOM 9342 N N . ASP C 1 380 ? 150.866 47.977 -20.531 1.00 13.59 377 ASP C N 1
ATOM 9343 C CA . ASP C 1 380 ? 151.978 47.094 -20.182 1.00 13.27 377 ASP C CA 1
ATOM 9344 C C . ASP C 1 380 ? 152.147 45.921 -21.143 1.00 13.13 377 ASP C C 1
ATOM 9345 O O . ASP C 1 380 ? 152.947 45.025 -20.889 1.00 13.08 377 ASP C O 1
ATOM 9350 N N . THR C 1 381 ? 151.405 45.948 -22.248 1.00 13.01 378 THR C N 1
ATOM 9351 C CA . THR C 1 381 ? 151.450 44.883 -23.254 1.00 13.26 378 THR C CA 1
ATOM 9352 C C . THR C 1 381 ? 152.880 44.542 -23.678 1.00 13.18 378 THR C C 1
ATOM 9353 O O . THR C 1 381 ? 153.284 43.379 -23.645 1.00 13.21 378 THR C O 1
ATOM 9357 N N . ALA C 1 382 ? 153.642 45.563 -24.064 1.00 13.60 379 ALA C N 1
ATOM 9358 C CA . ALA C 1 382 ? 154.997 45.370 -24.575 1.00 13.67 379 ALA C CA 1
ATOM 9359 C C . ALA C 1 382 ? 155.920 44.706 -23.555 1.00 13.83 379 ALA C C 1
ATOM 9360 O O . ALA C 1 382 ? 156.660 43.782 -23.896 1.00 13.96 379 ALA C O 1
ATOM 9362 N N . ALA C 1 383 ? 155.863 45.180 -22.308 1.00 14.00 380 ALA C N 1
ATOM 9363 C CA . ALA C 1 383 ? 156.683 44.634 -21.228 1.00 14.10 380 ALA C CA 1
ATOM 9364 C C . ALA C 1 383 ? 156.328 43.183 -20.916 1.00 14.00 380 ALA C C 1
ATOM 9365 O O . ALA C 1 383 ? 157.215 42.345 -20.752 1.00 14.07 380 ALA C O 1
ATOM 9367 N N . ILE C 1 384 ? 155.033 42.892 -20.836 1.00 13.80 381 ILE C N 1
ATOM 9368 C CA . ILE C 1 384 ? 154.564 41.531 -20.560 1.00 13.92 381 ILE C CA 1
ATOM 9369 C C . ILE C 1 384 ? 154.988 40.554 -21.660 1.00 14.34 381 ILE C C 1
ATOM 9370 O O . ILE C 1 384 ? 155.468 39.450 -21.374 1.00 14.57 381 ILE C O 1
ATOM 9375 N N . LEU C 1 385 ? 154.819 40.966 -22.915 1.00 14.68 382 LEU C N 1
ATOM 9376 C CA . LEU C 1 385 ? 155.177 40.110 -24.037 1.00 15.13 382 LEU C CA 1
ATOM 9377 C C . LEU C 1 385 ? 156.688 39.891 -24.131 1.00 15.44 382 LEU C C 1
ATOM 9378 O O . LEU C 1 385 ? 157.139 38.783 -24.423 1.00 15.52 382 LEU C O 1
ATOM 9383 N N . LYS C 1 386 ? 157.466 40.937 -23.856 1.00 15.80 383 LYS C N 1
ATOM 9384 C CA . LYS C 1 386 ? 158.922 40.805 -23.810 1.00 16.56 383 LYS C CA 1
ATOM 9385 C C . LYS C 1 386 ? 159.344 39.794 -22.746 1.00 16.83 383 LYS C C 1
ATOM 9386 O O . LYS C 1 386 ? 160.229 38.962 -22.977 1.00 16.72 383 LYS C O 1
ATOM 9392 N N . ASN C 1 387 ? 158.688 39.864 -21.589 1.00 16.97 384 ASN C N 1
ATOM 9393 C CA . ASN C 1 387 ? 158.992 38.981 -20.465 1.00 17.40 384 ASN C CA 1
ATOM 9394 C C . ASN C 1 387 ? 158.801 37.507 -20.792 1.00 17.46 384 ASN C C 1
ATOM 9395 O O . ASN C 1 387 ? 159.551 36.657 -20.307 1.00 18.06 384 ASN C O 1
ATOM 9400 N N . ILE C 1 388 ? 157.809 37.211 -21.626 1.00 17.56 385 ILE C N 1
ATOM 9401 C CA . ILE C 1 388 ? 157.510 35.825 -21.982 1.00 17.53 385 ILE C CA 1
ATOM 9402 C C . ILE C 1 388 ? 158.142 35.394 -23.315 1.00 17.93 385 ILE C C 1
ATOM 9403 O O . ILE C 1 388 ? 157.837 34.322 -23.840 1.00 18.31 385 ILE C O 1
ATOM 9408 N N . GLY C 1 389 ? 159.031 36.236 -23.840 1.00 17.82 386 GLY C N 1
ATOM 9409 C CA . GLY C 1 389 ? 159.930 35.840 -24.913 1.00 17.97 386 GLY C CA 1
ATOM 9410 C C . GLY C 1 389 ? 159.734 36.471 -26.281 1.00 17.85 386 GLY C C 1
ATOM 9411 O O . GLY C 1 389 ? 160.424 36.093 -27.232 1.00 18.35 386 GLY C O 1
ATOM 9412 N N . TYR C 1 390 ? 158.808 37.420 -26.392 1.00 17.85 387 TYR C N 1
ATOM 9413 C CA . TYR C 1 390 ? 158.544 38.085 -27.666 1.00 17.87 387 TYR C CA 1
ATOM 9414 C C . TYR C 1 390 ? 159.556 39.187 -27.956 1.00 18.07 387 TYR C C 1
ATOM 9415 O O . TYR C 1 390 ? 159.919 39.959 -27.070 1.00 18.06 387 TYR C O 1
ATOM 9424 N N . SER C 1 391 ? 160.023 39.237 -29.203 1.00 18.18 388 SER C N 1
ATOM 9425 C CA . SER C 1 391 ? 160.927 40.292 -29.650 1.00 18.40 388 SER C CA 1
ATOM 9426 C C . SER C 1 391 ? 160.153 41.576 -29.915 1.00 18.67 388 SER C C 1
ATOM 9427 O O . SER C 1 391 ? 158.926 41.559 -30.005 1.00 18.78 388 SER C O 1
ATOM 9430 N N . GLU C 1 392 ? 160.870 42.689 -30.053 1.00 19.17 389 GLU C N 1
ATOM 9431 C CA . GLU C 1 392 ? 160.241 43.962 -30.395 1.00 19.69 389 GLU C CA 1
ATOM 9432 C C . GLU C 1 392 ? 159.481 43.872 -31.720 1.00 19.27 389 GLU C C 1
ATOM 9433 O O . GLU C 1 392 ? 158.373 44.401 -31.843 1.00 18.92 389 GLU C O 1
ATOM 9439 N N . ASN C 1 393 ? 160.071 43.191 -32.702 1.00 18.72 390 ASN C N 1
ATOM 9440 C CA . ASN C 1 393 ? 159.389 42.977 -33.975 1.00 18.71 390 ASN C CA 1
ATOM 9441 C C . ASN C 1 393 ? 158.143 42.097 -33.863 1.00 18.56 390 ASN C C 1
ATOM 9442 O O . ASN C 1 393 ? 157.126 42.388 -34.499 1.00 18.58 390 ASN C O 1
ATOM 9447 N N . ASP C 1 394 ? 158.232 41.024 -33.070 1.00 18.38 391 ASP C N 1
ATOM 9448 C CA . ASP C 1 394 ? 157.091 40.143 -32.797 1.00 18.54 391 ASP C CA 1
ATOM 9449 C C . ASP C 1 394 ? 155.896 40.961 -32.321 1.00 18.27 391 ASP C C 1
ATOM 9450 O O . ASP C 1 394 ? 154.765 40.766 -32.783 1.00 18.23 391 ASP C O 1
ATOM 9455 N N . ILE C 1 395 ? 156.168 41.869 -31.384 1.00 18.02 392 ILE C N 1
ATOM 9456 C CA . ILE C 1 395 ? 155.142 42.711 -30.776 1.00 17.69 392 ILE C CA 1
ATOM 9457 C C . ILE C 1 395 ? 154.555 43.675 -31.804 1.00 17.78 392 ILE C C 1
ATOM 9458 O O . ILE C 1 395 ? 153.337 43.833 -31.875 1.00 17.11 392 ILE C O 1
ATOM 9463 N N . GLN C 1 396 ? 155.417 44.293 -32.615 1.00 18.29 393 GLN C N 1
ATOM 9464 C CA . GLN C 1 396 ? 154.958 45.191 -33.675 1.00 19.19 393 GLN C CA 1
ATOM 9465 C C . GLN C 1 396 ? 154.029 44.472 -34.649 1.00 18.87 393 GLN C C 1
ATOM 9466 O O . GLN C 1 396 ? 153.030 45.037 -35.092 1.00 18.93 393 GLN C O 1
ATOM 9472 N N . GLU C 1 397 ? 154.358 43.221 -34.966 1.00 18.84 394 GLU C N 1
ATOM 9473 C CA . GLU C 1 397 ? 153.554 42.435 -35.900 1.00 18.93 394 GLU C CA 1
ATOM 9474 C C . GLU C 1 397 ? 152.200 42.057 -35.310 1.00 18.68 394 GLU C C 1
ATOM 9475 O O . GLU C 1 397 ? 151.184 42.084 -36.009 1.00 18.38 394 GLU C O 1
ATOM 9481 N N . LEU C 1 398 ? 152.191 41.725 -34.021 1.00 18.40 395 LEU C N 1
ATOM 9482 C CA . LEU C 1 398 ? 150.943 41.466 -33.302 1.00 18.48 395 LEU C CA 1
ATOM 9483 C C . LEU C 1 398 ? 150.020 42.682 -33.358 1.00 18.25 395 LEU C C 1
ATOM 9484 O O . LEU C 1 398 ? 148.816 42.548 -33.584 1.00 18.02 395 LEU C O 1
ATOM 9489 N N . VAL C 1 399 ? 150.600 43.863 -33.163 1.00 18.32 396 VAL C N 1
ATOM 9490 C CA . VAL C 1 399 ? 149.850 45.116 -33.194 1.00 18.71 396 VAL C CA 1
ATOM 9491 C C . VAL C 1 399 ? 149.296 45.380 -34.594 1.00 19.17 396 VAL C C 1
ATOM 9492 O O . VAL C 1 399 ? 148.129 45.748 -34.746 1.00 19.17 396 VAL C O 1
ATOM 9496 N N . SER C 1 400 ? 150.132 45.165 -35.607 1.00 19.59 397 SER C N 1
ATOM 9497 C CA . SER C 1 400 ? 149.739 45.405 -36.997 1.00 20.25 397 SER C CA 1
ATOM 9498 C C . SER C 1 400 ? 148.616 44.473 -37.450 1.00 20.14 397 SER C C 1
ATOM 9499 O O . SER C 1 400 ? 147.787 44.851 -38.278 1.00 20.39 397 SER C O 1
ATOM 9502 N N . LYS C 1 401 ? 148.585 43.266 -36.889 1.00 19.88 398 LYS C N 1
ATOM 9503 C CA . LYS C 1 401 ? 147.562 42.272 -37.219 1.00 20.13 398 LYS C CA 1
ATOM 9504 C C . LYS C 1 401 ? 146.262 42.462 -36.426 1.00 19.64 398 LYS C C 1
ATOM 9505 O O . LYS C 1 401 ? 145.288 41.736 -36.645 1.00 19.75 398 LYS C O 1
ATOM 9511 N N . GLY C 1 402 ? 146.255 43.431 -35.511 1.00 19.16 399 GLY C N 1
ATOM 9512 C CA . GLY C 1 402 ? 145.097 43.708 -34.674 1.00 18.51 399 GLY C CA 1
ATOM 9513 C C . GLY C 1 402 ? 144.906 42.712 -33.544 1.00 17.84 399 GLY C C 1
ATOM 9514 O O . GLY C 1 402 ? 143.813 42.609 -32.979 1.00 17.71 399 GLY C O 1
ATOM 9515 N N . LEU C 1 403 ? 145.973 41.989 -33.209 1.00 17.28 400 LEU C N 1
ATOM 9516 C CA . LEU C 1 403 ? 145.919 40.938 -32.191 1.00 16.88 400 LEU C CA 1
ATOM 9517 C C . LEU C 1 403 ? 146.456 41.395 -30.835 1.00 16.56 400 LEU C C 1
ATOM 9518 O O . LEU C 1 403 ? 146.322 40.691 -29.835 1.00 16.18 400 LEU C O 1
ATOM 9523 N N . ALA C 1 404 ? 147.061 42.581 -30.814 1.00 16.48 401 ALA C N 1
ATOM 9524 C CA . ALA C 1 404 ? 147.529 43.194 -29.578 1.00 16.24 401 ALA C CA 1
ATOM 9525 C C . ALA C 1 404 ? 147.423 44.712 -29.678 1.00 16.44 401 ALA C C 1
ATOM 9526 O O . ALA C 1 404 ? 147.325 45.268 -30.775 1.00 15.98 401 ALA C O 1
ATOM 9528 N N . LYS C 1 405 ? 147.421 45.374 -28.528 1.00 16.31 402 LYS C N 1
ATOM 9529 C CA . LYS C 1 405 ? 147.495 46.833 -28.474 1.00 16.72 402 LYS C CA 1
ATOM 9530 C C . LYS C 1 405 ? 148.501 47.214 -27.409 1.00 17.00 402 LYS C C 1
ATOM 9531 O O . LYS C 1 405 ? 148.443 46.709 -26.288 1.00 16.81 402 LYS C O 1
ATOM 9537 N N . VAL C 1 406 ? 149.430 48.091 -27.774 1.00 17.46 403 VAL C N 1
ATOM 9538 C CA . VAL C 1 406 ? 150.418 48.607 -26.838 1.00 18.40 403 VAL C CA 1
ATOM 9539 C C . VAL C 1 406 ? 149.981 49.982 -26.322 1.00 19.46 403 VAL C C 1
ATOM 9540 O O . VAL C 1 406 ? 148.821 50.364 -26.478 1.00 19.64 403 VAL C O 1
ATOM 9544 N N . GLU C 1 407 ? 150.907 50.710 -25.704 1.00 20.72 404 GLU C N 1
ATOM 9545 C CA . GLU C 1 407 ? 150.595 51.974 -25.037 1.00 22.50 404 GLU C CA 1
ATOM 9546 C C . GLU C 1 407 ? 150.030 53.041 -25.976 1.00 23.08 404 GLU C C 1
ATOM 9547 O O . GLU C 1 407 ? 150.403 53.106 -27.151 1.00 23.30 404 GLU C O 1
ATOM 9553 N N . ASP C 1 408 ? 149.124 53.859 -25.441 1.00 23.94 405 ASP C N 1
ATOM 9554 C CA . ASP C 1 408 ? 148.493 54.958 -26.174 1.00 24.80 405 ASP C CA 1
ATOM 9555 C C . ASP C 1 408 ? 149.518 55.902 -26.803 1.00 25.03 405 ASP C C 1
ATOM 9556 O O . ASP C 1 408 ? 149.503 56.043 -28.044 1.00 19.37 405 ASP C O 1
#

B-factor: mean 19.37, std 8.07, range [2.09, 66.47]